Protein AF-A0A1M3KG66-F1 (afdb_monomer_lite)

pLDDT: mean 81.17, std 16.02, range [29.34, 98.69]

Secondary structure (DSSP, 8-state):
-------B-HHHHHHHTT--HHHHHHHHHTTSSGGGB-TTS-B-HHHHHHHHHHTTSS----THHHHHHHHHHHHHHHHHHHHHHHHHHHHEEEHHHHHHHHHHHHHHHHHHHHHHHHHHHHHHTTS-HHHHHHHHHHHHHHHHHHHHHHHHHTTTT-PPP------TTS--HHHHHHHHHHHHHHHHHHHHHHHTTSEEEHHHHHHHHHHHHHHHHHHHHHHHHHHGGGTTTS-HHHHHHHHHHHHHHHHHTSS------STT--STTS--THHHHHHHHHHHHHHHHTSPPP---HHHHHHHH-EE-TTTSS--EE--GGGGGGGHHHHHGGGSTT--EEEEEE-TTSSHHHHHHHHHHHHHHHS--EEEEEESSHHHHHHIIIIIIHHHHHH-HHHHHHH--STT--TT-BTTEEEETTEEEEEEETT-HHHHSS---SEEEEESGGGPPPBTTB-HHHHHHGGGTT-TTT-EEEEEE---BTTT-HHHHHHHHTT-EEEEEE-TTT--EE---HHHHEE--B-TTS-B-GGG-EEE-TTT-PEEPHHHHHHHHHSTT-EEEEE---EEETTEEE-HHHH--EEEETTTTEEEEB-TTT--B-S-SSEEEEEE-GGG-TTS-HHHHHHHHHHHTT-HHHHHHHIIIII-SPBPPSS-----HHHHHTT-BS--TTTS--TT--EEEEEEEEES--TTSS-EEEEEEEEE-GGG-EEEEEEEEEES-TTSHHHHHHHHHHHT--EE-TTS-EE-EEEEEEE-SSTTHHHHHHHHHTTTTTTEEEEEE----SSS-PPPSS--GGG-------TTS---EEE-HHHHHHHHHHHHT--SSSTT-EE-BTT--HHHHHHHT-EEEEEEEETTEEEEEEEEPTT---HHHHHHHHHHHHHHHHHHHH---HHHHHHHHHHHHHHHHHHHH-------------------

Sequence (948 aa):
MGADVTGVSRRAYAKSRGISEAVVRKYLSQGKLSDALLPDGTLDVEKADQLLAASITRDRAQPVELRTAKARHLRAKVRRVGDAVRDLERSLVHADRVGPIASVVGIIVANALRPIAERMAPIIAGMNGKDAHLALRNAVSDALEIISSTIVAGVDGAKGGEERELELDELSEPQLLAVQANLQADKLELERALAKGILCQVADVVEAHEEQMVVSKTLVLAMPGRVAPHAESETAEQLKVRITEEIKDALAAGPPVEVRDENQLAGPFAELAGQEVLRRALIESSRAINRPPPRMSVPDWADAYRSLSTSAGAVGGPWQTHRVEVARGPMMAVTEPDVETITIMCCTQTMKTSVLENTLGYFAHLDPAPMLVLQPKDEMADAFSKERIAPMIASSPALRAIMGDRRTRTGADTLRFKKFPGGFLAMASAGSPSNLAMRAIRIVLLDEIDKYETSKEGDPVALAEERTATFTTNRLSIRACSPTWEETSRIYKSYMEGDQRKPFVNCPHCGHAQVLDFFAHVGWNKNEDGSHRPETGHIHCEACGAEWSEAERLKIVSTKHAIQHRQTKVFHCCGSRQDPLIERRWEWDDEHQVGYAICKECGRRGVPNRHASFWASKLYSPFISVAGLVEKWLSAQGDQDTKQTFYNTQLGVPFKAETHRAIDAHSLAARAEPYDGTKELPEGVVVLTAGVDVQSMGATGQGRLEVEVVGWGLGEESWSIAIAAFEGDPASPQVWSQLDQLLMAPYKHPLGFNLYLAGACIDSGGHNAQDVYRFVRERSGGNIWAIKGTNADRGVNWSPIWPDATQERPKQRYRTGYRPTIVGVNAAKWAVHQQLLVDEPGPGYCHFPTGRPDNWYHQLTSEELLIERKDGVEQRRWKLRKSMLNEALDCRVYAYAALNGLYQVHQLNLEKQAASLFRNAAELARQQYGTAEVRVEPRRRTIRHSLD

Foldseek 3Di:
DDDPQDFAALCVLCVVVVHHSVVSVVCVVVVQQVVQQDPVRGGRNVSSVVSVVVVVPDDPPDPPVVQVVVLVVLLVLLVVLVVLLLVLLQFKDFPVLLQVLQLVLLVLLLVLQLCLLVPLLQVLAQPQLQVSLVSLLVSLLVSLVSSLVVLVVVPVPDDDDDDPDDPSVPDDPVRSVVSSVVSVVSSVVSVVCCVVNRMDTLVVSLVVQLLLLLLLSLLSLQLSLVLSNCRNPDHSVVSSVSSVVSNVVSSVSHRDNDDDDPPDDDDPSRDRSNSVVSSVSSSVSSSVSSNADPPDFLQRCQQVFWWDDVQQDVDTGGDHCLQLVLLQQLRLLLPDPLAAEEFALEFPPRHQLVSLQSSVLCCLQNPPEAEEEEDADPVVLLCCLPRPVLRRLVGGPRSCSFFNDPVPPDVPDDSQWTDGNSYIYGYYYLADLVSLQDAQGQEYRYPALLSHDADPVGRSLVSNVVSPVSSVRRGHYYHYHQAAACVRGPSNVLLLVAQNKAWWAADPPPGDTDGDDCVVFWDFDADPVRHTDLVRIFGADPPPRDTDDQVRLLCQLSDHLRIAIEGQHFFDDPNDTDGCVVVVDFDADPSSRYTFDADPPPRHRGGDHHHHYYYDFQSSRSPATSSRLSVQVVVQPPDQVSVSCSCRNGRSHHDHRPQDPQQDLVLQLVQADADAQQAENDQQFLAKEKEWEWACQDPVRHTKIWMWIWGAGPLRAIEGHDIDIQGHHLVDCPRLVVVVCVQADWTHYPLGHTHGHQAYEHELADPNNLSLQVSVVVVVVRNYFYEYEDPPPDADDFDAQFDAPVPDDDDDDDPSNDDGTYGRLVVLLVLLSVLSPDNDDDNSHYYYHPPDDSLLSCLLSQWGWDFDQDPNGTDTDIDGDPPHHNRSNNGSSRRVSSVVVCCRVVVDDNVVSSVVVVVVSVVVCCVVPPDDDDDDDDDDDDDDDDDD

Structure (mmCIF, N/CA/C/O backbone):
data_AF-A0A1M3KG66-F1
#
_entry.id   AF-A0A1M3KG66-F1
#
loop_
_atom_site.group_PDB
_atom_site.id
_atom_site.type_symbol
_atom_site.label_atom_id
_atom_site.label_alt_id
_atom_site.label_comp_id
_atom_site.label_asym_id
_atom_site.label_entity_id
_atom_site.label_seq_id
_atom_site.pdbx_PDB_ins_code
_atom_site.Cartn_x
_atom_site.Cartn_y
_atom_site.Cartn_z
_atom_site.occupancy
_atom_site.B_iso_or_equiv
_atom_site.auth_seq_id
_atom_site.auth_comp_id
_atom_site.auth_asym_id
_atom_site.auth_atom_id
_atom_site.pdbx_PDB_model_num
ATOM 1 N N . MET A 1 1 ? 105.158 -43.149 -26.531 1.00 34.38 1 MET A N 1
ATOM 2 C CA . MET A 1 1 ? 105.128 -41.673 -26.563 1.00 34.38 1 MET A CA 1
ATOM 3 C C . MET A 1 1 ? 103.667 -41.272 -26.595 1.00 34.38 1 MET A C 1
ATOM 5 O O . MET A 1 1 ? 103.070 -41.258 -27.661 1.00 34.38 1 MET A O 1
ATOM 9 N N . GLY A 1 2 ? 103.071 -41.150 -25.407 1.00 44.44 2 GLY A N 1
ATOM 10 C CA . GLY A 1 2 ? 101.662 -40.810 -25.225 1.00 44.44 2 GLY A CA 1
ATOM 11 C C . GLY A 1 2 ? 101.520 -39.302 -25.088 1.00 44.44 2 GLY A C 1
ATOM 12 O O . GLY A 1 2 ? 102.211 -38.704 -24.268 1.00 44.44 2 GLY A O 1
ATOM 13 N N . ALA A 1 3 ? 100.673 -38.706 -25.921 1.00 47.66 3 ALA A N 1
ATOM 14 C CA . ALA A 1 3 ? 100.160 -37.368 -25.688 1.00 47.66 3 ALA A CA 1
ATOM 15 C C . ALA A 1 3 ? 99.085 -37.473 -24.597 1.00 47.66 3 ALA A C 1
ATOM 17 O O . ALA A 1 3 ? 98.197 -38.318 -24.708 1.00 47.66 3 ALA A O 1
ATOM 18 N N . ASP A 1 4 ? 99.187 -36.659 -23.546 1.00 53.16 4 ASP A N 1
ATOM 19 C CA . ASP A 1 4 ? 98.128 -36.514 -22.545 1.00 53.16 4 ASP A CA 1
ATOM 20 C C . ASP A 1 4 ? 96.855 -36.024 -23.247 1.00 53.16 4 ASP A C 1
ATOM 22 O O . ASP A 1 4 ? 96.752 -34.864 -23.656 1.00 53.16 4 ASP A O 1
ATOM 26 N N . VAL A 1 5 ? 95.888 -36.925 -23.430 1.00 60.53 5 VAL A N 1
ATOM 27 C CA . VAL A 1 5 ? 94.577 -36.580 -23.983 1.00 60.53 5 VAL A CA 1
ATOM 28 C C . VAL A 1 5 ? 93.800 -35.856 -22.890 1.00 60.53 5 VAL A C 1
ATOM 30 O O . VAL A 1 5 ? 93.363 -36.454 -21.908 1.00 60.53 5 VAL A O 1
ATOM 33 N N . THR A 1 6 ? 93.648 -34.545 -23.047 1.00 65.50 6 THR A N 1
ATOM 34 C CA . THR A 1 6 ? 92.873 -33.703 -22.134 1.00 65.50 6 THR A CA 1
ATOM 35 C C . THR A 1 6 ? 91.390 -33.800 -22.484 1.00 65.50 6 THR A C 1
ATOM 37 O O . THR A 1 6 ? 90.922 -33.239 -23.474 1.00 65.50 6 THR A O 1
ATOM 40 N N . GLY A 1 7 ? 90.637 -34.544 -21.675 1.00 77.00 7 GLY A N 1
ATOM 41 C CA . GLY A 1 7 ? 89.191 -34.679 -21.824 1.00 77.00 7 GLY A CA 1
ATOM 42 C C . GLY A 1 7 ? 88.423 -33.443 -21.349 1.00 77.00 7 GLY A C 1
ATOM 43 O O . GLY A 1 7 ? 88.813 -32.767 -20.397 1.00 77.00 7 GLY A O 1
ATOM 44 N N . VAL A 1 8 ? 87.293 -33.140 -21.994 1.00 83.69 8 VAL A N 1
ATOM 45 C CA . VAL A 1 8 ? 86.384 -32.049 -21.582 1.00 83.69 8 VAL A CA 1
ATOM 46 C C . VAL A 1 8 ? 85.038 -32.580 -21.123 1.00 83.69 8 VAL A C 1
ATOM 48 O O . VAL A 1 8 ? 84.517 -33.578 -21.620 1.00 83.69 8 VAL A O 1
ATOM 51 N N . SER A 1 9 ? 84.419 -31.872 -20.176 1.00 84.62 9 SER A N 1
ATOM 52 C CA . SER A 1 9 ? 83.083 -32.234 -19.702 1.00 84.62 9 SER A CA 1
ATOM 53 C C . SER A 1 9 ? 82.048 -32.187 -20.833 1.00 84.62 9 SER A C 1
ATOM 55 O O . SER A 1 9 ? 82.112 -31.352 -21.738 1.00 84.62 9 SER A O 1
ATOM 57 N N . ARG A 1 10 ? 81.021 -33.039 -20.742 1.00 84.94 10 ARG A N 1
ATOM 58 C CA . ARG A 1 10 ? 79.938 -33.141 -21.742 1.00 84.94 10 ARG A CA 1
ATOM 59 C C . ARG A 1 10 ? 79.252 -31.800 -22.008 1.00 84.94 10 ARG A C 1
ATOM 61 O O . ARG A 1 10 ? 78.883 -31.508 -23.141 1.00 84.94 10 ARG A O 1
ATOM 68 N N . ARG A 1 11 ? 79.119 -30.968 -20.971 1.00 80.25 11 ARG A N 1
ATOM 69 C CA . ARG A 1 11 ? 78.551 -29.619 -21.065 1.00 80.25 11 ARG A CA 1
ATOM 70 C C . ARG A 1 11 ? 79.479 -28.647 -21.794 1.00 80.25 11 ARG A C 1
ATOM 72 O O . ARG A 1 11 ? 78.998 -27.834 -22.578 1.00 80.25 11 ARG A O 1
ATOM 79 N N . ALA A 1 12 ? 80.787 -28.734 -21.549 1.00 80.50 12 ALA A N 1
ATOM 80 C CA . ALA A 1 12 ? 81.782 -27.914 -22.237 1.00 80.50 12 ALA A CA 1
ATOM 81 C C . ALA A 1 12 ? 81.880 -28.286 -23.723 1.00 80.50 12 ALA A C 1
ATOM 83 O O . ALA A 1 12 ? 81.853 -27.394 -24.568 1.00 80.50 12 ALA A O 1
ATOM 84 N N . TYR A 1 13 ? 81.881 -29.585 -24.037 1.00 83.56 13 TYR A N 1
ATOM 85 C CA . TYR A 1 13 ? 81.823 -30.085 -25.412 1.00 83.56 13 TYR A CA 1
ATOM 86 C C . TYR A 1 13 ? 80.521 -29.670 -26.125 1.00 83.56 13 TYR A C 1
ATOM 88 O O . TYR A 1 13 ? 80.553 -29.162 -27.242 1.00 83.56 13 TYR A O 1
ATOM 96 N N . ALA A 1 14 ? 79.364 -29.775 -25.457 1.00 79.62 14 ALA A N 1
ATOM 97 C CA . ALA A 1 14 ? 78.091 -29.315 -26.018 1.00 79.62 14 ALA A CA 1
ATOM 98 C C . ALA A 1 14 ? 78.120 -27.812 -26.352 1.00 79.62 14 ALA A C 1
ATOM 100 O O . ALA A 1 14 ? 77.745 -27.397 -27.450 1.00 79.62 14 ALA A O 1
ATOM 101 N N . LYS A 1 15 ? 78.639 -26.996 -25.422 1.00 78.94 15 LYS A N 1
ATOM 102 C CA . LYS A 1 15 ? 78.747 -25.544 -25.590 1.00 78.94 15 LYS A CA 1
ATOM 103 C C . LYS A 1 15 ? 79.696 -25.162 -26.729 1.00 78.94 15 LYS A C 1
ATOM 105 O O . LYS A 1 15 ? 79.360 -24.265 -27.496 1.00 78.94 15 LYS A O 1
ATOM 110 N N . SER A 1 16 ? 80.841 -25.834 -26.870 1.00 75.44 16 SER A N 1
ATOM 111 C CA . SER A 1 16 ? 81.817 -25.536 -27.934 1.00 75.44 16 SER A CA 1
ATOM 112 C C . SER A 1 16 ? 81.326 -25.912 -29.337 1.00 75.44 16 SER A C 1
ATOM 114 O O . SER A 1 16 ? 81.878 -25.435 -30.330 1.00 75.44 16 SER A O 1
ATOM 116 N N . ARG A 1 17 ? 80.277 -26.735 -29.428 1.00 76.50 17 ARG A N 1
ATOM 117 C CA . ARG A 1 17 ? 79.619 -27.133 -30.681 1.00 76.50 17 ARG A CA 1
ATOM 118 C C . ARG A 1 17 ? 78.216 -26.536 -30.842 1.00 76.50 17 ARG A C 1
ATOM 120 O O . ARG A 1 17 ? 77.499 -26.907 -31.764 1.00 76.50 17 ARG A O 1
ATOM 127 N N . GLY A 1 18 ? 77.832 -25.596 -29.973 1.00 62.84 18 GLY A N 1
ATOM 128 C CA . GLY A 1 18 ? 76.565 -24.863 -30.071 1.00 62.84 18 GLY A CA 1
ATOM 129 C C . GLY A 1 18 ? 75.311 -25.722 -29.872 1.00 62.84 18 GLY A C 1
ATOM 130 O O . GLY A 1 18 ? 74.232 -25.333 -30.312 1.00 62.84 18 GLY A O 1
ATOM 131 N N . ILE A 1 19 ? 75.436 -26.882 -29.220 1.00 75.75 19 ILE A N 1
ATOM 132 C CA . ILE A 1 19 ? 74.330 -27.810 -28.950 1.00 75.75 19 ILE A CA 1
ATOM 133 C C . ILE A 1 19 ? 74.049 -27.916 -27.448 1.00 75.75 19 ILE A C 1
ATOM 135 O O . ILE A 1 19 ? 74.864 -27.537 -26.607 1.00 75.75 19 ILE A O 1
ATOM 139 N N . SER A 1 20 ? 72.874 -28.431 -27.080 1.00 72.88 20 SER A N 1
ATOM 140 C CA . SER A 1 20 ? 72.535 -28.634 -25.669 1.00 72.88 20 SER A CA 1
ATOM 141 C C . SER A 1 20 ? 73.158 -29.923 -25.120 1.00 72.88 20 SER A C 1
ATOM 143 O O . SER A 1 20 ? 73.308 -30.920 -25.826 1.00 72.88 20 SER A O 1
ATOM 145 N N . GLU A 1 21 ? 73.485 -29.940 -23.824 1.00 79.69 21 GLU A N 1
ATOM 146 C CA . GLU A 1 21 ? 74.046 -31.129 -23.160 1.00 79.69 21 GLU A CA 1
ATOM 147 C C . GLU A 1 21 ? 73.099 -32.344 -23.244 1.00 79.69 21 GLU A C 1
ATOM 149 O O . GLU A 1 21 ? 73.548 -33.488 -23.308 1.00 79.69 21 GLU A O 1
ATOM 154 N N . ALA A 1 22 ? 71.784 -32.107 -23.325 1.00 71.38 22 ALA A N 1
ATOM 155 C CA . ALA A 1 22 ? 70.781 -33.151 -23.527 1.00 71.38 22 ALA A CA 1
ATOM 156 C C . ALA A 1 22 ? 70.966 -33.898 -24.862 1.00 71.38 22 ALA A C 1
ATOM 158 O O . ALA A 1 22 ? 70.776 -35.113 -24.915 1.00 71.38 22 ALA A O 1
ATOM 159 N N . VAL A 1 23 ? 71.393 -33.200 -25.921 1.00 72.50 23 VAL A N 1
ATOM 160 C CA . VAL A 1 23 ? 71.695 -33.809 -27.227 1.00 72.50 23 VAL A CA 1
ATOM 161 C C . VAL A 1 23 ? 72.933 -34.704 -27.128 1.00 72.50 23 VAL A C 1
ATOM 163 O O . VAL A 1 23 ? 72.908 -35.833 -27.612 1.00 72.50 23 VAL A O 1
ATOM 166 N N . VAL A 1 24 ? 73.975 -34.261 -26.417 1.00 77.81 24 VAL A N 1
ATOM 167 C CA . VAL A 1 24 ? 75.191 -35.066 -26.182 1.00 77.81 24 VAL A CA 1
ATOM 168 C C . VAL A 1 24 ? 74.877 -36.323 -25.362 1.00 77.81 24 VAL A C 1
ATOM 170 O O . VAL A 1 24 ? 75.328 -37.415 -25.706 1.00 77.81 24 VAL A O 1
ATOM 173 N N . ARG A 1 25 ? 74.035 -36.213 -24.324 1.00 80.06 25 ARG A N 1
ATOM 174 C CA . ARG A 1 25 ? 73.572 -37.376 -23.541 1.00 80.06 25 ARG A CA 1
ATOM 175 C C . ARG A 1 25 ? 72.756 -38.358 -24.380 1.00 80.06 25 ARG A C 1
ATOM 177 O O . ARG A 1 25 ? 72.936 -39.561 -24.225 1.00 80.06 25 ARG A O 1
ATOM 184 N N . LYS A 1 26 ? 71.907 -37.858 -25.282 1.00 76.06 26 LYS A N 1
ATOM 185 C CA . LYS A 1 26 ? 71.133 -38.690 -26.213 1.00 76.06 26 LYS A CA 1
ATOM 186 C C . LYS A 1 26 ? 72.039 -39.453 -27.184 1.00 76.06 26 LYS A C 1
ATOM 188 O O . LYS A 1 26 ? 71.778 -40.615 -27.464 1.00 76.06 26 LYS A O 1
ATOM 193 N N . TYR A 1 27 ? 73.114 -38.841 -27.680 1.00 78.81 27 TYR A N 1
ATOM 194 C CA . TYR A 1 27 ? 74.065 -39.542 -28.551 1.00 78.81 27 TYR A CA 1
ATOM 195 C C . TYR A 1 27 ? 74.909 -40.580 -27.810 1.00 78.81 27 TYR A C 1
ATOM 197 O O . TYR A 1 27 ? 75.177 -41.640 -28.371 1.00 78.81 27 TYR A O 1
ATOM 205 N N . LEU A 1 28 ? 75.247 -40.335 -26.543 1.00 79.00 28 LEU A N 1
ATOM 206 C CA . LEU A 1 28 ? 75.867 -41.345 -25.681 1.00 79.00 28 LEU A CA 1
ATOM 207 C C . LEU A 1 28 ? 74.915 -42.516 -25.390 1.00 79.00 28 LEU A C 1
ATOM 209 O O . LEU A 1 28 ? 75.322 -43.667 -25.503 1.00 79.00 28 LEU A O 1
ATOM 213 N N . SER A 1 29 ? 73.638 -42.256 -25.086 1.00 76.50 29 SER A N 1
ATOM 214 C CA . SER A 1 29 ? 72.662 -43.329 -24.829 1.00 76.50 29 SER A CA 1
ATOM 215 C C . SER A 1 29 ? 72.306 -44.140 -26.078 1.00 76.50 29 SER A C 1
ATOM 217 O O . SER A 1 29 ? 71.923 -45.299 -25.969 1.00 76.50 29 SER A O 1
ATOM 219 N N . GLN A 1 30 ? 72.457 -43.550 -27.265 1.00 74.56 30 GLN A N 1
ATOM 220 C CA . GLN A 1 30 ? 72.312 -44.228 -28.555 1.00 74.56 30 GLN A CA 1
ATOM 221 C C . GLN A 1 30 ? 73.587 -44.958 -29.009 1.00 74.56 30 GLN A C 1
ATOM 223 O O . GLN A 1 30 ? 73.618 -45.469 -30.125 1.00 74.56 30 GLN A O 1
ATOM 228 N N . GLY A 1 31 ? 74.645 -44.976 -28.192 1.00 73.75 31 GLY A N 1
ATOM 229 C CA . GLY A 1 31 ? 75.897 -45.662 -28.511 1.00 73.75 31 GLY A CA 1
ATOM 230 C C . GLY A 1 31 ? 76.843 -44.897 -29.444 1.00 73.75 31 GLY A C 1
ATOM 231 O O . GLY A 1 31 ? 77.939 -45.367 -29.718 1.00 73.75 31 GLY A O 1
ATOM 232 N N . LYS A 1 32 ? 76.450 -43.717 -29.943 1.00 76.12 32 LYS A N 1
ATOM 233 C CA . LYS A 1 32 ? 77.144 -43.008 -31.037 1.00 76.12 32 LYS A CA 1
ATOM 234 C C . LYS A 1 32 ? 78.409 -42.264 -30.613 1.00 76.12 32 LYS A C 1
ATOM 236 O O . LYS A 1 32 ? 79.226 -41.925 -31.458 1.00 76.12 32 LYS A O 1
ATOM 241 N N . LEU A 1 33 ? 78.541 -41.969 -29.322 1.00 78.25 33 LEU A N 1
ATOM 242 C CA . LEU A 1 33 ? 79.682 -41.249 -28.742 1.00 78.25 33 LEU A CA 1
ATOM 243 C C . LEU A 1 33 ? 80.398 -42.052 -27.651 1.00 78.25 33 LEU A C 1
ATOM 245 O O . LEU A 1 33 ? 81.299 -41.532 -26.997 1.00 78.25 33 LEU A O 1
ATOM 249 N N . SER A 1 34 ? 79.988 -43.301 -27.429 1.00 80.94 34 SER A N 1
ATOM 250 C CA . SER A 1 34 ? 80.467 -44.125 -26.317 1.00 80.94 34 SER A CA 1
ATOM 251 C C . SER A 1 34 ? 81.975 -44.362 -26.372 1.00 80.94 34 SER A C 1
ATOM 253 O O . SER A 1 34 ? 82.632 -44.307 -25.340 1.00 80.94 34 SER A O 1
ATOM 255 N N . ASP A 1 35 ? 82.533 -44.515 -27.575 1.00 77.81 35 ASP A N 1
ATOM 256 C CA . ASP A 1 35 ? 83.960 -44.795 -27.799 1.00 77.81 35 ASP A CA 1
ATOM 257 C C . ASP A 1 35 ? 84.873 -43.560 -27.674 1.00 77.81 35 ASP A C 1
ATOM 259 O O . ASP A 1 35 ? 86.103 -43.678 -27.731 1.00 77.81 35 ASP A O 1
ATOM 263 N N . ALA A 1 36 ? 84.275 -42.375 -27.518 1.00 80.69 36 ALA A N 1
ATOM 264 C CA . ALA A 1 36 ? 84.961 -41.125 -27.194 1.00 80.69 36 ALA A CA 1
ATOM 265 C C . ALA A 1 36 ? 84.842 -40.759 -25.704 1.00 80.69 36 ALA A C 1
ATOM 267 O O . ALA A 1 36 ? 85.355 -39.721 -25.286 1.00 80.69 36 ALA A O 1
ATOM 268 N N . LEU A 1 37 ? 84.159 -41.584 -24.899 1.00 82.44 37 LEU A N 1
ATOM 269 C CA . LEU A 1 37 ? 84.042 -41.381 -23.460 1.00 82.44 37 LEU A CA 1
ATOM 270 C C . LEU A 1 37 ? 85.283 -41.924 -22.748 1.00 82.44 37 LEU A C 1
ATOM 272 O O . LEU A 1 37 ? 85.595 -43.111 -22.825 1.00 82.44 37 LEU A O 1
ATOM 276 N N . LEU A 1 38 ? 85.976 -41.042 -22.037 1.00 82.75 38 LEU A N 1
ATOM 277 C CA . LEU A 1 38 ? 87.148 -41.384 -21.245 1.00 82.75 38 LEU A CA 1
ATOM 278 C C . LEU A 1 38 ? 86.731 -41.983 -19.886 1.00 82.75 38 LEU A C 1
ATOM 280 O O . LEU A 1 38 ? 85.605 -41.756 -19.429 1.00 82.75 38 LEU A O 1
ATOM 284 N N . PRO A 1 39 ? 87.617 -42.743 -19.211 1.00 78.19 39 PRO A N 1
ATOM 285 C CA . PRO A 1 39 ? 87.292 -43.425 -17.952 1.00 78.19 39 PRO A CA 1
ATOM 286 C C . PRO A 1 39 ? 86.843 -42.495 -16.814 1.00 78.19 39 PRO A C 1
ATOM 288 O O . PRO A 1 39 ? 86.093 -42.915 -15.937 1.00 78.19 39 PRO A O 1
ATOM 291 N N . ASP A 1 40 ? 87.268 -41.230 -16.838 1.00 76.94 40 ASP A N 1
ATOM 292 C CA . ASP A 1 40 ? 86.876 -40.188 -15.880 1.00 76.94 40 ASP A CA 1
ATOM 293 C C . ASP A 1 40 ? 85.500 -39.552 -16.190 1.00 76.94 40 ASP A C 1
ATOM 295 O O . ASP A 1 40 ? 85.028 -38.666 -15.474 1.00 76.94 40 ASP A O 1
ATOM 299 N N . GLY A 1 41 ? 84.829 -40.009 -17.253 1.00 74.81 41 GLY A N 1
ATOM 300 C CA . GLY A 1 41 ? 83.509 -39.553 -17.681 1.00 74.81 41 GLY A CA 1
ATOM 301 C C . GLY A 1 41 ? 83.512 -38.300 -18.563 1.00 74.81 41 GLY A C 1
ATOM 302 O O . GLY A 1 41 ? 82.423 -37.850 -18.964 1.00 74.81 41 GLY A O 1
ATOM 303 N N . THR A 1 42 ? 84.689 -37.752 -18.882 1.00 86.12 42 THR A N 1
ATOM 304 C CA . THR A 1 42 ? 84.870 -36.670 -19.859 1.00 86.12 42 THR A CA 1
ATOM 305 C C . THR A 1 42 ? 84.938 -37.212 -21.292 1.00 86.12 42 THR A C 1
ATOM 307 O O . THR A 1 42 ? 84.988 -38.420 -21.512 1.00 86.12 42 THR A O 1
ATOM 310 N N . LEU A 1 43 ? 84.825 -36.330 -22.286 1.00 82.75 43 LEU A N 1
ATOM 311 C CA . LEU A 1 43 ? 84.851 -36.695 -23.702 1.00 82.75 43 LEU A CA 1
ATOM 312 C C . LEU A 1 43 ? 86.164 -36.256 -24.347 1.00 82.75 43 LEU A C 1
ATOM 314 O O . LEU A 1 43 ? 86.582 -35.105 -24.189 1.00 82.75 43 LEU A O 1
ATOM 318 N N . ASP A 1 44 ? 86.749 -37.162 -25.125 1.00 86.12 44 ASP A N 1
ATOM 319 C CA . ASP A 1 44 ? 87.780 -36.843 -26.107 1.00 86.12 44 ASP A CA 1
ATOM 320 C C . ASP A 1 44 ? 87.125 -36.098 -27.281 1.00 86.12 44 ASP A C 1
ATOM 322 O O . ASP A 1 44 ? 86.260 -36.636 -27.978 1.00 86.12 44 ASP A O 1
ATOM 326 N N . VAL A 1 45 ? 87.504 -34.832 -27.465 1.00 80.31 45 VAL A N 1
ATOM 327 C CA . VAL A 1 45 ? 86.871 -33.916 -28.427 1.00 80.31 45 VAL A CA 1
ATOM 328 C C . VAL A 1 45 ? 87.088 -34.364 -29.860 1.00 80.31 45 VAL A C 1
ATOM 330 O O . VAL A 1 45 ? 86.135 -34.384 -30.639 1.00 80.31 45 VAL A O 1
ATOM 333 N N . GLU A 1 46 ? 88.325 -34.708 -30.215 1.00 79.12 46 GLU A N 1
ATOM 334 C CA . GLU A 1 46 ? 88.665 -35.068 -31.591 1.00 79.12 46 GLU A CA 1
ATOM 335 C C . GLU A 1 46 ? 88.003 -36.386 -31.966 1.00 79.12 46 GLU A C 1
ATOM 337 O O . GLU A 1 46 ? 87.428 -36.513 -33.050 1.00 79.12 46 GLU A O 1
ATOM 342 N N . LYS A 1 47 ? 88.002 -37.345 -31.036 1.00 80.19 47 LYS A N 1
ATOM 343 C CA . LYS A 1 47 ? 87.371 -38.641 -31.266 1.00 80.19 47 LYS A CA 1
ATOM 344 C C . LYS A 1 47 ? 85.846 -38.537 -31.317 1.00 80.19 47 LYS A C 1
ATOM 346 O O . LYS A 1 47 ? 85.224 -39.176 -32.164 1.00 80.19 47 LYS A O 1
ATOM 351 N N . ALA A 1 48 ? 85.235 -37.701 -30.475 1.00 79.75 48 ALA A N 1
ATOM 352 C CA . ALA A 1 48 ? 83.795 -37.443 -30.514 1.00 79.75 48 ALA A CA 1
ATOM 353 C C . ALA A 1 48 ? 83.365 -36.776 -31.833 1.00 79.75 48 ALA A C 1
ATOM 355 O O . ALA A 1 48 ? 82.373 -37.192 -32.439 1.00 79.75 48 ALA A O 1
ATOM 356 N N . ASP A 1 49 ? 84.135 -35.795 -32.313 1.00 79.88 49 ASP A N 1
ATOM 357 C CA . ASP A 1 49 ? 83.873 -35.128 -33.591 1.00 79.88 49 ASP A CA 1
ATOM 358 C C . ASP A 1 49 ? 84.052 -36.094 -34.777 1.00 79.88 49 ASP A C 1
ATOM 360 O O . ASP A 1 49 ? 83.228 -36.090 -35.695 1.00 79.88 49 ASP A O 1
ATOM 364 N N . GLN A 1 50 ? 85.055 -36.979 -34.739 1.00 78.75 50 GLN A N 1
ATOM 365 C CA . GLN A 1 50 ? 85.251 -38.016 -35.761 1.00 78.75 50 GLN A CA 1
ATOM 366 C C . GLN A 1 50 ? 84.112 -39.040 -35.797 1.00 78.75 50 GLN A C 1
ATOM 368 O O . GLN A 1 50 ? 83.632 -39.375 -36.880 1.00 78.75 50 GLN A O 1
ATOM 373 N N . LEU A 1 51 ? 83.646 -39.524 -34.641 1.00 77.00 51 LEU A N 1
ATOM 374 C CA . LEU A 1 51 ? 82.540 -40.487 -34.570 1.00 77.00 51 LEU A CA 1
ATOM 375 C C . LEU A 1 51 ? 81.228 -39.881 -35.075 1.00 77.00 51 LEU A C 1
ATOM 377 O O . LEU A 1 51 ? 80.487 -40.526 -35.822 1.00 77.00 51 LEU A O 1
ATOM 381 N N . LEU A 1 52 ? 80.957 -38.618 -34.733 1.00 69.56 52 LEU A N 1
ATOM 382 C CA . LEU A 1 52 ? 79.796 -37.909 -35.264 1.00 69.56 52 LEU A CA 1
ATOM 383 C C . LEU A 1 52 ? 79.928 -37.679 -36.770 1.00 69.56 52 LEU A C 1
ATOM 385 O O . LEU A 1 52 ? 78.964 -37.945 -37.487 1.00 69.56 52 LEU A O 1
ATOM 389 N N . ALA A 1 53 ? 81.105 -37.285 -37.261 1.00 64.75 53 ALA A N 1
ATOM 390 C CA . ALA A 1 53 ? 81.371 -37.129 -38.690 1.00 64.75 53 ALA A CA 1
ATOM 391 C C . ALA A 1 53 ? 81.211 -38.448 -39.470 1.00 64.75 53 ALA A C 1
ATOM 393 O O . ALA A 1 53 ? 80.622 -38.450 -40.550 1.00 64.75 53 ALA A O 1
ATOM 394 N N . ALA A 1 54 ? 81.653 -39.576 -38.907 1.00 58.81 54 ALA A N 1
ATOM 395 C CA . ALA A 1 54 ? 81.507 -40.901 -39.511 1.00 58.81 54 ALA A CA 1
ATOM 396 C C . ALA A 1 54 ? 80.048 -41.397 -39.503 1.00 58.81 54 ALA A C 1
ATOM 398 O O . ALA A 1 54 ? 79.601 -42.032 -40.458 1.00 58.81 54 ALA A O 1
ATOM 399 N N . SER A 1 55 ? 79.268 -41.046 -38.473 1.00 55.47 55 SER A N 1
ATOM 400 C CA . SER A 1 55 ? 77.837 -41.384 -38.384 1.00 55.47 55 SER A CA 1
ATOM 401 C C . SER A 1 55 ? 76.940 -40.609 -39.365 1.00 55.47 55 SER A C 1
ATOM 403 O O . SER A 1 55 ? 75.752 -40.910 -39.483 1.00 55.47 55 SER A O 1
ATOM 405 N N . ILE A 1 56 ? 77.495 -39.611 -40.067 1.00 53.69 56 ILE A N 1
ATOM 406 C CA . ILE A 1 56 ? 76.785 -38.765 -41.039 1.00 53.69 56 ILE A CA 1
ATOM 407 C C . ILE A 1 56 ? 76.800 -39.376 -42.458 1.00 53.69 56 ILE A C 1
ATOM 409 O O . ILE A 1 56 ? 76.005 -38.973 -43.312 1.00 53.69 56 ILE A O 1
ATOM 413 N N . THR A 1 57 ? 77.630 -40.386 -42.743 1.00 48.06 57 THR A N 1
ATOM 414 C CA . THR A 1 57 ? 77.737 -40.968 -44.095 1.00 48.06 57 THR A CA 1
ATOM 415 C C . THR A 1 57 ? 76.976 -42.295 -44.265 1.00 48.06 57 THR A C 1
ATOM 417 O O . THR A 1 57 ? 77.530 -43.357 -44.009 1.00 48.06 57 THR A O 1
ATOM 420 N N . ARG A 1 58 ? 75.754 -42.174 -44.834 1.00 38.69 58 ARG A N 1
ATOM 421 C CA . ARG A 1 58 ? 74.721 -43.176 -45.246 1.00 38.69 58 ARG A CA 1
ATOM 422 C C . ARG A 1 58 ? 73.821 -43.655 -44.090 1.00 38.69 58 ARG A C 1
ATOM 424 O O . ARG A 1 58 ? 74.314 -44.271 -43.164 1.00 38.69 58 ARG A O 1
ATOM 431 N N . ASP A 1 59 ? 72.511 -43.388 -44.038 1.00 35.34 59 ASP A N 1
ATOM 432 C CA . ASP A 1 59 ? 71.496 -43.266 -45.097 1.00 35.34 59 ASP A CA 1
ATOM 433 C C . ASP A 1 59 ? 71.033 -41.837 -45.433 1.00 35.34 59 ASP A C 1
ATOM 435 O O . ASP A 1 59 ? 70.408 -41.138 -44.635 1.00 35.34 59 ASP A O 1
ATOM 439 N N . ARG A 1 60 ? 71.239 -41.434 -46.694 1.00 44.78 60 ARG A N 1
ATOM 440 C CA . ARG A 1 60 ? 70.451 -40.377 -47.343 1.00 44.78 60 ARG A CA 1
ATOM 441 C C . ARG A 1 60 ? 69.162 -41.007 -47.874 1.00 44.78 60 ARG A C 1
ATOM 443 O O . ARG A 1 60 ? 69.059 -41.296 -49.065 1.00 44.78 60 ARG A O 1
ATOM 450 N N . ALA A 1 61 ? 68.177 -41.182 -46.997 1.00 37.34 61 ALA A N 1
ATOM 451 C CA . ALA A 1 61 ? 66.790 -41.096 -47.436 1.00 37.34 61 ALA A CA 1
ATOM 452 C C . ALA A 1 61 ? 66.536 -39.654 -47.922 1.00 37.34 61 ALA A C 1
ATOM 454 O O . ALA A 1 61 ? 67.080 -38.685 -47.392 1.00 37.34 61 ALA A O 1
ATOM 455 N N . GLN A 1 62 ? 65.820 -39.537 -49.030 1.00 37.84 62 GLN A N 1
ATOM 456 C CA . GLN A 1 62 ? 65.847 -38.407 -49.954 1.00 37.84 62 GLN A CA 1
ATOM 457 C C . GLN A 1 62 ? 65.365 -37.041 -49.395 1.00 37.84 62 GLN A C 1
ATOM 459 O O . GLN A 1 62 ? 64.508 -36.977 -48.518 1.00 37.84 62 GLN A O 1
ATOM 464 N N . PRO A 1 63 ? 65.839 -35.920 -49.984 1.00 41.75 63 PRO A N 1
ATOM 465 C CA . PRO A 1 63 ? 65.583 -34.523 -49.588 1.00 41.75 63 PRO A CA 1
ATOM 466 C C . PRO A 1 63 ? 64.168 -33.978 -49.893 1.00 41.75 63 PRO A C 1
ATOM 468 O O . PRO A 1 63 ? 63.990 -32.761 -50.002 1.00 41.75 63 PRO A O 1
ATOM 471 N N . VAL A 1 64 ? 63.160 -34.843 -50.026 1.00 44.59 64 VAL A N 1
ATOM 472 C CA . VAL A 1 64 ? 61.777 -34.426 -50.311 1.00 44.59 64 VAL A CA 1
ATOM 473 C C . VAL A 1 64 ? 61.069 -33.996 -49.021 1.00 44.59 64 VAL A C 1
ATOM 475 O O . VAL A 1 64 ? 60.584 -32.870 -48.979 1.00 44.59 64 VAL A O 1
ATOM 478 N N . GLU A 1 65 ? 61.136 -34.779 -47.932 1.00 44.34 65 GLU A N 1
ATOM 479 C CA . GLU A 1 65 ? 60.382 -34.521 -46.684 1.00 44.34 65 GLU A CA 1
ATOM 480 C C . GLU A 1 65 ? 60.702 -33.178 -45.994 1.00 44.34 65 GLU A C 1
ATOM 482 O O . GLU A 1 65 ? 59.793 -32.493 -45.524 1.00 44.34 65 GLU A O 1
ATOM 487 N N . LEU A 1 66 ? 61.972 -32.749 -45.956 1.00 44.16 66 LEU A N 1
ATOM 488 C CA . LEU A 1 66 ? 62.392 -31.486 -45.316 1.00 44.16 66 LEU A CA 1
ATOM 489 C C . LEU A 1 66 ? 62.057 -30.240 -46.154 1.00 44.16 66 LEU A C 1
ATOM 491 O O . LEU A 1 66 ? 61.717 -29.200 -45.584 1.00 44.16 66 LEU A O 1
ATOM 495 N N . ARG A 1 67 ? 62.127 -30.328 -47.492 1.00 48.88 67 ARG A N 1
ATOM 496 C CA . ARG A 1 67 ? 61.676 -29.249 -48.393 1.00 48.88 67 ARG A CA 1
ATOM 497 C C . ARG A 1 67 ? 60.153 -29.134 -48.375 1.00 48.88 67 ARG A C 1
ATOM 499 O O . ARG A 1 67 ? 59.646 -28.023 -48.247 1.00 48.88 67 ARG A O 1
ATOM 506 N N . THR A 1 68 ? 59.428 -30.256 -48.376 1.00 54.97 68 THR A N 1
ATOM 507 C CA . THR A 1 68 ? 57.967 -30.259 -48.207 1.00 54.97 68 THR A CA 1
ATOM 508 C C . THR A 1 68 ? 57.542 -29.778 -46.820 1.00 54.97 68 THR A C 1
ATOM 510 O O . THR A 1 68 ? 56.553 -29.062 -46.718 1.00 54.97 68 THR A O 1
ATOM 513 N N . ALA A 1 69 ? 58.292 -30.078 -45.751 1.00 58.09 69 ALA A N 1
ATOM 514 C CA . ALA A 1 69 ? 57.991 -29.589 -44.401 1.00 58.09 69 ALA A CA 1
ATOM 515 C C . ALA A 1 69 ? 58.220 -28.074 -44.250 1.00 58.09 69 ALA A C 1
ATOM 517 O O . ALA A 1 69 ? 57.384 -27.390 -43.659 1.00 58.09 69 ALA A O 1
ATOM 518 N N . LYS A 1 70 ? 59.311 -27.530 -44.814 1.00 64.00 70 LYS A N 1
ATOM 519 C CA . LYS A 1 70 ? 59.561 -26.076 -44.846 1.00 64.00 70 LYS A CA 1
ATOM 520 C C . LYS A 1 70 ? 58.522 -25.336 -45.684 1.00 64.00 70 LYS A C 1
ATOM 522 O O . LYS A 1 70 ? 57.965 -24.354 -45.200 1.00 64.00 70 LYS A O 1
ATOM 527 N N . ALA A 1 71 ? 58.203 -25.841 -46.878 1.00 64.62 71 ALA A N 1
ATOM 528 C CA . ALA A 1 71 ? 57.152 -25.281 -47.725 1.00 64.62 71 ALA A CA 1
ATOM 529 C C . ALA A 1 71 ? 55.780 -25.334 -47.029 1.00 64.62 71 ALA A C 1
ATOM 531 O O . ALA A 1 71 ? 55.078 -24.329 -46.988 1.00 64.62 71 ALA A O 1
ATOM 532 N N . ARG A 1 72 ? 55.431 -26.452 -46.375 1.00 70.50 72 ARG A N 1
ATOM 533 C CA . ARG A 1 72 ? 54.195 -26.593 -45.585 1.00 70.50 72 ARG A CA 1
ATOM 534 C C . ARG A 1 72 ? 54.140 -25.622 -44.402 1.00 70.50 72 ARG A C 1
ATOM 536 O O . ARG A 1 72 ? 53.093 -25.034 -44.144 1.00 70.50 72 ARG A O 1
ATOM 543 N N . HIS A 1 73 ? 55.252 -25.426 -43.693 1.00 77.75 73 HIS A N 1
ATOM 544 C CA . HIS A 1 73 ? 55.331 -24.464 -42.593 1.00 77.75 73 HIS A CA 1
ATOM 545 C C . HIS A 1 73 ? 55.193 -23.016 -43.084 1.00 77.75 73 HIS A C 1
ATOM 547 O O . HIS A 1 73 ? 54.467 -22.227 -42.480 1.00 77.75 73 HIS A O 1
ATOM 553 N N . LEU A 1 74 ? 55.841 -22.678 -44.202 1.00 79.81 74 LEU A N 1
ATOM 554 C CA . LEU A 1 74 ? 55.737 -21.360 -44.821 1.00 79.81 74 LEU A CA 1
ATOM 555 C C . LEU A 1 74 ? 54.315 -21.090 -45.332 1.00 79.81 74 LEU A C 1
ATOM 557 O O . LEU A 1 74 ? 53.773 -20.030 -45.039 1.00 79.81 74 LEU A O 1
ATOM 561 N N . ARG A 1 75 ? 53.661 -22.066 -45.980 1.00 81.25 75 ARG A N 1
ATOM 562 C CA . ARG A 1 75 ? 52.240 -21.990 -46.374 1.00 81.25 75 ARG A CA 1
ATOM 563 C C . ARG A 1 75 ? 51.324 -21.757 -45.177 1.00 81.25 75 ARG A C 1
ATOM 565 O O . ARG A 1 75 ? 50.468 -20.883 -45.233 1.00 81.25 75 ARG A O 1
ATOM 572 N N . ALA A 1 76 ? 51.532 -22.473 -44.070 1.00 79.94 76 ALA A N 1
ATOM 573 C CA . ALA A 1 76 ? 50.760 -22.265 -42.844 1.00 79.94 76 ALA A CA 1
ATOM 574 C C . ALA A 1 76 ? 50.975 -20.861 -42.247 1.00 79.94 76 ALA A C 1
ATOM 576 O O . ALA A 1 76 ? 50.043 -20.267 -41.706 1.00 79.94 76 ALA A O 1
ATOM 577 N N . LYS A 1 77 ? 52.191 -20.313 -42.358 1.00 82.44 77 LYS A N 1
ATOM 578 C CA . LYS A 1 77 ? 52.510 -18.953 -41.910 1.00 82.44 77 LYS A CA 1
ATOM 579 C C . LYS A 1 77 ? 51.871 -17.893 -42.809 1.00 82.44 77 LYS A C 1
ATOM 581 O O . LYS A 1 77 ? 51.281 -16.959 -42.281 1.00 82.44 77 LYS A O 1
ATOM 586 N N . VAL A 1 78 ? 51.942 -18.068 -44.130 1.00 84.62 78 VAL A N 1
ATOM 587 C CA . VAL A 1 78 ? 51.248 -17.228 -45.119 1.00 84.62 78 VAL A CA 1
ATOM 588 C C . VAL A 1 78 ? 49.744 -17.250 -44.865 1.00 84.62 78 VAL A C 1
ATOM 590 O O . VAL A 1 78 ? 49.149 -16.186 -44.750 1.00 84.62 78 VAL A O 1
ATOM 593 N N . ARG A 1 79 ? 49.150 -18.437 -44.669 1.00 82.06 79 ARG A N 1
ATOM 594 C CA . ARG A 1 79 ? 47.725 -18.588 -44.345 1.00 82.06 79 ARG A CA 1
ATOM 595 C C . ARG A 1 79 ? 47.362 -17.839 -43.064 1.00 82.06 79 ARG A C 1
ATOM 597 O O . ARG A 1 79 ? 46.463 -17.021 -43.104 1.00 82.06 79 ARG A O 1
ATOM 604 N N . ARG A 1 80 ? 48.132 -18.001 -41.980 1.00 82.31 80 ARG A N 1
ATOM 605 C CA . ARG A 1 80 ? 47.891 -17.288 -40.712 1.00 82.31 80 ARG A CA 1
ATOM 606 C C . ARG A 1 80 ? 47.971 -15.764 -40.845 1.00 82.31 80 ARG A C 1
ATOM 608 O O . ARG A 1 80 ? 47.195 -15.062 -40.209 1.00 82.31 80 ARG A O 1
ATOM 615 N N . VAL A 1 81 ? 48.940 -15.243 -41.602 1.00 81.62 81 VAL A N 1
ATOM 616 C CA . VAL A 1 81 ? 49.041 -13.791 -41.831 1.00 81.62 81 VAL A CA 1
ATOM 617 C C . VAL A 1 81 ? 47.886 -13.320 -42.715 1.00 81.62 81 VAL A C 1
ATOM 619 O O . VAL A 1 81 ? 47.295 -12.296 -42.404 1.00 81.62 81 VAL A O 1
ATOM 622 N N . GLY A 1 82 ? 47.525 -14.082 -43.750 1.00 81.19 82 GLY A N 1
ATOM 623 C CA . GLY A 1 82 ? 46.369 -13.794 -44.599 1.00 81.19 82 GLY A CA 1
ATOM 624 C C . GLY A 1 82 ? 45.044 -13.822 -43.836 1.00 81.19 82 GLY A C 1
ATOM 625 O O . GLY A 1 82 ? 44.229 -12.932 -44.025 1.00 81.19 82 GLY A O 1
ATOM 626 N N . ASP A 1 83 ? 44.856 -14.777 -42.922 1.00 79.88 83 ASP A N 1
ATOM 627 C CA . ASP A 1 83 ? 43.709 -14.823 -42.008 1.00 79.88 83 ASP A CA 1
ATOM 628 C C . ASP A 1 83 ? 43.674 -13.568 -41.129 1.00 79.88 83 ASP A C 1
ATOM 630 O O . ASP A 1 83 ? 42.649 -12.907 -41.052 1.00 79.88 83 ASP A O 1
ATOM 634 N N . ALA A 1 84 ? 44.814 -13.167 -40.555 1.00 78.88 84 ALA A N 1
ATOM 635 C CA . ALA A 1 84 ? 44.890 -11.961 -39.731 1.00 78.88 84 ALA A CA 1
ATOM 636 C C . ALA A 1 84 ? 44.616 -10.660 -40.512 1.00 78.88 84 ALA A C 1
ATOM 638 O O . ALA A 1 84 ? 44.058 -9.726 -39.943 1.00 78.88 84 ALA A O 1
ATOM 639 N N . VAL A 1 85 ? 45.021 -10.577 -41.786 1.00 82.06 85 VAL A N 1
ATOM 640 C CA . VAL A 1 85 ? 44.679 -9.442 -42.663 1.00 82.06 85 VAL A CA 1
ATOM 641 C C . VAL A 1 85 ? 43.184 -9.445 -42.961 1.00 82.06 85 VAL A C 1
ATOM 643 O O . VAL A 1 85 ? 42.542 -8.426 -42.749 1.00 82.06 85 VAL A O 1
ATOM 646 N N . ARG A 1 86 ? 42.609 -10.592 -43.343 1.00 80.12 86 ARG A N 1
ATOM 647 C CA . ARG A 1 86 ? 41.164 -10.727 -43.590 1.00 80.12 86 ARG A CA 1
ATOM 648 C C . ARG A 1 86 ? 40.320 -10.389 -42.364 1.00 80.12 86 ARG A C 1
ATOM 650 O O . ARG A 1 86 ? 39.286 -9.741 -42.497 1.00 80.12 86 ARG A O 1
ATOM 657 N N . ASP A 1 87 ? 40.753 -10.808 -41.179 1.00 80.50 87 ASP A N 1
ATOM 658 C CA . ASP A 1 87 ? 40.080 -10.474 -39.923 1.00 80.50 87 ASP A CA 1
ATOM 659 C C . ASP A 1 87 ? 40.079 -8.957 -39.691 1.00 80.50 87 ASP A C 1
ATOM 661 O O . ASP A 1 87 ? 39.036 -8.396 -39.359 1.00 80.50 87 ASP A O 1
ATOM 665 N N . LEU A 1 88 ? 41.207 -8.277 -39.941 1.00 82.00 88 LEU A N 1
ATOM 666 C CA . LEU A 1 88 ? 41.289 -6.813 -39.881 1.00 82.00 88 LEU A CA 1
ATOM 667 C C . LEU A 1 88 ? 40.427 -6.145 -40.961 1.00 82.00 88 LEU A C 1
ATOM 669 O O . LEU A 1 88 ? 39.714 -5.195 -40.664 1.00 82.00 88 LEU A O 1
ATOM 673 N N . GLU A 1 89 ? 40.434 -6.640 -42.197 1.00 80.44 89 GLU A N 1
ATOM 674 C CA . GLU A 1 89 ? 39.598 -6.104 -43.280 1.00 80.44 89 GLU A CA 1
ATOM 675 C C . GLU A 1 89 ? 38.098 -6.247 -42.993 1.00 80.44 89 GLU A C 1
ATOM 677 O O . GLU A 1 89 ? 37.311 -5.411 -43.435 1.00 80.44 89 GLU A O 1
ATOM 682 N N . ARG A 1 90 ? 37.695 -7.286 -42.248 1.00 81.88 90 ARG A N 1
ATOM 683 C CA . ARG A 1 90 ? 36.313 -7.499 -41.784 1.00 81.88 90 ARG A CA 1
ATOM 684 C C . ARG A 1 90 ? 35.972 -6.689 -40.533 1.00 81.88 90 ARG A C 1
ATOM 686 O O . ARG A 1 90 ? 34.809 -6.333 -40.360 1.00 81.88 90 ARG A O 1
ATOM 693 N N . SER A 1 91 ? 36.945 -6.410 -39.664 1.00 83.12 91 SER A N 1
ATOM 694 C CA . SER A 1 91 ? 36.729 -5.668 -38.414 1.00 83.12 91 SER A CA 1
ATOM 695 C C . SER A 1 91 ? 36.900 -4.155 -38.557 1.00 83.12 91 SER A C 1
ATOM 697 O O . SER A 1 91 ? 36.563 -3.425 -37.626 1.00 83.12 91 SER A O 1
ATOM 699 N N . LEU A 1 92 ? 37.417 -3.675 -39.692 1.00 84.31 92 LEU A N 1
ATOM 700 C CA . LEU A 1 92 ? 37.706 -2.265 -39.948 1.00 84.31 92 LEU A CA 1
ATOM 701 C C . LEU A 1 92 ? 36.831 -1.677 -41.053 1.00 84.31 92 LEU A C 1
ATOM 703 O O . LEU A 1 92 ? 36.500 -2.326 -42.043 1.00 84.31 92 LEU A O 1
ATOM 707 N N . VAL A 1 93 ? 36.513 -0.397 -40.908 1.00 83.81 93 VAL A N 1
ATOM 708 C CA . VAL A 1 93 ? 35.768 0.393 -41.892 1.00 83.81 93 VAL A CA 1
ATOM 709 C C . VAL A 1 93 ? 36.402 1.775 -42.020 1.00 83.81 93 VAL A C 1
ATOM 711 O O . VAL A 1 93 ? 36.986 2.283 -41.064 1.00 83.81 93 VAL A O 1
ATOM 714 N N . HIS A 1 94 ? 36.314 2.393 -43.199 1.00 80.88 94 HIS A N 1
ATOM 715 C CA . HIS A 1 94 ? 36.749 3.782 -43.364 1.00 80.88 94 HIS A CA 1
ATOM 716 C C . HIS A 1 94 ? 35.810 4.725 -42.620 1.00 80.88 94 HIS A C 1
ATOM 718 O O . HIS A 1 94 ? 34.586 4.612 -42.733 1.00 80.88 94 HIS A O 1
ATOM 724 N N . ALA A 1 95 ? 36.386 5.671 -41.881 1.00 77.94 95 ALA A N 1
ATOM 725 C CA . ALA A 1 95 ? 35.628 6.599 -41.047 1.00 77.94 95 ALA A CA 1
ATOM 726 C C . ALA A 1 95 ? 34.638 7.461 -41.859 1.00 77.94 95 ALA A C 1
ATOM 728 O O . ALA A 1 95 ? 33.562 7.796 -41.368 1.00 77.94 95 ALA A O 1
ATOM 729 N N . ASP A 1 96 ? 34.958 7.775 -43.117 1.00 75.62 96 ASP A N 1
ATOM 730 C CA . ASP A 1 96 ? 34.100 8.540 -44.033 1.00 75.62 96 ASP A CA 1
ATOM 731 C C . ASP A 1 96 ? 32.896 7.748 -44.580 1.00 75.62 96 ASP A C 1
ATOM 733 O O . ASP A 1 96 ? 31.887 8.344 -44.960 1.00 75.62 96 ASP A O 1
ATOM 737 N N . ARG A 1 97 ? 32.959 6.410 -44.578 1.00 73.88 97 ARG A N 1
ATOM 738 C CA . ARG A 1 97 ? 31.864 5.520 -44.997 1.00 73.88 97 ARG A CA 1
ATOM 739 C C . ARG A 1 97 ? 30.849 5.266 -43.889 1.00 73.88 97 ARG A C 1
ATOM 741 O O . ARG A 1 97 ? 29.717 4.895 -44.193 1.00 73.88 97 ARG A O 1
ATOM 748 N N . VAL A 1 98 ? 31.216 5.495 -42.627 1.00 75.81 98 VAL A N 1
ATOM 749 C CA . VAL A 1 98 ? 30.332 5.265 -41.472 1.00 75.81 98 VAL A CA 1
ATOM 750 C C . VAL A 1 98 ? 29.045 6.083 -41.577 1.00 75.81 98 VAL A C 1
ATOM 752 O O . VAL A 1 98 ? 27.961 5.521 -41.449 1.00 75.81 98 VAL A O 1
ATOM 755 N N . GLY A 1 99 ? 29.149 7.386 -41.860 1.00 72.00 99 GLY A N 1
ATOM 756 C CA . GLY A 1 99 ? 27.990 8.282 -41.966 1.00 72.00 99 GLY A CA 1
ATOM 757 C C . GLY A 1 99 ? 26.971 7.828 -43.021 1.00 72.00 99 GLY A C 1
ATOM 758 O O . GLY A 1 99 ? 25.815 7.583 -42.672 1.00 72.00 99 GLY A O 1
ATOM 759 N N . PRO A 1 100 ? 27.384 7.636 -44.290 1.00 69.75 100 PRO A N 1
ATOM 760 C CA . PRO A 1 100 ? 26.509 7.113 -45.337 1.00 69.75 100 PRO A CA 1
ATOM 761 C C . PRO A 1 100 ? 25.870 5.760 -44.992 1.00 69.75 100 PRO A C 1
ATOM 763 O O . PRO A 1 100 ? 24.667 5.592 -45.190 1.00 69.75 100 PRO A O 1
ATOM 766 N N . ILE A 1 101 ? 26.627 4.811 -44.427 1.00 71.25 101 ILE A N 1
ATOM 767 C CA . ILE A 1 101 ? 26.101 3.482 -44.066 1.00 71.25 101 ILE A CA 1
ATOM 768 C C . ILE A 1 101 ? 25.070 3.587 -42.927 1.00 71.25 101 ILE A C 1
ATOM 770 O O . ILE A 1 101 ? 24.006 2.970 -43.004 1.00 71.25 101 ILE A O 1
ATOM 774 N N . ALA A 1 102 ? 25.336 4.404 -41.905 1.00 71.94 102 ALA A N 1
ATOM 775 C CA . ALA A 1 102 ? 24.417 4.630 -40.788 1.00 71.94 102 ALA A CA 1
ATOM 776 C C . ALA A 1 102 ? 23.135 5.379 -41.210 1.00 71.94 102 ALA A C 1
ATOM 778 O O . ALA A 1 102 ? 22.052 5.105 -40.680 1.00 71.94 102 ALA A O 1
ATOM 779 N N . SER A 1 103 ? 23.225 6.264 -42.213 1.00 72.50 103 SER A N 1
ATOM 780 C CA . SER A 1 103 ? 22.092 7.058 -42.712 1.00 72.50 103 SER A CA 1
ATOM 781 C C . SER A 1 103 ? 20.930 6.204 -43.238 1.00 72.50 103 SER A C 1
ATOM 783 O O . SER A 1 103 ? 19.769 6.594 -43.108 1.00 72.50 103 SER A O 1
ATOM 785 N N . VAL A 1 104 ? 21.218 5.004 -43.759 1.00 70.31 104 VAL A N 1
ATOM 786 C CA . VAL A 1 104 ? 20.209 4.059 -44.270 1.00 70.31 104 VAL A CA 1
ATOM 787 C C . VAL A 1 104 ? 19.202 3.687 -43.180 1.00 70.31 104 VAL A C 1
ATOM 789 O O . VAL A 1 104 ? 17.995 3.680 -43.424 1.00 70.31 104 VAL A O 1
ATOM 792 N N . VAL A 1 105 ? 19.680 3.434 -41.958 1.00 70.56 105 VAL A N 1
ATOM 793 C CA . VAL A 1 105 ? 18.818 3.143 -40.803 1.00 70.56 105 VAL A CA 1
ATOM 794 C C . VAL A 1 105 ? 17.998 4.378 -40.428 1.00 70.56 105 VAL A C 1
ATOM 796 O O . VAL A 1 105 ? 16.788 4.271 -40.223 1.00 70.56 105 VAL A O 1
ATOM 799 N N . GLY A 1 106 ? 18.631 5.554 -40.389 1.00 73.19 106 GLY A N 1
ATOM 800 C CA . GLY A 1 106 ? 17.953 6.815 -40.077 1.00 73.19 106 GLY A CA 1
ATOM 801 C C . GLY A 1 106 ? 16.808 7.135 -41.048 1.00 73.19 106 GLY A C 1
ATOM 802 O O . GLY A 1 106 ? 15.737 7.569 -40.621 1.00 73.19 106 GLY A O 1
ATOM 803 N N . ILE A 1 107 ? 16.976 6.834 -42.341 1.00 75.75 107 ILE A N 1
ATOM 804 C CA . ILE A 1 107 ? 15.929 6.986 -43.367 1.00 75.75 107 ILE A CA 1
ATOM 805 C C . ILE A 1 107 ? 14.744 6.046 -43.101 1.00 75.75 107 ILE A C 1
ATOM 807 O O . ILE A 1 107 ? 13.593 6.477 -43.193 1.00 75.75 107 ILE A O 1
ATOM 811 N N . ILE A 1 108 ? 15.001 4.781 -42.747 1.00 74.19 108 ILE A N 1
ATOM 812 C CA . ILE A 1 108 ? 13.942 3.805 -42.433 1.00 74.19 108 ILE A CA 1
ATOM 813 C C . ILE A 1 108 ? 13.110 4.285 -41.236 1.00 74.19 108 ILE A C 1
ATOM 815 O O . ILE A 1 108 ? 11.879 4.306 -41.309 1.00 74.19 108 ILE A O 1
ATOM 819 N N . VAL A 1 109 ? 13.773 4.731 -40.164 1.00 77.19 109 VAL A N 1
ATOM 820 C CA . VAL A 1 109 ? 13.111 5.277 -38.968 1.00 77.19 109 VAL A CA 1
ATOM 821 C C . VAL A 1 109 ? 12.287 6.518 -39.324 1.00 77.19 109 VAL A C 1
ATOM 823 O O . VAL A 1 109 ? 11.109 6.606 -38.970 1.00 77.19 109 VAL A O 1
ATOM 826 N N . ALA A 1 110 ? 12.859 7.452 -40.089 1.00 81.19 110 ALA A N 1
ATOM 827 C CA . ALA A 1 110 ? 12.169 8.668 -40.511 1.00 81.19 110 ALA A CA 1
ATOM 828 C C . ALA A 1 110 ? 10.909 8.379 -41.340 1.00 81.19 110 ALA A C 1
ATOM 830 O O . ALA A 1 110 ? 9.874 9.011 -41.116 1.00 81.19 110 ALA A O 1
ATOM 831 N N . ASN A 1 111 ? 10.974 7.420 -42.265 1.00 82.12 111 ASN A N 1
ATOM 832 C CA . ASN A 1 111 ? 9.847 7.053 -43.123 1.00 82.12 111 ASN A CA 1
ATOM 833 C C . ASN A 1 111 ? 8.705 6.378 -42.351 1.00 82.12 111 ASN A C 1
ATOM 835 O O . ASN A 1 111 ? 7.544 6.573 -42.705 1.00 82.12 111 ASN A O 1
ATOM 839 N N . ALA A 1 112 ? 9.009 5.626 -41.292 1.00 83.62 112 ALA A N 1
ATOM 840 C CA . ALA A 1 112 ? 7.988 4.992 -40.461 1.00 83.62 112 ALA A CA 1
ATOM 841 C C . ALA A 1 112 ? 7.302 5.975 -39.496 1.00 83.62 112 ALA A C 1
ATOM 843 O O . ALA A 1 112 ? 6.093 5.878 -39.277 1.00 83.62 112 ALA A O 1
ATOM 844 N N . LEU A 1 113 ? 8.049 6.936 -38.938 1.00 85.88 113 LEU A N 1
ATOM 845 C CA . LEU A 1 113 ? 7.518 7.891 -37.958 1.00 85.88 113 LEU A CA 1
ATOM 846 C C . LEU A 1 113 ? 6.737 9.043 -38.599 1.00 85.88 113 LEU A C 1
ATOM 848 O O . LEU A 1 113 ? 5.685 9.429 -38.093 1.00 85.88 113 LEU A O 1
ATOM 852 N N . ARG A 1 114 ? 7.213 9.591 -39.724 1.00 85.69 114 ARG A N 1
ATOM 853 C CA . ARG A 1 114 ? 6.640 10.798 -40.354 1.00 85.69 114 ARG A CA 1
ATOM 854 C C . ARG A 1 114 ? 5.125 10.710 -40.642 1.00 85.69 114 ARG A C 1
ATOM 856 O O . ARG A 1 114 ? 4.437 11.696 -40.376 1.00 85.69 114 ARG A O 1
ATOM 863 N N . PRO A 1 115 ? 4.560 9.567 -41.088 1.00 89.19 115 PRO A N 1
ATOM 864 C CA . PRO A 1 115 ? 3.118 9.432 -41.313 1.00 89.19 115 PRO A CA 1
ATOM 865 C C . PRO A 1 115 ? 2.256 9.459 -40.040 1.00 89.19 115 PRO A C 1
ATOM 867 O O . PRO A 1 115 ? 1.036 9.598 -40.142 1.00 89.19 115 PRO A O 1
ATOM 870 N N . ILE A 1 116 ? 2.834 9.294 -38.840 1.00 88.81 116 ILE A N 1
ATOM 871 C CA . ILE A 1 116 ? 2.074 9.333 -37.577 1.00 88.81 116 ILE A CA 1
ATOM 872 C C . ILE A 1 116 ? 1.409 10.702 -37.405 1.00 88.81 116 ILE A C 1
ATOM 874 O O . ILE A 1 116 ? 0.227 10.756 -37.073 1.00 88.81 116 ILE A O 1
ATOM 878 N N . ALA A 1 117 ? 2.132 11.791 -37.688 1.00 88.38 117 ALA A N 1
ATOM 879 C CA . ALA A 1 117 ? 1.621 13.152 -37.526 1.00 88.38 117 ALA A CA 1
ATOM 880 C C . ALA A 1 117 ? 0.366 13.410 -38.372 1.00 88.38 117 ALA A C 1
ATOM 882 O O . ALA A 1 117 ? -0.593 14.000 -37.889 1.00 88.38 117 ALA A O 1
ATOM 883 N N . GLU A 1 118 ? 0.346 12.941 -39.622 1.00 88.06 118 GLU A N 1
ATOM 884 C CA . GLU A 1 118 ? -0.781 13.174 -40.534 1.00 88.06 118 GLU A CA 1
ATOM 885 C C . GLU A 1 118 ? -1.984 12.282 -40.227 1.00 88.06 118 GLU A C 1
ATOM 887 O O . GLU A 1 118 ? -3.122 12.726 -40.352 1.00 88.06 118 GLU A O 1
ATOM 892 N N . ARG A 1 119 ? -1.737 11.035 -39.808 1.00 91.88 119 ARG A N 1
ATOM 893 C CA . ARG A 1 119 ? -2.802 10.062 -39.529 1.00 91.88 119 ARG A CA 1
ATOM 894 C C . ARG A 1 119 ? -3.450 10.269 -38.168 1.00 91.88 119 ARG A C 1
ATOM 896 O O . ARG A 1 119 ? -4.667 10.186 -38.062 1.00 91.88 119 ARG A O 1
ATOM 903 N N . MET A 1 120 ? -2.648 10.506 -37.131 1.00 94.31 120 MET A N 1
ATOM 904 C CA . MET A 1 120 ? -3.142 10.493 -35.753 1.00 94.31 120 MET A CA 1
ATOM 905 C C . MET A 1 120 ? -3.734 11.825 -35.321 1.00 94.31 120 MET A C 1
ATOM 907 O O . MET A 1 120 ? -4.698 11.817 -34.565 1.00 94.31 120 MET A O 1
ATOM 911 N N . ALA A 1 121 ? -3.212 12.951 -35.810 1.00 91.88 121 ALA A N 1
ATOM 912 C CA . ALA A 1 121 ? -3.692 14.273 -35.420 1.00 91.88 121 ALA A CA 1
ATOM 913 C C . ALA A 1 121 ? -5.219 14.478 -35.577 1.00 91.88 121 ALA A C 1
ATOM 915 O O . ALA A 1 121 ? -5.828 14.943 -34.616 1.00 91.88 121 ALA A O 1
ATOM 916 N N . PRO A 1 122 ? -5.878 14.097 -36.696 1.00 92.44 122 PRO A N 1
ATOM 917 C CA . PRO A 1 122 ? -7.336 14.215 -36.806 1.00 92.44 122 PRO A CA 1
ATOM 918 C C . PRO A 1 122 ? -8.104 13.194 -35.956 1.00 92.44 122 PRO A C 1
ATOM 920 O O . PRO A 1 122 ? -9.251 13.447 -35.609 1.00 92.44 122 PRO A O 1
ATOM 923 N N . ILE A 1 123 ? -7.498 12.047 -35.627 1.00 91.31 123 ILE A N 1
ATOM 924 C CA . ILE A 1 123 ? -8.136 10.992 -34.824 1.00 91.31 123 ILE A CA 1
ATOM 925 C C . ILE A 1 123 ? -8.196 11.409 -33.358 1.00 91.31 123 ILE A C 1
ATOM 927 O O . ILE A 1 123 ? -9.227 11.249 -32.717 1.00 91.31 123 ILE A O 1
ATOM 931 N N . ILE A 1 124 ? -7.086 11.920 -32.826 1.00 92.56 124 ILE A N 1
ATOM 932 C CA . ILE A 1 124 ? -6.977 12.227 -31.399 1.00 92.56 124 ILE A CA 1
ATOM 933 C C . ILE A 1 124 ? -7.562 13.594 -31.035 1.00 92.56 124 ILE A C 1
ATOM 935 O O . ILE A 1 124 ? -7.787 13.850 -29.857 1.00 92.56 124 ILE A O 1
ATOM 939 N N . ALA A 1 125 ? -7.802 14.475 -32.010 1.00 92.19 125 ALA A N 1
ATOM 940 C CA . ALA A 1 125 ? -8.388 15.786 -31.757 1.00 92.19 125 ALA A CA 1
ATOM 941 C C . ALA A 1 125 ? -9.774 15.647 -31.097 1.00 92.19 125 ALA A C 1
ATOM 943 O O . ALA A 1 125 ? -10.675 15.005 -31.636 1.00 92.19 125 ALA A O 1
ATOM 944 N N . GLY A 1 126 ? -9.939 16.246 -29.918 1.00 84.62 126 GLY A N 1
ATOM 945 C CA . GLY A 1 126 ? -11.159 16.162 -29.113 1.00 84.62 126 GLY A CA 1
ATOM 946 C C . GLY A 1 126 ? -11.321 14.867 -28.305 1.00 84.62 126 GLY A C 1
ATOM 947 O O . GLY A 1 126 ? -12.317 14.734 -27.593 1.00 84.62 126 GLY A O 1
ATOM 948 N N . MET A 1 127 ? -10.378 13.919 -28.376 1.00 88.00 127 MET A N 1
ATOM 949 C CA . MET A 1 127 ? -10.355 12.762 -27.473 1.00 88.00 127 MET A CA 1
ATOM 950 C C . MET A 1 127 ? -9.903 13.182 -26.083 1.00 88.00 127 MET A C 1
ATOM 952 O O . MET A 1 127 ? -9.049 14.060 -25.951 1.00 88.00 127 MET A O 1
ATOM 956 N N . ASN A 1 128 ? -10.392 12.482 -25.054 1.00 82.38 128 ASN A N 1
ATOM 957 C CA . ASN A 1 128 ? -9.798 12.652 -23.739 1.00 82.38 128 ASN A CA 1
ATOM 958 C C . ASN A 1 128 ? -8.336 12.198 -23.755 1.00 82.38 128 ASN A C 1
ATOM 960 O O . ASN A 1 128 ? -7.956 11.286 -24.497 1.00 82.38 128 ASN A O 1
ATOM 964 N N . GLY A 1 129 ? -7.488 12.828 -22.948 1.00 73.62 129 GLY A N 1
ATOM 965 C CA . GLY A 1 129 ? -6.055 12.571 -23.077 1.00 73.62 129 GLY A CA 1
ATOM 966 C C . GLY A 1 129 ? -5.612 11.160 -22.654 1.00 73.62 129 GLY A C 1
ATOM 967 O O . GLY A 1 129 ? -4.492 10.787 -22.992 1.00 73.62 129 GLY A O 1
ATOM 968 N N . LYS A 1 130 ? -6.439 10.354 -21.959 1.00 67.00 130 LYS A N 1
ATOM 969 C CA . LYS A 1 130 ? -6.137 8.925 -21.705 1.00 67.00 130 LYS A CA 1
ATOM 970 C C . LYS A 1 130 ? -6.279 8.124 -22.995 1.00 67.00 130 LYS A C 1
ATOM 972 O O . LYS A 1 130 ? -5.347 7.420 -23.389 1.00 67.00 130 LYS A O 1
ATOM 977 N N . ASP A 1 131 ? -7.396 8.309 -23.687 1.00 72.19 131 ASP A N 1
ATOM 978 C CA . ASP A 1 131 ? -7.683 7.649 -24.960 1.00 72.19 131 ASP A CA 1
ATOM 979 C C . ASP A 1 131 ? -6.714 8.111 -26.053 1.00 72.19 131 ASP A C 1
ATOM 981 O O . ASP A 1 131 ? -6.168 7.284 -26.787 1.00 72.19 131 ASP A O 1
ATOM 985 N N . ALA A 1 132 ? -6.403 9.411 -26.100 1.00 83.38 132 ALA A N 1
ATOM 986 C CA . ALA A 1 132 ? -5.401 9.954 -27.014 1.00 83.38 132 ALA A CA 1
ATOM 987 C C . ALA A 1 132 ? -4.003 9.372 -26.748 1.00 83.38 132 ALA A C 1
ATOM 989 O O . ALA A 1 132 ? -3.288 9.029 -27.693 1.00 83.38 132 ALA A O 1
ATOM 990 N N . HIS A 1 133 ? -3.612 9.222 -25.474 1.00 81.25 133 HIS A N 1
ATOM 991 C CA . HIS A 1 133 ? -2.334 8.614 -25.098 1.00 81.25 133 HIS A CA 1
ATOM 992 C C . HIS A 1 133 ? -2.265 7.156 -25.551 1.00 81.25 133 HIS A C 1
ATOM 994 O O . HIS A 1 133 ? -1.277 6.751 -26.165 1.00 81.25 133 HIS A O 1
ATOM 1000 N N . LEU A 1 134 ? -3.322 6.376 -25.307 1.00 75.38 134 LEU A N 1
ATOM 1001 C CA . LEU A 1 134 ? -3.403 4.982 -25.737 1.00 75.38 134 LEU A CA 1
ATOM 1002 C C . LEU A 1 134 ? -3.359 4.853 -27.269 1.00 75.38 134 LEU A C 1
ATOM 1004 O O . LEU A 1 134 ? -2.606 4.026 -27.789 1.00 75.38 134 LEU A O 1
ATOM 1008 N N . ALA A 1 135 ? -4.109 5.689 -27.992 1.00 81.69 135 ALA A N 1
ATOM 1009 C CA . ALA A 1 135 ? -4.136 5.705 -29.453 1.00 81.69 135 ALA A CA 1
ATOM 1010 C C . ALA A 1 135 ? -2.758 6.038 -30.050 1.00 81.69 135 ALA A C 1
ATOM 1012 O O . ALA A 1 135 ? -2.274 5.323 -30.930 1.00 81.69 135 ALA A O 1
ATOM 1013 N N . LEU A 1 136 ? -2.088 7.075 -29.533 1.00 85.81 136 LEU A N 1
ATOM 1014 C CA . LEU A 1 136 ? -0.731 7.441 -29.948 1.00 85.81 136 LEU A CA 1
ATOM 1015 C C . LEU A 1 136 ? 0.292 6.360 -29.597 1.00 85.81 136 LEU A C 1
ATOM 1017 O O . LEU A 1 136 ? 1.139 6.041 -30.429 1.00 85.81 136 LEU A O 1
ATOM 1021 N N . ARG A 1 137 ? 0.211 5.768 -28.399 1.00 82.88 137 ARG A N 1
ATOM 1022 C CA . ARG A 1 137 ? 1.091 4.666 -27.979 1.00 82.88 137 ARG A CA 1
ATOM 1023 C C . ARG A 1 137 ? 0.980 3.481 -28.934 1.00 82.88 137 ARG A C 1
ATOM 1025 O O . ARG A 1 137 ? 1.999 2.913 -29.319 1.00 82.88 137 ARG A O 1
ATOM 1032 N N . ASN A 1 138 ? -0.240 3.130 -29.337 1.00 81.12 138 ASN A N 1
ATOM 1033 C CA . ASN A 1 138 ? -0.473 2.058 -30.299 1.00 81.12 138 ASN A CA 1
ATOM 1034 C C . ASN A 1 138 ? 0.119 2.407 -31.672 1.00 81.12 138 ASN A C 1
ATOM 1036 O O . ASN A 1 138 ? 0.892 1.619 -32.201 1.00 81.12 138 ASN A O 1
ATOM 1040 N N . ALA A 1 139 ? -0.122 3.616 -32.187 1.00 86.06 139 ALA A N 1
ATOM 1041 C CA . ALA A 1 139 ? 0.444 4.055 -33.465 1.00 86.06 139 ALA A CA 1
ATOM 1042 C C . ALA A 1 139 ? 1.986 4.085 -33.473 1.00 86.06 139 ALA A C 1
ATOM 1044 O O . ALA A 1 139 ? 2.617 3.752 -34.476 1.00 86.06 139 ALA A O 1
ATOM 1045 N N . VAL A 1 140 ? 2.602 4.469 -32.351 1.00 86.38 140 VAL A N 1
ATOM 1046 C CA . VAL A 1 140 ? 4.057 4.407 -32.156 1.00 86.38 140 VAL A CA 1
ATOM 1047 C C . VAL A 1 140 ? 4.550 2.962 -32.162 1.00 86.38 140 VAL A C 1
ATOM 1049 O O . VAL A 1 140 ? 5.554 2.661 -32.805 1.00 86.38 140 VAL A O 1
ATOM 1052 N N . SER A 1 141 ? 3.845 2.064 -31.473 1.00 82.25 141 SER A N 1
ATOM 1053 C CA . SER A 1 141 ? 4.160 0.634 -31.467 1.00 82.25 141 SER A CA 1
ATOM 1054 C C . SER A 1 141 ? 4.102 0.045 -32.880 1.00 82.25 141 SER A C 1
ATOM 1056 O O . SER A 1 141 ? 5.034 -0.648 -33.282 1.00 82.25 141 SER A O 1
ATOM 1058 N N . ASP A 1 142 ? 3.070 0.382 -33.655 1.00 82.06 142 ASP A N 1
ATOM 1059 C CA . ASP A 1 142 ? 2.918 -0.067 -35.042 1.00 82.06 142 ASP A CA 1
ATOM 1060 C C . ASP A 1 142 ? 4.059 0.467 -35.926 1.00 82.06 142 ASP A C 1
ATOM 1062 O O . ASP A 1 142 ? 4.617 -0.257 -36.749 1.00 82.06 142 ASP A O 1
ATOM 1066 N N . ALA A 1 143 ? 4.469 1.727 -35.737 1.00 84.88 143 ALA A N 1
ATOM 1067 C CA . ALA A 1 143 ? 5.602 2.299 -36.465 1.00 84.88 143 ALA A CA 1
ATOM 1068 C C . ALA A 1 143 ? 6.931 1.609 -36.118 1.00 84.88 143 ALA A C 1
ATOM 1070 O O . ALA A 1 143 ? 7.732 1.337 -37.011 1.00 84.88 143 ALA A O 1
ATOM 1071 N N . LEU A 1 144 ? 7.156 1.278 -34.845 1.00 83.38 144 LEU A N 1
ATOM 1072 C CA . LEU A 1 144 ? 8.312 0.493 -34.403 1.00 83.38 144 LEU A CA 1
ATOM 1073 C C . LEU A 1 144 ? 8.296 -0.928 -34.993 1.00 83.38 144 LEU A C 1
ATOM 1075 O O . LEU A 1 144 ? 9.342 -1.447 -35.390 1.00 83.38 144 LEU A O 1
ATOM 1079 N N . GLU A 1 145 ? 7.120 -1.540 -35.135 1.00 80.69 145 GLU A N 1
ATOM 1080 C CA . GLU A 1 145 ? 6.960 -2.827 -35.819 1.00 80.69 145 GLU A CA 1
ATOM 1081 C C . GLU A 1 145 ? 7.287 -2.731 -37.317 1.00 80.69 145 GLU A C 1
ATOM 1083 O O . GLU A 1 145 ? 8.004 -3.582 -37.853 1.00 80.69 145 GLU A O 1
ATOM 1088 N N . ILE A 1 146 ? 6.852 -1.657 -37.985 1.00 77.88 146 ILE A N 1
ATOM 1089 C CA . ILE A 1 146 ? 7.217 -1.357 -39.378 1.00 77.88 146 ILE A CA 1
ATOM 1090 C C . ILE A 1 146 ? 8.732 -1.177 -39.512 1.00 77.88 146 ILE A C 1
ATOM 1092 O O . ILE A 1 146 ? 9.324 -1.738 -40.433 1.00 77.88 146 ILE A O 1
ATOM 1096 N N . ILE A 1 147 ? 9.386 -0.454 -38.597 1.00 75.12 147 ILE A N 1
ATOM 1097 C CA . ILE A 1 147 ? 10.851 -0.296 -38.601 1.00 75.12 147 ILE A CA 1
ATOM 1098 C C . ILE A 1 147 ? 11.519 -1.666 -38.456 1.00 75.12 147 ILE A C 1
ATOM 1100 O O . ILE A 1 147 ? 12.365 -2.030 -39.270 1.00 75.12 147 ILE A O 1
ATOM 1104 N N . SER A 1 148 ? 11.105 -2.458 -37.465 1.00 71.25 148 SER A N 1
ATOM 1105 C CA . SER A 1 148 ? 11.683 -3.779 -37.198 1.00 71.25 148 SER A CA 1
ATOM 1106 C C . SER A 1 148 ? 11.490 -4.764 -38.366 1.00 71.25 148 SER A C 1
ATOM 1108 O O . SER A 1 148 ? 12.382 -5.565 -38.647 1.00 71.25 148 SER A O 1
ATOM 1110 N N . SER A 1 149 ? 10.358 -4.693 -39.076 1.00 69.94 149 SER A N 1
ATOM 1111 C CA . SER A 1 149 ? 10.027 -5.576 -40.208 1.00 69.94 149 SER A CA 1
ATOM 1112 C C . SER A 1 149 ? 10.608 -5.116 -41.550 1.00 69.94 149 SER A C 1
ATOM 1114 O O . SER A 1 149 ? 11.100 -5.948 -42.307 1.00 69.94 149 SER A O 1
ATOM 1116 N N . THR A 1 150 ? 10.638 -3.813 -41.842 1.00 65.75 150 THR A N 1
ATOM 1117 C CA . THR A 1 150 ? 11.202 -3.259 -43.095 1.00 65.75 150 THR A CA 1
ATOM 1118 C C . THR A 1 150 ? 12.703 -3.530 -43.204 1.00 65.75 150 THR A C 1
ATOM 1120 O O . THR A 1 150 ? 13.221 -3.779 -44.290 1.00 65.75 150 THR A O 1
ATOM 1123 N N . ILE A 1 151 ? 13.394 -3.571 -42.062 1.00 59.41 151 ILE A N 1
ATOM 1124 C CA . ILE A 1 151 ? 14.813 -3.927 -41.970 1.00 59.41 151 ILE A CA 1
ATOM 1125 C C . ILE A 1 151 ? 15.080 -5.381 -42.435 1.00 59.41 151 ILE A C 1
ATOM 1127 O O . ILE A 1 151 ? 16.188 -5.679 -42.867 1.00 59.41 151 ILE A O 1
ATOM 1131 N N . VAL A 1 152 ? 14.077 -6.274 -42.447 1.00 50.09 152 VAL A N 1
ATOM 1132 C CA . VAL A 1 152 ? 14.210 -7.669 -42.923 1.00 50.09 152 VAL A CA 1
ATOM 1133 C C . VAL A 1 152 ? 14.340 -7.755 -44.450 1.00 50.09 152 VAL A C 1
ATOM 1135 O O . VAL A 1 152 ? 15.163 -8.516 -44.948 1.00 50.09 152 VAL A O 1
ATOM 1138 N N . ALA A 1 153 ? 13.592 -6.945 -45.207 1.00 47.88 153 ALA A N 1
ATOM 1139 C CA . ALA A 1 153 ? 13.550 -7.036 -46.673 1.00 47.88 153 ALA A CA 1
ATOM 1140 C C . ALA A 1 153 ? 14.843 -6.561 -47.373 1.00 47.88 153 ALA A C 1
ATOM 1142 O O . ALA A 1 153 ? 15.063 -6.872 -48.542 1.00 47.88 153 ALA A O 1
ATOM 1143 N N . GLY A 1 154 ? 15.708 -5.817 -46.672 1.00 45.72 154 GLY A N 1
ATOM 1144 C CA . GLY A 1 154 ? 16.984 -5.319 -47.203 1.00 45.72 154 GLY A CA 1
ATOM 1145 C C . GLY A 1 154 ? 18.161 -6.300 -47.106 1.00 45.72 154 GLY A C 1
ATOM 1146 O O . GLY A 1 154 ? 19.201 -6.036 -47.706 1.00 45.72 154 GLY A O 1
ATOM 1147 N N . VAL A 1 155 ? 18.017 -7.409 -46.367 1.00 45.00 155 VAL A N 1
ATOM 1148 C CA . VAL A 1 155 ? 19.112 -8.359 -46.070 1.00 45.00 155 VAL A CA 1
ATOM 1149 C C . VAL A 1 155 ? 19.197 -9.499 -47.098 1.00 45.00 155 VAL A C 1
ATOM 1151 O O . VAL A 1 155 ? 20.289 -9.987 -47.383 1.00 45.00 155 VAL A O 1
ATOM 1154 N N . ASP A 1 156 ? 18.088 -9.859 -47.751 1.00 39.66 156 ASP A N 1
ATOM 1155 C CA . ASP A 1 156 ? 18.019 -11.006 -48.678 1.00 39.66 156 ASP A CA 1
ATOM 1156 C C . ASP A 1 156 ? 18.595 -10.736 -50.091 1.00 39.66 156 ASP A C 1
ATOM 1158 O O . ASP A 1 156 ? 18.623 -11.626 -50.942 1.00 39.66 156 ASP A O 1
ATOM 1162 N N . GLY A 1 157 ? 19.082 -9.518 -50.367 1.00 38.91 157 GLY A N 1
ATOM 1163 C CA . GLY A 1 157 ? 19.590 -9.113 -51.688 1.00 38.91 157 GLY A CA 1
ATOM 1164 C C . GLY A 1 157 ? 21.093 -9.313 -51.931 1.00 38.91 157 GLY A C 1
ATOM 1165 O O . GLY A 1 157 ? 21.535 -9.253 -53.078 1.00 38.91 157 GLY A O 1
ATOM 1166 N N . ALA A 1 158 ? 21.898 -9.556 -50.893 1.00 38.31 158 ALA A N 1
ATOM 1167 C CA . ALA A 1 158 ? 23.357 -9.614 -51.011 1.00 38.31 158 ALA A CA 1
ATOM 1168 C C . ALA A 1 158 ? 23.855 -11.066 -51.092 1.00 38.31 158 ALA A C 1
ATOM 1170 O O . ALA A 1 158 ? 24.294 -11.655 -50.100 1.00 38.31 158 ALA A O 1
ATOM 1171 N N . LYS A 1 159 ? 23.796 -11.655 -52.295 1.00 34.16 159 LYS A N 1
ATOM 1172 C CA . LYS A 1 159 ? 24.523 -12.898 -52.598 1.00 34.16 159 LYS A CA 1
ATOM 1173 C C . LYS A 1 159 ? 26.017 -12.653 -52.379 1.00 34.16 159 LYS A C 1
ATOM 1175 O O . LYS A 1 159 ? 26.603 -11.811 -53.053 1.00 34.16 159 LYS A O 1
ATOM 1180 N N . GLY A 1 160 ? 26.608 -13.381 -51.431 1.00 34.34 160 GLY A N 1
ATOM 1181 C CA . GLY A 1 160 ? 28.048 -13.369 -51.194 1.00 34.34 160 GLY A CA 1
ATOM 1182 C C . GLY A 1 160 ? 28.793 -13.733 -52.475 1.00 34.34 160 GLY A C 1
ATOM 1183 O O . GLY A 1 160 ? 28.507 -14.765 -53.081 1.00 34.34 160 GLY A O 1
ATOM 1184 N N . GLY A 1 161 ? 29.706 -12.862 -52.904 1.00 34.66 161 GLY A N 1
ATOM 1185 C CA . GLY A 1 161 ? 30.650 -13.187 -53.965 1.00 34.66 161 GLY A CA 1
ATOM 1186 C C . GLY A 1 161 ? 31.503 -14.377 -53.534 1.00 34.66 161 GLY A C 1
ATOM 1187 O O . GLY A 1 161 ? 31.956 -14.431 -52.392 1.00 34.66 161 GLY A O 1
ATOM 1188 N N . GLU A 1 162 ? 31.685 -15.345 -54.430 1.00 36.59 162 GLU A N 1
ATOM 1189 C CA . GLU A 1 162 ? 32.604 -16.464 -54.226 1.00 36.59 162 GLU A CA 1
ATOM 1190 C C . GLU A 1 162 ? 34.021 -15.922 -53.970 1.00 36.59 162 GLU A C 1
ATOM 1192 O O . GLU A 1 162 ? 34.650 -15.341 -54.857 1.00 36.59 162 GLU A O 1
ATOM 1197 N N . GLU A 1 163 ? 34.528 -16.096 -52.746 1.00 44.59 163 GLU A N 1
ATOM 1198 C CA . GLU A 1 163 ? 35.928 -15.831 -52.410 1.00 44.59 163 GLU A CA 1
ATOM 1199 C C . GLU A 1 163 ? 36.808 -16.824 -53.192 1.00 44.59 163 GLU A C 1
ATOM 1201 O O . GLU A 1 163 ? 36.772 -18.031 -52.954 1.00 44.59 163 GLU A O 1
ATOM 1206 N N . ARG A 1 164 ? 37.621 -16.328 -54.136 1.00 42.53 164 ARG A N 1
ATOM 1207 C CA . ARG A 1 164 ? 38.692 -17.129 -54.749 1.00 42.53 164 ARG A CA 1
ATOM 1208 C C . ARG A 1 164 ? 39.754 -17.418 -53.692 1.00 42.53 164 ARG A C 1
ATOM 1210 O O . ARG A 1 164 ? 40.543 -16.541 -53.342 1.00 42.53 164 ARG A O 1
ATOM 1217 N N . GLU A 1 165 ? 39.793 -18.652 -53.204 1.00 50.34 165 GLU A N 1
ATOM 1218 C CA . GLU A 1 165 ? 40.907 -19.146 -52.401 1.00 50.34 165 GLU A CA 1
ATOM 1219 C C . GLU A 1 165 ? 42.195 -19.071 -53.241 1.00 50.34 165 GLU A C 1
ATOM 1221 O O . GLU A 1 165 ? 42.274 -19.617 -54.340 1.00 50.34 165 GLU A O 1
ATOM 1226 N N . LEU A 1 166 ? 43.215 -18.361 -52.750 1.00 58.41 166 LEU A N 1
ATOM 1227 C CA . LEU A 1 166 ? 44.552 -18.417 -53.340 1.00 58.41 166 LEU A CA 1
ATOM 1228 C C . LEU A 1 166 ? 45.060 -19.858 -53.210 1.00 58.41 166 LEU A C 1
ATOM 1230 O O . LEU A 1 166 ? 45.298 -20.324 -52.094 1.00 58.41 166 LEU A O 1
ATOM 1234 N N . GLU A 1 167 ? 45.245 -20.556 -54.332 1.00 64.81 167 GLU A N 1
ATOM 1235 C CA . GLU A 1 167 ? 45.816 -21.907 -54.369 1.00 64.81 167 GLU A CA 1
ATOM 1236 C C . GLU A 1 167 ? 47.308 -21.865 -53.983 1.00 64.81 167 GLU A C 1
ATOM 1238 O O . GLU A 1 167 ? 48.223 -21.864 -54.804 1.00 64.81 167 GLU A O 1
ATOM 1243 N N . LEU A 1 168 ? 47.573 -21.803 -52.672 1.00 70.88 168 LEU A N 1
ATOM 1244 C CA . LEU A 1 168 ? 48.921 -21.739 -52.087 1.00 70.88 168 LEU A CA 1
ATOM 1245 C C . LEU A 1 168 ? 49.762 -22.994 -52.377 1.00 70.88 168 LEU A C 1
ATOM 1247 O O . LEU A 1 168 ? 50.979 -22.991 -52.151 1.00 70.88 168 LEU A O 1
ATOM 1251 N N . ASP A 1 169 ? 49.122 -24.072 -52.833 1.00 69.88 169 ASP A N 1
ATOM 1252 C CA . ASP A 1 169 ? 49.762 -25.357 -53.090 1.00 69.88 169 ASP A CA 1
ATOM 1253 C C . ASP A 1 169 ? 50.591 -25.386 -54.379 1.00 69.88 169 ASP A C 1
ATOM 1255 O O . ASP A 1 169 ? 51.551 -26.163 -54.448 1.00 69.88 169 ASP A O 1
ATOM 1259 N N . GLU A 1 170 ? 50.329 -24.466 -55.312 1.00 71.81 170 GLU A N 1
ATOM 1260 C CA . GLU A 1 170 ? 51.047 -24.332 -56.587 1.00 71.81 170 GLU A CA 1
ATOM 1261 C C . GLU A 1 170 ? 52.238 -23.354 -56.530 1.00 71.81 170 GLU A C 1
ATOM 1263 O O . GLU A 1 170 ? 53.056 -23.292 -57.449 1.00 71.81 170 GLU A O 1
ATOM 1268 N N . LEU A 1 171 ? 52.385 -22.601 -55.432 1.00 76.88 171 LEU A N 1
ATOM 1269 C CA . LEU A 1 171 ? 53.407 -21.559 -55.298 1.00 76.88 171 LEU A CA 1
ATOM 1270 C C . LEU A 1 171 ? 54.770 -22.105 -54.838 1.00 76.88 171 LEU A C 1
ATOM 1272 O O . LEU A 1 171 ? 54.871 -22.916 -53.907 1.00 76.88 171 LEU A O 1
ATOM 1276 N N . SER A 1 172 ? 55.841 -21.590 -55.452 1.00 77.75 172 SER A N 1
ATOM 1277 C CA . SER A 1 172 ? 57.229 -21.844 -55.042 1.00 77.75 172 SER A CA 1
ATOM 1278 C C . SER A 1 172 ? 57.606 -21.102 -53.749 1.00 77.75 172 SER A C 1
ATOM 1280 O O . SER A 1 172 ? 56.982 -20.114 -53.368 1.00 77.75 172 SER A O 1
ATOM 1282 N N . GLU A 1 173 ? 58.661 -21.549 -53.057 1.00 75.12 173 GLU A N 1
ATOM 1283 C CA . GLU A 1 173 ? 59.123 -20.951 -51.788 1.00 75.12 173 GLU A CA 1
ATOM 1284 C C . GLU A 1 173 ? 59.432 -19.433 -51.881 1.00 75.12 173 GLU A C 1
ATOM 1286 O O . GLU A 1 173 ? 58.979 -18.696 -51.001 1.00 75.12 173 GLU A O 1
ATOM 1291 N N . PRO A 1 174 ? 60.092 -18.910 -52.940 1.00 78.38 174 PRO A N 1
ATOM 1292 C CA . PRO A 1 174 ? 60.271 -17.464 -53.119 1.00 78.38 174 PRO A CA 1
ATOM 1293 C C . PRO A 1 174 ? 58.954 -16.703 -53.322 1.00 78.38 174 PRO A C 1
ATOM 1295 O O . PRO A 1 174 ? 58.800 -15.598 -52.804 1.00 78.38 174 PRO A O 1
ATOM 1298 N N . GLN A 1 175 ? 57.989 -17.297 -54.035 1.00 77.94 175 GLN A N 1
ATOM 1299 C CA . GLN A 1 175 ? 56.664 -16.701 -54.239 1.00 77.94 175 GLN A CA 1
ATOM 1300 C C . GLN A 1 175 ? 55.874 -16.654 -52.925 1.00 77.94 175 GLN A C 1
ATOM 1302 O O . GLN A 1 175 ? 55.266 -15.634 -52.621 1.00 77.94 175 GLN A O 1
ATOM 1307 N N . LEU A 1 176 ? 55.942 -17.703 -52.100 1.00 80.12 176 LEU A N 1
ATOM 1308 C CA . LEU A 1 176 ? 55.316 -17.723 -50.774 1.00 80.12 176 LEU A CA 1
ATOM 1309 C C . LEU A 1 176 ? 55.924 -16.680 -49.823 1.00 80.12 176 LEU A C 1
ATOM 1311 O O . LEU A 1 176 ? 55.183 -16.048 -49.075 1.00 80.12 176 LEU A O 1
ATOM 1315 N N . LEU A 1 177 ? 57.245 -16.464 -49.857 1.00 80.25 177 LEU A N 1
ATOM 1316 C CA . LEU A 1 177 ? 57.899 -15.402 -49.079 1.00 80.25 177 LEU A CA 1
ATOM 1317 C C . LEU A 1 177 ? 57.480 -14.002 -49.548 1.00 80.25 177 LEU A C 1
ATOM 1319 O O . LEU A 1 177 ? 57.255 -13.133 -48.708 1.00 80.25 177 LEU A O 1
ATOM 1323 N N . ALA A 1 178 ? 57.334 -13.796 -50.860 1.00 80.50 178 ALA A N 1
ATOM 1324 C CA . ALA A 1 178 ? 56.837 -12.538 -51.418 1.00 80.50 178 ALA A CA 1
ATOM 1325 C C . ALA A 1 178 ? 55.380 -12.271 -51.006 1.00 80.50 178 ALA A C 1
ATOM 1327 O O . ALA A 1 178 ? 55.068 -11.185 -50.525 1.00 80.50 178 ALA A O 1
ATOM 1328 N N . VAL A 1 179 ? 54.509 -13.284 -51.095 1.00 81.38 179 VAL A N 1
ATOM 1329 C CA . VAL A 1 179 ? 53.116 -13.196 -50.623 1.00 81.38 179 VAL A CA 1
ATOM 1330 C C . VAL A 1 179 ? 53.069 -12.922 -49.117 1.00 81.38 179 VAL A C 1
ATOM 1332 O O . VAL A 1 179 ? 52.311 -12.063 -48.678 1.00 81.38 179 VAL A O 1
ATOM 1335 N N . GLN A 1 180 ? 53.910 -13.586 -48.315 1.00 83.50 180 GLN A N 1
ATOM 1336 C CA . GLN A 1 180 ? 53.995 -13.321 -46.878 1.00 83.50 180 GLN A CA 1
ATOM 1337 C C . GLN A 1 180 ? 54.401 -11.869 -46.586 1.00 83.50 180 GLN A C 1
ATOM 1339 O O . GLN A 1 180 ? 53.826 -11.254 -45.693 1.00 83.50 180 GLN A O 1
ATOM 1344 N N . ALA A 1 181 ? 55.400 -11.341 -47.298 1.00 80.56 181 ALA A N 1
ATOM 1345 C CA . ALA A 1 181 ? 55.897 -9.981 -47.103 1.00 80.56 181 ALA A CA 1
ATOM 1346 C C . ALA A 1 181 ? 54.843 -8.931 -47.480 1.00 80.56 181 ALA A C 1
ATOM 1348 O O . ALA A 1 181 ? 54.659 -7.978 -46.726 1.00 80.56 181 ALA A O 1
ATOM 1349 N N . ASN A 1 182 ? 54.114 -9.148 -48.579 1.00 81.00 182 ASN A N 1
ATOM 1350 C CA . ASN A 1 182 ? 53.011 -8.280 -48.990 1.00 81.00 182 ASN A CA 1
ATOM 1351 C C . ASN A 1 182 ? 51.892 -8.282 -47.941 1.00 81.00 182 ASN A C 1
ATOM 1353 O O . ASN A 1 182 ? 51.574 -7.228 -47.410 1.00 81.00 182 ASN A O 1
ATOM 1357 N N . LEU A 1 183 ? 51.416 -9.457 -47.508 1.00 82.50 183 LEU A N 1
ATOM 1358 C CA . LEU A 1 183 ? 50.382 -9.545 -46.466 1.00 82.50 183 LEU A CA 1
ATOM 1359 C C . LEU A 1 183 ? 50.834 -8.925 -45.130 1.00 82.50 183 LEU A C 1
ATOM 1361 O O . LEU A 1 183 ? 50.029 -8.381 -44.380 1.00 82.50 183 LEU A O 1
ATOM 1365 N N . GLN A 1 184 ? 52.127 -8.999 -44.798 1.00 84.88 184 GLN A N 1
ATOM 1366 C CA . GLN A 1 184 ? 52.673 -8.319 -43.619 1.00 84.88 184 GLN A CA 1
ATOM 1367 C C . GLN A 1 184 ? 52.716 -6.794 -43.781 1.00 84.88 184 GLN A C 1
ATOM 1369 O O . GLN A 1 184 ? 52.517 -6.087 -42.791 1.00 84.88 184 GLN A O 1
ATOM 1374 N N . ALA A 1 185 ? 52.980 -6.295 -44.990 1.00 80.31 185 ALA A N 1
ATOM 1375 C CA . ALA A 1 185 ? 52.919 -4.873 -45.302 1.00 80.31 185 ALA A CA 1
ATOM 1376 C C . ALA A 1 185 ? 51.473 -4.361 -45.236 1.00 80.31 185 ALA A C 1
ATOM 1378 O O . ALA A 1 185 ? 51.230 -3.387 -44.526 1.00 80.31 185 ALA A O 1
ATOM 1379 N N . ASP A 1 186 ? 50.530 -5.082 -45.850 1.00 80.50 186 ASP A N 1
ATOM 1380 C CA . ASP A 1 186 ? 49.096 -4.767 -45.836 1.00 80.50 186 ASP A CA 1
ATOM 1381 C C . ASP A 1 186 ? 48.567 -4.721 -44.397 1.00 80.50 186 ASP A C 1
ATOM 1383 O O . ASP A 1 186 ? 47.944 -3.746 -43.977 1.00 80.50 186 ASP A O 1
ATOM 1387 N N . LYS A 1 187 ? 48.917 -5.728 -43.581 1.00 83.19 187 LYS A N 1
ATOM 1388 C CA . LYS A 1 187 ? 48.582 -5.756 -42.152 1.00 83.19 187 LYS A CA 1
ATOM 1389 C C . LYS A 1 187 ? 49.064 -4.498 -41.422 1.00 83.19 187 LYS A C 1
ATOM 1391 O O . LYS A 1 187 ? 48.307 -3.883 -40.674 1.00 83.19 187 LYS A O 1
ATOM 1396 N N . LEU A 1 188 ? 50.333 -4.133 -41.611 1.00 84.31 188 LEU A N 1
ATOM 1397 C CA . LEU A 1 188 ? 50.933 -2.978 -40.944 1.00 84.31 188 LEU A CA 1
ATOM 1398 C C . LEU A 1 188 ? 50.319 -1.659 -41.432 1.00 84.31 188 LEU A C 1
ATOM 1400 O O . LEU A 1 188 ? 50.220 -0.702 -40.664 1.00 84.31 188 LEU A O 1
ATOM 1404 N N . GLU A 1 189 ? 49.931 -1.588 -42.702 1.00 83.12 189 GLU A N 1
ATOM 1405 C CA . GLU A 1 189 ? 49.261 -0.427 -43.278 1.00 83.12 189 GLU A CA 1
ATOM 1406 C C . GLU A 1 189 ? 47.857 -0.238 -42.693 1.00 83.12 189 GLU A C 1
ATOM 1408 O O . GLU A 1 189 ? 47.547 0.869 -42.249 1.00 83.12 189 GLU A O 1
ATOM 1413 N N . LEU A 1 190 ? 47.073 -1.314 -42.565 1.00 80.94 190 LEU A N 1
ATOM 1414 C CA . LEU A 1 190 ? 45.771 -1.304 -41.885 1.00 80.94 190 LEU A CA 1
ATOM 1415 C C . LEU A 1 190 ? 45.899 -0.879 -40.413 1.00 80.94 190 LEU A C 1
ATOM 1417 O O . LEU A 1 190 ? 45.179 0.013 -39.961 1.00 80.94 190 LEU A O 1
ATOM 1421 N N . GLU A 1 191 ? 46.862 -1.440 -39.674 1.00 84.25 191 GLU A N 1
ATOM 1422 C CA . GLU A 1 191 ? 47.126 -1.068 -38.274 1.00 84.25 191 GLU A CA 1
ATOM 1423 C C . GLU A 1 191 ? 47.532 0.412 -38.138 1.00 84.25 191 GLU A C 1
ATOM 1425 O O . GLU A 1 191 ? 47.097 1.108 -37.217 1.00 84.25 191 GLU A O 1
ATOM 1430 N N . ARG A 1 192 ? 48.332 0.933 -39.077 1.00 81.12 192 ARG A N 1
ATOM 1431 C CA . ARG A 1 192 ? 48.706 2.357 -39.118 1.00 81.12 192 ARG A CA 1
ATOM 1432 C C . ARG A 1 192 ? 47.530 3.256 -39.484 1.00 81.12 192 ARG A C 1
ATOM 1434 O O . ARG A 1 192 ? 47.432 4.348 -38.929 1.00 81.12 192 ARG A O 1
ATOM 1441 N N . ALA A 1 193 ? 46.679 2.843 -40.419 1.00 77.56 193 ALA A N 1
ATOM 1442 C CA . ALA A 1 193 ? 45.498 3.598 -40.823 1.00 77.56 193 ALA A CA 1
ATOM 1443 C C . ALA A 1 193 ? 44.474 3.684 -39.679 1.00 77.56 193 ALA A C 1
ATOM 1445 O O . ALA A 1 193 ? 43.932 4.765 -39.438 1.00 77.56 193 ALA A O 1
ATOM 1446 N N . LEU A 1 194 ? 44.305 2.601 -38.911 1.00 80.38 194 LEU A N 1
ATOM 1447 C CA . LEU A 1 194 ? 43.545 2.592 -37.658 1.00 80.38 194 LEU A CA 1
ATOM 1448 C C . LEU A 1 194 ? 44.156 3.547 -36.619 1.00 80.38 194 LEU A C 1
ATOM 1450 O O . LEU A 1 194 ? 43.458 4.395 -36.073 1.00 80.38 194 LEU A O 1
ATOM 1454 N N . ALA A 1 195 ? 45.473 3.480 -36.385 1.00 78.50 195 ALA A N 1
ATOM 1455 C CA . ALA A 1 195 ? 46.149 4.361 -35.424 1.00 78.50 195 ALA A CA 1
ATOM 1456 C C . ALA A 1 195 ? 46.085 5.855 -35.804 1.00 78.50 195 ALA A C 1
ATOM 1458 O O . ALA A 1 195 ? 46.158 6.721 -34.934 1.00 78.50 195 ALA A O 1
ATOM 1459 N N . LYS A 1 196 ? 45.954 6.164 -37.101 1.00 78.25 196 LYS A N 1
ATOM 1460 C CA . LYS A 1 196 ? 45.771 7.525 -37.631 1.00 78.25 196 LYS A CA 1
ATOM 1461 C C . LYS A 1 196 ? 44.305 7.977 -37.674 1.00 78.25 196 LYS A C 1
ATOM 1463 O O . LYS A 1 196 ? 44.061 9.116 -38.060 1.00 78.25 196 LYS A O 1
ATOM 1468 N N . GLY A 1 197 ? 43.351 7.113 -37.314 1.00 75.06 197 GLY A N 1
ATOM 1469 C CA . GLY A 1 197 ? 41.915 7.413 -37.338 1.00 75.06 197 GLY A CA 1
ATOM 1470 C C . GLY A 1 197 ? 41.293 7.481 -38.737 1.00 75.06 197 GLY A C 1
ATOM 1471 O O . GLY A 1 197 ? 40.200 8.015 -38.884 1.00 75.06 197 GLY A O 1
ATOM 1472 N N . ILE A 1 198 ? 41.981 6.970 -39.765 1.00 79.00 198 ILE A N 1
ATOM 1473 C CA . ILE A 1 198 ? 41.433 6.843 -41.128 1.00 79.00 198 ILE A CA 1
ATOM 1474 C C . ILE A 1 198 ? 40.454 5.660 -41.175 1.00 79.00 198 ILE A C 1
ATOM 1476 O O . ILE A 1 198 ? 39.382 5.750 -41.772 1.00 79.00 198 ILE A O 1
ATOM 1480 N N . LEU A 1 199 ? 40.8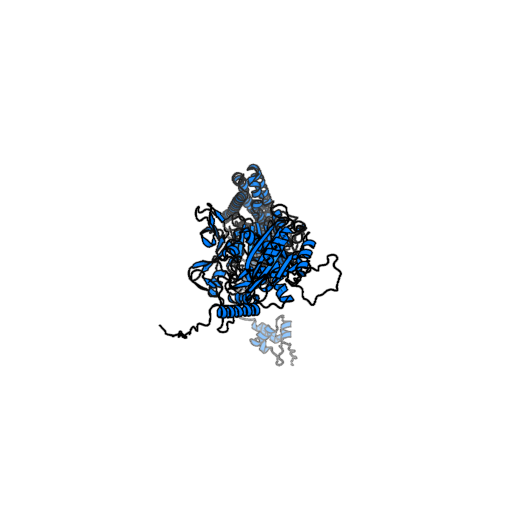20 4.568 -40.497 1.00 80.06 199 LEU A N 1
ATOM 1481 C CA . LEU A 1 199 ? 39.955 3.420 -40.243 1.00 80.06 199 LEU A CA 1
ATOM 1482 C C . LEU A 1 199 ? 39.457 3.450 -38.797 1.00 80.06 199 LEU A C 1
ATOM 1484 O O . LEU A 1 199 ? 40.162 3.919 -37.902 1.00 80.06 199 LEU A O 1
ATOM 1488 N N . CYS A 1 200 ? 38.281 2.886 -38.563 1.00 84.69 200 CYS A N 1
ATOM 1489 C CA . CYS A 1 200 ? 37.730 2.635 -37.237 1.00 84.69 200 CYS A CA 1
ATOM 1490 C C . CYS A 1 200 ? 37.280 1.177 -37.099 1.00 84.69 200 CYS A C 1
ATOM 1492 O O . CYS A 1 200 ? 37.082 0.473 -38.092 1.00 84.69 200 CYS A O 1
ATOM 1494 N N . GLN A 1 201 ? 37.154 0.717 -35.852 1.00 85.88 201 GLN A N 1
ATOM 1495 C CA . GLN A 1 201 ? 36.634 -0.615 -35.561 1.00 85.88 201 GLN A CA 1
ATOM 1496 C C . GLN A 1 201 ? 35.124 -0.638 -35.778 1.00 85.88 201 GLN A C 1
ATOM 1498 O O . GLN A 1 201 ? 34.399 0.204 -35.248 1.00 85.88 201 GLN A O 1
ATOM 1503 N N . VAL A 1 202 ? 34.646 -1.644 -36.506 1.00 83.56 202 VAL A N 1
ATOM 1504 C CA . VAL A 1 202 ? 33.213 -1.875 -36.724 1.00 83.56 202 VAL A CA 1
ATOM 1505 C C . VAL A 1 202 ? 32.479 -2.023 -35.389 1.00 83.56 202 VAL A C 1
ATOM 1507 O O . VAL A 1 202 ? 31.404 -1.457 -35.233 1.00 83.56 202 VAL A O 1
ATOM 1510 N N . ALA A 1 203 ? 33.071 -2.717 -34.411 1.00 76.06 203 ALA A N 1
ATOM 1511 C CA . ALA A 1 203 ? 32.474 -2.908 -33.087 1.00 76.06 203 ALA A CA 1
ATOM 1512 C C . ALA A 1 203 ? 32.198 -1.579 -32.359 1.00 76.06 203 ALA A C 1
ATOM 1514 O O . ALA A 1 203 ? 31.086 -1.376 -31.882 1.00 76.06 203 ALA A O 1
ATOM 1515 N N . ASP A 1 204 ? 33.166 -0.656 -32.353 1.00 79.75 204 ASP A N 1
ATOM 1516 C CA . ASP A 1 204 ? 33.030 0.653 -31.698 1.00 79.75 204 ASP A CA 1
ATOM 1517 C C . ASP A 1 204 ? 31.944 1.511 -32.375 1.00 79.75 204 ASP A C 1
ATOM 1519 O O . ASP A 1 204 ? 31.201 2.241 -31.720 1.00 79.75 204 ASP A O 1
ATOM 1523 N N . VAL A 1 205 ? 31.831 1.414 -33.706 1.00 81.31 205 VAL A N 1
ATOM 1524 C CA . VAL A 1 205 ? 30.790 2.112 -34.477 1.00 81.31 205 VAL A CA 1
ATOM 1525 C C . VAL A 1 205 ? 29.406 1.539 -34.172 1.00 81.31 205 VAL A C 1
ATOM 1527 O O . VAL A 1 205 ? 28.455 2.304 -34.015 1.00 81.31 205 VAL A O 1
ATOM 1530 N N . VAL A 1 206 ? 29.284 0.212 -34.083 1.00 78.62 206 VAL A N 1
ATOM 1531 C CA . VAL A 1 206 ? 28.027 -0.456 -33.721 1.00 78.62 206 VAL A CA 1
ATOM 1532 C C . VAL A 1 206 ? 27.605 -0.058 -32.307 1.00 78.62 206 VAL A C 1
ATOM 1534 O O . VAL A 1 206 ? 26.461 0.344 -32.135 1.00 78.62 206 VAL A O 1
ATOM 1537 N N . GLU A 1 207 ? 28.513 -0.071 -31.328 1.00 73.75 207 GLU A N 1
ATOM 1538 C CA . GLU A 1 207 ? 28.228 0.353 -29.946 1.00 73.75 207 GLU A CA 1
ATOM 1539 C C . GLU A 1 207 ? 27.725 1.809 -29.889 1.00 73.75 207 GLU A C 1
ATOM 1541 O O . GLU A 1 207 ? 26.676 2.089 -29.309 1.00 73.75 207 GLU A O 1
ATOM 1546 N N . ALA A 1 208 ? 28.398 2.738 -30.576 1.00 75.12 208 ALA A N 1
ATOM 1547 C CA . ALA A 1 208 ? 27.963 4.136 -30.635 1.00 75.12 208 ALA A CA 1
ATOM 1548 C C . ALA A 1 208 ? 26.595 4.312 -31.328 1.00 75.12 208 ALA A C 1
ATOM 1550 O O . ALA A 1 208 ? 25.779 5.143 -30.919 1.00 75.12 208 ALA A O 1
ATOM 1551 N N . HIS A 1 209 ? 26.324 3.530 -32.377 1.00 79.75 209 HIS A N 1
ATOM 1552 C CA . HIS A 1 209 ? 25.029 3.526 -33.060 1.00 79.75 209 HIS A CA 1
ATOM 1553 C C . HIS A 1 209 ? 23.920 2.966 -32.165 1.00 79.75 209 HIS A C 1
ATOM 1555 O O . HIS A 1 209 ? 22.817 3.512 -32.143 1.00 79.75 209 HIS A O 1
ATOM 1561 N N . GLU A 1 210 ? 24.204 1.912 -31.398 1.00 75.88 210 GLU A N 1
ATOM 1562 C CA . GLU A 1 210 ? 23.283 1.342 -30.412 1.00 75.88 210 GLU A CA 1
ATOM 1563 C C . GLU A 1 210 ? 22.851 2.379 -29.379 1.00 75.88 210 GLU A C 1
ATOM 1565 O O . GLU A 1 210 ? 21.652 2.548 -29.144 1.00 75.88 210 GLU A O 1
ATOM 1570 N N . GLU A 1 211 ? 23.801 3.134 -28.825 1.00 73.88 211 GLU A N 1
ATOM 1571 C CA . GLU A 1 211 ? 23.520 4.215 -27.878 1.00 73.88 211 GLU A CA 1
ATOM 1572 C C . GLU A 1 211 ? 22.588 5.282 -28.480 1.00 73.88 211 GLU A C 1
ATOM 1574 O O . GLU A 1 211 ? 21.567 5.628 -27.876 1.00 73.88 211 GLU A O 1
ATOM 1579 N N . GLN A 1 212 ? 22.883 5.767 -29.692 1.00 76.62 212 GLN A N 1
ATOM 1580 C CA . GLN A 1 212 ? 22.058 6.770 -30.385 1.00 76.62 212 GLN A CA 1
ATOM 1581 C C . GLN A 1 212 ? 20.645 6.249 -30.681 1.00 76.62 212 GLN A C 1
ATOM 1583 O O . GLN A 1 212 ? 19.644 6.935 -30.452 1.00 76.62 212 GLN A O 1
ATOM 1588 N N . MET A 1 213 ? 20.542 5.003 -31.141 1.00 77.69 213 MET A N 1
ATOM 1589 C CA . MET A 1 213 ? 19.265 4.361 -31.446 1.00 77.69 213 MET A CA 1
ATOM 1590 C C . MET A 1 213 ? 18.411 4.133 -30.195 1.00 77.69 213 MET A C 1
ATOM 1592 O O . MET A 1 213 ? 17.195 4.333 -30.246 1.00 77.69 213 MET A O 1
ATOM 1596 N N . VAL A 1 214 ? 19.019 3.764 -29.063 1.00 73.75 214 VAL A N 1
ATOM 1597 C CA . VAL A 1 214 ? 18.319 3.633 -27.774 1.00 73.75 214 VAL A CA 1
ATOM 1598 C C . VAL A 1 214 ? 17.736 4.977 -27.337 1.00 73.75 214 VAL A C 1
ATOM 1600 O O . VAL A 1 214 ? 16.571 5.037 -26.927 1.00 73.75 214 VAL A O 1
ATOM 1603 N N . VAL A 1 215 ? 18.496 6.069 -27.466 1.00 74.69 215 VAL A N 1
ATOM 1604 C CA . VAL A 1 215 ? 18.007 7.419 -27.142 1.00 74.69 215 VAL A CA 1
ATOM 1605 C C . VAL A 1 215 ? 16.863 7.823 -28.075 1.00 74.69 215 VAL A C 1
ATOM 1607 O O . VAL A 1 215 ? 15.810 8.245 -27.589 1.00 74.69 215 VAL A O 1
ATOM 1610 N N . SER A 1 216 ? 17.025 7.632 -29.388 1.00 82.06 216 SER A N 1
ATOM 1611 C CA . SER A 1 216 ? 15.995 7.923 -30.394 1.00 82.06 216 SER A CA 1
ATOM 1612 C C . SER A 1 216 ? 14.691 7.168 -30.111 1.00 82.06 216 SER A C 1
ATOM 1614 O O . SER A 1 216 ? 13.636 7.789 -29.955 1.00 82.06 216 SER A O 1
ATOM 1616 N N . LYS A 1 217 ? 14.758 5.842 -29.918 1.00 81.31 217 LYS A N 1
ATOM 1617 C CA . LYS A 1 217 ? 13.597 5.014 -29.553 1.00 81.31 217 LYS A CA 1
ATOM 1618 C C . LYS A 1 217 ? 12.931 5.506 -28.273 1.00 81.31 217 LYS A C 1
ATOM 1620 O O . LYS A 1 217 ? 11.705 5.550 -28.191 1.00 81.31 217 LYS A O 1
ATOM 1625 N N . THR A 1 218 ? 13.718 5.882 -27.271 1.00 73.12 218 THR A N 1
ATOM 1626 C CA . THR A 1 218 ? 13.165 6.355 -26.001 1.00 73.12 218 THR A CA 1
ATOM 1627 C C . THR A 1 218 ? 12.383 7.660 -26.169 1.00 73.12 218 THR A C 1
ATOM 1629 O O . THR A 1 218 ? 11.309 7.819 -25.587 1.00 73.12 218 THR A O 1
ATOM 1632 N N . LEU A 1 219 ? 12.873 8.586 -26.999 1.00 80.12 219 LEU A N 1
ATOM 1633 C CA . LEU A 1 219 ? 12.150 9.820 -27.312 1.00 80.12 219 LEU A CA 1
ATOM 1634 C C . LEU A 1 219 ? 10.829 9.543 -28.034 1.00 80.12 219 LEU A C 1
ATOM 1636 O O . LEU A 1 219 ? 9.821 10.154 -27.673 1.00 80.12 219 LEU A O 1
ATOM 1640 N N . VAL A 1 220 ? 10.825 8.589 -28.972 1.00 84.50 220 VAL A N 1
ATOM 1641 C CA . VAL A 1 220 ? 9.620 8.112 -29.669 1.00 84.50 220 VAL A CA 1
ATOM 1642 C C . VAL A 1 220 ? 8.602 7.523 -28.687 1.00 84.50 220 VAL A C 1
ATOM 1644 O O . VAL A 1 220 ? 7.423 7.865 -28.751 1.00 84.50 220 VAL A O 1
ATOM 1647 N N . LEU A 1 221 ? 9.041 6.680 -27.746 1.00 79.62 221 LEU A N 1
ATOM 1648 C CA . LEU A 1 221 ? 8.162 6.067 -26.742 1.00 79.62 221 LEU A CA 1
ATOM 1649 C C . LEU A 1 221 ? 7.570 7.079 -25.756 1.00 79.62 221 LEU A C 1
ATOM 1651 O O . LEU A 1 221 ? 6.457 6.877 -25.280 1.00 79.62 221 LEU A O 1
ATOM 1655 N N . ALA A 1 222 ? 8.276 8.176 -25.481 1.00 77.19 222 ALA A N 1
ATOM 1656 C CA . ALA A 1 222 ? 7.799 9.241 -24.601 1.00 77.19 222 ALA A CA 1
ATOM 1657 C C . ALA A 1 222 ? 6.847 10.240 -25.297 1.00 77.19 222 ALA A C 1
ATOM 1659 O O . ALA A 1 222 ? 6.134 10.984 -24.617 1.00 77.19 222 ALA A O 1
ATOM 1660 N N . MET A 1 223 ? 6.802 10.262 -26.636 1.00 87.19 223 MET A N 1
ATOM 1661 C CA . MET A 1 223 ? 5.976 11.192 -27.420 1.00 87.19 223 MET A CA 1
ATOM 1662 C C . MET A 1 223 ? 4.479 11.165 -27.044 1.00 87.19 223 MET A C 1
ATOM 1664 O O . MET A 1 223 ? 3.915 12.245 -26.855 1.00 87.19 223 MET A O 1
ATOM 1668 N N . PRO A 1 224 ? 3.809 10.004 -26.856 1.00 85.06 224 PRO A N 1
ATOM 1669 C CA . PRO A 1 224 ? 2.408 9.975 -26.427 1.00 85.06 224 PRO A CA 1
ATOM 1670 C C . PRO A 1 224 ? 2.162 10.737 -25.120 1.00 85.06 224 PRO A C 1
ATOM 1672 O O . PRO A 1 224 ? 1.130 11.385 -24.968 1.00 85.06 224 PRO A O 1
ATOM 1675 N N . GLY A 1 225 ? 3.111 10.701 -24.177 1.00 75.44 225 GLY A N 1
ATOM 1676 C CA . GLY A 1 225 ? 3.017 11.429 -22.908 1.00 75.44 225 GLY A CA 1
ATOM 1677 C C . GLY A 1 225 ? 3.122 12.947 -23.060 1.00 75.44 225 GLY A C 1
ATOM 1678 O O . GLY A 1 225 ? 2.544 13.670 -22.254 1.00 75.44 225 GLY A O 1
ATOM 1679 N N . ARG A 1 226 ? 3.821 13.429 -24.095 1.00 82.81 226 ARG A N 1
ATOM 1680 C CA . ARG A 1 226 ? 4.001 14.864 -24.381 1.00 82.81 226 ARG A CA 1
ATOM 1681 C C . ARG A 1 226 ? 2.901 15.445 -25.270 1.00 82.81 226 ARG A C 1
ATOM 1683 O O . ARG A 1 226 ? 2.591 16.624 -25.155 1.00 82.81 226 ARG A O 1
ATOM 1690 N N . VAL A 1 227 ? 2.291 14.628 -26.130 1.00 87.25 227 VAL A N 1
ATOM 1691 C CA . VAL A 1 227 ? 1.254 15.076 -27.077 1.00 87.25 227 VAL A CA 1
ATOM 1692 C C . VAL A 1 227 ? -0.157 14.932 -26.503 1.00 87.25 227 VAL A C 1
ATOM 1694 O O . VAL A 1 227 ? -0.959 15.854 -26.622 1.00 87.25 227 VAL A O 1
ATOM 1697 N N . ALA A 1 228 ? -0.477 13.802 -25.866 1.00 86.44 228 ALA A N 1
ATOM 1698 C CA . ALA A 1 228 ? -1.847 13.482 -25.458 1.00 86.44 228 ALA A CA 1
ATOM 1699 C C . ALA A 1 228 ? -2.533 14.494 -24.516 1.00 86.44 228 ALA A C 1
ATOM 1701 O O . ALA A 1 228 ? -3.739 14.683 -24.673 1.00 86.44 228 ALA A O 1
ATOM 1702 N N . PRO A 1 229 ? -1.836 15.187 -23.588 1.00 85.19 229 PRO A N 1
ATOM 1703 C CA . PRO A 1 229 ? -2.462 16.218 -22.751 1.00 85.19 229 PRO A CA 1
ATOM 1704 C C . PRO A 1 229 ? -3.091 17.376 -23.540 1.00 85.19 229 PRO A C 1
ATOM 1706 O O . PRO A 1 229 ? -3.956 18.071 -23.018 1.00 85.19 229 PRO A O 1
ATOM 1709 N N . HIS A 1 230 ? -2.673 17.579 -24.791 1.00 88.06 230 HIS A N 1
ATOM 1710 C CA . HIS A 1 230 ? -3.158 18.654 -25.652 1.00 88.06 230 HIS A CA 1
ATOM 1711 C C . HIS A 1 230 ? -4.334 18.241 -26.548 1.00 88.06 230 HIS A C 1
ATOM 1713 O O . HIS A 1 230 ? -4.936 19.099 -27.192 1.00 88.06 230 HIS A O 1
ATOM 1719 N N . ALA A 1 231 ? -4.672 16.948 -26.588 1.00 89.38 231 ALA A N 1
ATOM 1720 C CA . ALA A 1 231 ? -5.631 16.374 -27.530 1.00 89.38 231 ALA A CA 1
ATOM 1721 C C . ALA A 1 231 ? -7.052 16.953 -27.396 1.00 89.38 231 ALA A C 1
ATOM 1723 O O . ALA A 1 231 ? -7.721 17.166 -28.403 1.00 89.38 231 ALA A O 1
ATOM 1724 N N . GLU A 1 232 ? -7.491 17.261 -26.171 1.00 87.94 232 GLU A N 1
ATOM 1725 C CA . GLU A 1 232 ? -8.809 17.863 -25.911 1.00 87.94 232 GLU A CA 1
ATOM 1726 C C . GLU A 1 232 ? -8.883 19.341 -26.328 1.00 87.94 232 GLU A C 1
ATOM 1728 O O . GLU A 1 232 ? -9.948 19.823 -26.709 1.00 87.94 232 GLU A O 1
ATOM 1733 N N . SER A 1 233 ? -7.768 20.073 -26.226 1.00 87.94 233 SER A N 1
ATOM 1734 C CA . SER A 1 233 ? -7.737 21.538 -26.343 1.00 87.94 233 SER A CA 1
ATOM 1735 C C . SER A 1 233 ? -7.227 22.063 -27.686 1.00 87.94 233 SER A C 1
ATOM 1737 O O . SER A 1 233 ? -7.514 23.206 -28.039 1.00 87.94 233 SER A O 1
ATOM 1739 N N . GLU A 1 234 ? -6.427 21.277 -28.408 1.00 91.62 234 GLU A N 1
ATOM 1740 C CA . GLU A 1 234 ? -5.784 21.684 -29.660 1.00 91.62 234 GLU A CA 1
ATOM 1741 C C . GLU A 1 234 ? -6.520 21.132 -30.890 1.00 91.62 234 GLU A C 1
ATOM 1743 O O . GLU A 1 234 ? -7.100 20.047 -30.879 1.00 91.62 234 GLU A O 1
ATOM 1748 N N . THR A 1 235 ? -6.474 21.892 -31.983 1.00 93.81 235 THR A N 1
ATOM 1749 C CA . THR A 1 235 ? -6.977 21.457 -33.296 1.00 93.81 235 THR A CA 1
ATOM 1750 C C . THR A 1 235 ? -6.062 20.401 -33.923 1.00 93.81 235 THR A C 1
ATOM 1752 O O . THR A 1 235 ? -4.887 20.287 -33.567 1.00 93.81 235 THR A O 1
ATOM 1755 N N . ALA A 1 236 ? -6.569 19.653 -34.910 1.00 92.69 236 ALA A N 1
ATOM 1756 C CA . ALA A 1 236 ? -5.779 18.654 -35.632 1.00 92.69 236 ALA A CA 1
ATOM 1757 C C . ALA A 1 236 ? -4.491 19.252 -36.244 1.00 92.69 236 ALA A C 1
ATOM 1759 O O . ALA A 1 236 ? -3.422 18.655 -36.149 1.00 92.69 236 ALA A O 1
ATOM 1760 N N . GLU A 1 237 ? -4.544 20.460 -36.803 1.00 93.00 237 GLU A N 1
ATOM 1761 C CA . GLU A 1 237 ? -3.387 21.159 -37.373 1.00 93.00 237 GLU A CA 1
ATOM 1762 C C . GLU A 1 237 ? -2.319 21.485 -36.320 1.00 93.00 237 GLU A C 1
ATOM 1764 O O . GLU A 1 237 ? -1.127 21.309 -36.577 1.00 93.00 237 GLU A O 1
ATOM 1769 N N . GLN A 1 238 ? -2.728 21.913 -35.124 1.00 91.25 238 GLN A N 1
ATOM 1770 C CA . GLN A 1 238 ? -1.811 22.195 -34.014 1.00 91.25 238 GLN A CA 1
ATOM 1771 C C . GLN A 1 238 ? -1.160 20.908 -33.488 1.00 91.25 238 GLN A C 1
ATOM 1773 O O . GLN A 1 238 ? 0.063 20.848 -33.338 1.00 91.25 238 GLN A O 1
ATOM 1778 N N . LEU A 1 239 ? -1.952 19.846 -33.317 1.00 91.56 239 LEU A N 1
ATOM 1779 C CA . LEU A 1 239 ? -1.453 18.531 -32.909 1.00 91.56 239 LEU A CA 1
ATOM 1780 C C . LEU A 1 239 ? -0.497 17.939 -33.954 1.00 91.56 239 LEU A C 1
ATOM 1782 O O . LEU A 1 239 ? 0.524 17.355 -33.591 1.00 91.56 239 LEU A O 1
ATOM 1786 N N . LYS A 1 240 ? -0.764 18.142 -35.250 1.00 94.38 240 LYS A N 1
ATOM 1787 C CA . LYS A 1 240 ? 0.134 17.732 -36.341 1.00 94.38 240 LYS A CA 1
ATOM 1788 C C . LYS A 1 240 ? 1.504 18.405 -36.227 1.00 94.38 240 LYS A C 1
ATOM 1790 O O . LYS A 1 240 ? 2.519 17.722 -36.386 1.00 94.38 240 LYS A O 1
ATOM 1795 N N . VAL A 1 241 ? 1.555 19.710 -35.940 1.00 93.06 241 VAL A N 1
ATOM 1796 C CA . VAL A 1 241 ? 2.823 20.439 -35.729 1.00 93.06 241 VAL A CA 1
ATOM 1797 C C . VAL A 1 241 ? 3.580 19.858 -34.537 1.00 93.06 241 VAL A C 1
ATOM 1799 O O . VAL A 1 241 ? 4.744 19.490 -34.688 1.00 93.06 241 VAL A O 1
ATOM 1802 N N . ARG A 1 242 ? 2.899 19.669 -33.403 1.00 91.88 242 ARG A N 1
ATOM 1803 C CA . ARG A 1 242 ? 3.494 19.124 -32.176 1.00 91.88 242 ARG A CA 1
ATOM 1804 C C . ARG A 1 242 ? 4.078 17.725 -32.378 1.00 91.88 242 ARG A C 1
ATOM 1806 O O . ARG A 1 242 ? 5.237 17.490 -32.054 1.00 91.88 242 ARG A O 1
ATOM 1813 N N . ILE A 1 243 ? 3.312 16.806 -32.972 1.00 91.19 243 ILE A N 1
ATOM 1814 C CA . ILE A 1 243 ? 3.796 15.448 -33.281 1.00 91.19 243 ILE A CA 1
ATOM 1815 C C . ILE A 1 243 ? 5.008 15.515 -34.226 1.00 91.19 243 ILE A C 1
ATOM 1817 O O . ILE A 1 243 ? 5.952 14.743 -34.089 1.00 91.19 243 ILE A O 1
ATOM 1821 N N . THR A 1 244 ? 5.013 16.453 -35.177 1.00 91.56 244 THR A N 1
ATOM 1822 C CA . THR A 1 244 ? 6.133 16.621 -36.115 1.00 91.56 244 THR A CA 1
ATOM 1823 C C . THR A 1 244 ? 7.410 17.104 -35.422 1.00 91.56 244 THR A C 1
ATOM 1825 O O . THR A 1 244 ? 8.492 16.638 -35.776 1.00 91.56 244 THR A O 1
ATOM 1828 N N . GLU A 1 245 ? 7.317 18.025 -34.460 1.00 90.00 245 GLU A N 1
ATOM 1829 C CA . GLU A 1 245 ? 8.464 18.486 -33.661 1.00 90.00 245 GLU A CA 1
ATOM 1830 C C . GLU A 1 245 ? 9.050 17.349 -32.820 1.00 90.00 245 GLU A C 1
ATOM 1832 O O . GLU A 1 245 ? 10.250 17.096 -32.880 1.00 90.00 245 GLU A O 1
ATOM 1837 N N . GLU A 1 246 ? 8.192 16.573 -32.161 1.00 88.75 246 GLU A N 1
ATOM 1838 C CA . GLU A 1 246 ? 8.596 15.398 -31.383 1.00 88.75 246 GLU A CA 1
ATOM 1839 C C . GLU A 1 246 ? 9.322 14.341 -32.232 1.00 88.75 246 GLU A C 1
ATOM 1841 O O . GLU A 1 246 ? 10.341 13.779 -31.823 1.00 88.75 246 GLU A O 1
ATOM 1846 N N . ILE A 1 247 ? 8.839 14.099 -33.456 1.00 88.81 247 ILE A N 1
ATOM 1847 C CA . ILE A 1 247 ? 9.508 13.205 -34.411 1.00 88.81 247 ILE A CA 1
ATOM 1848 C C . ILE A 1 247 ? 10.864 13.779 -34.840 1.00 88.81 247 ILE A C 1
ATOM 1850 O O . ILE A 1 247 ? 11.825 13.022 -34.970 1.00 88.81 247 ILE A O 1
ATOM 1854 N N . LYS A 1 248 ? 10.975 15.095 -35.066 1.00 87.12 248 LYS A N 1
ATOM 1855 C CA . LYS A 1 248 ? 12.254 15.728 -35.434 1.00 87.12 248 LYS A CA 1
ATOM 1856 C C . LYS A 1 248 ? 13.295 15.569 -34.330 1.00 87.12 248 LYS A C 1
ATOM 1858 O O . LYS A 1 248 ? 14.424 15.202 -34.646 1.00 87.12 248 LYS A O 1
ATOM 1863 N N . ASP A 1 249 ? 12.913 15.777 -33.075 1.00 83.25 249 ASP A N 1
ATOM 1864 C CA . ASP A 1 249 ? 13.811 15.609 -31.928 1.00 83.25 249 ASP A CA 1
ATOM 1865 C C . ASP A 1 249 ? 14.278 14.155 -31.790 1.00 83.25 249 ASP A C 1
ATOM 1867 O O . ASP A 1 249 ? 15.467 13.891 -31.596 1.00 83.25 249 ASP A O 1
ATOM 1871 N N . ALA A 1 250 ? 13.364 13.197 -31.971 1.00 82.69 250 ALA A N 1
ATOM 1872 C CA . ALA A 1 250 ? 13.704 11.779 -31.970 1.00 82.69 250 ALA A CA 1
ATOM 1873 C C . ALA A 1 250 ? 14.678 11.397 -33.098 1.00 82.69 250 ALA A C 1
ATOM 1875 O O . ALA A 1 250 ? 15.595 10.605 -32.872 1.00 82.69 250 ALA A O 1
ATOM 1876 N N . LEU A 1 251 ? 14.507 11.959 -34.299 1.00 83.31 251 LEU A N 1
ATOM 1877 C CA . LEU A 1 251 ? 15.405 11.722 -35.432 1.00 83.31 251 LEU A CA 1
ATOM 1878 C C . LEU A 1 251 ? 16.767 12.401 -35.249 1.00 83.31 251 LEU A C 1
ATOM 1880 O O . LEU A 1 251 ? 17.779 11.813 -35.613 1.00 83.31 251 LEU A O 1
ATOM 1884 N N . ALA A 1 252 ? 16.808 13.597 -34.657 1.00 81.81 252 ALA A N 1
ATOM 1885 C CA . ALA A 1 252 ? 18.049 14.321 -34.381 1.00 81.81 252 ALA A CA 1
ATOM 1886 C C . ALA A 1 252 ? 18.924 13.626 -33.325 1.00 81.81 252 ALA A C 1
ATOM 1888 O O . ALA A 1 252 ? 20.145 13.760 -33.357 1.00 81.81 252 ALA A O 1
ATOM 1889 N N . ALA A 1 253 ? 18.308 12.888 -32.397 1.00 76.56 253 ALA A N 1
ATOM 1890 C CA . ALA A 1 253 ? 19.017 12.061 -31.423 1.00 76.56 253 ALA A CA 1
ATOM 1891 C C . ALA A 1 253 ? 19.484 10.704 -31.984 1.00 76.56 253 ALA A C 1
ATOM 1893 O O . ALA A 1 253 ? 20.267 10.016 -31.331 1.00 76.56 253 ALA A O 1
ATOM 1894 N N . GLY A 1 254 ? 18.970 10.304 -33.152 1.00 69.69 254 GLY A N 1
ATOM 1895 C CA . GLY A 1 254 ? 19.347 9.076 -33.842 1.00 69.69 254 GLY A CA 1
ATOM 1896 C C . GLY A 1 254 ? 20.575 9.242 -34.748 1.00 69.69 254 GLY A C 1
ATOM 1897 O O . GLY A 1 254 ? 21.216 10.294 -34.754 1.00 69.69 254 GLY A O 1
ATOM 1898 N N . PRO A 1 255 ? 20.905 8.204 -35.534 1.00 68.19 255 PRO A N 1
ATOM 1899 C CA . PRO A 1 255 ? 22.036 8.225 -36.451 1.00 68.19 255 PRO A CA 1
ATOM 1900 C C . PRO A 1 255 ? 21.902 9.364 -37.472 1.00 68.19 255 PRO A C 1
ATOM 1902 O O . PRO A 1 255 ? 20.801 9.598 -37.984 1.00 68.19 255 PRO A O 1
ATOM 1905 N N . PRO A 1 256 ? 23.003 10.057 -37.812 1.00 63.84 256 PRO A N 1
ATOM 1906 C CA . PRO A 1 256 ? 22.964 11.189 -38.725 1.00 63.84 256 PRO A CA 1
ATOM 1907 C C . PRO A 1 256 ? 22.441 10.777 -40.105 1.00 63.84 256 PRO A C 1
ATOM 1909 O O . PRO A 1 256 ? 22.905 9.814 -40.717 1.00 63.84 256 PRO A O 1
ATOM 1912 N N . VAL A 1 257 ? 21.488 11.552 -40.620 1.00 54.94 257 VAL A N 1
ATOM 1913 C CA . VAL A 1 257 ? 20.958 11.409 -41.979 1.00 54.94 257 VAL A CA 1
ATOM 1914 C C . VAL A 1 257 ? 21.661 12.432 -42.873 1.00 54.94 257 VAL A C 1
ATOM 1916 O O . VAL A 1 257 ? 21.121 13.501 -43.146 1.00 54.94 257 VAL A O 1
ATOM 1919 N N . GLU A 1 258 ? 22.889 12.140 -43.304 1.00 55.22 258 GLU A N 1
ATOM 1920 C CA . GLU A 1 258 ? 23.548 12.903 -44.373 1.00 55.22 258 GLU A CA 1
ATOM 1921 C C . GLU A 1 258 ? 23.519 12.112 -45.682 1.00 55.22 258 GLU A C 1
ATOM 1923 O O . GLU A 1 258 ? 24.005 10.986 -45.752 1.00 55.22 258 GLU A O 1
ATOM 1928 N N . VAL A 1 259 ? 22.989 12.729 -46.740 1.00 46.38 259 VAL A N 1
ATOM 1929 C CA . VAL A 1 259 ? 23.137 12.245 -48.117 1.00 46.38 259 VAL A CA 1
ATOM 1930 C C . VAL A 1 259 ? 24.241 13.075 -48.761 1.00 46.38 259 VAL A C 1
ATOM 1932 O O . VAL A 1 259 ? 24.075 14.281 -48.949 1.00 46.38 259 VAL A O 1
ATOM 1935 N N . ARG A 1 260 ? 25.373 12.449 -49.086 1.00 42.56 260 ARG A N 1
ATOM 1936 C CA . ARG A 1 260 ? 26.427 13.070 -49.897 1.00 42.56 260 ARG A CA 1
ATOM 1937 C C . ARG A 1 260 ? 26.804 12.186 -51.077 1.00 42.56 260 ARG A C 1
ATOM 1939 O O . ARG A 1 260 ? 26.730 10.966 -51.006 1.00 42.56 260 ARG A O 1
ATOM 1946 N N . ASP A 1 261 ? 27.175 12.882 -52.144 1.00 39.59 261 ASP A N 1
ATOM 1947 C CA . ASP A 1 261 ? 27.480 12.398 -53.488 1.00 39.59 261 ASP A CA 1
ATOM 1948 C C . ASP A 1 261 ? 28.609 11.345 -53.478 1.00 39.59 261 ASP A C 1
ATOM 1950 O O . ASP A 1 261 ? 29.687 11.582 -52.928 1.00 39.59 261 ASP A O 1
ATOM 1954 N N . GLU A 1 262 ? 28.370 10.181 -54.086 1.00 42.03 262 GLU A N 1
ATOM 1955 C CA . GLU A 1 262 ? 29.208 8.966 -54.004 1.00 42.03 262 GLU A CA 1
ATOM 1956 C C . GLU A 1 262 ? 30.584 9.082 -54.706 1.00 42.03 262 GLU A C 1
ATOM 1958 O O . GLU A 1 262 ? 31.394 8.156 -54.663 1.00 42.03 262 GLU A O 1
ATOM 1963 N N . ASN A 1 263 ? 30.898 10.227 -55.318 1.00 40.62 263 ASN A N 1
ATOM 1964 C CA . ASN A 1 263 ? 31.945 10.365 -56.337 1.00 40.62 263 ASN A CA 1
ATOM 1965 C C . ASN A 1 263 ? 33.349 10.817 -55.863 1.00 40.62 263 ASN A C 1
ATOM 1967 O O . ASN A 1 263 ? 34.137 11.276 -56.688 1.00 40.62 263 ASN A O 1
ATOM 1971 N N . GLN A 1 264 ? 33.722 10.698 -54.581 1.00 41.72 264 GLN A N 1
ATOM 1972 C CA . GLN A 1 264 ? 35.031 11.201 -54.092 1.00 41.72 264 GLN A CA 1
ATOM 1973 C C . GLN A 1 264 ? 36.027 10.167 -53.541 1.00 41.72 264 GLN A C 1
ATOM 1975 O O . GLN A 1 264 ? 37.025 10.555 -52.938 1.00 41.72 264 GLN A O 1
ATOM 1980 N N . LEU A 1 265 ? 35.831 8.863 -53.748 1.00 46.75 265 LEU A N 1
ATOM 1981 C CA . LEU A 1 265 ? 36.618 7.852 -53.026 1.00 46.75 265 LEU A CA 1
ATOM 1982 C C . LEU A 1 265 ? 37.364 6.895 -53.960 1.00 46.75 265 LEU A C 1
ATOM 1984 O O . LEU A 1 265 ? 36.893 5.803 -54.259 1.00 46.75 265 LEU A O 1
ATOM 1988 N N . ALA A 1 266 ? 38.557 7.314 -54.396 1.00 40.56 266 ALA A N 1
ATOM 1989 C CA . ALA A 1 266 ? 39.511 6.476 -55.122 1.00 40.56 266 ALA A CA 1
ATOM 1990 C C . ALA A 1 266 ? 40.838 6.371 -54.346 1.00 40.56 266 ALA A C 1
ATOM 1992 O O . ALA A 1 266 ? 41.589 7.338 -54.228 1.00 40.56 266 ALA A O 1
ATOM 1993 N N . GLY A 1 267 ? 41.121 5.173 -53.832 1.00 48.72 267 GLY A N 1
ATOM 1994 C CA . GLY A 1 267 ? 42.371 4.779 -53.180 1.00 48.72 267 GLY A CA 1
ATOM 1995 C C . GLY A 1 267 ? 42.477 3.245 -53.115 1.00 48.72 267 GLY A C 1
ATOM 1996 O O . GLY A 1 267 ? 41.468 2.571 -53.324 1.00 48.72 267 GLY A O 1
ATOM 1997 N N . PRO A 1 268 ? 43.662 2.669 -52.832 1.00 42.28 268 PRO A N 1
ATOM 1998 C CA . PRO A 1 268 ? 43.936 1.224 -52.938 1.00 42.28 268 PRO A CA 1
ATOM 1999 C C . PRO A 1 268 ? 43.129 0.309 -51.990 1.00 42.28 268 PRO A C 1
ATOM 2001 O O . PRO A 1 268 ? 43.253 -0.905 -52.082 1.00 42.28 268 PRO A O 1
ATOM 2004 N N . PHE A 1 269 ? 42.265 0.871 -51.135 1.00 51.47 269 PHE A N 1
ATOM 2005 C CA . PHE A 1 269 ? 41.430 0.167 -50.148 1.00 51.47 269 PHE A CA 1
ATOM 2006 C C . PHE A 1 269 ? 39.933 0.513 -50.279 1.00 51.47 269 PHE A C 1
ATOM 2008 O O . PHE A 1 269 ? 39.235 0.641 -49.272 1.00 51.47 269 PHE A O 1
ATOM 2015 N N . ALA A 1 270 ? 39.449 0.762 -51.500 1.00 51.75 270 ALA A N 1
ATOM 2016 C CA . ALA A 1 270 ? 38.115 1.324 -51.755 1.00 51.75 270 ALA A CA 1
ATOM 2017 C C . ALA A 1 270 ? 36.935 0.460 -51.245 1.00 51.75 270 ALA A C 1
ATOM 2019 O O . ALA A 1 270 ? 35.899 1.016 -50.875 1.00 51.75 270 ALA A O 1
ATOM 2020 N N . GLU A 1 271 ? 37.102 -0.863 -51.151 1.00 59.31 271 GLU A N 1
ATOM 2021 C CA . GLU A 1 271 ? 36.067 -1.815 -50.721 1.00 59.31 271 GLU A CA 1
ATOM 2022 C C . GLU A 1 271 ? 36.621 -2.768 -49.648 1.00 59.31 271 GLU A C 1
ATOM 2024 O O . GLU A 1 271 ? 37.085 -3.866 -49.940 1.00 59.31 271 GLU A O 1
ATOM 2029 N N . LEU A 1 272 ? 36.601 -2.341 -48.382 1.00 67.81 272 LEU A N 1
ATOM 2030 C CA . LEU A 1 272 ? 36.865 -3.240 -47.252 1.00 67.81 272 LEU A CA 1
ATOM 2031 C C . LEU A 1 272 ? 35.626 -4.099 -46.970 1.00 67.81 272 LEU A C 1
ATOM 2033 O O . LEU A 1 272 ? 34.513 -3.570 -46.897 1.00 67.81 272 LEU A O 1
ATOM 2037 N N . ALA A 1 273 ? 35.822 -5.397 -46.712 1.00 73.00 273 ALA A N 1
ATOM 2038 C CA . ALA A 1 273 ? 34.746 -6.318 -46.326 1.00 73.00 273 ALA A CA 1
ATOM 2039 C C . ALA A 1 273 ? 33.968 -5.838 -45.082 1.00 73.00 273 ALA A C 1
ATOM 2041 O O . ALA A 1 273 ? 32.768 -6.093 -44.956 1.00 73.00 273 ALA A O 1
ATOM 2042 N N . GLY A 1 274 ? 34.625 -5.091 -44.189 1.00 74.00 274 GLY A N 1
ATOM 2043 C CA . GLY A 1 274 ? 34.027 -4.502 -42.995 1.00 74.00 274 GLY A CA 1
ATOM 2044 C C . GLY A 1 274 ? 32.906 -3.494 -43.264 1.00 74.00 274 GLY A C 1
ATOM 2045 O O . GLY A 1 274 ? 32.080 -3.283 -42.381 1.00 74.00 274 GLY A O 1
ATOM 2046 N N . GLN A 1 275 ? 32.788 -2.929 -44.475 1.00 77.69 275 GLN A N 1
ATOM 2047 C CA . GLN A 1 275 ? 31.643 -2.079 -44.844 1.00 77.69 275 GLN A CA 1
ATOM 2048 C C . GLN A 1 275 ? 30.324 -2.870 -44.856 1.00 77.69 275 GLN A C 1
ATOM 2050 O O . GLN A 1 275 ? 29.323 -2.420 -44.299 1.00 77.69 275 GLN A O 1
ATOM 2055 N N . GLU A 1 276 ? 30.326 -4.070 -45.443 1.00 72.88 276 GLU A N 1
ATOM 2056 C CA . GLU A 1 276 ? 29.147 -4.946 -45.482 1.00 72.88 276 GLU A CA 1
ATOM 2057 C C . GLU A 1 276 ? 28.869 -5.565 -44.104 1.00 72.88 276 GLU A C 1
ATOM 2059 O O . GLU A 1 276 ? 27.711 -5.668 -43.695 1.00 72.88 276 GLU A O 1
ATOM 2064 N N . VAL A 1 277 ? 29.920 -5.908 -43.345 1.00 76.50 277 VAL A N 1
ATOM 2065 C CA . VAL A 1 277 ? 29.787 -6.368 -41.950 1.00 76.50 277 VAL A CA 1
ATOM 2066 C C . VAL A 1 277 ? 29.146 -5.282 -41.082 1.00 76.50 277 VAL A C 1
ATOM 2068 O O . VAL A 1 277 ? 28.183 -5.571 -40.373 1.00 76.50 277 VAL A O 1
ATOM 2071 N N . LEU A 1 278 ? 29.618 -4.033 -41.177 1.00 79.25 278 LEU A N 1
ATOM 2072 C CA . LEU A 1 278 ? 29.028 -2.893 -40.476 1.00 79.25 278 LEU A CA 1
ATOM 2073 C C . LEU A 1 278 ? 27.564 -2.716 -40.870 1.00 79.25 278 LEU A C 1
ATOM 2075 O O . LEU A 1 278 ? 26.705 -2.644 -39.998 1.00 79.25 278 LEU A O 1
ATOM 2079 N N . ARG A 1 279 ? 27.259 -2.683 -42.172 1.00 75.31 279 ARG A N 1
ATOM 2080 C CA . ARG A 1 279 ? 25.887 -2.508 -42.665 1.00 75.31 279 ARG A CA 1
ATOM 2081 C C . ARG A 1 279 ? 24.934 -3.546 -42.068 1.00 75.31 279 ARG A C 1
ATOM 2083 O O . ARG A 1 279 ? 23.872 -3.170 -41.571 1.00 75.31 279 ARG A O 1
ATOM 2090 N N . ARG A 1 280 ? 25.316 -4.828 -42.081 1.00 73.69 280 ARG A N 1
ATOM 2091 C CA . ARG A 1 280 ? 24.523 -5.915 -41.480 1.00 73.69 280 ARG A CA 1
ATOM 2092 C C . ARG A 1 280 ? 24.386 -5.756 -39.971 1.00 73.69 280 ARG A C 1
ATOM 2094 O O . ARG A 1 280 ? 23.270 -5.836 -39.470 1.00 73.69 280 ARG A O 1
ATOM 2101 N N . ALA A 1 281 ? 25.480 -5.465 -39.270 1.00 75.38 281 ALA A N 1
ATOM 2102 C CA . ALA A 1 281 ? 25.469 -5.283 -37.821 1.00 75.38 281 ALA A CA 1
ATOM 2103 C C . ALA A 1 281 ? 24.570 -4.111 -37.390 1.00 75.38 281 ALA A C 1
ATOM 2105 O O . ALA A 1 281 ? 23.763 -4.264 -36.475 1.00 75.38 281 ALA A O 1
ATOM 2106 N N . LEU A 1 282 ? 24.628 -2.969 -38.088 1.00 78.00 282 LEU A N 1
ATOM 2107 C CA . LEU A 1 282 ? 23.755 -1.822 -37.819 1.00 78.00 282 LEU A CA 1
ATOM 2108 C C . LEU A 1 282 ? 22.281 -2.158 -38.068 1.00 78.00 282 LEU A C 1
ATOM 2110 O O . LEU A 1 282 ? 21.427 -1.774 -37.273 1.00 78.00 282 LEU A O 1
ATOM 2114 N N . ILE A 1 283 ? 21.971 -2.887 -39.143 1.00 71.56 283 ILE A N 1
ATOM 2115 C CA . ILE A 1 283 ? 20.619 -3.368 -39.472 1.00 71.56 283 ILE A CA 1
ATOM 2116 C C . ILE A 1 283 ? 20.098 -4.308 -38.376 1.00 71.56 283 ILE A C 1
ATOM 2118 O O . ILE A 1 283 ? 19.022 -4.072 -37.824 1.00 71.56 283 ILE A O 1
ATOM 2122 N N . GLU A 1 284 ? 20.850 -5.352 -38.029 1.00 70.56 284 GLU A N 1
ATOM 2123 C CA . GLU A 1 284 ? 20.456 -6.348 -37.023 1.00 70.56 284 GLU A CA 1
ATOM 2124 C C . GLU A 1 284 ? 20.277 -5.721 -35.640 1.00 70.56 284 GLU A C 1
ATOM 2126 O O . GLU A 1 284 ? 19.259 -5.948 -34.977 1.00 70.56 284 GLU A O 1
ATOM 2131 N N . SER A 1 285 ? 21.217 -4.868 -35.245 1.00 73.06 285 SER A N 1
ATOM 2132 C CA . SER A 1 285 ? 21.151 -4.135 -33.989 1.00 73.06 285 SER A CA 1
ATOM 2133 C C . SER A 1 285 ? 19.965 -3.160 -33.957 1.00 73.06 285 SER A C 1
ATOM 2135 O O . SER A 1 285 ? 19.161 -3.170 -33.022 1.00 73.06 285 SER A O 1
ATOM 2137 N N . SER A 1 286 ? 19.732 -2.409 -35.039 1.00 74.44 286 SER A N 1
ATOM 2138 C CA . SER A 1 286 ? 18.582 -1.497 -35.145 1.00 74.44 286 SER A CA 1
ATOM 2139 C C . SER A 1 286 ? 17.246 -2.234 -35.136 1.00 74.44 286 SER A C 1
ATOM 2141 O O . SER A 1 286 ? 16.268 -1.724 -34.588 1.00 74.44 286 SER A O 1
ATOM 2143 N N . ARG A 1 287 ? 17.179 -3.439 -35.713 1.00 72.00 287 ARG A N 1
ATOM 2144 C CA . ARG A 1 287 ? 15.997 -4.307 -35.634 1.00 72.00 287 ARG A CA 1
ATOM 2145 C C . ARG A 1 287 ? 15.733 -4.754 -34.201 1.00 72.00 287 ARG A C 1
ATOM 2147 O O . ARG A 1 287 ? 14.575 -4.735 -33.774 1.00 72.00 287 ARG A O 1
ATOM 2154 N N . ALA A 1 288 ? 16.778 -5.172 -33.486 1.00 68.81 288 ALA A N 1
ATOM 2155 C CA . ALA A 1 288 ? 16.683 -5.598 -32.095 1.00 68.81 288 ALA A CA 1
ATOM 2156 C C . ALA A 1 288 ? 16.244 -4.437 -31.191 1.00 68.81 288 ALA A C 1
ATOM 2158 O O . ALA A 1 288 ? 15.311 -4.595 -30.401 1.00 68.81 288 ALA A O 1
ATOM 2159 N N . ILE A 1 289 ? 16.844 -3.256 -31.373 1.00 73.12 289 ILE A N 1
ATOM 2160 C CA . ILE A 1 289 ? 16.523 -2.049 -30.611 1.00 73.12 289 ILE A CA 1
ATOM 2161 C C . ILE A 1 289 ? 15.109 -1.574 -30.917 1.00 73.12 289 ILE A C 1
ATOM 2163 O O . ILE A 1 289 ? 14.329 -1.431 -29.985 1.00 73.12 289 ILE A O 1
ATOM 2167 N N . ASN A 1 290 ? 14.724 -1.372 -32.181 1.00 71.75 290 ASN A N 1
ATOM 2168 C CA . ASN A 1 290 ? 13.414 -0.806 -32.539 1.00 71.75 290 ASN A CA 1
ATOM 2169 C C . ASN A 1 290 ? 12.247 -1.779 -32.428 1.00 71.75 290 ASN A C 1
ATOM 2171 O O . ASN A 1 290 ? 11.128 -1.412 -32.772 1.00 71.75 290 ASN A O 1
ATOM 2175 N N . ARG A 1 291 ? 12.457 -3.003 -31.942 1.00 68.56 291 ARG A N 1
ATOM 2176 C CA . ARG A 1 291 ? 11.336 -3.890 -31.648 1.00 68.56 291 ARG A CA 1
ATOM 2177 C C . ARG A 1 291 ? 10.371 -3.161 -30.699 1.00 68.56 291 ARG A C 1
ATOM 2179 O O . ARG A 1 291 ? 10.839 -2.653 -29.667 1.00 68.56 291 ARG A O 1
ATOM 2186 N N . PRO A 1 292 ? 9.072 -3.048 -31.034 1.00 63.03 292 PRO A N 1
ATOM 2187 C CA . PRO A 1 292 ? 8.122 -2.363 -30.170 1.00 63.03 292 PRO A CA 1
ATOM 2188 C C . PRO A 1 292 ? 8.191 -2.963 -28.763 1.00 63.03 292 PRO A C 1
ATOM 2190 O O . PRO A 1 292 ? 8.371 -4.182 -28.632 1.00 63.03 292 PRO A O 1
ATOM 2193 N N . PRO A 1 293 ? 8.123 -2.134 -27.705 1.00 61.66 293 PRO A N 1
ATOM 2194 C CA . PRO A 1 293 ? 8.069 -2.663 -26.356 1.00 61.66 293 PRO A CA 1
ATOM 2195 C C . PRO A 1 293 ? 6.863 -3.605 -26.253 1.00 61.66 293 PRO A C 1
ATOM 2197 O O . PRO A 1 293 ? 5.787 -3.281 -26.764 1.00 61.66 293 PRO A O 1
ATOM 2200 N N . PRO A 1 294 ? 7.027 -4.785 -25.638 1.00 64.75 294 PRO A N 1
ATOM 2201 C CA . PRO A 1 294 ? 5.916 -5.707 -25.486 1.00 64.75 294 PRO A CA 1
ATOM 2202 C C . PRO A 1 294 ? 4.807 -5.021 -24.683 1.00 64.75 294 PRO A C 1
ATOM 2204 O O . PRO A 1 294 ? 5.087 -4.368 -23.676 1.00 64.75 294 PRO A O 1
ATOM 2207 N N . ARG A 1 295 ? 3.547 -5.183 -25.109 1.00 68.88 295 ARG A N 1
ATOM 2208 C CA . ARG A 1 295 ? 2.395 -4.845 -24.263 1.00 68.88 295 ARG A CA 1
ATOM 2209 C C . ARG A 1 295 ? 2.442 -5.777 -23.063 1.00 68.88 295 ARG A C 1
ATOM 2211 O O . ARG A 1 295 ? 2.176 -6.968 -23.189 1.00 68.88 295 ARG A O 1
ATOM 2218 N N . MET A 1 296 ? 2.901 -5.243 -21.944 1.00 83.06 296 MET A N 1
ATOM 2219 C CA . MET A 1 296 ? 3.325 -6.036 -20.807 1.00 83.06 296 MET A CA 1
ATOM 2220 C C . MET A 1 296 ? 2.868 -5.350 -19.533 1.00 83.06 296 MET A C 1
ATOM 2222 O O . MET A 1 296 ? 3.008 -4.138 -19.386 1.00 83.06 296 MET A O 1
ATOM 2226 N N . SER A 1 297 ? 2.325 -6.138 -18.618 1.00 90.69 297 SER A N 1
ATOM 2227 C CA . SER A 1 297 ? 1.984 -5.672 -17.284 1.00 90.69 297 SER A CA 1
ATOM 2228 C C . SER A 1 297 ? 3.260 -5.470 -16.449 1.00 90.69 297 SER A C 1
ATOM 2230 O O . SER A 1 297 ? 4.303 -6.068 -16.725 1.00 90.69 297 SER A O 1
ATOM 2232 N N . VAL A 1 298 ? 3.204 -4.663 -15.387 1.00 95.00 298 VAL A N 1
ATOM 2233 C CA . VAL A 1 298 ? 4.340 -4.514 -14.455 1.00 95.00 298 VAL A CA 1
ATOM 2234 C C . VAL A 1 298 ? 4.866 -5.850 -13.898 1.00 95.00 298 VAL A C 1
ATOM 2236 O O . VAL A 1 298 ? 6.090 -6.003 -13.849 1.00 95.00 298 VAL A O 1
ATOM 2239 N N . PRO A 1 299 ? 4.036 -6.833 -13.482 1.00 95.56 299 PRO A N 1
ATOM 2240 C CA . PRO A 1 299 ? 4.573 -8.098 -12.989 1.00 95.56 299 PRO A CA 1
ATOM 2241 C C . PRO A 1 299 ? 5.236 -8.928 -14.095 1.00 95.56 299 PRO A C 1
ATOM 2243 O O . PRO A 1 299 ? 6.265 -9.548 -13.834 1.00 95.56 299 PRO A O 1
ATOM 2246 N N . ASP A 1 300 ? 4.719 -8.909 -15.328 1.00 93.56 300 ASP A N 1
ATOM 2247 C CA . ASP A 1 300 ? 5.370 -9.597 -16.451 1.00 93.56 300 ASP A CA 1
ATOM 2248 C C . ASP A 1 300 ? 6.703 -8.927 -16.822 1.00 93.56 300 ASP A C 1
ATOM 2250 O O . ASP A 1 300 ? 7.683 -9.611 -17.122 1.00 93.56 300 ASP A O 1
ATOM 2254 N N . TRP A 1 301 ? 6.779 -7.595 -16.723 1.00 94.81 301 TRP A N 1
ATOM 2255 C CA . TRP A 1 301 ? 8.030 -6.851 -16.888 1.00 94.81 301 TRP A CA 1
ATOM 2256 C C . TRP A 1 301 ? 9.044 -7.210 -15.812 1.00 94.81 301 TRP A C 1
ATOM 2258 O O . TRP A 1 301 ? 10.213 -7.446 -16.119 1.00 94.81 301 TRP A O 1
ATOM 2268 N N . ALA A 1 302 ? 8.606 -7.282 -14.557 1.00 95.19 302 ALA A N 1
ATOM 2269 C CA . ALA A 1 302 ? 9.484 -7.640 -13.457 1.00 95.19 302 ALA A CA 1
ATOM 2270 C C . ALA A 1 302 ? 10.020 -9.068 -13.640 1.00 95.19 302 ALA A C 1
ATOM 2272 O O . ALA A 1 302 ? 11.224 -9.280 -13.517 1.00 95.19 302 ALA A O 1
ATOM 2273 N N . ASP A 1 303 ? 9.158 -10.020 -14.007 1.00 94.50 303 ASP A N 1
ATOM 2274 C CA . ASP A 1 303 ? 9.538 -11.417 -14.253 1.00 94.50 303 ASP A CA 1
ATOM 2275 C C . ASP A 1 303 ? 10.518 -11.563 -15.437 1.00 94.50 303 ASP A C 1
ATOM 2277 O O . ASP A 1 303 ? 11.372 -12.451 -15.425 1.00 94.50 303 ASP A O 1
ATOM 2281 N N . ALA A 1 304 ? 10.426 -10.689 -16.446 1.00 91.94 304 ALA A N 1
ATOM 2282 C CA . ALA A 1 304 ? 11.279 -10.728 -17.635 1.00 91.94 304 ALA A CA 1
ATOM 2283 C C . ALA A 1 304 ? 12.615 -9.977 -17.478 1.00 91.94 304 ALA A C 1
ATOM 2285 O O . ALA A 1 304 ? 13.638 -10.431 -17.995 1.00 91.94 304 ALA A O 1
ATOM 2286 N N . TYR A 1 305 ? 12.621 -8.823 -16.802 1.00 91.94 305 TYR A N 1
ATOM 2287 C CA . TYR A 1 305 ? 13.744 -7.874 -16.860 1.00 91.94 305 TYR A CA 1
ATOM 2288 C C . TYR A 1 305 ? 14.390 -7.561 -15.513 1.00 91.94 305 TYR A C 1
ATOM 2290 O O . TYR A 1 305 ? 15.545 -7.117 -15.488 1.00 91.94 305 TYR A O 1
ATOM 2298 N N . ARG A 1 306 ? 13.684 -7.761 -14.393 1.00 93.06 306 ARG A N 1
ATOM 2299 C CA . ARG A 1 306 ? 14.231 -7.444 -13.073 1.00 93.06 306 ARG A CA 1
ATOM 2300 C C . ARG A 1 306 ? 15.073 -8.602 -12.553 1.00 93.06 306 ARG A C 1
ATOM 2302 O O . ARG A 1 306 ? 14.641 -9.750 -12.496 1.00 93.06 306 ARG A O 1
ATOM 2309 N N . SER A 1 307 ? 16.266 -8.265 -12.078 1.00 90.62 307 SER A N 1
ATOM 2310 C CA . SER A 1 307 ? 17.138 -9.181 -11.349 1.00 90.62 307 SER A CA 1
ATOM 2311 C C . SER A 1 307 ? 17.336 -8.690 -9.917 1.00 90.62 307 SER A C 1
ATOM 2313 O O . SER A 1 307 ? 17.386 -7.488 -9.655 1.00 90.62 307 SER A O 1
ATOM 2315 N N . LEU A 1 308 ? 17.420 -9.624 -8.976 1.00 86.88 308 LEU A N 1
ATOM 2316 C CA . LEU A 1 308 ? 17.719 -9.374 -7.575 1.00 86.88 308 LEU A CA 1
ATOM 2317 C C . LEU A 1 308 ? 19.223 -9.503 -7.344 1.00 86.88 308 LEU A C 1
ATOM 2319 O O . LEU A 1 308 ? 19.837 -10.522 -7.679 1.00 86.88 308 LEU A O 1
ATOM 2323 N N . SER A 1 309 ? 19.816 -8.479 -6.730 1.00 77.00 309 SER A N 1
ATOM 2324 C CA . SER A 1 309 ? 21.198 -8.555 -6.271 1.00 77.00 309 SER A CA 1
ATOM 2325 C C . SER A 1 309 ? 21.293 -9.384 -4.988 1.00 77.00 309 SER A C 1
ATOM 2327 O O . SER A 1 309 ? 20.439 -9.309 -4.105 1.00 77.00 309 SER A O 1
ATOM 2329 N N . THR A 1 310 ? 22.391 -10.122 -4.837 1.00 68.31 310 THR A N 1
ATOM 2330 C CA . THR A 1 310 ? 22.731 -10.808 -3.579 1.00 68.31 310 THR A CA 1
ATOM 2331 C C . THR A 1 310 ? 23.075 -9.836 -2.447 1.00 68.31 310 THR A C 1
ATOM 2333 O O . THR A 1 310 ? 23.077 -10.222 -1.285 1.00 68.31 310 THR A O 1
ATOM 2336 N N . SER A 1 311 ? 23.355 -8.567 -2.766 1.00 61.00 311 SER A N 1
ATOM 2337 C CA . SER A 1 311 ? 23.666 -7.520 -1.788 1.00 61.00 311 SER A CA 1
ATOM 2338 C C . SER A 1 311 ? 22.437 -6.908 -1.105 1.00 61.00 311 SER A C 1
ATOM 2340 O O . SER A 1 311 ? 22.587 -6.336 -0.030 1.00 61.00 311 SER A O 1
ATOM 2342 N N . ALA A 1 312 ? 21.241 -7.009 -1.701 1.00 52.94 312 ALA A N 1
ATOM 2343 C CA . ALA A 1 312 ? 20.017 -6.368 -1.201 1.00 52.94 312 ALA A CA 1
ATOM 2344 C C . ALA A 1 312 ? 18.978 -7.355 -0.618 1.00 52.94 312 ALA A C 1
ATOM 2346 O O . ALA A 1 312 ? 17.941 -6.921 -0.100 1.00 52.94 312 ALA A O 1
ATOM 2347 N N . GLY A 1 313 ? 19.228 -8.672 -0.689 1.00 58.25 313 GLY A N 1
ATOM 2348 C CA . GLY A 1 313 ? 18.308 -9.710 -0.211 1.00 58.25 313 GLY A CA 1
ATOM 2349 C C . GLY A 1 313 ? 18.919 -11.116 -0.124 1.00 58.25 313 GLY A C 1
ATOM 2350 O O . GLY A 1 313 ? 20.038 -11.352 -0.564 1.00 58.25 313 GLY A O 1
ATOM 2351 N N . ALA A 1 314 ? 18.160 -12.060 0.447 1.00 54.81 314 ALA A N 1
ATOM 2352 C CA . ALA A 1 314 ? 18.609 -13.433 0.726 1.00 54.81 314 ALA A CA 1
ATOM 2353 C C . ALA A 1 314 ? 18.726 -14.339 -0.517 1.00 54.81 314 ALA A C 1
ATOM 2355 O O . ALA A 1 314 ? 19.350 -15.395 -0.451 1.00 54.81 314 ALA A O 1
ATOM 2356 N N . VAL A 1 315 ? 18.118 -13.950 -1.644 1.00 63.25 315 VAL A N 1
ATOM 2357 C CA . VAL A 1 315 ? 18.086 -14.732 -2.888 1.00 63.25 315 VAL A CA 1
ATOM 2358 C C . VAL A 1 315 ? 18.480 -13.830 -4.055 1.00 63.25 315 VAL A C 1
ATOM 2360 O O . VAL A 1 315 ? 17.825 -12.819 -4.296 1.00 63.25 315 VAL A O 1
ATOM 2363 N N . GLY A 1 316 ? 19.543 -14.196 -4.773 1.00 75.44 316 GLY A N 1
ATOM 2364 C CA . GLY A 1 316 ? 19.941 -13.549 -6.026 1.00 75.44 316 GLY A CA 1
ATOM 2365 C C . GLY A 1 316 ? 19.312 -14.218 -7.250 1.00 75.44 316 GLY A C 1
ATOM 2366 O O . GLY A 1 316 ? 18.910 -15.381 -7.190 1.00 75.44 316 GLY A O 1
ATOM 2367 N N . GLY A 1 317 ? 19.255 -13.495 -8.369 1.00 85.75 317 GLY A N 1
ATOM 2368 C CA . GLY A 1 317 ? 18.764 -14.007 -9.654 1.00 85.75 317 GLY A CA 1
ATOM 2369 C C . GLY A 1 317 ? 17.468 -13.342 -10.129 1.00 85.75 317 GLY A C 1
ATOM 2370 O O . GLY A 1 317 ? 17.074 -12.316 -9.576 1.00 85.75 317 GLY A O 1
ATOM 2371 N N . PRO A 1 318 ? 16.805 -13.894 -11.160 1.00 89.50 318 PRO A N 1
ATOM 2372 C CA . PRO A 1 318 ? 15.614 -13.287 -11.749 1.00 89.50 318 PRO A CA 1
ATOM 2373 C C . PRO A 1 318 ? 14.491 -13.100 -10.726 1.00 89.50 318 PRO A C 1
ATOM 2375 O O . PRO A 1 318 ? 14.212 -13.999 -9.922 1.00 89.50 318 PRO A O 1
ATOM 2378 N N . TRP A 1 319 ? 13.838 -11.937 -10.764 1.00 92.94 319 TRP A N 1
ATOM 2379 C CA . TRP A 1 319 ? 12.611 -11.709 -10.011 1.00 92.94 319 TRP A CA 1
ATOM 2380 C C . TRP A 1 319 ? 11.523 -12.677 -10.484 1.00 92.94 319 TRP A C 1
ATOM 2382 O O . TRP A 1 319 ? 11.431 -13.015 -11.660 1.00 92.94 319 TRP A O 1
ATOM 2392 N N . GLN A 1 320 ? 10.706 -13.142 -9.544 1.00 93.19 320 GLN A N 1
ATOM 2393 C CA . GLN A 1 320 ? 9.571 -14.009 -9.829 1.00 93.19 320 GLN A CA 1
ATOM 2394 C C . GLN A 1 320 ? 8.394 -13.556 -8.975 1.00 93.19 320 GLN A C 1
ATOM 2396 O O . GLN A 1 320 ? 8.361 -13.804 -7.768 1.00 93.19 320 GLN A O 1
ATOM 2401 N N . THR A 1 321 ? 7.417 -12.913 -9.605 1.00 94.75 321 THR A N 1
ATOM 2402 C CA . THR A 1 321 ? 6.257 -12.309 -8.945 1.00 94.75 321 THR A CA 1
ATOM 2403 C C . THR A 1 321 ? 5.455 -13.342 -8.170 1.00 94.75 321 THR A C 1
ATOM 2405 O O . THR A 1 321 ? 5.018 -13.054 -7.061 1.00 94.75 321 THR A O 1
ATOM 2408 N N . HIS A 1 322 ? 5.340 -14.568 -8.693 1.00 93.94 322 HIS A N 1
ATOM 2409 C CA . HIS A 1 322 ? 4.617 -15.642 -8.013 1.00 93.94 322 HIS A CA 1
ATOM 2410 C C . HIS A 1 322 ? 5.194 -15.985 -6.640 1.00 93.94 322 HIS A C 1
ATOM 2412 O O . HIS A 1 322 ? 4.457 -16.463 -5.793 1.00 93.94 322 HIS A O 1
ATOM 2418 N N . ARG A 1 323 ? 6.472 -15.690 -6.357 1.00 91.06 323 ARG A N 1
ATOM 2419 C CA . ARG A 1 323 ? 7.023 -15.896 -5.010 1.00 91.06 323 ARG A CA 1
ATOM 2420 C C . ARG A 1 323 ? 6.320 -15.036 -3.968 1.00 91.06 323 ARG A C 1
ATOM 2422 O O . ARG A 1 323 ? 6.274 -15.439 -2.821 1.00 91.06 323 ARG A O 1
ATOM 2429 N N . VAL A 1 324 ? 5.775 -13.882 -4.346 1.00 91.75 324 VAL A N 1
ATOM 2430 C CA . VAL A 1 324 ? 4.958 -13.022 -3.480 1.00 91.75 324 VAL A CA 1
ATOM 2431 C C . VAL A 1 324 ? 3.691 -12.660 -4.249 1.00 91.75 324 VAL A C 1
ATOM 2433 O O . VAL A 1 324 ? 3.455 -11.500 -4.584 1.00 91.75 324 VAL A O 1
ATOM 2436 N N . GLU A 1 325 ? 2.884 -13.672 -4.572 1.00 96.00 325 GLU A N 1
ATOM 2437 C CA . GLU A 1 325 ? 1.791 -13.543 -5.544 1.00 96.00 325 GLU A CA 1
ATOM 2438 C C . GLU A 1 325 ? 0.766 -12.460 -5.170 1.00 96.00 325 GLU A C 1
ATOM 2440 O O . GLU A 1 325 ? 0.194 -11.813 -6.046 1.00 96.00 325 GLU A O 1
ATOM 2445 N N . VAL A 1 326 ? 0.590 -12.168 -3.876 1.00 96.81 326 VAL A N 1
ATOM 2446 C CA . VAL A 1 326 ? -0.312 -11.103 -3.407 1.00 96.81 326 VAL A CA 1
ATOM 2447 C C . VAL A 1 326 ? 0.046 -9.725 -3.980 1.00 96.81 326 VAL A C 1
ATOM 2449 O O . VAL A 1 326 ? -0.838 -8.888 -4.161 1.00 96.81 326 VAL A O 1
ATOM 2452 N N . ALA A 1 327 ? 1.314 -9.518 -4.347 1.00 96.94 327 ALA A N 1
ATOM 2453 C CA . ALA A 1 327 ? 1.816 -8.301 -4.972 1.00 96.94 327 ALA A CA 1
ATOM 2454 C C . ALA A 1 327 ? 1.363 -8.124 -6.432 1.00 96.94 327 ALA A C 1
ATOM 2456 O O . ALA A 1 327 ? 1.442 -7.009 -6.948 1.00 96.94 327 ALA A O 1
ATOM 2457 N N . ARG A 1 328 ? 0.885 -9.188 -7.101 1.00 97.00 328 ARG A N 1
ATOM 2458 C CA . ARG A 1 328 ? 0.462 -9.134 -8.509 1.00 97.00 328 ARG A CA 1
ATOM 2459 C C . ARG A 1 328 ? -0.657 -8.121 -8.721 1.00 97.00 328 ARG A C 1
ATOM 2461 O O . ARG A 1 328 ? -0.513 -7.283 -9.595 1.00 97.00 328 ARG A O 1
ATOM 2468 N N . GLY A 1 329 ? -1.712 -8.144 -7.904 1.00 96.94 329 GLY A N 1
ATOM 2469 C CA . GLY A 1 329 ? -2.852 -7.223 -8.041 1.00 96.94 329 GLY A CA 1
ATOM 2470 C C . GLY A 1 329 ? -2.453 -5.744 -8.062 1.00 96.94 329 GLY A C 1
ATOM 2471 O O . GLY A 1 329 ? -2.732 -5.071 -9.051 1.00 96.94 329 GLY A O 1
ATOM 2472 N N . PRO A 1 330 ? -1.740 -5.238 -7.035 1.00 97.88 330 PRO A N 1
ATOM 2473 C CA . PRO A 1 330 ? -1.227 -3.870 -7.043 1.00 97.88 330 PRO A CA 1
ATOM 2474 C C . PRO A 1 330 ? -0.334 -3.537 -8.244 1.00 97.88 330 PRO A C 1
ATOM 2476 O O . PRO A 1 330 ? -0.359 -2.407 -8.717 1.00 97.88 330 PRO A O 1
ATOM 2479 N N . MET A 1 331 ? 0.454 -4.497 -8.746 1.00 97.75 331 MET A N 1
ATOM 2480 C CA . MET A 1 331 ? 1.283 -4.284 -9.938 1.00 97.75 331 MET A CA 1
ATOM 2481 C C . MET A 1 331 ? 0.458 -4.258 -11.234 1.00 97.75 331 MET A C 1
ATOM 2483 O O . MET A 1 331 ? 0.763 -3.465 -12.117 1.00 97.75 331 MET A O 1
ATOM 2487 N N . MET A 1 332 ? -0.595 -5.072 -11.350 1.00 96.44 332 MET A N 1
ATOM 2488 C CA . MET A 1 332 ? -1.518 -5.025 -12.493 1.00 96.44 332 MET A CA 1
ATOM 2489 C C . MET A 1 332 ? -2.265 -3.688 -12.558 1.00 96.44 332 MET A C 1
ATOM 2491 O O . MET A 1 332 ? -2.418 -3.128 -13.641 1.00 96.44 332 MET A O 1
ATOM 2495 N N . ALA A 1 333 ? -2.642 -3.134 -11.400 1.00 96.56 333 ALA A N 1
ATOM 2496 C CA . ALA A 1 333 ? -3.343 -1.853 -11.311 1.00 96.56 333 ALA A CA 1
ATOM 2497 C C . ALA A 1 333 ? -2.542 -0.659 -11.862 1.00 96.56 333 ALA A C 1
ATOM 2499 O O . ALA A 1 333 ? -3.126 0.366 -12.194 1.00 96.56 333 ALA A O 1
ATOM 2500 N N . VAL A 1 334 ? -1.213 -0.771 -11.990 1.00 94.81 334 VAL A N 1
ATOM 2501 C CA . VAL A 1 334 ? -0.356 0.294 -12.551 1.00 94.81 334 VAL A CA 1
ATOM 2502 C C . VAL A 1 334 ? -0.686 0.589 -14.012 1.00 94.81 334 VAL A C 1
ATOM 2504 O O . VAL A 1 334 ? -0.557 1.728 -14.453 1.00 94.81 334 VAL A O 1
ATOM 2507 N N . THR A 1 335 ? -1.077 -0.437 -14.766 1.00 88.38 335 THR A N 1
ATOM 2508 C CA . THR A 1 335 ? -1.433 -0.326 -16.187 1.00 88.38 335 THR A CA 1
ATOM 2509 C C . THR A 1 335 ? -2.938 -0.422 -16.418 1.00 88.38 335 THR A C 1
ATOM 2511 O O . THR A 1 335 ? -3.369 -0.448 -17.566 1.00 88.38 335 THR A O 1
ATOM 2514 N N . GLU A 1 336 ? -3.725 -0.487 -15.345 1.00 88.94 336 GLU A N 1
ATOM 2515 C CA . GLU A 1 336 ? -5.170 -0.647 -15.413 1.00 88.94 336 GLU A CA 1
ATOM 2516 C C . GLU A 1 336 ? -5.866 0.655 -15.839 1.00 88.94 336 GLU A C 1
ATOM 2518 O O . GLU A 1 336 ? -5.536 1.731 -15.328 1.00 88.94 336 GLU A O 1
ATOM 2523 N N . PRO A 1 337 ? -6.845 0.586 -16.760 1.00 79.62 337 PRO A N 1
ATOM 2524 C CA . PRO A 1 337 ? -7.596 1.746 -17.207 1.00 79.62 337 PRO A CA 1
ATOM 2525 C C . PRO A 1 337 ? -8.250 2.504 -16.052 1.00 79.62 337 PRO A C 1
ATOM 2527 O O . PRO A 1 337 ? -8.752 1.927 -15.087 1.00 79.62 337 PRO A O 1
ATOM 2530 N N . ASP A 1 338 ? -8.280 3.825 -16.192 1.00 82.62 338 ASP A N 1
ATOM 2531 C CA . ASP A 1 338 ? -8.856 4.783 -15.246 1.00 82.62 338 ASP A CA 1
ATOM 2532 C C . ASP A 1 338 ? -8.198 4.906 -13.869 1.00 82.62 338 ASP A C 1
ATOM 2534 O O . ASP A 1 338 ? -8.432 5.927 -13.216 1.00 82.62 338 ASP A O 1
ATOM 2538 N N . VAL A 1 339 ? -7.337 3.973 -13.458 1.00 92.50 339 VAL A N 1
ATOM 2539 C CA . VAL A 1 339 ? -6.619 4.043 -12.180 1.00 92.50 339 VAL A CA 1
ATOM 2540 C C . VAL A 1 339 ? -5.644 5.223 -12.186 1.00 92.50 339 VAL A C 1
ATOM 2542 O O . VAL A 1 339 ? -4.773 5.341 -13.042 1.00 92.50 339 VAL A O 1
ATOM 2545 N N . GLU A 1 340 ? -5.795 6.115 -11.208 1.00 92.88 340 GLU A N 1
ATOM 2546 C CA . GLU A 1 340 ? -4.899 7.258 -10.969 1.00 92.88 340 GLU A CA 1
ATOM 2547 C C . GLU A 1 340 ? -4.218 7.169 -9.605 1.00 92.88 340 GLU A C 1
ATOM 2549 O O . GLU A 1 340 ? -3.124 7.701 -9.421 1.00 92.88 340 GLU A O 1
ATOM 2554 N N . THR A 1 341 ? -4.847 6.472 -8.657 1.00 97.62 341 THR A N 1
ATOM 2555 C CA . THR A 1 341 ? -4.320 6.272 -7.309 1.00 97.62 341 THR A CA 1
ATOM 2556 C C . THR A 1 341 ? -4.323 4.791 -6.968 1.00 97.62 341 THR A C 1
ATOM 2558 O O . THR A 1 341 ? -5.350 4.124 -7.083 1.00 97.62 341 THR A O 1
ATOM 2561 N N . ILE A 1 342 ? -3.190 4.286 -6.488 1.00 98.62 342 ILE A N 1
ATOM 2562 C CA . ILE A 1 342 ? -3.046 2.937 -5.946 1.00 98.62 342 ILE A CA 1
ATOM 2563 C C . ILE A 1 342 ? -2.694 3.050 -4.468 1.00 98.62 342 ILE A C 1
ATOM 2565 O O . ILE A 1 342 ? -1.692 3.662 -4.109 1.00 98.62 342 ILE A O 1
ATOM 2569 N N . THR A 1 343 ? -3.479 2.423 -3.600 1.00 98.69 343 THR A N 1
ATOM 2570 C CA . THR A 1 343 ? -3.185 2.353 -2.163 1.00 98.69 343 THR A CA 1
ATOM 2571 C C . THR A 1 343 ? -2.835 0.935 -1.769 1.00 98.69 343 THR A C 1
ATOM 2573 O O . THR A 1 343 ? -3.561 0.006 -2.086 1.00 98.69 343 THR A O 1
ATOM 2576 N N . ILE A 1 344 ? -1.747 0.762 -1.031 1.00 98.44 344 ILE A N 1
ATOM 2577 C CA . ILE A 1 344 ? -1.261 -0.527 -0.551 1.00 98.44 344 ILE A CA 1
ATOM 2578 C C . ILE A 1 344 ? -1.191 -0.460 0.975 1.00 98.44 344 ILE A C 1
ATOM 2580 O O . ILE A 1 344 ? -0.166 -0.083 1.552 1.00 98.44 344 ILE A O 1
ATOM 2584 N N . MET A 1 345 ? -2.298 -0.820 1.625 1.00 97.75 345 MET A N 1
ATOM 2585 C CA . MET A 1 345 ? -2.372 -0.982 3.074 1.00 97.75 345 MET A CA 1
ATOM 2586 C C . MET A 1 345 ? -2.045 -2.431 3.424 1.00 97.75 345 MET A C 1
ATOM 2588 O O . MET A 1 345 ? -2.906 -3.305 3.378 1.00 97.75 345 MET A O 1
ATOM 2592 N N . CYS A 1 346 ? -0.792 -2.726 3.754 1.00 95.06 346 CYS A N 1
ATOM 2593 C CA . CYS A 1 346 ? -0.424 -4.105 4.060 1.00 95.06 346 CYS A CA 1
ATOM 2594 C C . CYS A 1 346 ? 0.608 -4.225 5.175 1.00 95.06 346 CYS A C 1
ATOM 2596 O O . CYS A 1 346 ? 1.342 -3.290 5.504 1.00 95.06 346 CYS A O 1
ATOM 2598 N N . CYS A 1 347 ? 0.683 -5.437 5.716 1.00 91.88 347 CYS A N 1
ATOM 2599 C CA . CYS A 1 347 ? 1.677 -5.846 6.699 1.00 91.88 347 CYS A CA 1
ATOM 2600 C C . CYS A 1 347 ? 3.130 -5.562 6.251 1.00 91.88 347 CYS A C 1
ATOM 2602 O O . CYS A 1 347 ? 3.436 -5.339 5.070 1.00 91.88 347 CYS A O 1
ATOM 2604 N N . THR A 1 348 ? 4.056 -5.552 7.211 1.00 86.94 348 THR A N 1
ATOM 2605 C CA . THR A 1 348 ? 5.471 -5.256 6.948 1.00 86.94 348 THR A CA 1
ATOM 2606 C C . THR A 1 348 ? 6.153 -6.401 6.195 1.00 86.94 348 THR A C 1
ATOM 2608 O O . THR A 1 348 ? 5.769 -7.559 6.318 1.00 86.94 348 THR A O 1
ATOM 2611 N N . GLN A 1 349 ? 7.189 -6.093 5.403 1.00 81.75 349 GLN A N 1
ATOM 2612 C CA . GLN A 1 349 ? 8.014 -7.093 4.698 1.00 81.75 349 GLN A CA 1
ATOM 2613 C C . GLN A 1 349 ? 7.220 -8.078 3.814 1.00 81.75 349 GLN A C 1
ATOM 2615 O O . GLN A 1 349 ? 7.509 -9.274 3.806 1.00 81.75 349 GLN A O 1
ATOM 2620 N N . THR A 1 350 ? 6.183 -7.606 3.122 1.00 84.88 350 THR A N 1
ATOM 2621 C CA . THR A 1 350 ? 5.401 -8.439 2.193 1.00 84.88 350 THR A CA 1
ATOM 2622 C C . THR A 1 350 ? 5.596 -7.958 0.763 1.00 84.88 350 THR A C 1
ATOM 2624 O O . THR A 1 350 ? 6.375 -8.567 0.044 1.00 84.88 350 THR A O 1
ATOM 2627 N N . MET A 1 351 ? 4.968 -6.845 0.361 1.00 91.00 351 MET A N 1
ATOM 2628 C CA . MET A 1 351 ? 5.003 -6.402 -1.044 1.00 91.00 351 MET A CA 1
ATOM 2629 C C . MET A 1 351 ? 5.348 -4.928 -1.283 1.00 91.00 351 MET A C 1
ATOM 2631 O O . MET A 1 351 ? 5.901 -4.629 -2.335 1.00 91.00 351 MET A O 1
ATOM 2635 N N . LYS A 1 352 ? 5.073 -4.025 -0.325 1.00 93.19 352 LYS A N 1
ATOM 2636 C CA . LYS A 1 352 ? 5.132 -2.551 -0.485 1.00 93.19 352 LYS A CA 1
ATOM 2637 C C . LYS A 1 352 ? 6.312 -2.070 -1.332 1.00 93.19 352 LYS A C 1
ATOM 2639 O O . LYS A 1 352 ? 6.125 -1.621 -2.456 1.00 93.19 352 LYS A O 1
ATOM 2644 N N . THR A 1 353 ? 7.525 -2.238 -0.812 1.00 91.06 353 THR A N 1
ATOM 2645 C CA . THR A 1 353 ? 8.756 -1.755 -1.445 1.00 91.06 353 THR A CA 1
ATOM 2646 C C . THR A 1 353 ? 8.981 -2.370 -2.824 1.00 91.06 353 THR A C 1
ATOM 2648 O O . THR A 1 353 ? 9.325 -1.657 -3.759 1.00 91.06 353 THR A O 1
ATOM 2651 N N . SER A 1 354 ? 8.733 -3.672 -2.983 1.00 92.44 354 SER A N 1
ATOM 2652 C CA . SER A 1 354 ? 8.942 -4.354 -4.262 1.00 92.44 354 SER A CA 1
ATOM 2653 C C . SER A 1 354 ? 7.964 -3.915 -5.345 1.00 92.44 354 SER A C 1
ATOM 2655 O O . SER A 1 354 ? 8.357 -3.863 -6.507 1.00 92.44 354 SER A O 1
ATOM 2657 N N . VAL A 1 355 ? 6.726 -3.562 -4.983 1.00 96.75 355 VAL A N 1
ATOM 2658 C CA . VAL A 1 355 ? 5.774 -2.960 -5.928 1.00 96.75 355 VAL A CA 1
ATOM 2659 C C . VAL A 1 355 ? 6.293 -1.599 -6.396 1.00 96.75 355 VAL A C 1
ATOM 2661 O O . VAL A 1 355 ? 6.346 -1.369 -7.598 1.00 96.75 355 VAL A O 1
ATOM 2664 N N . LEU A 1 356 ? 6.766 -0.736 -5.485 1.00 96.94 356 LEU A N 1
ATOM 2665 C CA . LEU A 1 356 ? 7.331 0.574 -5.851 1.00 96.94 356 LEU A CA 1
ATOM 2666 C C . LEU A 1 356 ? 8.568 0.444 -6.761 1.00 96.94 356 LEU A C 1
ATOM 2668 O O . LEU A 1 356 ? 8.676 1.150 -7.761 1.00 96.94 356 LEU A O 1
ATOM 2672 N N . GLU A 1 357 ? 9.481 -0.477 -6.442 1.00 95.69 357 GLU A N 1
ATOM 2673 C CA . GLU A 1 357 ? 10.673 -0.780 -7.249 1.00 95.69 357 GLU A CA 1
ATOM 2674 C C . GLU A 1 357 ? 10.311 -1.278 -8.656 1.00 95.69 357 GLU A C 1
ATOM 2676 O O . GLU A 1 357 ? 10.879 -0.807 -9.643 1.00 95.69 357 GLU A O 1
ATOM 2681 N N . ASN A 1 358 ? 9.353 -2.208 -8.754 1.00 96.88 358 ASN A N 1
ATOM 2682 C CA . ASN A 1 358 ? 8.896 -2.758 -10.030 1.00 96.88 358 ASN A CA 1
ATOM 2683 C C . ASN A 1 358 ? 8.211 -1.695 -10.889 1.00 96.88 358 ASN A C 1
ATOM 2685 O O . ASN A 1 358 ? 8.513 -1.595 -12.075 1.00 96.88 358 ASN A O 1
ATOM 2689 N N . THR A 1 359 ? 7.348 -0.867 -10.296 1.00 97.06 359 THR A N 1
ATOM 2690 C CA . THR A 1 359 ? 6.703 0.254 -10.991 1.00 97.06 359 THR A CA 1
ATOM 2691 C C . THR A 1 359 ? 7.734 1.237 -11.537 1.00 97.06 359 THR A C 1
ATOM 2693 O O . THR A 1 359 ? 7.665 1.631 -12.700 1.00 97.06 359 THR A O 1
ATOM 2696 N N . LEU A 1 360 ? 8.721 1.609 -10.718 1.00 95.75 360 LEU A N 1
ATOM 2697 C CA . LEU A 1 360 ? 9.802 2.503 -11.125 1.00 95.75 360 LEU A CA 1
ATOM 2698 C C . LEU A 1 360 ? 10.589 1.920 -12.297 1.00 95.75 360 LEU A C 1
ATOM 2700 O O . LEU A 1 360 ? 10.827 2.615 -13.281 1.00 95.75 360 LEU A O 1
ATOM 2704 N N . GLY A 1 361 ? 10.993 0.653 -12.200 1.00 94.38 361 GLY A N 1
ATOM 2705 C CA . GLY A 1 361 ? 11.740 -0.011 -13.260 1.00 94.38 361 GLY A CA 1
ATOM 2706 C C . GLY A 1 361 ? 10.936 -0.144 -14.556 1.00 94.38 361 GLY A C 1
ATOM 2707 O O . GLY A 1 361 ? 11.472 0.123 -15.631 1.00 94.38 361 GLY A O 1
ATOM 2708 N N . TYR A 1 362 ? 9.646 -0.476 -14.453 1.00 94.62 362 TYR A N 1
ATOM 2709 C CA . TYR A 1 362 ? 8.727 -0.537 -15.587 1.00 94.62 362 TYR A CA 1
ATOM 2710 C C . TYR A 1 362 ? 8.653 0.804 -16.318 1.00 94.62 362 TYR A C 1
ATOM 2712 O O . TYR A 1 362 ? 8.913 0.850 -17.519 1.00 94.62 362 TYR A O 1
ATOM 2720 N N . PHE A 1 363 ? 8.376 1.901 -15.606 1.00 91.44 363 PHE A N 1
ATOM 2721 C CA . PHE A 1 363 ? 8.304 3.220 -16.233 1.00 91.44 363 PHE A CA 1
ATOM 2722 C C . PHE A 1 363 ? 9.671 3.676 -16.745 1.00 91.44 363 PHE A C 1
ATOM 2724 O O . PHE A 1 363 ? 9.751 4.183 -17.851 1.00 91.44 363 PHE A O 1
ATOM 2731 N N . ALA A 1 364 ? 10.771 3.427 -16.033 1.00 89.25 364 ALA A N 1
ATOM 2732 C CA . ALA A 1 364 ? 12.106 3.749 -16.543 1.00 89.25 364 ALA A CA 1
ATOM 2733 C C . ALA A 1 364 ? 12.454 3.016 -17.856 1.00 89.25 364 ALA A C 1
ATOM 2735 O O . ALA A 1 364 ? 13.207 3.559 -18.661 1.00 89.25 364 ALA A O 1
ATOM 2736 N N . HIS A 1 365 ? 11.933 1.801 -18.067 1.00 86.25 365 HIS A N 1
ATOM 2737 C CA . HIS A 1 365 ? 12.251 0.968 -19.229 1.00 86.25 365 HIS A CA 1
ATOM 2738 C C . HIS A 1 365 ? 11.245 1.116 -20.385 1.00 86.25 365 HIS A C 1
ATOM 2740 O O . HIS A 1 365 ? 11.665 1.301 -21.525 1.00 86.25 365 HIS A O 1
ATOM 2746 N N . LEU A 1 366 ? 9.938 0.995 -20.127 1.00 82.44 366 LEU A N 1
ATOM 2747 C CA . LEU A 1 366 ? 8.916 0.853 -21.177 1.00 82.44 366 LEU A CA 1
ATOM 2748 C C . LEU A 1 366 ? 8.076 2.113 -21.427 1.00 82.44 366 LEU A C 1
ATOM 2750 O O . LEU A 1 366 ? 7.595 2.289 -22.543 1.00 82.44 366 LEU A O 1
ATOM 2754 N N . ASP A 1 367 ? 7.907 2.984 -20.429 1.00 78.75 367 ASP A N 1
ATOM 2755 C CA . ASP A 1 367 ? 7.172 4.256 -20.564 1.00 78.75 367 ASP A CA 1
ATOM 2756 C C . ASP A 1 367 ? 7.847 5.377 -19.738 1.00 78.75 367 ASP A C 1
ATOM 2758 O O . ASP A 1 367 ? 7.359 5.746 -18.661 1.00 78.75 367 ASP A O 1
ATOM 2762 N N . PRO A 1 368 ? 9.017 5.879 -20.194 1.00 82.56 368 PRO A N 1
ATOM 2763 C CA . PRO A 1 368 ? 9.844 6.820 -19.437 1.00 82.56 368 PRO A CA 1
ATOM 2764 C C . PRO A 1 368 ? 9.133 8.123 -19.101 1.00 82.56 368 PRO A C 1
ATOM 2766 O O . PRO A 1 368 ? 8.524 8.763 -19.956 1.00 82.56 368 PRO A O 1
ATOM 2769 N N . ALA A 1 369 ? 9.240 8.536 -17.835 1.00 84.81 369 ALA A N 1
ATOM 2770 C CA . ALA A 1 369 ? 8.588 9.739 -17.337 1.00 84.81 369 ALA A CA 1
ATOM 2771 C C . ALA A 1 369 ? 9.293 10.360 -16.121 1.00 84.81 369 ALA A C 1
ATOM 2773 O O . ALA A 1 369 ? 10.121 9.709 -15.477 1.00 84.81 369 ALA A O 1
ATOM 2774 N N . PRO A 1 370 ? 8.955 11.614 -15.767 1.00 89.94 370 PRO A N 1
ATOM 2775 C CA . PRO A 1 370 ? 9.311 12.212 -14.484 1.00 89.94 370 PRO A CA 1
ATOM 2776 C C . PRO A 1 370 ? 8.671 11.454 -13.312 1.00 89.94 370 PRO A C 1
ATOM 2778 O O . PRO A 1 370 ? 7.442 11.390 -13.204 1.00 89.94 370 PRO A O 1
ATOM 2781 N N . MET A 1 371 ? 9.500 10.912 -12.421 1.00 94.75 371 MET A N 1
ATOM 2782 C CA . MET A 1 371 ? 9.076 10.153 -11.244 1.00 94.75 371 MET A CA 1
ATOM 2783 C C . MET A 1 371 ? 9.608 10.772 -9.948 1.00 94.75 371 MET A C 1
ATOM 2785 O O . MET A 1 371 ? 10.755 11.228 -9.893 1.00 94.75 371 MET A O 1
ATOM 2789 N N . LEU A 1 372 ? 8.796 10.735 -8.891 1.00 94.75 372 LEU A N 1
ATOM 2790 C CA . LEU A 1 372 ? 9.175 11.132 -7.535 1.00 94.75 372 LEU A CA 1
ATOM 2791 C C . LEU A 1 372 ? 8.936 9.977 -6.568 1.00 94.75 372 LEU A C 1
ATOM 2793 O O . LEU A 1 372 ? 7.814 9.500 -6.450 1.00 94.75 372 LEU A O 1
ATOM 2797 N N . VAL A 1 373 ? 9.970 9.580 -5.833 1.00 95.50 373 VAL A N 1
ATOM 2798 C CA . VAL A 1 373 ? 9.839 8.714 -4.659 1.00 95.50 373 VAL A CA 1
ATOM 2799 C C . VAL A 1 373 ? 9.930 9.572 -3.404 1.00 95.50 373 VAL A C 1
ATOM 2801 O O . VAL A 1 373 ? 10.911 10.296 -3.215 1.00 95.50 373 VAL A O 1
ATOM 2804 N N . LEU A 1 374 ? 8.935 9.465 -2.532 1.00 94.00 374 LEU A N 1
ATOM 2805 C CA . LEU A 1 374 ? 8.916 10.139 -1.244 1.00 94.00 374 LEU A CA 1
ATOM 2806 C C . LEU A 1 374 ? 9.133 9.134 -0.115 1.00 94.00 374 LEU A C 1
ATOM 2808 O O . LEU A 1 374 ? 8.500 8.079 -0.065 1.00 94.00 374 LEU A O 1
ATOM 2812 N N . GLN A 1 375 ? 10.048 9.477 0.783 1.00 94.88 375 GLN A N 1
ATOM 2813 C CA . GLN A 1 375 ? 10.361 8.724 1.993 1.00 94.88 375 GLN A CA 1
ATOM 2814 C C . GLN A 1 375 ? 10.077 9.594 3.229 1.00 94.88 375 GLN A C 1
ATOM 2816 O O . GLN A 1 375 ? 10.077 10.822 3.118 1.00 94.88 375 GLN A O 1
ATOM 2821 N N . PRO A 1 376 ? 9.865 9.017 4.427 1.00 92.19 376 PRO A N 1
ATOM 2822 C CA . PRO A 1 376 ? 9.534 9.808 5.615 1.00 92.19 376 PRO A CA 1
ATOM 2823 C C . PRO A 1 376 ? 10.611 10.835 5.988 1.00 92.19 376 PRO A C 1
ATOM 2825 O O . PRO A 1 376 ? 10.302 11.970 6.344 1.00 92.19 376 PRO A O 1
ATOM 2828 N N . LYS A 1 377 ? 11.886 10.439 5.882 1.00 91.44 377 LYS A N 1
ATOM 2829 C CA . LYS A 1 377 ? 13.053 11.234 6.289 1.00 91.44 377 LYS A CA 1
ATOM 2830 C C . LYS A 1 377 ? 14.139 11.226 5.220 1.00 91.44 377 LYS A C 1
ATOM 2832 O O . LYS A 1 377 ? 14.186 10.332 4.373 1.00 91.44 377 LYS A O 1
ATOM 2837 N N . ASP A 1 378 ? 15.026 12.211 5.285 1.00 90.12 378 ASP A N 1
ATOM 2838 C CA . ASP A 1 378 ? 16.136 12.390 4.347 1.00 90.12 378 ASP A CA 1
ATOM 2839 C C . ASP A 1 378 ? 17.089 11.188 4.338 1.00 90.12 378 ASP A C 1
ATOM 2841 O O . ASP A 1 378 ? 17.452 10.684 3.273 1.00 90.12 378 ASP A O 1
ATOM 2845 N N . GLU A 1 379 ? 17.415 10.654 5.513 1.00 91.94 379 GLU A N 1
ATOM 2846 C CA . GLU A 1 379 ? 18.286 9.485 5.649 1.00 91.94 379 GLU A CA 1
ATOM 2847 C C . GLU A 1 379 ? 17.657 8.239 5.015 1.00 91.94 379 GLU A C 1
ATOM 2849 O O . GLU A 1 379 ? 18.362 7.417 4.430 1.00 91.94 379 GLU A O 1
ATOM 2854 N N . MET A 1 380 ? 16.324 8.115 5.072 1.00 92.12 380 MET A N 1
ATOM 2855 C CA . MET A 1 380 ? 15.600 7.016 4.428 1.00 92.12 380 MET A CA 1
ATOM 2856 C C . MET A 1 380 ? 15.588 7.150 2.904 1.00 92.12 380 MET A C 1
ATOM 2858 O O . MET A 1 380 ? 15.715 6.141 2.215 1.00 92.12 380 MET A O 1
ATOM 2862 N N . ALA A 1 381 ? 15.503 8.371 2.365 1.00 92.06 381 ALA A N 1
ATOM 2863 C CA . ALA A 1 381 ? 15.653 8.610 0.928 1.00 92.06 381 ALA A CA 1
ATOM 2864 C C . ALA A 1 381 ? 17.060 8.227 0.433 1.00 92.06 381 ALA A C 1
ATOM 2866 O O . ALA A 1 381 ? 17.207 7.593 -0.617 1.00 92.06 381 ALA A O 1
ATOM 2867 N N . ASP A 1 382 ? 18.096 8.555 1.209 1.00 92.62 382 ASP A N 1
ATOM 2868 C CA . ASP A 1 382 ? 19.475 8.172 0.894 1.00 92.62 382 ASP A CA 1
ATOM 2869 C C . ASP A 1 382 ? 19.696 6.662 0.979 1.00 92.62 382 ASP A C 1
ATOM 2871 O O . ASP A 1 382 ? 20.304 6.085 0.071 1.00 92.62 382 ASP A O 1
ATOM 2875 N N . ALA A 1 383 ? 19.190 6.020 2.035 1.00 92.25 383 ALA A N 1
ATOM 2876 C CA . ALA A 1 383 ? 19.254 4.572 2.203 1.00 92.25 383 ALA A CA 1
ATOM 2877 C C . ALA A 1 383 ? 18.521 3.857 1.062 1.00 92.25 383 ALA A C 1
ATOM 2879 O O . ALA A 1 383 ? 19.093 2.981 0.418 1.00 92.25 383 ALA A O 1
ATOM 2880 N N . PHE A 1 384 ? 17.308 4.296 0.714 1.00 93.12 384 PHE A N 1
ATOM 2881 C CA . PHE A 1 384 ? 16.549 3.740 -0.405 1.00 93.12 384 PHE A CA 1
ATOM 2882 C C . PHE A 1 384 ? 17.325 3.835 -1.730 1.00 93.12 384 PHE A C 1
ATOM 2884 O O . PHE A 1 384 ? 17.435 2.860 -2.475 1.00 93.12 384 PHE A O 1
ATOM 2891 N N . SER A 1 385 ? 17.963 4.976 -2.002 1.00 92.50 385 SER A N 1
ATOM 2892 C CA . SER A 1 385 ? 18.796 5.136 -3.197 1.00 92.50 385 SER A CA 1
ATOM 2893 C C . SER A 1 385 ? 19.998 4.179 -3.229 1.00 92.50 385 SER A C 1
ATOM 2895 O O . SER A 1 385 ? 20.258 3.552 -4.262 1.00 92.50 385 SER A O 1
ATOM 2897 N N . LYS A 1 386 ? 20.731 4.056 -2.111 1.00 90.56 386 LYS A N 1
ATOM 2898 C CA . LYS A 1 386 ? 21.975 3.265 -2.017 1.00 90.56 386 LYS A CA 1
ATOM 2899 C C . LYS A 1 386 ? 21.729 1.764 -1.940 1.00 90.56 386 LYS A C 1
ATOM 2901 O O . LYS A 1 386 ? 22.472 1.001 -2.548 1.00 90.56 386 LYS A O 1
ATOM 2906 N N . GLU A 1 387 ? 20.726 1.354 -1.176 1.00 89.38 387 GLU A N 1
ATOM 2907 C CA . GLU A 1 387 ? 20.519 -0.040 -0.771 1.00 89.38 387 GLU A CA 1
ATOM 2908 C C . GLU A 1 387 ? 19.470 -0.754 -1.628 1.00 89.38 387 GLU A C 1
ATOM 2910 O O . GLU A 1 387 ? 19.469 -1.982 -1.691 1.00 89.38 387 GLU A O 1
ATOM 2915 N N . ARG A 1 388 ? 18.588 -0.008 -2.310 1.00 90.69 388 ARG A N 1
ATOM 2916 C CA . ARG A 1 388 ? 17.516 -0.572 -3.147 1.00 90.69 388 ARG A CA 1
ATOM 2917 C C . ARG A 1 388 ? 17.702 -0.245 -4.623 1.00 90.69 388 ARG A C 1
ATOM 2919 O O . ARG A 1 388 ? 17.928 -1.141 -5.436 1.00 90.69 388 ARG A O 1
ATOM 2926 N N . ILE A 1 389 ? 17.699 1.042 -4.970 1.00 91.88 389 ILE A N 1
ATOM 2927 C CA . ILE A 1 389 ? 17.686 1.480 -6.374 1.00 91.88 389 ILE A CA 1
ATOM 2928 C C . ILE A 1 389 ? 19.015 1.213 -7.084 1.00 91.88 389 ILE A C 1
ATOM 2930 O O . ILE A 1 389 ? 19.018 0.642 -8.174 1.00 91.88 389 ILE A O 1
ATOM 2934 N N . ALA A 1 390 ? 20.152 1.589 -6.491 1.00 90.44 390 ALA A N 1
ATOM 2935 C CA . ALA A 1 390 ? 21.451 1.366 -7.128 1.00 90.44 390 ALA A CA 1
ATOM 2936 C C . ALA A 1 390 ? 21.748 -0.133 -7.382 1.00 90.44 390 ALA A C 1
ATOM 2938 O O . ALA A 1 390 ? 22.136 -0.463 -8.507 1.00 90.44 390 ALA A O 1
ATOM 2939 N N . PRO A 1 391 ? 21.506 -1.062 -6.432 1.00 89.56 391 PRO A N 1
ATOM 2940 C CA . PRO A 1 391 ? 21.643 -2.494 -6.691 1.00 89.56 391 PRO A CA 1
ATOM 2941 C C . PRO A 1 391 ? 20.661 -3.027 -7.740 1.00 89.56 391 PRO A C 1
ATOM 2943 O O . PRO A 1 391 ? 21.054 -3.862 -8.557 1.00 89.56 391 PRO A O 1
ATOM 2946 N N . MET A 1 392 ? 19.414 -2.538 -7.765 1.00 91.56 392 MET A N 1
ATOM 2947 C CA . MET A 1 392 ? 18.426 -2.925 -8.780 1.00 91.56 392 MET A CA 1
ATOM 2948 C C . MET A 1 392 ? 18.887 -2.545 -10.193 1.00 91.56 392 MET A C 1
ATOM 2950 O O . MET A 1 392 ? 18.847 -3.386 -11.091 1.00 91.56 392 MET A O 1
ATOM 2954 N N . ILE A 1 393 ? 19.382 -1.315 -10.374 1.00 90.56 393 ILE A N 1
ATOM 2955 C CA . ILE A 1 393 ? 19.938 -0.846 -11.652 1.00 90.56 393 ILE A CA 1
ATOM 2956 C C . ILE A 1 393 ? 21.151 -1.691 -12.041 1.00 90.56 393 ILE A C 1
ATOM 2958 O O . ILE A 1 393 ? 21.229 -2.172 -13.164 1.00 90.56 393 ILE A O 1
ATOM 2962 N N . ALA A 1 394 ? 22.086 -1.916 -11.113 1.00 88.19 394 ALA A N 1
ATOM 2963 C CA . ALA A 1 394 ? 23.316 -2.648 -11.406 1.00 88.19 394 ALA A CA 1
ATOM 2964 C C . ALA A 1 394 ? 23.063 -4.110 -11.813 1.00 88.19 394 ALA A C 1
ATOM 2966 O O . ALA A 1 394 ? 23.741 -4.630 -12.703 1.00 88.19 394 ALA A O 1
ATOM 2967 N N . SER A 1 395 ? 22.097 -4.773 -11.171 1.00 89.25 395 SER A N 1
ATOM 2968 C CA . SER A 1 395 ? 21.789 -6.191 -11.394 1.00 89.25 395 SER A CA 1
ATOM 2969 C C . SER A 1 395 ? 20.859 -6.447 -12.580 1.00 89.25 395 SER A C 1
ATOM 2971 O O . SER A 1 395 ? 20.944 -7.523 -13.170 1.00 89.25 395 SER A O 1
ATOM 2973 N N . SER A 1 396 ? 20.021 -5.481 -12.967 1.00 90.25 396 SER A N 1
ATOM 2974 C CA . SER A 1 396 ? 19.047 -5.627 -14.058 1.00 90.25 396 SER A CA 1
ATOM 2975 C C . SER A 1 396 ? 19.613 -5.060 -15.370 1.00 90.25 396 SER A C 1
ATOM 2977 O O . SER A 1 396 ? 19.712 -3.839 -15.492 1.00 90.25 396 SER A O 1
ATOM 2979 N N . PRO A 1 397 ? 19.974 -5.890 -16.374 1.00 87.00 397 PRO A N 1
ATOM 2980 C CA . PRO A 1 397 ? 20.637 -5.419 -17.596 1.00 87.00 397 PRO A CA 1
ATOM 2981 C C . PRO A 1 397 ? 19.874 -4.317 -18.340 1.00 87.00 397 PRO A C 1
ATOM 2983 O O . PRO A 1 397 ? 20.492 -3.347 -18.769 1.00 87.00 397 PRO A O 1
ATOM 2986 N N . ALA A 1 398 ? 18.542 -4.427 -18.418 1.00 85.56 398 ALA A N 1
ATOM 2987 C CA . ALA A 1 398 ? 17.688 -3.429 -19.064 1.00 85.56 398 ALA A CA 1
ATOM 2988 C C . ALA A 1 398 ? 17.781 -2.049 -18.390 1.00 85.56 398 ALA A C 1
ATOM 2990 O O . ALA A 1 398 ? 17.896 -1.032 -19.063 1.00 85.56 398 ALA A O 1
ATOM 2991 N N . LEU A 1 399 ? 17.800 -2.006 -17.053 1.00 88.06 399 LEU A N 1
ATOM 2992 C CA . LEU A 1 399 ? 17.942 -0.751 -16.312 1.00 88.06 399 LEU A CA 1
ATOM 2993 C C . LEU A 1 399 ? 19.377 -0.229 -16.348 1.00 88.06 399 LEU A C 1
ATOM 2995 O O . LEU A 1 399 ? 19.585 0.977 -16.440 1.00 88.06 399 LEU A O 1
ATOM 2999 N N . ARG A 1 400 ? 20.375 -1.119 -16.302 1.00 85.69 400 ARG A N 1
ATOM 3000 C CA . ARG A 1 400 ? 21.789 -0.743 -16.400 1.00 85.69 400 ARG A CA 1
ATOM 3001 C C . ARG A 1 400 ? 22.106 -0.061 -17.730 1.00 85.69 400 ARG A C 1
ATOM 3003 O O . ARG A 1 400 ? 22.852 0.908 -17.724 1.00 85.69 400 ARG A O 1
ATOM 3010 N N . ALA A 1 401 ? 21.526 -0.528 -18.834 1.00 80.69 401 ALA A N 1
ATOM 3011 C CA . ALA A 1 401 ? 21.701 0.096 -20.146 1.00 80.69 401 ALA A CA 1
ATOM 3012 C C . ALA A 1 401 ? 21.156 1.538 -20.197 1.00 80.69 401 ALA A C 1
ATOM 3014 O O . ALA A 1 401 ? 21.693 2.374 -20.910 1.00 80.69 401 ALA A O 1
ATOM 3015 N N . ILE A 1 402 ? 20.114 1.841 -19.414 1.00 78.94 402 ILE A N 1
ATOM 3016 C CA . ILE A 1 402 ? 19.418 3.137 -19.442 1.00 78.94 402 ILE A CA 1
ATOM 3017 C C . ILE A 1 402 ? 19.948 4.106 -18.369 1.00 78.94 402 ILE A C 1
ATOM 3019 O O . ILE A 1 402 ? 19.996 5.315 -18.586 1.00 78.94 402 ILE A O 1
ATOM 3023 N N . MET A 1 403 ? 20.326 3.588 -17.196 1.00 82.25 403 MET A N 1
ATOM 3024 C CA . MET A 1 403 ? 20.662 4.371 -15.994 1.00 82.25 403 MET A CA 1
ATOM 3025 C C . MET A 1 403 ? 22.077 4.113 -15.446 1.00 82.25 403 MET A C 1
ATOM 3027 O O . MET A 1 403 ? 22.457 4.708 -14.437 1.00 82.25 403 MET A O 1
ATOM 3031 N N . GLY A 1 404 ? 22.821 3.152 -15.999 1.00 64.62 404 GLY A N 1
ATOM 3032 C CA . GLY A 1 404 ? 23.969 2.539 -15.326 1.00 64.62 404 GLY A CA 1
ATOM 3033 C C . GLY A 1 404 ? 25.349 3.077 -15.692 1.00 64.62 404 GLY A C 1
ATOM 3034 O O . GLY A 1 404 ? 26.287 2.798 -14.941 1.00 64.62 404 GLY A O 1
ATOM 3035 N N . ASP A 1 405 ? 25.515 3.816 -16.793 1.00 57.34 405 ASP A N 1
ATOM 3036 C CA . ASP A 1 405 ? 26.862 4.174 -17.236 1.00 57.34 405 ASP A CA 1
ATOM 3037 C C . ASP A 1 405 ? 27.452 5.389 -16.493 1.00 57.34 405 ASP A C 1
ATOM 3039 O O . ASP A 1 405 ? 26.829 6.434 -16.301 1.00 57.34 405 ASP A O 1
ATOM 3043 N N . ARG A 1 406 ? 28.699 5.237 -16.037 1.00 47.00 406 ARG A N 1
ATOM 3044 C CA . ARG A 1 406 ? 29.453 6.247 -15.275 1.00 47.00 406 ARG A CA 1
ATOM 3045 C C . ARG A 1 406 ? 30.088 7.307 -16.182 1.00 47.00 406 ARG A C 1
ATOM 3047 O O . ARG A 1 406 ? 30.432 8.373 -15.666 1.00 47.00 406 ARG A O 1
ATOM 3054 N N . ARG A 1 407 ? 30.261 7.036 -17.486 1.00 44.09 407 ARG A N 1
ATOM 3055 C CA . ARG A 1 407 ? 30.888 7.962 -18.459 1.00 44.09 407 ARG A CA 1
ATOM 3056 C C . ARG A 1 407 ? 29.966 9.096 -18.912 1.00 44.09 407 ARG A C 1
ATOM 3058 O O . ARG A 1 407 ? 30.470 10.160 -19.254 1.00 44.09 407 ARG A O 1
ATOM 3065 N N . THR A 1 408 ? 28.650 8.926 -18.812 1.00 43.41 408 THR A N 1
ATOM 3066 C CA . THR A 1 408 ? 27.622 9.936 -19.130 1.00 43.41 408 THR A CA 1
ATOM 3067 C C . THR A 1 408 ? 27.168 10.746 -17.912 1.00 43.41 408 THR A C 1
ATOM 3069 O O . THR A 1 408 ? 26.120 11.395 -17.952 1.00 43.41 408 THR A O 1
ATOM 3072 N N . ARG A 1 409 ? 27.966 10.781 -16.829 1.00 48.88 409 ARG A N 1
ATOM 3073 C CA . ARG A 1 409 ? 27.770 11.722 -15.713 1.00 48.88 409 ARG A CA 1
ATOM 3074 C C . ARG A 1 409 ? 27.954 13.159 -16.206 1.00 48.88 409 ARG A C 1
ATOM 3076 O O . ARG A 1 409 ? 28.991 13.784 -15.998 1.00 48.88 409 ARG A O 1
ATOM 3083 N N . THR A 1 410 ? 26.914 13.718 -16.811 1.00 45.38 410 THR A N 1
ATOM 3084 C CA . THR A 1 410 ? 26.691 15.161 -16.754 1.00 45.38 410 THR A CA 1
ATOM 3085 C C . THR A 1 410 ? 26.621 15.544 -15.272 1.00 45.38 410 THR A C 1
ATOM 3087 O O . THR A 1 410 ? 26.134 14.765 -14.451 1.00 45.38 410 THR A O 1
ATOM 3090 N N . GLY A 1 411 ? 27.128 16.715 -14.881 1.00 50.81 411 GLY A N 1
ATOM 3091 C CA . GLY A 1 411 ? 27.194 17.151 -13.473 1.00 50.81 411 GLY A CA 1
ATOM 3092 C C . GLY A 1 411 ? 25.844 17.278 -12.736 1.00 50.81 411 GLY A C 1
ATOM 3093 O O . GLY A 1 411 ? 25.809 17.834 -11.645 1.00 50.81 411 GLY A O 1
ATOM 3094 N N . ALA A 1 412 ? 24.744 16.792 -13.320 1.00 57.16 412 ALA A N 1
ATOM 3095 C CA . ALA A 1 412 ? 23.374 16.871 -12.829 1.00 57.16 412 ALA A CA 1
ATOM 3096 C C . ALA A 1 412 ? 22.900 15.632 -12.035 1.00 57.16 412 ALA A C 1
ATOM 3098 O O . ALA A 1 412 ? 21.919 15.745 -11.298 1.00 57.16 412 ALA A O 1
ATOM 3099 N N . ASP A 1 413 ? 23.560 14.472 -12.148 1.00 68.69 413 ASP A N 1
ATOM 3100 C CA . ASP A 1 413 ? 23.172 13.270 -11.393 1.00 68.69 413 ASP A CA 1
ATOM 3101 C C . ASP A 1 413 ? 23.709 13.298 -9.956 1.00 68.69 413 ASP A C 1
ATOM 3103 O O . ASP A 1 413 ? 24.912 13.431 -9.703 1.00 68.69 413 ASP A O 1
ATOM 3107 N N . THR A 1 414 ? 22.806 13.112 -8.994 1.00 82.31 414 THR A N 1
ATOM 3108 C CA . THR A 1 414 ? 23.119 13.102 -7.559 1.00 82.31 414 THR A CA 1
ATOM 3109 C C . THR A 1 414 ? 22.656 11.803 -6.911 1.00 82.31 414 THR A C 1
ATOM 3111 O O . THR A 1 414 ? 22.046 10.935 -7.535 1.00 82.31 414 THR A O 1
ATOM 3114 N N . LEU A 1 415 ? 22.919 11.646 -5.612 1.00 84.19 415 LEU A N 1
ATOM 3115 C CA . LEU A 1 415 ? 22.429 10.488 -4.873 1.00 84.19 415 LEU A CA 1
ATOM 3116 C C . LEU A 1 415 ? 20.902 10.339 -4.990 1.00 84.19 415 LEU A C 1
ATOM 3118 O O . LEU A 1 415 ? 20.407 9.231 -5.198 1.00 84.19 415 LEU A O 1
ATOM 3122 N N . ARG A 1 416 ? 20.168 11.451 -4.923 1.00 88.19 416 ARG A N 1
ATOM 3123 C CA . ARG A 1 416 ? 18.701 11.491 -4.939 1.00 88.19 416 ARG A CA 1
ATOM 3124 C C . ARG A 1 416 ? 18.103 11.867 -6.294 1.00 88.19 416 ARG A C 1
ATOM 3126 O O . ARG A 1 416 ? 16.892 12.019 -6.400 1.00 88.19 416 ARG A O 1
ATOM 3133 N N . PHE A 1 417 ? 18.927 12.009 -7.327 1.00 89.69 417 PHE A N 1
ATOM 3134 C CA . PHE A 1 417 ? 18.469 12.388 -8.656 1.00 89.69 417 PHE A CA 1
ATOM 3135 C C . PHE A 1 417 ? 19.188 11.571 -9.724 1.00 89.69 417 PHE A C 1
ATOM 3137 O O . PHE A 1 417 ? 20.413 11.629 -9.805 1.00 89.69 417 PHE A O 1
ATOM 3144 N N . LYS A 1 418 ? 18.428 10.813 -10.515 1.00 87.94 418 LYS A N 1
ATOM 3145 C CA . LYS A 1 418 ? 18.943 9.982 -11.610 1.00 87.94 418 LYS A CA 1
ATOM 3146 C C . LYS A 1 418 ? 18.195 10.329 -12.888 1.00 87.94 418 LYS A C 1
ATOM 3148 O O . LYS A 1 418 ? 16.986 10.103 -12.963 1.00 87.94 418 LYS A O 1
ATOM 3153 N N . LYS A 1 419 ? 18.885 10.896 -13.870 1.00 84.75 419 LYS A N 1
ATOM 3154 C CA . LYS A 1 419 ? 18.311 11.198 -15.184 1.00 84.75 419 LYS A CA 1
ATOM 3155 C C . LYS A 1 419 ? 18.411 9.977 -16.101 1.00 84.75 419 LYS A C 1
ATOM 3157 O O . LYS A 1 419 ? 19.345 9.191 -15.998 1.00 84.75 419 LYS A O 1
ATOM 3162 N N . PHE A 1 420 ? 17.447 9.827 -17.000 1.00 81.38 420 PHE A N 1
ATOM 3163 C CA . PHE A 1 420 ? 17.478 8.836 -18.073 1.00 81.38 420 PHE A CA 1
ATOM 3164 C C . PHE A 1 420 ? 16.760 9.398 -19.309 1.00 81.38 420 PHE A C 1
ATOM 3166 O O . PHE A 1 420 ? 16.018 10.377 -19.193 1.00 81.38 420 PHE A O 1
ATOM 3173 N N . PRO A 1 421 ? 16.982 8.851 -20.513 1.00 71.31 421 PRO A N 1
ATOM 3174 C CA . PRO A 1 421 ? 16.249 9.284 -21.697 1.00 71.31 421 PRO A CA 1
ATOM 3175 C C . PRO A 1 421 ? 14.728 9.266 -21.452 1.00 71.31 421 PRO A C 1
ATOM 3177 O O . PRO A 1 421 ? 14.188 8.315 -20.900 1.00 71.31 421 PRO A O 1
ATOM 3180 N N . GLY A 1 422 ? 14.036 10.353 -21.804 1.00 70.50 422 GLY A N 1
ATOM 3181 C CA . GLY A 1 422 ? 12.582 10.487 -21.625 1.00 70.50 422 GLY A CA 1
ATOM 3182 C C . GLY A 1 422 ? 12.089 10.798 -20.202 1.00 70.50 422 GLY A C 1
ATOM 3183 O O . GLY A 1 422 ? 10.910 11.105 -20.041 1.00 70.50 422 GLY A O 1
ATOM 3184 N N . GLY A 1 423 ? 12.945 10.804 -19.171 1.00 84.12 423 GLY A N 1
ATOM 3185 C CA . GLY A 1 423 ? 12.490 11.046 -17.799 1.00 84.12 423 GLY A CA 1
ATOM 3186 C C . GLY A 1 423 ? 13.587 11.269 -16.759 1.00 84.12 423 GLY A C 1
ATOM 3187 O O . GLY A 1 423 ? 14.755 11.524 -17.050 1.00 84.12 423 GLY A O 1
ATOM 3188 N N . PHE A 1 424 ? 13.188 11.229 -15.494 1.00 88.12 424 PHE A N 1
ATOM 3189 C CA . PHE A 1 424 ? 14.116 11.240 -14.369 1.00 88.12 424 PHE A CA 1
ATOM 3190 C C . PHE A 1 424 ? 13.463 10.615 -13.142 1.00 88.12 424 PHE A C 1
ATOM 3192 O O . PHE A 1 424 ? 12.242 10.592 -13.015 1.00 88.12 424 PHE A O 1
ATOM 3199 N N . LEU A 1 425 ? 14.292 10.172 -12.205 1.00 92.38 425 LEU A N 1
ATOM 3200 C CA . LEU A 1 425 ? 13.895 9.729 -10.880 1.00 92.38 425 LEU A CA 1
ATOM 3201 C C . LEU A 1 425 ? 14.437 10.717 -9.849 1.00 92.38 425 LEU A C 1
ATOM 3203 O O . LEU A 1 425 ? 15.652 10.817 -9.656 1.00 92.38 425 LEU A O 1
ATOM 3207 N N . ALA A 1 426 ? 13.533 11.412 -9.168 1.00 92.44 426 ALA A N 1
ATOM 3208 C CA . ALA A 1 426 ? 13.833 12.197 -7.981 1.00 92.44 426 ALA A CA 1
ATOM 3209 C C . ALA A 1 426 ? 13.437 11.415 -6.720 1.00 92.44 426 ALA A C 1
ATOM 3211 O O . ALA A 1 426 ? 12.420 10.728 -6.697 1.00 92.44 426 ALA A O 1
ATOM 3212 N N . MET A 1 427 ? 14.233 11.531 -5.663 1.00 92.69 427 MET A N 1
ATOM 3213 C CA . MET A 1 427 ? 13.942 10.998 -4.332 1.00 92.69 427 MET A CA 1
ATOM 3214 C C . MET A 1 427 ? 13.971 12.145 -3.322 1.00 92.69 427 MET A C 1
ATOM 3216 O O . MET A 1 427 ? 14.903 12.949 -3.322 1.00 92.69 427 MET A O 1
ATOM 3220 N N . ALA A 1 428 ? 12.971 12.229 -2.455 1.00 91.56 428 ALA A N 1
ATOM 3221 C CA . ALA A 1 428 ? 12.856 13.306 -1.477 1.00 91.56 428 ALA A CA 1
ATOM 3222 C C . ALA A 1 428 ? 12.347 12.796 -0.124 1.00 91.56 428 ALA A C 1
ATOM 3224 O O . ALA A 1 428 ? 11.876 11.662 -0.005 1.00 91.56 428 ALA A O 1
ATOM 3225 N N . SER A 1 429 ? 12.438 13.655 0.891 1.00 90.25 429 SER A N 1
ATOM 3226 C CA . SER A 1 429 ? 11.813 13.453 2.194 1.00 90.25 429 SER A CA 1
ATOM 3227 C C . SER A 1 429 ? 10.492 14.211 2.303 1.00 90.25 429 SER A C 1
ATOM 3229 O O . SER A 1 429 ? 10.368 15.335 1.814 1.00 90.25 429 SER A O 1
ATOM 3231 N N . ALA A 1 430 ? 9.511 13.616 2.982 1.00 86.75 430 ALA A N 1
ATOM 3232 C CA . ALA A 1 430 ? 8.224 14.250 3.263 1.00 86.75 430 ALA A CA 1
ATOM 3233 C C . ALA A 1 430 ? 8.355 15.466 4.203 1.00 86.75 430 ALA A C 1
ATOM 3235 O O . ALA A 1 430 ? 7.533 16.376 4.148 1.00 86.75 430 ALA A O 1
ATOM 3236 N N . GLY A 1 431 ? 9.402 15.499 5.038 1.00 79.25 431 GLY A N 1
ATOM 3237 C CA . GLY A 1 431 ? 9.660 16.573 6.004 1.00 79.25 431 GLY A CA 1
ATOM 3238 C C . GLY A 1 431 ? 10.223 17.874 5.419 1.00 79.25 431 GLY A C 1
ATOM 3239 O O . GLY A 1 431 ? 10.323 18.860 6.145 1.00 79.25 431 GLY A O 1
ATOM 3240 N N . SER A 1 432 ? 10.579 17.907 4.129 1.00 74.81 432 SER A N 1
ATOM 3241 C CA . SER A 1 432 ? 11.146 19.090 3.466 1.00 74.81 432 SER A CA 1
ATOM 3242 C C . SER A 1 432 ? 10.241 19.583 2.326 1.00 74.81 432 SER A C 1
ATOM 3244 O O . SER A 1 432 ? 10.445 19.185 1.175 1.00 74.81 432 SER A O 1
ATOM 3246 N N . PRO A 1 433 ? 9.272 20.483 2.595 1.00 65.69 433 PRO A N 1
ATOM 3247 C CA . PRO A 1 433 ? 8.344 21.001 1.581 1.00 65.69 433 PRO A CA 1
ATOM 3248 C C . PRO A 1 433 ? 9.035 21.660 0.378 1.00 65.69 433 PRO A C 1
ATOM 3250 O O . PRO A 1 433 ? 8.600 21.507 -0.762 1.00 65.69 433 PRO A O 1
ATOM 3253 N N . SER A 1 434 ? 10.192 22.291 0.598 1.00 65.19 434 SER A N 1
ATOM 3254 C CA . SER A 1 434 ? 11.021 22.860 -0.471 1.00 65.19 434 SER A CA 1
ATOM 3255 C C . SER A 1 434 ? 11.464 21.822 -1.509 1.00 65.19 434 SER A C 1
ATOM 3257 O O . SER A 1 434 ? 11.515 22.141 -2.695 1.00 65.19 434 SER A O 1
ATOM 3259 N N . ASN A 1 435 ? 11.718 20.572 -1.102 1.00 64.75 435 ASN A N 1
ATOM 3260 C CA . ASN A 1 435 ? 12.078 19.476 -2.010 1.00 64.75 435 ASN A CA 1
ATOM 3261 C C . ASN A 1 435 ? 10.867 18.953 -2.800 1.00 64.75 435 ASN A C 1
ATOM 3263 O O . ASN A 1 435 ? 11.030 18.455 -3.914 1.00 64.75 435 ASN A O 1
ATOM 3267 N N . LEU A 1 436 ? 9.657 19.099 -2.250 1.00 63.47 436 LEU A N 1
ATOM 3268 C CA . LEU A 1 436 ? 8.395 18.762 -2.915 1.00 63.47 436 LEU A CA 1
ATOM 3269 C C . LEU A 1 436 ? 8.002 19.818 -3.959 1.00 63.47 436 LEU A C 1
ATOM 3271 O O . LEU A 1 436 ? 7.314 19.506 -4.928 1.00 63.47 436 LEU A O 1
ATOM 3275 N N . ALA A 1 437 ? 8.459 21.064 -3.792 1.00 56.62 437 ALA A N 1
ATOM 3276 C CA . ALA A 1 437 ? 7.949 22.219 -4.522 1.00 56.62 437 ALA A CA 1
ATOM 3277 C C . ALA A 1 437 ? 8.532 22.470 -5.929 1.00 56.62 437 ALA A C 1
ATOM 3279 O O . ALA A 1 437 ? 8.128 23.424 -6.596 1.00 56.62 437 ALA A O 1
ATOM 3280 N N . MET A 1 438 ? 9.473 21.653 -6.409 1.00 61.62 438 MET A N 1
ATOM 3281 C CA . MET A 1 438 ? 10.362 22.087 -7.497 1.00 61.62 438 MET A CA 1
ATOM 3282 C C . MET A 1 438 ? 9.980 21.656 -8.923 1.00 61.62 438 MET A C 1
ATOM 3284 O O . MET A 1 438 ? 10.496 22.258 -9.863 1.00 61.62 438 MET A O 1
ATOM 3288 N N . ARG A 1 439 ? 9.183 20.594 -9.141 1.00 72.81 439 ARG A N 1
ATOM 3289 C CA . ARG A 1 439 ? 9.098 19.945 -10.475 1.00 72.81 439 ARG A CA 1
ATOM 3290 C C . ARG A 1 439 ? 7.715 19.385 -10.801 1.00 72.81 439 ARG A C 1
ATOM 3292 O O . ARG A 1 439 ? 6.992 18.981 -9.897 1.00 72.81 439 ARG A O 1
ATOM 3299 N N . ALA A 1 440 ? 7.391 19.326 -12.093 1.00 82.31 440 ALA A N 1
ATOM 3300 C CA . ALA A 1 440 ? 6.272 18.546 -12.617 1.00 82.31 440 ALA A CA 1
ATOM 3301 C C . ALA A 1 440 ? 6.625 17.049 -12.579 1.00 82.31 440 ALA A C 1
ATOM 3303 O O . ALA A 1 440 ? 7.703 16.660 -13.037 1.00 82.31 440 ALA A O 1
ATOM 3304 N N . ILE A 1 441 ? 5.738 16.222 -12.024 1.00 90.94 441 ILE A N 1
ATOM 3305 C CA . ILE A 1 441 ? 5.952 14.782 -11.816 1.00 90.94 441 ILE A CA 1
ATOM 3306 C C . ILE A 1 441 ? 4.751 14.014 -12.362 1.00 90.94 441 ILE A C 1
ATOM 3308 O O . ILE A 1 441 ? 3.627 14.362 -12.030 1.00 90.94 441 ILE A O 1
ATOM 3312 N N . ARG A 1 442 ? 4.966 12.957 -13.154 1.00 89.62 442 ARG A N 1
ATOM 3313 C CA . ARG A 1 442 ? 3.872 12.103 -13.652 1.00 89.62 442 ARG A CA 1
ATOM 3314 C C . ARG A 1 442 ? 3.559 10.967 -12.682 1.00 89.62 442 ARG A C 1
ATOM 3316 O O . ARG A 1 442 ? 2.393 10.707 -12.402 1.00 89.62 442 ARG A O 1
ATOM 3323 N N . ILE A 1 443 ? 4.600 10.294 -12.183 1.00 95.56 443 ILE A N 1
ATOM 3324 C CA . ILE A 1 443 ? 4.472 9.122 -11.306 1.00 95.56 443 ILE A CA 1
ATOM 3325 C C . ILE A 1 443 ? 5.012 9.461 -9.916 1.00 95.56 443 ILE A C 1
ATOM 3327 O O . ILE A 1 443 ? 6.206 9.725 -9.756 1.00 95.56 443 ILE A O 1
ATOM 3331 N N . VAL A 1 444 ? 4.146 9.444 -8.908 1.00 95.81 444 VAL A N 1
ATOM 3332 C CA . VAL A 1 444 ? 4.510 9.691 -7.508 1.00 95.81 444 VAL A CA 1
ATOM 3333 C C . VAL A 1 444 ? 4.417 8.379 -6.736 1.00 95.81 444 VAL A C 1
ATOM 3335 O O . VAL A 1 444 ? 3.403 7.689 -6.773 1.00 95.81 444 VAL A O 1
ATOM 3338 N N . LEU A 1 445 ? 5.490 8.024 -6.037 1.00 97.69 445 LEU A N 1
ATOM 3339 C CA . LEU A 1 445 ? 5.635 6.802 -5.255 1.00 97.69 445 LEU A CA 1
ATOM 3340 C C . LEU A 1 445 ? 5.882 7.196 -3.793 1.00 97.69 445 LEU A C 1
ATOM 3342 O O . LEU A 1 445 ? 6.956 7.678 -3.444 1.00 97.69 445 LEU A O 1
ATOM 3346 N N . LEU A 1 446 ? 4.878 7.026 -2.943 1.00 96.62 446 LEU A N 1
ATOM 3347 C CA . LEU A 1 446 ? 4.849 7.475 -1.554 1.00 96.62 446 LEU A CA 1
ATOM 3348 C C . LEU A 1 446 ? 4.997 6.260 -0.634 1.00 96.62 446 LEU A C 1
ATOM 3350 O O . LEU A 1 446 ? 4.070 5.454 -0.500 1.00 96.62 446 LEU A O 1
ATOM 3354 N N . ASP A 1 447 ? 6.165 6.120 -0.010 1.00 95.81 447 ASP A N 1
ATOM 3355 C CA . ASP A 1 447 ? 6.469 5.004 0.887 1.00 95.81 447 ASP A CA 1
ATOM 3356 C C . ASP A 1 447 ? 6.306 5.406 2.357 1.00 95.81 447 ASP A C 1
ATOM 3358 O O . ASP A 1 447 ? 6.694 6.502 2.765 1.00 95.81 447 ASP A O 1
ATOM 3362 N N . GLU A 1 448 ? 5.751 4.499 3.156 1.00 94.19 448 GLU A N 1
ATOM 3363 C CA . GLU A 1 448 ? 5.524 4.633 4.597 1.00 94.19 448 GLU A CA 1
ATOM 3364 C C . GLU A 1 448 ? 4.743 5.902 5.008 1.00 94.19 448 GLU A C 1
ATOM 3366 O O . GLU A 1 448 ? 5.107 6.593 5.962 1.00 94.19 448 GLU A O 1
ATOM 3371 N N . ILE A 1 449 ? 3.644 6.200 4.301 1.00 94.69 449 ILE A N 1
ATOM 3372 C CA . ILE A 1 449 ? 2.919 7.481 4.422 1.00 94.69 449 ILE A CA 1
ATOM 3373 C C . ILE A 1 449 ? 2.389 7.806 5.828 1.00 94.69 449 ILE A C 1
ATOM 3375 O O . ILE A 1 449 ? 2.275 8.980 6.168 1.00 94.69 449 ILE A O 1
ATOM 3379 N N . ASP A 1 450 ? 2.090 6.811 6.672 1.00 91.50 450 ASP A N 1
ATOM 3380 C CA . ASP A 1 450 ? 1.647 7.064 8.057 1.00 91.50 450 ASP A CA 1
ATOM 3381 C C . ASP A 1 450 ? 2.753 7.690 8.915 1.00 91.50 450 ASP A C 1
ATOM 3383 O O . ASP A 1 450 ? 2.470 8.297 9.943 1.00 91.50 450 ASP A O 1
ATOM 3387 N N . LYS A 1 451 ? 4.018 7.574 8.492 1.00 90.88 451 LYS A N 1
ATOM 3388 C CA . LYS A 1 451 ? 5.165 8.190 9.168 1.00 90.88 451 LYS A CA 1
ATOM 3389 C C . LYS A 1 451 ? 5.403 9.638 8.732 1.00 90.88 451 LYS A C 1
ATOM 3391 O O . LYS A 1 451 ? 6.386 10.234 9.165 1.00 90.88 451 LYS A O 1
ATOM 3396 N N . TYR A 1 452 ? 4.566 10.195 7.854 1.00 90.44 452 TYR A N 1
ATOM 3397 C CA . TYR A 1 452 ? 4.730 11.564 7.370 1.00 90.44 452 TYR A CA 1
ATOM 3398 C C . TYR A 1 452 ? 4.164 12.567 8.370 1.00 90.44 452 TYR A C 1
ATOM 3400 O O . TYR A 1 452 ? 2.970 12.566 8.696 1.00 90.44 452 TYR A O 1
ATOM 3408 N N . GLU A 1 453 ? 5.025 13.478 8.802 1.00 85.19 453 GLU A N 1
ATOM 3409 C CA . GLU A 1 453 ? 4.651 14.610 9.639 1.00 85.19 453 GLU A CA 1
ATOM 3410 C C . GLU A 1 453 ? 3.983 15.694 8.785 1.00 85.19 453 GLU A C 1
ATOM 3412 O O . GLU A 1 453 ? 4.452 16.030 7.697 1.00 85.19 453 GLU A O 1
ATOM 3417 N N . THR A 1 454 ? 2.864 16.247 9.260 1.00 81.75 454 THR A N 1
ATOM 3418 C CA . THR A 1 454 ? 2.210 17.367 8.571 1.00 81.75 454 THR A CA 1
ATOM 3419 C C . THR A 1 454 ? 3.074 18.616 8.708 1.00 81.75 454 THR A C 1
ATOM 3421 O O . THR A 1 454 ? 3.405 19.034 9.817 1.00 81.75 454 THR A O 1
ATOM 3424 N N . SER A 1 455 ? 3.423 19.224 7.577 1.00 76.94 455 SER A N 1
ATOM 3425 C CA . SER A 1 455 ? 4.237 20.437 7.544 1.00 76.94 455 SER A CA 1
ATOM 3426 C C . SER A 1 455 ? 3.381 21.699 7.722 1.00 76.94 455 SER A C 1
ATOM 3428 O O . SER A 1 455 ? 2.153 21.652 7.650 1.00 76.94 455 SER A O 1
ATOM 3430 N N . LYS A 1 456 ? 4.025 22.865 7.878 1.00 77.38 456 LYS A N 1
ATOM 3431 C CA . LYS A 1 456 ? 3.329 24.168 7.850 1.00 77.38 456 LYS A CA 1
ATOM 3432 C C . LYS A 1 456 ? 2.649 24.458 6.506 1.00 77.38 456 LYS A C 1
ATOM 3434 O O . LYS A 1 456 ? 1.676 25.201 6.483 1.00 77.38 456 LYS A O 1
ATOM 3439 N N . GLU A 1 457 ? 3.164 23.896 5.413 1.00 76.50 457 GLU A N 1
ATOM 3440 C CA . GLU A 1 457 ? 2.610 24.053 4.060 1.00 76.50 457 GLU A CA 1
ATOM 3441 C C . GLU A 1 457 ? 1.437 23.096 3.790 1.00 76.50 457 GLU A C 1
ATOM 3443 O O . GLU A 1 457 ? 0.770 23.212 2.767 1.00 76.50 457 GLU A O 1
ATOM 3448 N N . GLY A 1 458 ? 1.154 22.176 4.719 1.00 82.12 458 GLY A N 1
ATOM 3449 C CA . GLY A 1 458 ? 0.061 21.217 4.628 1.00 82.12 458 GLY A CA 1
ATOM 3450 C C . GLY A 1 458 ? 0.533 19.767 4.601 1.00 82.12 458 GLY A C 1
ATOM 3451 O O . GLY A 1 458 ? 1.644 19.432 5.030 1.00 82.12 458 GLY A O 1
ATOM 3452 N N . ASP A 1 459 ? -0.362 18.900 4.128 1.00 87.38 459 ASP A N 1
ATOM 3453 C CA . ASP A 1 459 ? -0.151 17.457 4.037 1.00 87.38 459 ASP A CA 1
ATOM 3454 C C . ASP A 1 459 ? 0.879 17.106 2.943 1.00 87.38 459 ASP A C 1
ATOM 3456 O O . ASP A 1 459 ? 0.617 17.381 1.769 1.00 87.38 459 ASP A O 1
ATOM 3460 N N . PRO A 1 460 ? 2.018 16.461 3.276 1.00 89.75 460 PRO A N 1
ATOM 3461 C CA . PRO A 1 460 ? 3.029 16.078 2.289 1.00 89.75 460 PRO A CA 1
ATOM 3462 C C . PRO A 1 460 ? 2.506 15.195 1.150 1.00 89.75 460 PRO A C 1
ATOM 3464 O O . PRO A 1 460 ? 3.010 15.303 0.034 1.00 89.75 460 PRO A O 1
ATOM 3467 N N . VAL A 1 461 ? 1.500 14.344 1.406 1.00 91.19 461 VAL A N 1
ATOM 3468 C CA . VAL A 1 461 ? 0.884 13.508 0.357 1.00 91.19 461 VAL A CA 1
ATOM 3469 C C . VAL A 1 461 ? 0.207 14.393 -0.686 1.00 91.19 461 VAL A C 1
ATOM 3471 O O . VAL A 1 461 ? 0.517 14.285 -1.870 1.00 91.19 461 VAL A O 1
ATOM 3474 N N . ALA A 1 462 ? -0.644 15.320 -0.241 1.00 89.62 462 ALA A N 1
ATOM 3475 C CA . ALA A 1 462 ? -1.321 16.259 -1.128 1.00 89.62 462 ALA A CA 1
ATOM 3476 C C . ALA A 1 462 ? -0.317 17.152 -1.875 1.00 89.62 462 ALA A C 1
ATOM 3478 O O . ALA A 1 462 ? -0.405 17.300 -3.089 1.00 89.62 462 ALA A O 1
ATOM 3479 N N . LEU A 1 463 ? 0.699 17.681 -1.182 1.00 88.94 463 LEU A N 1
ATOM 3480 C CA . LEU A 1 463 ? 1.735 18.525 -1.796 1.00 88.94 463 LEU A CA 1
ATOM 3481 C C . LEU A 1 463 ? 2.520 17.808 -2.906 1.00 88.94 463 LEU A C 1
ATOM 3483 O O . LEU A 1 463 ? 2.891 18.437 -3.902 1.00 88.94 463 LEU A O 1
ATOM 3487 N N . ALA A 1 464 ? 2.789 16.510 -2.733 1.00 89.56 464 ALA A N 1
ATOM 3488 C CA . ALA A 1 464 ? 3.433 15.688 -3.750 1.00 89.56 464 ALA A CA 1
ATOM 3489 C C . ALA A 1 464 ? 2.490 15.396 -4.929 1.00 89.56 464 ALA A C 1
ATOM 3491 O O . ALA A 1 464 ? 2.919 15.454 -6.080 1.00 89.56 464 ALA A O 1
ATOM 3492 N N . GLU A 1 465 ? 1.209 15.135 -4.666 1.00 89.62 465 GLU A N 1
ATOM 3493 C CA . GLU A 1 465 ? 0.207 14.866 -5.705 1.00 89.62 465 GLU A CA 1
ATOM 3494 C C . GLU A 1 465 ? -0.133 16.101 -6.545 1.00 89.62 465 GLU A C 1
ATOM 3496 O O . GLU A 1 465 ? -0.308 15.970 -7.756 1.00 89.62 465 GLU A O 1
ATOM 3501 N N . GLU A 1 466 ? -0.096 17.308 -5.977 1.00 88.31 466 GLU A N 1
ATOM 3502 C CA . GLU A 1 466 ? -0.243 18.562 -6.735 1.00 88.31 466 GLU A CA 1
ATOM 3503 C C . GLU A 1 466 ? 0.816 18.711 -7.846 1.00 88.31 466 GLU A C 1
ATOM 3505 O O . GLU A 1 466 ? 0.585 19.357 -8.869 1.00 88.31 466 GLU A O 1
ATOM 3510 N N . ARG A 1 467 ? 1.975 18.046 -7.726 1.00 84.25 467 ARG A N 1
ATOM 3511 C CA . ARG A 1 467 ? 3.007 18.034 -8.783 1.00 84.25 467 ARG A CA 1
ATOM 3512 C C . ARG A 1 467 ? 2.574 17.292 -10.041 1.00 84.25 467 ARG A C 1
ATOM 3514 O O . ARG A 1 467 ? 3.158 17.509 -11.106 1.00 84.25 467 ARG A O 1
ATOM 3521 N N . THR A 1 468 ? 1.550 16.456 -9.918 1.00 88.50 468 THR A N 1
ATOM 3522 C CA . THR A 1 468 ? 0.947 15.709 -11.020 1.00 88.50 468 THR A CA 1
ATOM 3523 C C . THR A 1 468 ? -0.114 16.496 -11.774 1.00 88.50 468 THR A C 1
ATOM 3525 O O . THR A 1 468 ? -0.583 16.025 -12.805 1.00 88.50 468 THR A O 1
ATOM 3528 N N . ALA A 1 469 ? -0.464 17.710 -11.329 1.00 81.62 469 ALA A N 1
ATOM 3529 C CA . ALA A 1 469 ? -1.526 18.515 -11.934 1.00 81.62 469 ALA A CA 1
ATOM 3530 C C . ALA A 1 469 ? -1.302 18.808 -13.429 1.00 81.62 469 ALA A C 1
ATOM 3532 O O . ALA A 1 469 ? -2.260 18.926 -14.184 1.00 81.62 469 ALA A O 1
ATOM 3533 N N . THR A 1 470 ? -0.041 18.875 -13.870 1.00 74.81 470 THR A N 1
ATOM 3534 C CA . THR A 1 470 ? 0.323 19.055 -15.289 1.00 74.81 470 THR A CA 1
ATOM 3535 C C . THR A 1 470 ? 0.105 17.799 -16.143 1.00 74.81 470 THR A C 1
ATOM 3537 O O . THR A 1 470 ? -0.033 17.908 -17.356 1.00 74.81 470 THR A O 1
ATOM 3540 N N . PHE A 1 471 ? 0.023 16.619 -15.523 1.00 75.31 471 PHE A N 1
ATOM 3541 C CA . PHE A 1 471 ? -0.232 15.326 -16.161 1.00 75.31 471 PHE A CA 1
ATOM 3542 C C . PHE A 1 471 ? -1.679 14.893 -15.899 1.00 75.31 471 PHE A C 1
ATOM 3544 O O . PHE A 1 471 ? -1.950 13.924 -15.191 1.00 75.31 471 PHE A O 1
ATOM 3551 N N . THR A 1 472 ? -2.633 15.640 -16.451 1.00 66.31 472 THR A N 1
ATOM 3552 C CA . THR A 1 472 ? -4.071 15.465 -16.180 1.00 66.31 472 THR A CA 1
ATOM 3553 C C . THR A 1 472 ? -4.618 14.099 -16.589 1.00 66.31 472 THR A C 1
ATOM 3555 O O . THR A 1 472 ? -5.626 13.661 -16.039 1.00 66.31 472 THR A O 1
ATOM 3558 N N . THR A 1 473 ? -3.968 13.419 -17.534 1.00 62.00 473 THR A N 1
ATOM 3559 C CA . THR A 1 473 ? -4.529 12.231 -18.184 1.00 62.00 473 THR A CA 1
ATOM 3560 C C . THR A 1 473 ? -3.812 10.942 -17.814 1.00 62.00 473 THR A C 1
ATOM 3562 O O . THR A 1 473 ? -4.461 9.917 -17.681 1.00 62.00 473 THR A O 1
ATOM 3565 N N . ASN A 1 474 ? -2.504 10.954 -17.575 1.00 72.75 474 ASN A N 1
ATOM 3566 C CA . ASN A 1 474 ? -1.717 9.734 -17.356 1.00 72.75 474 ASN A CA 1
ATOM 3567 C C . ASN A 1 474 ? -0.847 9.777 -16.089 1.00 72.75 474 ASN A C 1
ATOM 3569 O O . ASN A 1 474 ? 0.183 9.102 -16.015 1.00 72.75 474 ASN A O 1
ATOM 3573 N N . ARG A 1 475 ? -1.237 10.584 -15.095 1.00 87.00 475 ARG A N 1
ATOM 3574 C CA . ARG A 1 475 ? -0.612 10.559 -13.767 1.00 87.00 475 ARG A CA 1
ATOM 3575 C C . ARG A 1 475 ? -0.908 9.261 -13.020 1.00 87.00 475 ARG A C 1
ATOM 3577 O O . ARG A 1 475 ? -1.965 8.659 -13.197 1.00 87.00 475 ARG A O 1
ATOM 3584 N N . LEU A 1 476 ? -0.005 8.906 -12.112 1.00 94.81 476 LEU A N 1
ATOM 3585 C CA . LEU A 1 476 ? -0.205 7.815 -11.165 1.00 94.81 476 LEU A CA 1
ATOM 3586 C C . LEU A 1 476 ? 0.385 8.179 -9.800 1.00 94.81 476 LEU A C 1
ATOM 3588 O O . LEU A 1 476 ? 1.550 8.568 -9.711 1.00 94.81 476 LEU A O 1
ATOM 3592 N N . SER A 1 477 ? -0.398 8.005 -8.741 1.00 97.06 477 SER A N 1
ATOM 3593 C CA . SER A 1 477 ? 0.045 8.100 -7.350 1.00 97.06 477 SER A CA 1
ATOM 3594 C C . SER A 1 477 ? -0.036 6.727 -6.691 1.00 97.06 477 SER A C 1
ATOM 3596 O O . SER A 1 477 ? -1.108 6.130 -6.634 1.00 97.06 477 SER A O 1
ATOM 3598 N N . ILE A 1 478 ? 1.080 6.200 -6.186 1.00 98.44 478 ILE A N 1
ATOM 3599 C CA . ILE A 1 478 ? 1.106 4.952 -5.415 1.00 98.44 478 ILE A CA 1
ATOM 3600 C C . ILE A 1 478 ? 1.455 5.268 -3.968 1.00 98.44 478 ILE A C 1
ATOM 3602 O O . ILE A 1 478 ? 2.517 5.810 -3.681 1.00 98.44 478 ILE A O 1
ATOM 3606 N N . ARG A 1 479 ? 0.573 4.883 -3.053 1.00 98.00 479 ARG A N 1
ATOM 3607 C CA . ARG A 1 479 ? 0.658 5.104 -1.611 1.00 98.00 479 ARG A CA 1
ATOM 3608 C C . ARG A 1 479 ? 0.840 3.760 -0.918 1.00 98.00 479 ARG A C 1
ATOM 3610 O O . ARG A 1 479 ? -0.036 2.909 -1.033 1.00 98.00 479 ARG A O 1
ATOM 3617 N N . ALA A 1 480 ? 1.922 3.547 -0.177 1.00 97.38 480 ALA A N 1
ATOM 3618 C CA . ALA A 1 480 ? 2.164 2.278 0.509 1.00 97.38 480 ALA A CA 1
ATOM 3619 C C . ALA A 1 480 ? 2.520 2.490 1.981 1.00 97.38 480 ALA A C 1
ATOM 3621 O O . ALA A 1 480 ? 3.373 3.308 2.305 1.00 97.38 480 ALA A O 1
ATOM 3622 N N . CYS A 1 481 ? 1.881 1.753 2.893 1.00 95.75 481 CYS A N 1
ATOM 3623 C CA . CYS A 1 481 ? 2.251 1.755 4.309 1.00 95.75 481 CYS A CA 1
ATOM 3624 C C . CYS A 1 481 ? 1.621 0.566 5.047 1.00 95.75 481 CYS A C 1
ATOM 3626 O O . CYS A 1 481 ? 0.638 -0.021 4.599 1.00 95.75 481 CYS A O 1
ATOM 3628 N N . SER A 1 482 ? 2.191 0.207 6.196 1.00 93.88 482 SER A N 1
ATOM 3629 C CA . SER A 1 482 ? 1.443 -0.549 7.208 1.00 93.88 482 SER A CA 1
ATOM 3630 C C . SER A 1 482 ? 0.619 0.448 8.018 1.00 93.88 482 SER A C 1
ATOM 3632 O O . SER A 1 482 ? 1.176 1.487 8.382 1.00 93.88 482 SER A O 1
ATOM 3634 N N . PRO A 1 483 ? -0.664 0.176 8.286 1.00 92.50 483 PRO A N 1
ATOM 3635 C CA . PRO A 1 483 ? -1.494 1.105 9.036 1.00 92.50 483 PRO A CA 1
ATOM 3636 C C . PRO A 1 483 ? -1.010 1.235 10.481 1.00 92.50 483 PRO A C 1
ATOM 3638 O O . PRO A 1 483 ? -0.279 0.381 10.988 1.00 92.50 483 PRO A O 1
ATOM 3641 N N . THR A 1 484 ? -1.406 2.330 11.121 1.00 89.19 484 THR A N 1
ATOM 3642 C CA . THR A 1 484 ? -1.067 2.649 12.510 1.00 89.19 484 THR A CA 1
ATOM 3643 C C . THR A 1 484 ? -2.313 2.602 13.393 1.00 89.19 484 THR A C 1
ATOM 3645 O O . THR A 1 484 ? -2.787 1.515 13.708 1.00 89.19 484 THR A O 1
ATOM 3648 N N . TRP A 1 485 ? -2.848 3.748 13.801 1.00 82.81 485 TRP A N 1
ATOM 3649 C CA . TRP A 1 485 ? -4.092 3.839 14.566 1.00 82.81 485 TRP A CA 1
ATOM 3650 C C . TRP A 1 485 ? -5.253 4.153 13.637 1.00 82.81 485 TRP A C 1
ATOM 3652 O O . TRP A 1 485 ? -5.078 4.935 12.703 1.00 82.81 485 TRP A O 1
ATOM 3662 N N . GLU A 1 486 ? -6.434 3.596 13.889 1.00 79.88 486 GLU A N 1
ATOM 3663 C CA . GLU A 1 486 ? -7.594 3.831 13.020 1.00 79.88 486 GLU A CA 1
ATOM 3664 C C . GLU A 1 486 ? -7.905 5.323 12.824 1.00 79.88 486 GLU A C 1
ATOM 3666 O O . GLU A 1 486 ? -8.160 5.741 11.694 1.00 79.88 486 GLU A O 1
ATOM 3671 N N . GLU A 1 487 ? -7.820 6.142 13.878 1.00 74.00 487 GLU A N 1
ATOM 3672 C CA . GLU A 1 487 ? -8.207 7.556 13.793 1.00 74.00 487 GLU A CA 1
ATOM 3673 C C . GLU A 1 487 ? -7.187 8.425 13.045 1.00 74.00 487 GLU A C 1
ATOM 3675 O O . GLU A 1 487 ? -7.537 9.491 12.538 1.00 74.00 487 GLU A O 1
ATOM 3680 N N . THR A 1 488 ? -5.919 8.001 12.986 1.00 79.62 488 THR A N 1
ATOM 3681 C CA . THR A 1 488 ? -4.813 8.829 12.462 1.00 79.62 488 THR A CA 1
ATOM 3682 C C . THR A 1 488 ? -4.114 8.236 11.241 1.00 79.62 488 THR A C 1
ATOM 3684 O O . THR A 1 488 ? -3.362 8.940 10.564 1.00 79.62 488 THR A O 1
ATOM 3687 N N . SER A 1 489 ? -4.374 6.969 10.914 1.00 86.56 489 SER A N 1
ATOM 3688 C CA . SER A 1 489 ? -3.719 6.264 9.815 1.00 86.56 489 SER A CA 1
ATOM 3689 C C . SER A 1 489 ? -4.150 6.822 8.456 1.00 86.56 489 SER A C 1
ATOM 3691 O O . SER A 1 489 ? -5.278 6.634 7.988 1.00 86.56 489 SER A O 1
ATOM 3693 N N . ARG A 1 490 ? -3.209 7.486 7.778 1.00 93.06 490 ARG A N 1
ATOM 3694 C CA . ARG A 1 490 ? -3.397 8.049 6.434 1.00 93.06 490 ARG A CA 1
ATOM 3695 C C . ARG A 1 490 ? -3.617 6.948 5.405 1.00 93.06 490 ARG A C 1
ATOM 3697 O O . ARG A 1 490 ? -4.453 7.103 4.516 1.00 93.06 490 ARG A O 1
ATOM 3704 N N . ILE A 1 491 ? -2.891 5.836 5.522 1.00 95.81 491 ILE A N 1
ATOM 3705 C CA . ILE A 1 491 ? -3.026 4.698 4.612 1.00 95.81 491 ILE A CA 1
ATOM 3706 C C . ILE A 1 491 ? -4.376 4.014 4.779 1.00 95.81 491 ILE A C 1
ATOM 3708 O O . ILE A 1 491 ? -4.976 3.649 3.772 1.00 95.81 491 ILE A O 1
ATOM 3712 N N . TYR A 1 492 ? -4.892 3.911 6.008 1.00 95.31 492 TYR A N 1
ATOM 3713 C CA . TYR A 1 492 ? -6.225 3.368 6.244 1.00 95.31 492 TYR A CA 1
ATOM 3714 C C . TYR A 1 492 ? -7.308 4.274 5.663 1.00 95.31 492 TYR A C 1
ATOM 3716 O O . TYR A 1 492 ? -8.150 3.805 4.896 1.00 95.31 492 TYR A O 1
ATOM 3724 N N . LYS A 1 493 ? -7.236 5.586 5.921 1.00 93.56 493 LYS A N 1
ATOM 3725 C CA . LYS A 1 493 ? -8.139 6.562 5.298 1.00 93.56 493 LYS A CA 1
ATOM 3726 C C . LYS A 1 493 ? -8.113 6.447 3.770 1.00 93.56 493 LYS A C 1
ATOM 3728 O O . LYS A 1 493 ? -9.157 6.299 3.140 1.00 93.56 493 LYS A O 1
ATOM 3733 N N . SER A 1 494 ? -6.916 6.419 3.187 1.00 96.19 494 SER A N 1
ATOM 3734 C CA . SER A 1 494 ? -6.736 6.257 1.746 1.00 96.19 494 SER A CA 1
ATOM 3735 C C . SER A 1 494 ? -7.248 4.906 1.232 1.00 96.19 494 SER A C 1
ATOM 3737 O O . SER A 1 494 ? -7.685 4.830 0.088 1.00 96.19 494 SER A O 1
ATOM 3739 N N . TYR A 1 495 ? -7.187 3.837 2.028 1.00 97.62 495 TYR A N 1
ATOM 3740 C CA . TYR A 1 495 ? -7.740 2.539 1.654 1.00 97.62 495 TYR A CA 1
ATOM 3741 C C . TYR A 1 495 ? -9.270 2.598 1.588 1.00 97.62 495 TYR A C 1
ATOM 3743 O O . TYR A 1 495 ? -9.856 2.113 0.619 1.00 97.62 495 TYR A O 1
ATOM 3751 N N . MET A 1 496 ? -9.906 3.254 2.563 1.00 94.81 496 MET A N 1
ATOM 3752 C CA . MET A 1 496 ? -11.362 3.420 2.629 1.00 94.81 496 MET A CA 1
ATOM 3753 C C . MET A 1 496 ? -11.920 4.297 1.493 1.00 94.81 496 MET A C 1
ATOM 3755 O O . MET A 1 496 ? -13.023 4.039 0.990 1.00 94.81 496 MET A O 1
ATOM 3759 N N . GLU A 1 497 ? -11.154 5.303 1.061 1.00 95.31 497 GLU A N 1
ATOM 3760 C CA . GLU A 1 497 ? -11.467 6.168 -0.088 1.00 95.31 497 GLU A CA 1
ATOM 3761 C C . GLU A 1 497 ? -11.496 5.399 -1.421 1.00 95.31 497 GLU A C 1
ATOM 3763 O O . GLU A 1 497 ? -12.396 5.641 -2.231 1.00 95.31 497 GLU A O 1
ATOM 3768 N N . GLY A 1 498 ? -10.596 4.426 -1.605 1.00 96.88 498 GLY A N 1
ATOM 3769 C CA . GLY A 1 498 ? -10.523 3.583 -2.804 1.00 96.88 498 GLY A CA 1
ATOM 3770 C C . GLY A 1 498 ? -11.602 2.500 -2.890 1.00 96.88 498 GLY A C 1
ATOM 3771 O O . GLY A 1 498 ? -12.610 2.557 -2.187 1.00 96.88 498 GLY A O 1
ATOM 3772 N N . ASP A 1 499 ? -11.411 1.516 -3.766 1.00 97.75 499 ASP A N 1
ATOM 3773 C CA . ASP A 1 499 ? -12.352 0.420 -4.067 1.00 97.75 499 ASP A CA 1
ATOM 3774 C C . ASP A 1 499 ? -12.220 -0.838 -3.175 1.00 97.75 499 ASP A C 1
ATOM 3776 O O . ASP A 1 499 ? -13.004 -1.789 -3.302 1.00 97.75 499 ASP A O 1
ATOM 3780 N N . GLN A 1 500 ? -11.287 -0.812 -2.221 1.00 97.69 500 GLN A N 1
ATOM 3781 C CA . GLN A 1 500 ? -11.109 -1.789 -1.143 1.00 97.69 500 GLN A CA 1
ATOM 3782 C C . GLN A 1 500 ? -10.942 -3.222 -1.662 1.00 97.69 500 GLN A C 1
ATOM 3784 O O . GLN A 1 500 ? -11.650 -4.144 -1.256 1.00 97.69 500 GLN A O 1
ATOM 3789 N N . ARG A 1 501 ? -10.032 -3.433 -2.607 1.00 98.19 501 ARG A N 1
ATOM 3790 C CA . ARG A 1 501 ? -9.693 -4.751 -3.142 1.00 98.19 501 ARG A CA 1
ATOM 3791 C C . ARG A 1 501 ? -9.114 -5.666 -2.068 1.00 98.19 501 ARG A C 1
ATOM 3793 O O . ARG A 1 501 ? -8.135 -5.331 -1.393 1.00 98.19 501 ARG A O 1
ATOM 3800 N N . LYS A 1 502 ? -9.696 -6.863 -1.964 1.00 98.12 502 LYS A N 1
ATOM 3801 C CA . LYS A 1 502 ? -9.202 -7.944 -1.104 1.00 98.12 502 LYS A CA 1
ATOM 3802 C C . LYS A 1 502 ? -8.670 -9.121 -1.939 1.00 98.12 502 LYS A C 1
ATOM 3804 O O . LYS A 1 502 ? -9.244 -9.414 -2.991 1.00 98.12 502 LYS A O 1
ATOM 3809 N N . PRO A 1 503 ? -7.605 -9.800 -1.475 1.00 97.81 503 PRO A N 1
ATOM 3810 C CA . PRO A 1 503 ? -7.021 -10.970 -2.126 1.00 97.81 503 PRO A CA 1
ATOM 3811 C C . PRO A 1 503 ? -7.829 -12.235 -1.810 1.00 97.81 503 PRO A C 1
ATOM 3813 O O . PRO A 1 503 ? -7.731 -12.783 -0.717 1.00 97.81 503 PRO A O 1
ATOM 3816 N N . PHE A 1 504 ? -8.622 -12.719 -2.762 1.00 98.25 504 PHE A N 1
ATOM 3817 C CA . PHE A 1 504 ? -9.333 -13.991 -2.632 1.00 98.25 504 PHE A CA 1
ATOM 3818 C C . PHE A 1 504 ? -8.431 -15.159 -3.021 1.00 98.25 504 PHE A C 1
ATOM 3820 O O . PHE A 1 504 ? -7.699 -15.088 -4.009 1.00 98.25 504 PHE A O 1
ATOM 3827 N N . VAL A 1 505 ? -8.537 -16.252 -2.272 1.00 97.81 505 VAL A N 1
ATOM 3828 C CA . VAL A 1 505 ? -7.895 -17.538 -2.564 1.00 97.81 505 VAL A CA 1
ATOM 3829 C C . VAL A 1 505 ? -8.932 -18.650 -2.575 1.00 97.81 505 VAL A C 1
ATOM 3831 O O . VAL A 1 505 ? -9.875 -18.633 -1.784 1.00 97.81 505 VAL A O 1
ATOM 3834 N N . ASN A 1 506 ? -8.750 -19.630 -3.457 1.00 97.06 506 ASN A N 1
ATOM 3835 C CA . ASN A 1 506 ? -9.632 -20.790 -3.524 1.00 97.06 506 ASN A CA 1
ATOM 3836 C C . ASN A 1 506 ? -9.167 -21.870 -2.548 1.00 97.06 506 ASN A C 1
ATOM 3838 O O . ASN A 1 506 ? -7.988 -22.223 -2.515 1.00 97.06 506 ASN A O 1
ATOM 3842 N N . CYS A 1 507 ? -10.109 -22.429 -1.793 1.00 96.75 507 CYS A N 1
ATOM 3843 C CA . CYS A 1 507 ? -9.860 -23.593 -0.958 1.00 96.75 507 CYS A CA 1
ATOM 3844 C C . CYS A 1 507 ? -9.369 -24.776 -1.810 1.00 96.75 507 CYS A C 1
ATOM 3846 O O . CYS A 1 507 ? -10.029 -25.111 -2.796 1.00 96.75 507 CYS A O 1
ATOM 3848 N N . PRO A 1 508 ? -8.262 -25.449 -1.437 1.00 96.25 508 PRO A N 1
ATOM 3849 C CA . PRO A 1 508 ? -7.731 -26.577 -2.200 1.00 96.25 508 PRO A CA 1
ATOM 3850 C C . PRO A 1 508 ? -8.641 -27.814 -2.135 1.00 96.25 508 PRO A C 1
ATOM 3852 O O . PRO A 1 508 ? -8.529 -28.689 -2.988 1.00 96.25 508 PRO A O 1
ATOM 3855 N N . HIS A 1 509 ? -9.556 -27.865 -1.159 1.00 97.06 509 HIS A N 1
ATOM 3856 C CA . HIS A 1 509 ? -10.456 -28.998 -0.926 1.00 97.06 509 HIS A CA 1
ATOM 3857 C C . HIS A 1 509 ? -11.816 -28.841 -1.615 1.00 97.06 509 HIS A C 1
ATOM 3859 O O . HIS A 1 509 ? -12.311 -29.790 -2.213 1.00 97.06 509 HIS A O 1
ATOM 3865 N N . CYS A 1 510 ? -12.430 -27.651 -1.554 1.00 96.81 510 CYS A N 1
ATOM 3866 C CA . CYS A 1 510 ? -13.779 -27.414 -2.097 1.00 96.81 510 CYS A CA 1
ATOM 3867 C C . CYS A 1 510 ? -13.865 -26.325 -3.179 1.00 96.81 510 CYS A C 1
ATOM 3869 O O . CYS A 1 510 ? -14.939 -26.102 -3.732 1.00 96.81 510 CYS A O 1
ATOM 3871 N N . GLY A 1 511 ? -12.774 -25.610 -3.470 1.00 96.38 511 GLY A N 1
ATOM 3872 C CA . GLY A 1 511 ? -12.746 -24.528 -4.460 1.00 96.38 511 GLY A CA 1
ATOM 3873 C C . GLY A 1 511 ? -13.406 -23.214 -4.023 1.00 96.38 511 GLY A C 1
ATOM 3874 O O . GLY A 1 511 ? -13.378 -22.251 -4.785 1.00 96.38 511 GLY A O 1
ATOM 3875 N N . HIS A 1 512 ? -13.974 -23.134 -2.813 1.00 95.44 512 HIS A N 1
ATOM 3876 C CA . HIS A 1 512 ? -14.591 -21.903 -2.305 1.00 95.44 512 HIS A CA 1
ATOM 3877 C C . HIS A 1 512 ? -13.578 -20.758 -2.220 1.00 95.44 512 HIS A C 1
ATOM 3879 O O . HIS A 1 512 ? -12.514 -20.913 -1.621 1.00 95.44 512 HIS A O 1
ATOM 3885 N N . ALA A 1 513 ? -13.921 -19.609 -2.803 1.00 96.00 513 ALA A N 1
ATOM 3886 C CA . ALA A 1 513 ? -13.093 -18.409 -2.769 1.00 96.00 513 ALA A CA 1
ATOM 3887 C C . ALA A 1 513 ? -13.311 -17.638 -1.457 1.00 96.00 513 ALA A C 1
ATOM 3889 O O . ALA A 1 513 ? -14.412 -17.132 -1.224 1.00 96.00 513 ALA A O 1
ATOM 3890 N N . GLN A 1 514 ? -12.270 -17.479 -0.646 1.00 93.69 514 GLN A N 1
ATOM 3891 C CA . GLN A 1 514 ? -12.330 -16.787 0.646 1.00 93.69 514 GLN A CA 1
ATOM 3892 C C . GLN A 1 514 ? -11.184 -15.789 0.810 1.00 93.69 514 GLN A C 1
ATOM 3894 O O . GLN A 1 514 ? -10.154 -15.879 0.136 1.00 93.69 514 GLN A O 1
ATOM 3899 N N . VAL A 1 515 ? -11.366 -14.841 1.726 1.00 96.12 515 VAL A N 1
ATOM 3900 C CA . VAL A 1 515 ? -10.304 -13.938 2.174 1.00 96.12 515 VAL A CA 1
ATOM 3901 C C . VAL A 1 515 ? -9.772 -14.477 3.497 1.00 96.12 515 VAL A C 1
ATOM 3903 O O . VAL A 1 515 ? -10.515 -14.596 4.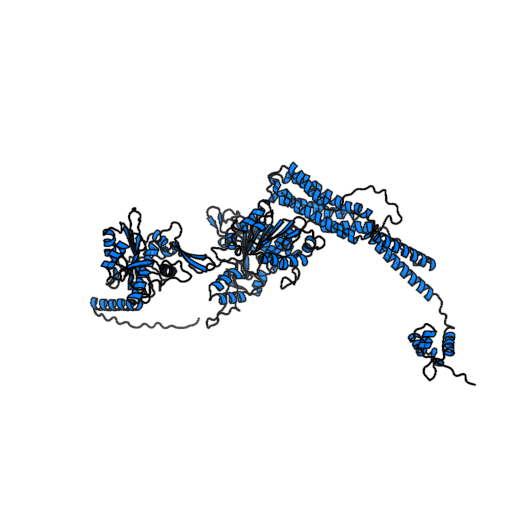462 1.00 96.12 515 VAL A O 1
ATOM 3906 N N . LEU A 1 516 ? -8.478 -14.777 3.552 1.00 94.44 516 LEU A N 1
ATOM 3907 C CA . LEU A 1 516 ? -7.801 -15.221 4.765 1.00 94.44 516 LEU A CA 1
ATOM 3908 C C . LEU A 1 516 ? -7.802 -14.116 5.827 1.00 94.44 516 LEU A C 1
ATOM 3910 O O . LEU A 1 516 ? -7.172 -13.067 5.660 1.00 94.44 516 LEU A O 1
ATOM 3914 N N . ASP A 1 517 ? -8.477 -14.404 6.931 1.00 92.75 517 ASP A N 1
ATOM 3915 C CA . ASP A 1 517 ? -8.567 -13.578 8.134 1.00 92.75 517 ASP A CA 1
ATOM 3916 C C . ASP A 1 517 ? -8.045 -14.376 9.330 1.00 92.75 517 ASP A C 1
ATOM 3918 O O . ASP A 1 517 ? -8.357 -15.558 9.470 1.00 92.75 517 ASP A O 1
ATOM 3922 N N . PHE A 1 518 ? -7.225 -13.747 10.171 1.00 92.12 518 PHE A N 1
ATOM 3923 C CA . PHE A 1 518 ? -6.560 -14.447 11.266 1.00 92.12 518 PHE A CA 1
ATOM 3924 C C . PHE A 1 518 ? -7.548 -14.935 12.328 1.00 92.12 518 PHE A C 1
ATOM 3926 O O . PHE A 1 518 ? -7.479 -16.089 12.729 1.00 92.12 518 PHE A O 1
ATOM 3933 N N . PHE A 1 519 ? -8.485 -14.095 12.762 1.00 88.50 519 PHE A N 1
ATOM 3934 C CA . PHE A 1 519 ? -9.403 -14.450 13.846 1.00 88.50 519 PHE A CA 1
ATOM 3935 C C . PHE A 1 519 ? -10.566 -15.307 13.364 1.00 88.50 519 PHE A C 1
ATOM 3937 O O . PHE A 1 519 ? -11.077 -16.118 14.132 1.00 88.50 519 PHE A O 1
ATOM 3944 N N . ALA A 1 520 ? -10.965 -15.147 12.102 1.00 84.38 520 ALA A N 1
ATOM 3945 C CA . ALA A 1 520 ? -12.030 -15.948 11.529 1.00 84.38 520 ALA A CA 1
ATOM 3946 C C . ALA A 1 520 ? -11.548 -17.312 11.039 1.00 84.38 520 ALA A C 1
ATOM 3948 O O . ALA A 1 520 ? -12.345 -18.226 11.105 1.00 84.38 520 ALA A O 1
ATOM 3949 N N . HIS A 1 521 ? -10.299 -17.465 10.567 1.00 91.62 521 HIS A N 1
ATOM 3950 C CA . HIS A 1 521 ? -9.859 -18.685 9.871 1.00 91.62 521 HIS A CA 1
ATOM 3951 C C . HIS A 1 521 ? -8.682 -19.432 10.508 1.00 91.62 521 HIS A C 1
ATOM 3953 O O . HIS A 1 521 ? -8.437 -20.577 10.132 1.00 91.62 521 HIS A O 1
ATOM 3959 N N . VAL A 1 522 ? -7.907 -18.833 11.418 1.00 93.75 522 VAL A N 1
ATOM 3960 C CA . VAL A 1 522 ? -6.738 -19.520 11.997 1.00 93.75 522 VAL A CA 1
ATOM 3961 C C . VAL A 1 522 ? -7.141 -20.288 13.250 1.00 93.75 522 VAL A C 1
ATOM 3963 O O . VAL A 1 522 ? -7.646 -19.709 14.209 1.00 93.75 522 VAL A O 1
ATOM 3966 N N . GLY A 1 523 ? -6.883 -21.596 13.243 1.00 91.31 523 GLY A N 1
ATOM 3967 C CA . GLY A 1 523 ? -7.088 -22.497 14.376 1.00 91.31 523 GLY A CA 1
ATOM 3968 C C . GLY A 1 523 ? -5.769 -23.085 14.877 1.00 91.31 523 GLY A C 1
ATOM 3969 O O . GLY A 1 523 ? -4.804 -23.199 14.123 1.00 91.31 523 GLY A O 1
ATOM 3970 N N . TRP A 1 524 ? -5.713 -23.436 16.163 1.00 94.88 524 TRP A N 1
ATOM 3971 C CA . TRP A 1 524 ? -4.623 -24.210 16.764 1.00 94.88 524 TRP A CA 1
ATOM 3972 C C . TRP A 1 524 ? -5.117 -24.964 17.999 1.00 94.88 524 TRP A C 1
ATOM 3974 O O . TRP A 1 524 ? -6.049 -24.538 18.686 1.00 94.88 524 TRP A O 1
ATOM 3984 N N . ASN A 1 525 ? -4.467 -26.083 18.297 1.00 93.38 525 ASN A N 1
ATOM 3985 C CA . ASN A 1 525 ? -4.822 -26.951 19.408 1.00 93.38 525 ASN A CA 1
ATOM 3986 C C . ASN A 1 525 ? -4.250 -26.441 20.739 1.00 93.38 525 ASN A C 1
ATOM 3988 O O . ASN A 1 525 ? -3.302 -25.648 20.799 1.00 93.38 525 ASN A O 1
ATOM 3992 N N . LYS A 1 526 ? -4.825 -26.944 21.831 1.00 93.88 526 LYS A N 1
ATOM 3993 C CA . LYS A 1 526 ? -4.305 -26.792 23.192 1.00 93.88 526 LYS A CA 1
ATOM 3994 C C . LYS A 1 526 ? -4.026 -28.172 23.784 1.00 93.88 526 LYS A C 1
ATOM 3996 O O . LYS A 1 526 ? -4.650 -29.153 23.382 1.00 93.88 526 LYS A O 1
ATOM 4001 N N . ASN A 1 527 ? -3.075 -28.246 24.703 1.00 90.50 527 ASN A N 1
ATOM 4002 C CA . ASN A 1 527 ? -2.851 -29.426 25.532 1.00 90.50 527 ASN A CA 1
ATOM 4003 C C . ASN A 1 527 ? -4.002 -29.606 26.538 1.00 90.50 527 ASN A C 1
ATOM 4005 O O . ASN A 1 527 ? -4.800 -28.691 26.754 1.00 90.50 527 ASN A O 1
ATOM 4009 N N . GLU A 1 528 ? -4.062 -30.772 27.187 1.00 91.00 528 GLU A N 1
ATOM 4010 C CA . GLU A 1 528 ? -5.059 -31.070 28.231 1.00 91.00 528 GLU A CA 1
ATOM 4011 C C . GLU A 1 528 ? -4.993 -30.093 29.419 1.00 91.00 528 GLU A C 1
ATOM 4013 O O . GLU A 1 528 ? -6.010 -29.813 30.046 1.00 91.00 528 GLU A O 1
ATOM 4018 N N . ASP A 1 529 ? -3.817 -29.522 29.694 1.00 87.88 529 ASP A N 1
ATOM 4019 C CA . ASP A 1 529 ? -3.596 -28.507 30.734 1.00 87.88 529 ASP A CA 1
ATOM 4020 C C . ASP A 1 529 ? -4.009 -27.080 30.309 1.00 87.88 529 ASP A C 1
ATOM 4022 O O . ASP A 1 529 ? -3.847 -26.126 31.071 1.00 87.88 529 ASP A O 1
ATOM 4026 N N . GLY A 1 530 ? -4.533 -26.916 29.090 1.00 87.00 530 GLY A N 1
ATOM 4027 C CA . GLY A 1 530 ? -4.938 -25.632 28.522 1.00 87.00 530 GLY A CA 1
ATOM 4028 C C . GLY A 1 530 ? -3.800 -24.816 27.900 1.00 87.00 530 GLY A C 1
ATOM 4029 O O . GLY A 1 530 ? -4.074 -23.749 27.340 1.00 87.00 530 GLY A O 1
ATOM 4030 N N . SER A 1 531 ? -2.551 -25.294 27.937 1.00 88.06 531 SER A N 1
ATOM 4031 C CA . SER A 1 531 ? -1.429 -24.621 27.276 1.00 88.06 531 SER A CA 1
ATOM 4032 C C . SER A 1 531 ? -1.565 -24.674 25.750 1.00 88.06 531 SER A C 1
ATOM 4034 O O . SER A 1 531 ? -2.011 -25.663 25.165 1.00 88.06 531 SER A O 1
ATOM 4036 N N . HIS A 1 532 ? -1.227 -23.572 25.082 1.00 92.62 532 HIS A N 1
ATOM 4037 C CA . HIS A 1 532 ? -1.362 -23.456 23.631 1.00 92.62 532 HIS A CA 1
ATOM 4038 C C . HIS A 1 532 ? -0.278 -24.255 22.896 1.00 92.62 532 HIS A C 1
ATOM 4040 O O . HIS A 1 532 ? 0.868 -24.281 23.339 1.00 92.62 532 HIS A O 1
ATOM 4046 N N . ARG A 1 533 ? -0.633 -24.838 21.741 1.00 94.44 533 ARG A N 1
ATOM 4047 C CA . ARG A 1 533 ? 0.280 -25.545 20.827 1.00 94.44 533 ARG A CA 1
ATOM 4048 C C . ARG A 1 533 ? 0.407 -24.824 19.479 1.00 94.44 533 ARG A C 1
ATOM 4050 O O . ARG A 1 533 ? -0.296 -25.182 18.525 1.00 94.44 533 ARG A O 1
ATOM 4057 N N . PRO A 1 534 ? 1.248 -23.783 19.374 1.00 93.56 534 PRO A N 1
ATOM 4058 C CA . PRO A 1 534 ? 1.337 -22.954 18.174 1.00 93.56 534 PRO A CA 1
ATOM 4059 C C . PRO A 1 534 ? 1.742 -23.735 16.920 1.00 93.56 534 PRO A C 1
ATOM 4061 O O . PRO A 1 534 ? 1.304 -23.404 15.821 1.00 93.56 534 PRO A O 1
ATOM 4064 N N . GLU A 1 535 ? 2.514 -24.813 17.077 1.00 94.75 535 GLU A N 1
ATOM 4065 C CA . GLU A 1 535 ? 2.985 -25.673 15.990 1.00 94.75 535 GLU A CA 1
ATOM 4066 C C . GLU A 1 535 ? 1.852 -26.380 15.228 1.00 94.75 535 GLU A C 1
ATOM 4068 O O . GLU A 1 535 ? 2.060 -26.863 14.118 1.00 94.75 535 GLU A O 1
ATOM 4073 N N . THR A 1 536 ? 0.647 -26.413 15.805 1.00 94.19 536 THR A N 1
ATOM 4074 C CA . THR A 1 536 ? -0.566 -26.980 15.192 1.00 94.19 536 THR A CA 1
ATOM 4075 C C . THR A 1 536 ? -1.401 -25.950 14.421 1.00 94.19 536 THR A C 1
ATOM 4077 O O . THR A 1 536 ? -2.516 -26.257 13.995 1.00 94.19 536 THR A O 1
ATOM 4080 N N . GLY A 1 537 ? -0.882 -24.728 14.256 1.00 94.44 537 GLY A N 1
ATOM 4081 C CA . GLY A 1 537 ? -1.549 -23.640 13.548 1.00 94.44 537 GLY A CA 1
ATOM 4082 C C . GLY A 1 537 ? -1.910 -24.000 12.105 1.00 94.44 537 GLY A C 1
ATOM 4083 O O . GLY A 1 537 ? -1.032 -24.340 11.311 1.00 94.44 537 GLY A O 1
ATOM 4084 N N . HIS A 1 538 ? -3.187 -23.867 11.756 1.00 94.81 538 HIS A N 1
ATOM 4085 C CA . HIS A 1 538 ? -3.738 -24.158 10.430 1.00 94.81 538 HIS A CA 1
ATOM 4086 C C . HIS A 1 538 ? -4.784 -23.109 10.021 1.00 94.81 538 HIS A C 1
ATOM 4088 O O . HIS A 1 538 ? -5.237 -22.308 10.839 1.00 94.81 538 HIS A O 1
ATOM 4094 N N . ILE A 1 539 ? -5.159 -23.103 8.740 1.00 95.06 539 ILE A N 1
ATOM 4095 C CA . ILE A 1 539 ? -6.253 -22.276 8.206 1.00 95.06 539 ILE A CA 1
ATOM 4096 C C . ILE A 1 539 ? -7.450 -23.186 7.956 1.00 95.06 539 ILE A C 1
ATOM 4098 O O . ILE A 1 539 ? -7.295 -24.187 7.266 1.00 95.06 539 ILE A O 1
ATOM 4102 N N . HIS A 1 540 ? -8.635 -22.840 8.448 1.00 94.12 540 HIS A N 1
ATOM 4103 C CA . HIS A 1 540 ? -9.861 -23.544 8.085 1.00 94.12 540 HIS A CA 1
ATOM 4104 C C . HIS A 1 540 ? -10.605 -22.839 6.944 1.00 94.12 540 HIS A C 1
ATOM 4106 O O . HIS A 1 540 ? -10.557 -21.616 6.775 1.00 94.12 540 HIS A O 1
ATOM 4112 N N . CYS A 1 541 ? -11.298 -23.625 6.125 1.00 93.62 541 CYS A N 1
ATOM 4113 C CA . CYS A 1 541 ? -12.181 -23.098 5.092 1.00 93.62 541 CYS A CA 1
ATOM 4114 C C . CYS A 1 541 ? -13.538 -22.683 5.678 1.00 93.62 541 CYS A C 1
ATOM 4116 O O . CYS A 1 541 ? -14.204 -23.512 6.293 1.00 93.62 541 CYS A O 1
ATOM 4118 N N . GLU A 1 542 ? -13.999 -21.459 5.400 1.00 90.00 542 GLU A N 1
ATOM 4119 C CA . GLU A 1 542 ? -15.303 -20.958 5.881 1.00 90.00 542 GLU A CA 1
ATOM 4120 C C . GLU A 1 542 ? -16.514 -21.708 5.286 1.00 90.00 542 GLU A C 1
ATOM 4122 O O . GLU A 1 542 ? -17.610 -21.637 5.831 1.00 90.00 542 GLU A O 1
ATOM 4127 N N . ALA A 1 543 ? -16.331 -22.444 4.180 1.00 90.56 543 ALA A N 1
ATOM 4128 C CA . ALA A 1 543 ? -17.406 -23.183 3.512 1.00 90.56 543 ALA A CA 1
ATOM 4129 C C . ALA A 1 543 ? -17.450 -24.678 3.863 1.00 90.56 543 ALA A C 1
ATOM 4131 O O . ALA A 1 543 ? -18.520 -25.213 4.133 1.00 90.56 543 ALA A O 1
ATOM 4132 N N . CYS A 1 544 ? -16.308 -25.376 3.819 1.00 94.50 544 CYS A N 1
ATOM 4133 C CA . CYS A 1 544 ? -16.259 -26.831 4.045 1.00 94.50 544 CYS A CA 1
ATOM 4134 C C . CYS A 1 544 ? -15.642 -27.240 5.388 1.00 94.50 544 CYS A C 1
ATOM 4136 O O . CYS A 1 544 ? -15.621 -28.428 5.695 1.00 94.50 544 CYS A O 1
ATOM 4138 N N . GLY A 1 545 ? -15.097 -26.296 6.162 1.00 93.56 545 GLY A N 1
ATOM 4139 C CA . GLY A 1 545 ? -14.435 -26.568 7.441 1.00 93.56 545 GLY A CA 1
ATOM 4140 C C . GLY A 1 545 ? -13.084 -27.282 7.339 1.00 93.56 545 GLY A C 1
ATOM 4141 O O . GLY A 1 545 ? -12.428 -27.455 8.357 1.00 93.56 545 GLY A O 1
ATOM 4142 N N . ALA A 1 546 ? -12.641 -27.683 6.140 1.00 95.25 546 ALA A N 1
ATOM 4143 C CA . ALA A 1 546 ? -11.376 -28.391 5.964 1.00 95.25 546 ALA A CA 1
ATOM 4144 C C . ALA A 1 546 ? -10.180 -27.545 6.426 1.00 95.25 546 ALA A C 1
ATOM 4146 O O . ALA A 1 546 ? -10.081 -26.360 6.090 1.00 95.25 546 ALA A O 1
ATOM 4147 N N . GLU A 1 547 ? -9.262 -28.185 7.148 1.00 96.12 547 GLU A N 1
ATOM 4148 C CA . GLU A 1 547 ? -8.008 -27.600 7.617 1.00 96.12 547 GLU A CA 1
ATOM 4149 C C . GLU A 1 547 ? -6.947 -27.662 6.512 1.00 96.12 547 GLU A C 1
ATOM 4151 O O . GLU A 1 547 ? -6.735 -28.697 5.878 1.00 96.12 547 GLU A O 1
ATOM 4156 N N . TRP A 1 548 ? -6.278 -26.542 6.258 1.00 95.62 548 TRP A N 1
ATOM 4157 C CA . TRP A 1 548 ? -5.193 -26.456 5.291 1.00 95.62 548 TRP A CA 1
ATOM 4158 C C . TRP A 1 548 ? -3.873 -26.711 5.998 1.00 95.62 548 TRP A C 1
ATOM 4160 O O . TRP A 1 548 ? -3.525 -26.038 6.973 1.00 95.62 548 TRP A O 1
ATOM 4170 N N . SER A 1 549 ? -3.095 -27.623 5.436 1.00 93.31 549 SER A N 1
ATOM 4171 C CA . SER A 1 549 ? -1.689 -27.761 5.778 1.00 93.31 549 SER A CA 1
ATOM 4172 C C . SER A 1 549 ? -0.895 -26.524 5.342 1.00 93.31 549 SER A C 1
ATOM 4174 O O . SER A 1 549 ? -1.231 -25.826 4.379 1.00 93.31 549 SER A O 1
ATOM 4176 N N . GLU A 1 550 ? 0.233 -26.279 6.008 1.00 94.38 550 GLU A N 1
ATOM 4177 C CA . GLU A 1 550 ? 1.154 -25.205 5.620 1.00 94.38 550 GLU A CA 1
ATOM 4178 C C . GLU A 1 550 ? 1.668 -25.381 4.179 1.00 94.38 550 GLU A C 1
ATOM 4180 O O . GLU A 1 550 ? 1.841 -24.399 3.462 1.00 94.38 550 GLU A O 1
ATOM 4185 N N . ALA A 1 551 ? 1.846 -26.624 3.715 1.00 94.69 551 ALA A N 1
ATOM 4186 C CA . ALA A 1 551 ? 2.246 -26.916 2.339 1.00 94.69 551 ALA A CA 1
ATOM 4187 C C . ALA A 1 551 ? 1.177 -26.493 1.315 1.00 94.69 551 ALA A C 1
ATOM 4189 O O . ALA A 1 551 ? 1.511 -25.920 0.275 1.00 94.69 551 ALA A O 1
ATOM 4190 N N . GLU A 1 552 ? -0.105 -26.729 1.609 1.00 96.06 552 GLU A N 1
ATOM 4191 C CA . GLU A 1 552 ? -1.218 -26.281 0.764 1.00 96.06 552 GLU A CA 1
ATOM 4192 C C . GLU A 1 552 ? -1.318 -24.756 0.735 1.00 96.06 552 GLU A C 1
ATOM 4194 O O . GLU A 1 552 ? -1.415 -24.172 -0.348 1.00 96.06 552 GLU A O 1
ATOM 4199 N N . ARG A 1 553 ? -1.208 -24.099 1.898 1.00 95.75 553 ARG A N 1
ATOM 4200 C CA . ARG A 1 553 ? -1.171 -22.633 1.974 1.00 95.75 553 ARG A CA 1
ATOM 4201 C C . ARG A 1 553 ? -0.011 -22.069 1.156 1.00 95.75 553 ARG A C 1
ATOM 4203 O O . ARG A 1 553 ? -0.235 -21.183 0.334 1.00 95.75 553 ARG A O 1
ATOM 4210 N N . LEU A 1 554 ? 1.207 -22.583 1.353 1.00 95.38 554 LEU A N 1
ATOM 4211 C CA . LEU A 1 554 ? 2.400 -22.143 0.627 1.00 95.38 554 LEU A CA 1
ATOM 4212 C C . LEU A 1 554 ? 2.238 -22.326 -0.877 1.00 95.38 554 LEU A C 1
ATOM 4214 O O . LEU A 1 554 ? 2.556 -21.407 -1.630 1.00 95.38 554 LEU A O 1
ATOM 4218 N N . LYS A 1 555 ? 1.691 -23.464 -1.320 1.00 95.56 555 LYS A N 1
ATOM 4219 C CA . LYS A 1 555 ? 1.377 -23.694 -2.732 1.00 95.56 555 LYS A CA 1
ATOM 4220 C C . LYS A 1 555 ? 0.441 -22.612 -3.263 1.00 95.56 555 LYS A C 1
ATOM 4222 O O . LYS A 1 555 ? 0.742 -22.032 -4.298 1.00 95.56 555 LYS A O 1
ATOM 4227 N N . ILE A 1 556 ? -0.640 -22.286 -2.556 1.00 95.50 556 ILE A N 1
ATOM 4228 C CA . ILE A 1 556 ? -1.595 -21.253 -2.982 1.00 95.50 556 ILE A CA 1
ATOM 4229 C C . ILE A 1 556 ? -0.928 -19.874 -3.058 1.00 95.50 556 ILE A C 1
ATOM 4231 O O . ILE A 1 556 ? -0.965 -19.241 -4.109 1.00 95.50 556 ILE A O 1
ATOM 4235 N N . VAL A 1 557 ? -0.265 -19.415 -1.992 1.00 95.25 557 VAL A N 1
ATOM 4236 C CA . VAL A 1 557 ? 0.306 -18.051 -1.943 1.00 95.25 557 VAL A CA 1
ATOM 4237 C C . VAL A 1 557 ? 1.546 -17.868 -2.824 1.00 95.25 557 VAL A C 1
ATOM 4239 O O . VAL A 1 557 ? 2.003 -16.738 -2.995 1.00 95.25 557 VAL A O 1
ATOM 4242 N N . SER A 1 558 ? 2.084 -18.963 -3.375 1.00 94.62 558 SER A N 1
ATOM 4243 C CA . SER A 1 558 ? 3.207 -18.953 -4.316 1.00 94.62 558 SER A CA 1
ATOM 4244 C C . SER A 1 558 ? 2.854 -19.399 -5.742 1.00 94.62 558 SER A C 1
ATOM 4246 O O . SER A 1 558 ? 3.728 -19.470 -6.604 1.00 94.62 558 SER A O 1
ATOM 4248 N N . THR A 1 559 ? 1.585 -19.703 -6.030 1.00 95.62 559 THR A N 1
ATOM 4249 C CA . THR A 1 559 ? 1.157 -20.107 -7.377 1.00 95.62 559 THR A CA 1
ATOM 4250 C C . THR A 1 559 ? 0.721 -18.891 -8.184 1.00 95.62 559 THR A C 1
ATOM 4252 O O . THR A 1 559 ? -0.114 -18.105 -7.746 1.00 95.62 559 THR A O 1
ATOM 4255 N N . LYS A 1 560 ? 1.250 -18.762 -9.406 1.00 95.25 560 LYS A N 1
ATOM 4256 C CA . LYS A 1 560 ? 0.868 -17.706 -10.353 1.00 95.25 560 LYS A CA 1
ATOM 4257 C C . LYS A 1 560 ? -0.657 -17.716 -10.583 1.00 95.25 560 LYS A C 1
ATOM 4259 O O . LYS A 1 560 ? -1.217 -18.765 -10.886 1.00 95.25 560 LYS A O 1
ATOM 4264 N N . HIS A 1 561 ? -1.304 -16.558 -10.460 1.00 93.44 561 HIS A N 1
ATOM 4265 C CA . HIS A 1 561 ? -2.751 -16.311 -10.571 1.00 93.44 561 HIS A CA 1
ATOM 4266 C C . HIS A 1 561 ? -3.644 -16.941 -9.489 1.00 93.44 561 HIS A C 1
ATOM 4268 O O . HIS A 1 561 ? -4.867 -16.841 -9.578 1.00 93.44 561 HIS A O 1
ATOM 4274 N N . ALA A 1 562 ? -3.083 -17.564 -8.448 1.00 95.81 562 ALA A N 1
ATOM 4275 C CA . ALA A 1 562 ? -3.894 -18.192 -7.401 1.00 95.81 562 ALA A CA 1
ATOM 4276 C C . ALA A 1 562 ? -4.546 -17.186 -6.434 1.00 95.81 562 ALA A C 1
ATOM 4278 O O . ALA A 1 562 ? -5.521 -17.531 -5.766 1.00 95.81 562 ALA A O 1
ATOM 4279 N N . ILE A 1 563 ? -4.026 -15.955 -6.361 1.00 97.69 563 ILE A N 1
ATOM 4280 C CA . ILE A 1 563 ? -4.617 -14.861 -5.584 1.00 97.69 563 ILE A CA 1
ATOM 4281 C C . ILE A 1 563 ? -5.356 -13.921 -6.536 1.00 97.69 563 ILE A C 1
ATOM 4283 O O . ILE A 1 563 ? -4.743 -13.262 -7.375 1.00 97.69 563 ILE A O 1
ATOM 4287 N N . GLN A 1 564 ? -6.673 -13.828 -6.369 1.00 97.44 564 GLN A N 1
ATOM 4288 C CA . GLN A 1 564 ? -7.551 -13.005 -7.197 1.00 97.44 564 GLN A CA 1
ATOM 4289 C C . GLN A 1 564 ? -8.012 -11.774 -6.420 1.00 97.44 564 GLN A C 1
ATOM 4291 O O . GLN A 1 564 ? -8.770 -11.882 -5.456 1.00 97.44 564 GLN A O 1
ATOM 4296 N N . HIS A 1 565 ? -7.579 -10.588 -6.840 1.00 98.06 565 HIS A N 1
ATOM 4297 C CA . HIS A 1 565 ? -8.008 -9.341 -6.209 1.00 98.06 565 HIS A CA 1
ATOM 4298 C C . HIS A 1 565 ? -9.383 -8.920 -6.730 1.00 98.06 565 HIS A C 1
ATOM 4300 O O . HIS A 1 565 ? -9.617 -8.871 -7.937 1.00 98.06 565 HIS A O 1
ATOM 4306 N N . ARG A 1 566 ? -10.311 -8.621 -5.819 1.00 98.25 566 ARG A N 1
ATOM 4307 C CA . ARG A 1 566 ? -11.686 -8.224 -6.166 1.00 98.25 566 ARG A CA 1
ATOM 4308 C C . ARG A 1 566 ? -12.112 -7.020 -5.346 1.00 98.25 566 ARG A C 1
ATOM 4310 O O . ARG A 1 566 ? -11.788 -6.967 -4.162 1.00 98.25 566 ARG A O 1
ATOM 4317 N N . GLN A 1 567 ? -12.846 -6.089 -5.952 1.00 98.25 567 GLN A N 1
ATOM 4318 C CA . GLN A 1 567 ? -13.383 -4.903 -5.275 1.00 98.25 567 GLN A CA 1
ATOM 4319 C C . GLN A 1 567 ? -14.356 -5.309 -4.165 1.00 98.25 567 GLN A C 1
ATOM 4321 O O . GLN A 1 567 ? -15.278 -6.086 -4.414 1.00 98.25 567 GLN A O 1
ATOM 4326 N N . THR A 1 568 ? -14.180 -4.784 -2.950 1.00 97.31 568 THR A N 1
ATOM 4327 C CA . THR A 1 568 ? -15.065 -5.121 -1.814 1.00 97.31 568 THR A CA 1
ATOM 4328 C C . THR A 1 568 ? -15.754 -3.925 -1.175 1.00 97.31 568 THR A C 1
ATOM 4330 O O . THR A 1 568 ? -16.484 -4.082 -0.199 1.00 97.31 568 THR A O 1
ATOM 4333 N N . LYS A 1 569 ? -15.596 -2.728 -1.750 1.00 96.38 569 LYS A N 1
ATOM 4334 C CA . LYS A 1 569 ? -16.300 -1.538 -1.279 1.00 96.38 569 LYS A CA 1
ATOM 4335 C C . LYS A 1 569 ? -17.811 -1.692 -1.424 1.00 96.38 569 LYS A C 1
ATOM 4337 O O . LYS A 1 569 ? -18.328 -1.939 -2.511 1.00 96.38 569 LYS A O 1
ATOM 4342 N N . VAL A 1 570 ? -18.511 -1.470 -0.317 1.00 93.56 570 VAL A N 1
ATOM 4343 C CA . VAL A 1 570 ? -19.968 -1.322 -0.292 1.00 93.56 570 VAL A CA 1
ATOM 4344 C C . VAL A 1 570 ? -20.371 -0.137 -1.167 1.00 93.56 570 VAL A C 1
ATOM 4346 O O . VAL A 1 570 ? -19.790 0.946 -1.066 1.00 93.56 570 VAL A O 1
ATOM 4349 N N . PHE A 1 571 ? -21.399 -0.323 -1.989 1.00 93.56 571 PHE A N 1
ATOM 4350 C CA . PHE A 1 571 ? -21.914 0.715 -2.879 1.00 93.56 571 PHE A CA 1
ATOM 4351 C C . PHE A 1 571 ? -23.442 0.779 -2.842 1.00 93.56 571 PHE A C 1
ATOM 4353 O O . PHE A 1 571 ? -24.114 -0.131 -2.357 1.00 93.56 571 PHE A O 1
ATOM 4360 N N . HIS A 1 572 ? -23.994 1.882 -3.344 1.00 92.31 572 HIS A N 1
ATOM 4361 C CA . HIS A 1 572 ? -25.433 2.052 -3.522 1.00 92.31 572 HIS A CA 1
ATOM 4362 C C . HIS A 1 572 ? -25.749 2.076 -5.013 1.00 92.31 572 HIS A C 1
ATOM 4364 O O . HIS A 1 572 ? -25.182 2.871 -5.761 1.00 92.31 572 HIS A O 1
ATOM 4370 N N . CYS A 1 573 ? -26.655 1.208 -5.451 1.00 92.31 573 CYS A N 1
ATOM 4371 C CA . CYS A 1 573 ? -27.134 1.168 -6.828 1.00 92.31 573 CYS A CA 1
ATOM 4372 C C . CYS A 1 573 ? -28.583 0.683 -6.838 1.00 92.31 573 CYS A C 1
ATOM 4374 O O . CYS A 1 573 ? -28.966 -0.121 -5.993 1.00 92.31 573 CYS A O 1
ATOM 4376 N N . CYS A 1 574 ? -29.393 1.188 -7.771 1.00 93.62 574 CYS A N 1
ATOM 4377 C CA . CYS A 1 574 ? -30.809 0.819 -7.901 1.00 93.62 574 CYS A CA 1
ATOM 4378 C C . CYS A 1 574 ? -31.640 1.004 -6.610 1.00 93.62 574 CYS A C 1
ATOM 4380 O O . CYS A 1 574 ? -32.638 0.332 -6.399 1.00 93.62 574 CYS A O 1
ATOM 4382 N N . GLY A 1 575 ? -31.245 1.943 -5.743 1.00 90.75 575 GLY A N 1
ATOM 4383 C CA . GLY A 1 575 ? -31.951 2.226 -4.488 1.00 90.75 575 GLY A CA 1
ATOM 4384 C C . GLY A 1 575 ? -31.614 1.279 -3.332 1.00 90.75 575 GLY A C 1
ATOM 4385 O O . GLY A 1 575 ? -32.155 1.457 -2.245 1.00 90.75 575 GLY A O 1
ATOM 4386 N N . SER A 1 576 ? -30.700 0.320 -3.520 1.00 89.50 576 SER A N 1
ATOM 4387 C CA . SER A 1 576 ? -30.266 -0.615 -2.479 1.00 89.50 576 SER A CA 1
ATOM 4388 C C . SER A 1 576 ? -28.780 -0.450 -2.133 1.00 89.50 576 SER A C 1
ATOM 4390 O O . SER A 1 576 ? -27.935 -0.193 -2.996 1.00 89.50 576 SER A O 1
ATOM 4392 N N . ARG A 1 577 ? -28.454 -0.587 -0.840 1.00 94.00 577 ARG A N 1
ATOM 4393 C CA . ARG A 1 577 ? -27.076 -0.752 -0.352 1.00 94.00 577 ARG A CA 1
ATOM 4394 C C . ARG A 1 577 ? -26.639 -2.189 -0.629 1.00 94.00 577 ARG A C 1
ATOM 4396 O O . ARG A 1 577 ? -27.320 -3.116 -0.196 1.00 94.00 577 ARG A O 1
ATOM 4403 N N . GLN A 1 578 ? -25.516 -2.376 -1.311 1.00 91.31 578 GLN A N 1
ATOM 4404 C CA . GLN A 1 578 ? -25.007 -3.688 -1.715 1.00 91.31 578 GLN A CA 1
ATOM 4405 C C . GLN A 1 578 ? -23.589 -3.894 -1.190 1.00 91.31 578 GLN A C 1
ATOM 4407 O O . GLN A 1 578 ? -22.739 -3.007 -1.297 1.00 91.31 578 GLN A O 1
ATOM 4412 N N . ASP A 1 579 ? -23.348 -5.071 -0.618 1.00 92.94 579 ASP A N 1
ATOM 4413 C CA . ASP A 1 579 ? -22.050 -5.472 -0.083 1.00 92.94 579 ASP A CA 1
ATOM 4414 C C . ASP A 1 579 ? -21.456 -6.586 -0.958 1.00 92.94 579 ASP A C 1
ATOM 4416 O O . ASP A 1 579 ? -21.999 -7.696 -0.969 1.00 92.94 579 ASP A O 1
ATOM 4420 N N . PRO A 1 580 ? -20.358 -6.331 -1.696 1.00 93.75 580 PRO A N 1
ATOM 4421 C CA . PRO A 1 580 ? -19.746 -7.344 -2.550 1.00 93.75 580 PRO A CA 1
ATOM 4422 C C . PRO A 1 580 ? -19.331 -8.620 -1.804 1.00 93.75 580 PRO A C 1
ATOM 4424 O O . PRO A 1 580 ? -19.339 -9.690 -2.408 1.00 93.75 580 PRO A O 1
ATOM 4427 N N . LEU A 1 581 ? -18.998 -8.548 -0.509 1.00 88.75 581 LEU A N 1
ATOM 4428 C CA . LEU A 1 581 ? -18.636 -9.732 0.281 1.00 88.75 581 LEU A CA 1
ATOM 4429 C C . LEU A 1 581 ? -19.841 -10.635 0.569 1.00 88.75 581 LEU A C 1
ATOM 4431 O O . LEU A 1 581 ? -19.664 -11.848 0.681 1.00 88.75 581 LEU A O 1
ATOM 4435 N N . ILE A 1 582 ? -21.046 -10.060 0.635 1.00 87.62 582 ILE A N 1
ATOM 4436 C CA . ILE A 1 582 ? -22.305 -10.789 0.842 1.00 87.62 582 ILE A CA 1
ATOM 4437 C C . ILE A 1 582 ? -22.863 -11.273 -0.497 1.00 87.62 582 ILE A C 1
ATOM 4439 O O . ILE A 1 582 ? -23.123 -12.460 -0.672 1.00 87.62 582 ILE A O 1
ATOM 4443 N N . GLU A 1 583 ? -23.025 -10.360 -1.458 1.00 91.31 583 GLU A N 1
ATOM 4444 C CA . GLU A 1 583 ? -23.689 -10.661 -2.734 1.00 91.31 583 GLU A CA 1
ATOM 4445 C C . GLU A 1 583 ? -22.815 -11.514 -3.655 1.00 91.31 583 GLU A C 1
ATOM 4447 O O . GLU A 1 583 ? -23.312 -12.248 -4.508 1.00 91.31 583 GLU A O 1
ATOM 4452 N N . ARG A 1 584 ? -21.495 -11.409 -3.485 1.00 93.31 584 ARG A N 1
ATOM 4453 C CA . ARG A 1 584 ? -20.482 -12.185 -4.196 1.00 93.31 584 ARG A CA 1
ATOM 4454 C C . ARG A 1 584 ? -20.587 -12.120 -5.726 1.00 93.31 584 ARG A C 1
ATOM 4456 O O . ARG A 1 584 ? -20.362 -13.119 -6.412 1.00 93.31 584 ARG A O 1
ATOM 4463 N N . ARG A 1 585 ? -20.902 -10.939 -6.276 1.00 95.62 585 ARG A N 1
ATOM 4464 C CA . ARG A 1 585 ? -21.034 -10.704 -7.726 1.00 95.62 585 ARG A CA 1
ATOM 4465 C C . ARG A 1 585 ? -19.939 -9.784 -8.252 1.00 95.62 585 ARG A C 1
ATOM 4467 O O . ARG A 1 585 ? -19.885 -8.608 -7.895 1.00 95.62 585 ARG A O 1
ATOM 4474 N N . TRP A 1 586 ? -19.125 -10.319 -9.159 1.00 97.25 586 TRP A N 1
ATOM 4475 C CA . TRP A 1 586 ? -18.088 -9.570 -9.860 1.00 97.25 586 TRP A CA 1
ATOM 4476 C C . TRP A 1 586 ? -18.077 -9.886 -11.351 1.00 97.25 586 TRP A C 1
ATOM 4478 O O . TRP A 1 586 ? -18.325 -11.022 -11.752 1.00 97.25 586 TRP A O 1
ATOM 4488 N N . GLU A 1 587 ? -17.748 -8.879 -12.148 1.00 96.44 587 GLU A N 1
ATOM 4489 C CA . GLU A 1 587 ? -17.294 -9.032 -13.528 1.00 96.44 587 GLU A CA 1
ATOM 4490 C C . GLU A 1 587 ? -15.768 -9.157 -13.509 1.00 96.44 587 GLU A C 1
ATOM 4492 O O . GLU A 1 587 ? -15.088 -8.307 -12.933 1.00 96.44 587 GLU A O 1
ATOM 4497 N N . TRP A 1 588 ? -15.232 -10.233 -14.080 1.00 96.56 588 TRP A N 1
ATOM 4498 C CA . TRP A 1 588 ? -13.792 -10.479 -14.111 1.00 96.56 588 TRP A CA 1
ATOM 4499 C C . TRP A 1 588 ? -13.165 -9.888 -15.374 1.00 96.56 588 TRP A C 1
ATOM 4501 O O . TRP A 1 588 ? -13.659 -10.121 -16.475 1.00 96.56 588 TRP A O 1
ATOM 4511 N N . ASP A 1 589 ? -12.077 -9.143 -15.202 1.00 94.00 589 ASP A N 1
ATOM 4512 C CA . ASP A 1 589 ? -11.232 -8.636 -16.280 1.00 94.00 589 ASP A CA 1
ATOM 4513 C C . ASP A 1 589 ? -9.953 -9.471 -16.362 1.00 94.00 589 ASP A C 1
ATOM 4515 O O . ASP A 1 589 ? -9.117 -9.447 -15.455 1.00 94.00 589 ASP A O 1
ATOM 4519 N N . ASP A 1 590 ? -9.816 -10.220 -17.455 1.00 91.00 590 ASP A N 1
ATOM 4520 C CA . ASP A 1 590 ? -8.669 -11.089 -17.706 1.00 91.00 590 ASP A CA 1
ATOM 4521 C C . ASP A 1 590 ? -7.385 -10.317 -18.031 1.00 91.00 590 ASP A C 1
ATOM 4523 O O . ASP A 1 590 ? -6.295 -10.818 -17.748 1.00 91.00 590 ASP A O 1
ATOM 4527 N N . GLU A 1 591 ? -7.469 -9.108 -18.589 1.00 86.44 591 GLU A N 1
ATOM 4528 C CA . GLU A 1 591 ? -6.278 -8.328 -18.941 1.00 86.44 591 GLU A CA 1
ATOM 4529 C C . GLU A 1 591 ? -5.605 -7.779 -17.679 1.00 86.44 591 GLU A C 1
ATOM 4531 O O . GLU A 1 591 ? -4.394 -7.925 -17.508 1.00 86.44 591 GLU A O 1
ATOM 4536 N N . HIS A 1 592 ? -6.396 -7.226 -16.755 1.00 90.44 592 HIS A N 1
ATOM 4537 C CA . HIS A 1 592 ? -5.894 -6.612 -15.517 1.00 90.44 592 HIS A CA 1
ATOM 4538 C C . HIS A 1 592 ? -6.016 -7.511 -14.282 1.00 90.44 592 HIS A C 1
ATOM 4540 O O . HIS A 1 592 ? -5.531 -7.155 -13.208 1.00 90.44 592 HIS A O 1
ATOM 4546 N N . GLN A 1 593 ? -6.599 -8.705 -14.435 1.00 94.19 593 GLN A N 1
ATOM 4547 C CA . GLN A 1 593 ? -6.727 -9.725 -13.389 1.00 94.19 593 GLN A CA 1
ATOM 4548 C C . GLN A 1 593 ? -7.454 -9.195 -12.138 1.00 94.19 593 GLN A C 1
ATOM 4550 O O . GLN A 1 593 ? -6.997 -9.376 -11.003 1.00 94.19 593 GLN A O 1
ATOM 4555 N N . VAL A 1 594 ? -8.587 -8.520 -12.352 1.00 96.19 594 VAL A N 1
ATOM 4556 C CA . VAL A 1 594 ? -9.385 -7.873 -11.300 1.00 96.19 594 VAL A CA 1
ATOM 4557 C C . VAL A 1 594 ? -10.864 -8.244 -11.407 1.00 96.19 594 VAL A C 1
ATOM 4559 O O . VAL A 1 594 ? -11.434 -8.315 -12.491 1.00 96.19 594 VAL A O 1
ATOM 4562 N N . GLY A 1 595 ? -11.508 -8.458 -10.256 1.00 97.62 595 GLY A N 1
ATOM 4563 C CA . GLY A 1 595 ? -12.965 -8.561 -10.162 1.00 97.62 595 GLY A CA 1
ATOM 4564 C C . GLY A 1 595 ? -13.617 -7.212 -9.848 1.00 97.62 595 GLY A C 1
ATOM 4565 O O . GLY A 1 595 ? -13.492 -6.726 -8.718 1.00 97.62 595 GLY A O 1
ATOM 4566 N N . TYR A 1 596 ? -14.358 -6.644 -10.799 1.00 97.75 596 TYR A N 1
ATOM 4567 C CA . TYR A 1 596 ? -15.161 -5.429 -10.621 1.00 97.75 596 TYR A CA 1
ATOM 4568 C C . TYR A 1 596 ? -16.502 -5.745 -9.969 1.00 97.75 596 TYR A C 1
ATOM 4570 O O . TYR A 1 596 ? -17.230 -6.614 -10.442 1.00 97.75 596 TYR A O 1
ATOM 4578 N N . ALA A 1 597 ? -16.854 -5.046 -8.890 1.00 97.56 597 ALA A N 1
ATOM 4579 C CA . ALA A 1 597 ? -18.118 -5.285 -8.197 1.00 97.56 597 ALA A CA 1
ATOM 4580 C C . ALA A 1 597 ? -19.297 -4.802 -9.057 1.00 97.56 597 ALA A C 1
ATOM 4582 O O . ALA A 1 597 ? -19.325 -3.642 -9.481 1.00 97.56 597 ALA A O 1
ATOM 4583 N N . ILE A 1 598 ? -20.281 -5.673 -9.295 1.00 97.62 598 ILE A N 1
ATOM 4584 C CA . ILE A 1 598 ? -21.447 -5.369 -10.137 1.00 97.62 598 ILE A CA 1
ATOM 4585 C C . ILE A 1 598 ? -22.750 -5.388 -9.339 1.00 97.62 598 ILE A C 1
ATOM 4587 O O . ILE A 1 598 ? -22.943 -6.195 -8.431 1.00 97.62 598 ILE A O 1
ATOM 4591 N N . CYS A 1 599 ? -23.665 -4.492 -9.703 1.00 96.38 599 CYS A N 1
ATOM 4592 C CA . CYS A 1 599 ? -24.991 -4.400 -9.111 1.00 96.38 599 CYS A CA 1
ATOM 4593 C C . CYS A 1 599 ? -25.798 -5.678 -9.375 1.00 96.38 599 CYS A C 1
ATOM 4595 O O . CYS A 1 599 ? -25.940 -6.103 -10.524 1.00 96.38 599 CYS A O 1
ATOM 4597 N N . LYS A 1 600 ? -26.396 -6.249 -8.324 1.00 94.31 600 LYS A N 1
ATOM 4598 C CA . LYS A 1 600 ? -27.220 -7.464 -8.426 1.00 94.31 600 LYS A CA 1
ATOM 4599 C C . LYS A 1 600 ? -28.489 -7.290 -9.264 1.00 94.31 600 LYS A C 1
ATOM 4601 O O . LYS A 1 600 ? -29.022 -8.288 -9.739 1.00 94.31 600 LYS A O 1
ATOM 4606 N N . GLU A 1 601 ? -28.951 -6.051 -9.436 1.00 94.50 601 GLU A N 1
ATOM 4607 C CA . GLU A 1 601 ? -30.189 -5.712 -10.145 1.00 94.50 601 GLU A CA 1
ATOM 4608 C C . GLU A 1 601 ? -29.930 -5.310 -11.603 1.00 94.50 601 GLU A C 1
ATOM 4610 O O . GLU A 1 601 ? -30.487 -5.913 -12.515 1.00 94.50 601 GLU A O 1
ATOM 4615 N N . CYS A 1 602 ? -29.069 -4.314 -11.848 1.00 95.12 602 CYS A N 1
ATOM 4616 C CA . CYS A 1 602 ? -28.841 -3.780 -13.198 1.00 95.12 602 CYS A CA 1
ATOM 4617 C C . CYS A 1 602 ? -27.563 -4.283 -13.887 1.00 95.12 602 CYS A C 1
ATOM 4619 O O . CYS A 1 602 ? -27.320 -3.917 -15.035 1.00 95.12 602 CYS A O 1
ATOM 4621 N N . GLY A 1 603 ? -26.718 -5.058 -13.197 1.00 94.06 603 GLY A N 1
ATOM 4622 C CA . GLY A 1 603 ? -25.475 -5.614 -13.744 1.00 94.06 603 GLY A CA 1
ATOM 4623 C C . GLY A 1 603 ? -24.349 -4.605 -14.001 1.00 94.06 603 GLY A C 1
ATOM 4624 O O . GLY A 1 603 ? -23.272 -5.005 -14.425 1.00 94.06 603 GLY A O 1
ATOM 4625 N N . ARG A 1 604 ? -24.552 -3.306 -13.745 1.00 93.81 604 ARG A N 1
ATOM 4626 C CA . ARG A 1 604 ? -23.514 -2.277 -13.938 1.00 93.81 604 ARG A CA 1
ATOM 4627 C C . ARG A 1 604 ? -22.470 -2.319 -12.825 1.00 93.81 604 ARG A C 1
ATOM 4629 O O . ARG A 1 604 ? -22.801 -2.651 -11.685 1.00 93.81 604 ARG A O 1
ATOM 4636 N N . ARG A 1 605 ? -21.239 -1.895 -13.133 1.00 94.81 605 ARG A N 1
ATOM 4637 C CA . ARG A 1 605 ? -20.177 -1.689 -12.135 1.00 94.81 605 ARG A CA 1
ATOM 4638 C C . ARG A 1 605 ? -20.641 -0.688 -11.073 1.00 94.81 605 ARG A C 1
ATOM 4640 O O . ARG A 1 605 ? -21.060 0.422 -11.399 1.00 94.81 605 ARG A O 1
ATOM 4647 N N . GLY A 1 606 ? -20.607 -1.116 -9.815 1.00 91.31 606 GLY A N 1
ATOM 4648 C CA . GLY A 1 606 ? -21.116 -0.359 -8.672 1.00 91.31 606 GLY A CA 1
ATOM 4649 C C . GLY A 1 606 ? -20.078 0.536 -7.999 1.00 91.31 606 GLY A C 1
ATOM 4650 O O . GLY A 1 606 ? -20.443 1.495 -7.321 1.00 91.31 606 GLY A O 1
ATOM 4651 N N . VAL A 1 607 ? -18.791 0.238 -8.194 1.00 93.94 607 VAL A N 1
ATOM 4652 C CA . VAL A 1 607 ? -17.672 0.924 -7.539 1.00 93.94 607 VAL A CA 1
ATOM 4653 C C . VAL A 1 607 ? -16.807 1.634 -8.592 1.00 93.94 607 VAL A C 1
ATOM 4655 O O . VAL A 1 607 ? -16.424 1.007 -9.582 1.00 93.94 607 VAL A O 1
ATOM 4658 N N . PRO A 1 608 ? -16.486 2.930 -8.416 1.00 90.94 608 PRO A N 1
ATOM 4659 C CA . PRO A 1 608 ? -15.576 3.650 -9.307 1.00 90.94 608 PRO A CA 1
ATOM 4660 C C . PRO A 1 608 ? -14.159 3.063 -9.301 1.00 90.94 608 PRO A C 1
ATOM 4662 O O . PRO A 1 608 ? -13.649 2.706 -8.243 1.00 90.94 608 PRO A O 1
ATOM 4665 N N . ASN A 1 609 ? -13.494 3.053 -10.460 1.00 91.00 609 ASN A N 1
ATOM 4666 C CA . ASN A 1 609 ? -12.168 2.442 -10.609 1.00 91.00 609 ASN A CA 1
ATOM 4667 C C . ASN A 1 609 ? -10.971 3.400 -10.492 1.00 91.00 609 ASN A C 1
ATOM 4669 O O . ASN A 1 609 ? -9.827 2.993 -10.635 1.00 91.00 609 ASN A O 1
ATOM 4673 N N . ARG A 1 610 ? -11.197 4.695 -10.241 1.00 92.44 610 ARG A N 1
ATOM 4674 C CA . ARG A 1 610 ? -10.101 5.685 -10.248 1.00 92.44 610 ARG A CA 1
ATOM 4675 C C . ARG A 1 610 ? -9.068 5.483 -9.136 1.00 92.44 610 ARG A C 1
ATOM 4677 O O . ARG A 1 610 ? -7.935 5.943 -9.262 1.00 92.44 610 ARG A O 1
ATOM 4684 N N . HIS A 1 611 ? -9.456 4.819 -8.048 1.00 97.56 611 HIS A N 1
ATOM 4685 C CA . HIS A 1 611 ? -8.623 4.616 -6.868 1.00 97.56 611 HIS A CA 1
ATOM 4686 C C . HIS A 1 611 ? -8.644 3.145 -6.449 1.00 97.56 611 HIS A C 1
ATOM 4688 O O . HIS A 1 611 ? -9.523 2.712 -5.703 1.00 97.56 611 HIS A O 1
ATOM 4694 N N . ALA A 1 612 ? -7.652 2.394 -6.921 1.00 98.44 612 ALA A N 1
ATOM 4695 C CA . ALA A 1 612 ? -7.466 0.988 -6.591 1.00 98.44 612 ALA A CA 1
ATOM 4696 C C . ALA A 1 612 ? -6.790 0.859 -5.215 1.00 98.44 612 ALA A C 1
ATOM 4698 O O . ALA A 1 612 ? -5.607 1.169 -5.064 1.00 98.44 612 ALA A O 1
ATOM 4699 N N . SER A 1 613 ? -7.511 0.424 -4.184 1.00 98.50 613 SER A N 1
ATOM 4700 C CA . SER A 1 613 ? -6.944 0.263 -2.839 1.00 98.50 613 SER A CA 1
ATOM 4701 C C . SER A 1 613 ? -6.882 -1.198 -2.426 1.00 98.50 613 SER A C 1
ATOM 4703 O O . SER A 1 613 ? -7.851 -1.924 -2.544 1.00 98.50 613 SER A O 1
ATOM 4705 N N . PHE A 1 614 ? -5.736 -1.645 -1.928 1.00 98.56 614 PHE A N 1
ATOM 4706 C CA . PHE A 1 614 ? -5.430 -3.044 -1.660 1.00 98.56 614 PHE A CA 1
ATOM 4707 C C . PHE A 1 614 ? -5.116 -3.264 -0.186 1.00 98.56 614 PHE A C 1
ATOM 4709 O O . PHE A 1 614 ? -4.401 -2.466 0.431 1.00 98.56 614 PHE A O 1
ATOM 4716 N N . TRP A 1 615 ? -5.586 -4.394 0.340 1.00 97.81 615 TRP A N 1
ATOM 4717 C CA . TRP A 1 615 ? -5.233 -4.887 1.667 1.00 97.81 615 TRP A CA 1
ATOM 4718 C C . TRP A 1 615 ? -4.589 -6.275 1.613 1.00 97.81 615 TRP A C 1
ATOM 4720 O O . TRP A 1 615 ? -5.010 -7.122 0.830 1.00 97.81 615 TRP A O 1
ATOM 4730 N N . ALA A 1 616 ? -3.583 -6.530 2.458 1.00 96.62 616 ALA A N 1
ATOM 4731 C CA . ALA A 1 616 ? -3.028 -7.874 2.639 1.00 96.62 616 ALA A CA 1
ATOM 4732 C C . ALA A 1 616 ? -2.353 -8.081 4.008 1.00 96.62 616 ALA A C 1
ATOM 4734 O O . ALA A 1 616 ? -1.499 -7.293 4.436 1.00 96.62 616 ALA A O 1
ATOM 4735 N N . SER A 1 617 ? -2.666 -9.212 4.644 1.00 96.38 617 SER A N 1
ATOM 4736 C CA . SER A 1 617 ? -2.037 -9.689 5.882 1.00 96.38 617 SER A CA 1
ATOM 4737 C C . SER A 1 617 ? -0.859 -10.637 5.622 1.00 96.38 617 SER A C 1
ATOM 4739 O O . SER A 1 617 ? -0.591 -11.056 4.490 1.00 96.38 617 SER A O 1
ATOM 4741 N N . LYS A 1 618 ? -0.157 -11.030 6.690 1.00 96.12 618 LYS A N 1
ATOM 4742 C CA . LYS A 1 618 ? 0.920 -12.022 6.631 1.00 96.12 618 LYS A CA 1
ATOM 4743 C C . LYS A 1 618 ? 0.463 -13.436 6.284 1.00 96.12 618 LYS A C 1
ATOM 4745 O O . LYS A 1 618 ? 1.313 -14.239 5.910 1.00 96.12 618 LYS A O 1
ATOM 4750 N N . LEU A 1 619 ? -0.838 -13.730 6.301 1.00 95.94 619 LEU A N 1
ATOM 4751 C CA . LEU A 1 619 ? -1.357 -15.019 5.826 1.00 95.94 619 LEU A CA 1
ATOM 4752 C C . LEU A 1 619 ? -1.068 -15.249 4.333 1.00 95.94 619 LEU A C 1
ATOM 4754 O O . LEU A 1 619 ? -0.925 -16.395 3.910 1.00 95.94 619 LEU A O 1
ATOM 4758 N N . TYR A 1 620 ? -0.885 -14.171 3.561 1.00 96.38 620 TYR A N 1
ATOM 4759 C CA . TYR A 1 620 ? -0.507 -14.208 2.143 1.00 96.38 620 TYR A CA 1
ATOM 4760 C C . TYR A 1 620 ? 1.009 -14.166 1.901 1.00 96.38 620 TYR A C 1
ATOM 4762 O O . TYR A 1 620 ? 1.455 -14.120 0.757 1.00 96.38 620 TYR A O 1
ATOM 4770 N N . SER A 1 621 ? 1.822 -14.138 2.961 1.00 93.56 621 SER A N 1
ATOM 4771 C CA . SER A 1 621 ? 3.281 -14.102 2.854 1.00 93.56 621 SER A CA 1
ATOM 4772 C C . SER A 1 621 ? 3.846 -15.528 2.848 1.00 93.56 621 SER A C 1
ATOM 4774 O O . SER A 1 621 ? 3.504 -16.312 3.737 1.00 93.56 621 SER A O 1
ATOM 4776 N N . PRO A 1 622 ? 4.772 -15.866 1.933 1.00 91.50 622 PRO A N 1
ATOM 4777 C CA . PRO A 1 622 ? 5.490 -17.146 1.965 1.00 91.50 622 PRO A CA 1
ATOM 4778 C C . PRO A 1 622 ? 6.569 -17.188 3.066 1.00 91.50 622 PRO A C 1
ATOM 4780 O O . PRO A 1 622 ? 7.089 -18.247 3.388 1.00 91.50 622 PRO A O 1
ATOM 4783 N N . PHE A 1 623 ? 6.947 -16.031 3.625 1.00 90.81 623 PHE A N 1
ATOM 4784 C CA . PHE A 1 623 ? 8.100 -15.883 4.528 1.00 90.81 623 PHE A CA 1
ATOM 4785 C C . PHE A 1 623 ? 7.786 -16.127 6.011 1.00 90.81 623 PHE A C 1
ATOM 4787 O O . PHE A 1 623 ? 8.637 -15.898 6.866 1.00 90.81 623 PHE A O 1
ATOM 4794 N N . ILE A 1 624 ? 6.553 -16.510 6.336 1.00 92.50 624 ILE A N 1
ATOM 4795 C CA . ILE A 1 624 ? 6.127 -16.844 7.696 1.00 92.50 624 ILE A CA 1
ATOM 4796 C C . ILE A 1 624 ? 5.089 -17.957 7.622 1.00 92.50 624 ILE A C 1
ATOM 4798 O O . ILE A 1 624 ? 4.247 -17.936 6.723 1.00 92.50 624 ILE A O 1
ATOM 4802 N N . SER A 1 625 ? 5.164 -18.914 8.545 1.00 95.44 625 SER A N 1
ATOM 4803 C CA . SER A 1 625 ? 4.180 -19.987 8.672 1.00 95.44 625 SER A CA 1
ATOM 4804 C C . SER A 1 625 ? 2.972 -19.550 9.494 1.00 95.44 625 SER A C 1
ATOM 4806 O O . SER A 1 625 ? 3.052 -18.599 10.279 1.00 95.44 625 SER A O 1
ATOM 4808 N N . VAL A 1 626 ? 1.853 -20.268 9.356 1.00 96.06 626 VAL A N 1
ATOM 4809 C CA . VAL A 1 626 ? 0.676 -20.048 10.218 1.00 96.06 626 VAL A CA 1
ATOM 4810 C C . VAL A 1 626 ? 1.042 -20.254 11.690 1.00 96.06 626 VAL A C 1
ATOM 4812 O O . VAL A 1 626 ? 0.723 -19.403 12.515 1.00 96.06 626 VAL A O 1
ATOM 4815 N N . ALA A 1 627 ? 1.803 -21.305 12.004 1.00 96.00 627 ALA A N 1
ATOM 4816 C CA . ALA A 1 627 ? 2.320 -21.551 13.350 1.00 96.00 627 ALA A CA 1
ATOM 4817 C C . ALA A 1 627 ? 3.125 -20.362 13.906 1.00 96.00 627 ALA A C 1
ATOM 4819 O O . ALA A 1 627 ? 2.853 -19.887 15.006 1.00 96.00 627 ALA A O 1
ATOM 4820 N N . GLY A 1 628 ? 4.047 -19.799 13.115 1.00 95.81 628 GLY A N 1
ATOM 4821 C CA . GLY A 1 628 ? 4.825 -18.627 13.527 1.00 95.81 628 GLY A CA 1
ATOM 4822 C C . GLY A 1 628 ? 3.970 -17.369 13.732 1.00 95.81 628 GLY A C 1
ATOM 4823 O O . GLY A 1 628 ? 4.303 -16.520 14.558 1.00 95.81 628 GLY A O 1
ATOM 4824 N N . LEU A 1 629 ? 2.847 -17.229 13.016 1.00 94.94 629 LEU A N 1
ATOM 4825 C CA . LEU A 1 629 ? 1.873 -16.164 13.285 1.00 94.94 629 LEU A CA 1
ATOM 4826 C C . LEU A 1 629 ? 1.114 -16.395 14.595 1.00 94.94 629 LEU A C 1
ATOM 4828 O O . LEU A 1 629 ? 0.913 -15.436 15.339 1.00 94.94 629 LEU A O 1
ATOM 4832 N N . VAL A 1 630 ? 0.740 -17.640 14.898 1.00 95.81 630 VAL A N 1
ATOM 4833 C CA . VAL A 1 630 ? 0.107 -18.007 16.174 1.00 95.81 630 VAL A CA 1
ATOM 4834 C C . VAL A 1 630 ? 1.051 -17.730 17.347 1.00 95.81 630 VAL A C 1
ATOM 4836 O O . VAL A 1 630 ? 0.630 -17.110 18.320 1.00 95.81 630 VAL A O 1
ATOM 4839 N N . GLU A 1 631 ? 2.336 -18.084 17.249 1.00 95.44 631 GLU A N 1
ATOM 4840 C CA . GLU A 1 631 ? 3.341 -17.763 18.280 1.00 95.44 631 GLU A CA 1
ATOM 4841 C C . GLU A 1 631 ? 3.432 -16.257 18.544 1.00 95.44 631 GLU A C 1
ATOM 4843 O O . GLU A 1 631 ? 3.423 -15.814 19.697 1.00 95.44 631 GLU A O 1
ATOM 4848 N N . LYS A 1 632 ? 3.472 -15.450 17.476 1.00 94.56 632 LYS A N 1
ATOM 4849 C CA . LYS A 1 632 ? 3.494 -13.987 17.593 1.00 94.56 632 LYS A CA 1
ATOM 4850 C C . LYS A 1 632 ? 2.222 -13.439 18.225 1.00 94.56 632 LYS A C 1
ATOM 4852 O O . LYS A 1 632 ? 2.314 -12.505 19.015 1.00 94.56 632 LYS A O 1
ATOM 4857 N N . TRP A 1 633 ? 1.061 -13.999 17.887 1.00 93.88 633 TRP A N 1
ATOM 4858 C CA . TRP A 1 633 ? -0.209 -13.604 18.492 1.00 93.88 633 TRP A CA 1
ATOM 4859 C C . TRP A 1 633 ? -0.222 -13.896 19.991 1.00 93.88 633 TRP A C 1
ATOM 4861 O O . TRP A 1 633 ? -0.490 -12.997 20.782 1.00 93.88 633 TRP A O 1
ATOM 4871 N N . LEU A 1 634 ? 0.128 -15.122 20.383 1.00 91.88 634 LEU A N 1
ATOM 4872 C CA . LEU A 1 634 ? 0.167 -15.543 21.785 1.00 91.88 634 LEU A CA 1
ATOM 4873 C C . LEU A 1 634 ? 1.156 -14.703 22.600 1.00 91.88 634 LEU A C 1
ATOM 4875 O O . LEU A 1 634 ? 0.845 -14.304 23.718 1.00 91.88 634 LEU A O 1
ATOM 4879 N N . SER A 1 635 ? 2.302 -14.358 22.008 1.00 89.69 635 SER A N 1
ATOM 4880 C CA . SER A 1 635 ? 3.287 -13.466 22.632 1.00 89.69 635 SER A CA 1
ATOM 4881 C C . SER A 1 635 ? 2.781 -12.025 22.784 1.00 89.69 635 SER A C 1
ATOM 4883 O O . SER A 1 635 ? 3.249 -11.307 23.662 1.00 89.69 635 SER A O 1
ATOM 4885 N N . ALA A 1 636 ? 1.839 -11.595 21.940 1.00 87.62 636 ALA A N 1
ATOM 4886 C CA . ALA A 1 636 ? 1.303 -10.236 21.919 1.00 87.62 636 ALA A CA 1
ATOM 4887 C C . ALA A 1 636 ? 0.075 -10.032 22.824 1.00 87.62 636 ALA A C 1
ATOM 4889 O O . ALA A 1 636 ? -0.334 -8.898 23.040 1.00 87.62 636 ALA A O 1
ATOM 4890 N N . GLN A 1 637 ? -0.554 -11.090 23.352 1.00 75.62 637 GLN A N 1
ATOM 4891 C CA . GLN A 1 637 ? -1.808 -10.942 24.109 1.00 75.62 637 GLN A CA 1
ATOM 4892 C C . GLN A 1 637 ? -1.647 -10.197 25.444 1.00 75.62 637 GLN A C 1
ATOM 4894 O O . GLN A 1 637 ? -2.630 -9.655 25.951 1.00 75.62 637 GLN A O 1
ATOM 4899 N N . GLY A 1 638 ? -0.434 -10.172 26.005 1.00 66.38 638 GLY A N 1
ATOM 4900 C CA . GLY A 1 638 ? -0.164 -9.648 27.346 1.00 66.38 638 GLY A CA 1
ATOM 4901 C C . GLY A 1 638 ? -0.012 -8.128 27.453 1.00 66.38 638 GLY A C 1
ATOM 4902 O O . GLY A 1 638 ? -0.049 -7.617 28.568 1.00 66.38 638 GLY A O 1
ATOM 4903 N N . ASP A 1 639 ? 0.159 -7.407 26.340 1.00 75.50 639 ASP A N 1
ATOM 4904 C CA . ASP A 1 639 ? 0.441 -5.967 26.354 1.00 75.50 639 ASP A CA 1
ATOM 4905 C C . ASP A 1 639 ? -0.172 -5.237 25.143 1.00 75.50 639 ASP A C 1
ATOM 4907 O O . ASP A 1 639 ? -0.144 -5.734 24.015 1.00 75.50 639 ASP A O 1
ATOM 4911 N N . GLN A 1 640 ? -0.719 -4.040 25.367 1.00 70.56 640 GLN A N 1
ATOM 4912 C CA . GLN A 1 640 ? -1.442 -3.284 24.340 1.00 70.56 640 GLN A CA 1
ATOM 4913 C C . GLN A 1 640 ? -0.534 -2.832 23.184 1.00 70.56 640 GLN A C 1
ATOM 4915 O O . GLN A 1 640 ? -0.968 -2.879 22.029 1.00 70.56 640 GLN A O 1
ATOM 4920 N N . ASP A 1 641 ? 0.724 -2.474 23.450 1.00 75.00 641 ASP A N 1
ATOM 4921 C CA . ASP A 1 641 ? 1.676 -2.059 22.411 1.00 75.00 641 ASP A CA 1
ATOM 4922 C C . ASP A 1 641 ? 2.098 -3.262 21.553 1.00 75.00 641 ASP A C 1
ATOM 4924 O O . ASP A 1 641 ? 2.238 -3.176 20.322 1.00 75.00 641 ASP A O 1
ATOM 4928 N N . THR A 1 642 ? 2.246 -4.434 22.177 1.00 83.06 642 THR A N 1
ATOM 4929 C CA . THR A 1 642 ? 2.516 -5.677 21.443 1.00 83.06 642 THR A CA 1
ATOM 4930 C C . THR A 1 642 ? 1.313 -6.134 20.611 1.00 83.06 642 THR A C 1
ATOM 4932 O O . THR A 1 642 ? 1.505 -6.536 19.456 1.00 83.06 642 THR A O 1
ATOM 4935 N N . LYS A 1 643 ? 0.073 -5.972 21.105 1.00 86.00 643 LYS A N 1
ATOM 4936 C CA . LYS A 1 643 ? -1.150 -6.166 20.301 1.00 86.00 643 LYS A CA 1
ATOM 4937 C C . LYS A 1 643 ? -1.181 -5.211 19.113 1.00 86.00 643 LYS A C 1
ATOM 4939 O O . LYS A 1 643 ? -1.364 -5.666 17.983 1.00 86.00 643 LYS A O 1
ATOM 4944 N N . GLN A 1 644 ? -0.937 -3.919 19.333 1.00 85.69 644 GLN A N 1
ATOM 4945 C CA . GLN A 1 644 ? -0.858 -2.936 18.253 1.00 85.69 644 GLN A CA 1
ATOM 4946 C C . GLN A 1 644 ? 0.148 -3.376 17.188 1.00 85.69 644 GLN A C 1
ATOM 4948 O O . GLN A 1 644 ? -0.149 -3.375 15.990 1.00 85.69 644 GLN A O 1
ATOM 4953 N N . THR A 1 645 ? 1.334 -3.801 17.623 1.00 90.12 645 THR A N 1
ATOM 4954 C CA . THR A 1 645 ? 2.380 -4.297 16.729 1.00 90.12 645 THR A CA 1
ATOM 4955 C C . THR A 1 645 ? 1.887 -5.492 15.914 1.00 90.12 645 THR A C 1
ATOM 4957 O O . THR A 1 645 ? 2.128 -5.539 14.705 1.00 90.12 645 THR A O 1
ATOM 4960 N N . PHE A 1 646 ? 1.161 -6.434 16.521 1.00 92.75 646 PHE A N 1
ATOM 4961 C CA . PHE A 1 646 ? 0.590 -7.578 15.810 1.00 92.75 646 PHE A CA 1
ATOM 4962 C C . PHE A 1 646 ? -0.424 -7.153 14.735 1.00 92.75 646 PHE A C 1
ATOM 4964 O O . PHE A 1 646 ? -0.271 -7.527 13.568 1.00 92.75 646 PHE A O 1
ATOM 4971 N N . TYR A 1 647 ? -1.402 -6.316 15.087 1.00 91.88 647 TYR A N 1
ATOM 4972 C CA . TYR A 1 647 ? -2.420 -5.820 14.152 1.00 91.88 647 TYR A CA 1
ATOM 4973 C C . TYR A 1 647 ? -1.787 -5.074 12.968 1.00 91.88 647 TYR A C 1
ATOM 4975 O O . TYR A 1 647 ? -2.007 -5.421 11.803 1.00 91.88 647 TYR A O 1
ATOM 4983 N N . ASN A 1 648 ? -0.897 -4.129 13.255 1.00 93.25 648 ASN A N 1
ATOM 4984 C CA . ASN A 1 648 ? -0.324 -3.249 12.240 1.00 93.25 648 ASN A CA 1
ATOM 4985 C C . ASN A 1 648 ? 0.687 -3.976 11.346 1.00 93.25 648 ASN A C 1
ATOM 4987 O O . ASN A 1 648 ? 0.686 -3.828 10.120 1.00 93.25 648 ASN A O 1
ATOM 4991 N N . THR A 1 649 ? 1.570 -4.777 11.950 1.00 92.56 649 THR A N 1
ATOM 4992 C CA . THR A 1 649 ? 2.714 -5.365 11.235 1.00 92.56 649 THR A CA 1
ATOM 4993 C C . THR A 1 649 ? 2.466 -6.776 10.725 1.00 92.56 649 THR A C 1
ATOM 4995 O O . THR A 1 649 ? 3.102 -7.151 9.741 1.00 92.56 649 THR A O 1
ATOM 4998 N N . GLN A 1 650 ? 1.565 -7.552 11.344 1.00 95.38 650 GLN A N 1
ATOM 4999 C CA . GLN A 1 650 ? 1.227 -8.910 10.901 1.00 95.38 650 GLN A CA 1
ATOM 5000 C C . GLN A 1 650 ? -0.102 -8.933 10.139 1.00 95.38 650 GLN A C 1
ATOM 5002 O O . GLN A 1 650 ? -0.147 -9.455 9.025 1.00 95.38 650 GLN A O 1
ATOM 5007 N N . LEU A 1 651 ? -1.168 -8.330 10.677 1.00 94.44 651 LEU A N 1
ATOM 5008 C CA . LEU A 1 651 ? -2.480 -8.334 10.013 1.00 94.44 651 LEU A CA 1
ATOM 5009 C C . LEU A 1 651 ? -2.606 -7.260 8.925 1.00 94.44 651 LEU A C 1
ATOM 5011 O O . LEU A 1 651 ? -3.360 -7.438 7.971 1.00 94.44 651 LEU A O 1
ATOM 5015 N N . GLY A 1 652 ? -1.836 -6.172 9.024 1.00 94.38 652 GLY A N 1
ATOM 5016 C CA . GLY A 1 652 ? -1.921 -5.057 8.081 1.00 94.38 652 GLY A CA 1
ATOM 5017 C C . GLY A 1 652 ? -3.252 -4.311 8.175 1.00 94.38 652 GLY A C 1
ATOM 5018 O O . GLY A 1 652 ? -3.714 -3.778 7.172 1.00 94.38 652 GLY A O 1
ATOM 5019 N N . VAL A 1 653 ? -3.879 -4.315 9.352 1.00 91.81 653 VAL A N 1
ATOM 5020 C CA . VAL A 1 653 ? -5.123 -3.593 9.659 1.00 91.81 653 VAL A CA 1
ATOM 5021 C C . VAL A 1 653 ? -4.835 -2.540 10.727 1.00 91.81 653 VAL A C 1
ATOM 5023 O O . VAL A 1 653 ? -3.930 -2.766 11.534 1.00 91.81 653 VAL A O 1
ATOM 5026 N N . PRO A 1 654 ? -5.523 -1.383 10.720 1.00 89.50 654 PRO A N 1
ATOM 5027 C CA . PRO A 1 654 ? -5.306 -0.378 11.749 1.00 89.50 654 PRO A CA 1
ATOM 5028 C C . PRO A 1 654 ? -5.643 -0.959 13.118 1.00 89.50 654 PRO A C 1
ATOM 5030 O O . PRO A 1 654 ? -6.627 -1.686 13.283 1.00 89.50 654 PRO A O 1
ATOM 5033 N N . PHE A 1 655 ? -4.831 -0.623 14.109 1.00 84.38 655 PHE A N 1
ATOM 5034 C CA . PHE A 1 655 ? -5.159 -0.948 15.480 1.00 84.38 655 PHE A CA 1
ATOM 5035 C C . PHE A 1 655 ? -6.166 0.076 15.998 1.00 84.38 655 PHE A C 1
ATOM 5037 O O . PHE A 1 655 ? -5.905 1.282 16.021 1.00 84.38 655 PHE A O 1
ATOM 5044 N N . LYS A 1 656 ? -7.324 -0.419 16.425 1.00 73.44 656 LYS A N 1
ATOM 5045 C CA . LYS A 1 656 ? -8.191 0.313 17.341 1.00 73.44 656 LYS A CA 1
ATOM 5046 C C . LYS A 1 656 ? -7.613 0.090 18.718 1.00 73.44 656 LYS A C 1
ATOM 5048 O O . LYS A 1 656 ? -7.489 -1.062 19.135 1.00 73.44 656 LYS A O 1
ATOM 5053 N N . ALA A 1 657 ? -7.260 1.161 19.419 1.00 55.84 657 ALA A N 1
ATOM 5054 C CA . ALA A 1 657 ? -7.049 1.022 20.846 1.00 55.84 657 ALA A CA 1
ATOM 5055 C C . ALA A 1 657 ? -8.295 0.336 21.426 1.00 55.84 657 ALA A C 1
ATOM 5057 O O . ALA A 1 657 ? -9.415 0.771 21.170 1.00 55.84 657 ALA A O 1
ATOM 5058 N N . GLU A 1 658 ? -8.116 -0.710 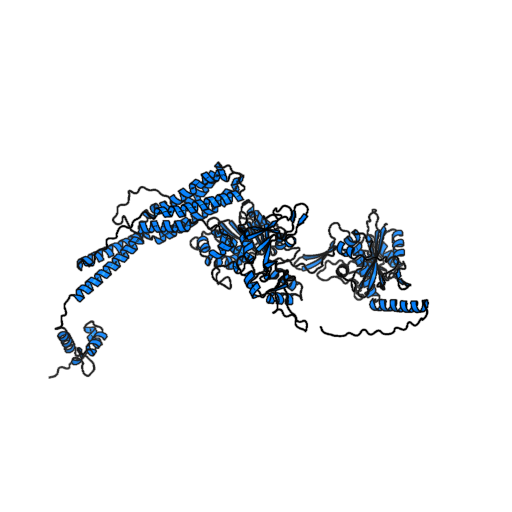22.235 1.00 46.00 658 GLU A N 1
ATOM 5059 C CA . GLU A 1 658 ? -9.198 -1.288 23.051 1.00 46.00 658 GLU A CA 1
ATOM 5060 C C . GLU A 1 658 ? -9.754 -0.267 24.069 1.00 46.00 658 GLU A C 1
ATOM 5062 O O . GLU A 1 658 ? -10.578 -0.609 24.916 1.00 46.00 658 GLU A O 1
ATOM 5067 N N . THR A 1 659 ? -9.354 1.008 23.989 1.00 40.50 659 THR A N 1
ATOM 5068 C CA . THR A 1 659 ? -10.101 2.108 24.579 1.00 40.50 659 THR A CA 1
ATOM 5069 C C . THR A 1 659 ? -11.445 2.230 23.879 1.00 40.50 659 THR A C 1
ATOM 5071 O O . THR A 1 659 ? -11.634 3.017 22.958 1.00 40.50 659 THR A O 1
ATOM 5074 N N . HIS A 1 660 ? -12.369 1.443 24.423 1.00 45.62 660 HIS A N 1
ATOM 5075 C CA . HIS A 1 660 ? -13.808 1.579 24.349 1.00 45.62 660 HIS A CA 1
ATOM 5076 C C . HIS A 1 660 ? -14.409 1.241 22.994 1.00 45.62 660 HIS A C 1
ATOM 5078 O O . HIS A 1 660 ? -14.488 2.069 22.091 1.00 45.62 660 HIS A O 1
ATOM 5084 N N . ARG A 1 661 ? -14.980 0.033 22.900 1.00 44.91 661 ARG A N 1
ATOM 5085 C CA . ARG A 1 661 ? -16.153 -0.190 22.048 1.00 44.91 661 ARG A CA 1
ATOM 5086 C C . ARG A 1 661 ? -17.070 1.021 22.249 1.00 44.91 661 ARG A C 1
ATOM 5088 O O . ARG A 1 661 ? -17.491 1.282 23.371 1.00 44.91 661 ARG A O 1
ATOM 5095 N N . ALA A 1 662 ? -17.279 1.819 21.204 1.00 55.28 662 ALA A N 1
ATOM 5096 C CA . ALA A 1 662 ? -18.183 2.952 21.302 1.00 55.28 662 ALA A CA 1
ATOM 5097 C C . ALA A 1 662 ? -19.543 2.394 21.730 1.00 55.28 662 ALA A C 1
ATOM 5099 O O . ALA A 1 662 ? -20.091 1.525 21.048 1.00 55.28 662 ALA A O 1
ATOM 5100 N N . ILE A 1 663 ? -20.036 2.830 22.888 1.00 69.12 663 ILE A N 1
ATOM 5101 C CA . ILE A 1 663 ? -21.338 2.389 23.369 1.00 69.12 663 ILE A CA 1
ATOM 5102 C C . ILE A 1 663 ? -22.370 3.055 22.468 1.00 69.12 663 ILE A C 1
ATOM 5104 O O . ILE A 1 663 ? -22.479 4.282 22.417 1.00 69.12 663 ILE A O 1
ATOM 5108 N N . ASP A 1 664 ? -23.069 2.239 21.693 1.00 79.56 664 ASP A N 1
ATOM 5109 C CA . ASP A 1 664 ? -24.152 2.701 20.844 1.00 79.56 664 ASP A CA 1
ATOM 5110 C C . ASP A 1 664 ? -25.432 2.834 21.679 1.00 79.56 664 ASP A C 1
ATOM 5112 O O . ASP A 1 664 ? -25.852 1.900 22.365 1.00 79.56 664 ASP A O 1
ATOM 5116 N N . ALA A 1 665 ? -26.054 4.011 21.614 1.00 84.25 665 ALA A N 1
ATOM 5117 C CA . ALA A 1 665 ? -27.261 4.327 22.370 1.00 84.25 665 ALA A CA 1
ATOM 5118 C C . ALA A 1 665 ? -28.426 3.381 22.026 1.00 84.25 665 ALA A C 1
ATOM 5120 O O . ALA A 1 665 ? -29.173 2.988 22.921 1.00 84.25 665 ALA A O 1
ATOM 5121 N N . HIS A 1 666 ? -28.553 2.962 20.759 1.00 84.12 666 HIS A N 1
ATOM 5122 C CA . HIS A 1 666 ? -29.607 2.032 20.341 1.00 84.12 666 HIS A CA 1
ATOM 5123 C C . HIS A 1 666 ? -29.398 0.644 20.946 1.00 84.12 666 HIS A C 1
ATOM 5125 O O . HIS A 1 666 ? -30.358 0.008 21.372 1.00 84.12 666 HIS A O 1
ATOM 5131 N N . SER A 1 667 ? -28.144 0.198 21.034 1.00 84.94 667 SER A N 1
ATOM 5132 C CA . SER A 1 667 ? -27.780 -1.069 21.666 1.00 84.94 667 SER A CA 1
ATOM 5133 C C . SER A 1 667 ? -28.144 -1.085 23.153 1.00 84.94 667 SER A C 1
ATOM 5135 O O . SER A 1 667 ? -28.657 -2.091 23.630 1.00 84.94 667 SER A O 1
ATOM 5137 N N . LEU A 1 668 ? -27.962 0.028 23.879 1.00 86.62 668 LEU A N 1
ATOM 5138 C CA . LEU A 1 668 ? -28.432 0.142 25.268 1.00 86.62 668 LEU A CA 1
ATOM 5139 C C . LEU A 1 668 ? -29.961 0.181 25.366 1.00 86.62 668 LEU A C 1
ATOM 5141 O O . LEU A 1 668 ? -30.531 -0.497 26.217 1.00 86.62 668 LEU A O 1
ATOM 5145 N N . ALA A 1 669 ? -30.629 0.937 24.491 1.00 88.00 669 ALA A N 1
ATOM 5146 C CA . ALA A 1 669 ? -32.088 1.024 24.471 1.00 88.00 669 ALA A CA 1
ATOM 5147 C C . ALA A 1 669 ? -32.748 -0.334 24.173 1.00 88.00 669 ALA A C 1
ATOM 5149 O O . ALA A 1 669 ? -33.782 -0.663 24.751 1.00 88.00 669 ALA A O 1
ATOM 5150 N N . ALA A 1 670 ? -32.122 -1.156 23.326 1.00 88.25 670 ALA A N 1
ATOM 5151 C CA . ALA A 1 670 ? -32.577 -2.511 23.020 1.00 88.25 670 ALA A CA 1
ATOM 5152 C C . ALA A 1 670 ? -32.506 -3.471 24.223 1.00 88.25 670 ALA A C 1
ATOM 5154 O O . ALA A 1 670 ? -33.204 -4.483 24.224 1.00 88.25 670 ALA A O 1
ATOM 5155 N N . ARG A 1 671 ? -31.703 -3.150 25.249 1.00 89.56 671 ARG A N 1
ATOM 5156 C CA . ARG A 1 671 ? -31.610 -3.900 26.515 1.00 89.56 671 ARG A CA 1
ATOM 5157 C C . ARG A 1 671 ? -32.625 -3.438 27.565 1.00 89.56 671 ARG A C 1
ATOM 5159 O O . ARG A 1 671 ? -32.549 -3.884 28.702 1.00 89.56 671 ARG A O 1
ATOM 5166 N N . ALA A 1 672 ? -33.524 -2.509 27.237 1.00 90.56 672 ALA A N 1
ATOM 5167 C CA . ALA A 1 672 ? -34.487 -2.006 28.208 1.00 90.56 672 ALA A CA 1
ATOM 5168 C C . ALA A 1 672 ? -35.442 -3.115 28.680 1.00 90.56 672 ALA A C 1
ATOM 5170 O O . ALA A 1 672 ? -36.009 -3.864 27.884 1.00 90.56 672 ALA A O 1
ATOM 5171 N N . GLU A 1 673 ? -35.654 -3.176 29.989 1.00 92.75 673 GLU A N 1
ATOM 5172 C CA . GLU A 1 673 ? -36.415 -4.223 30.663 1.00 92.75 673 GLU A CA 1
ATOM 5173 C C . GLU A 1 673 ? -37.745 -3.687 31.212 1.00 92.75 673 GLU A C 1
ATOM 5175 O O . GLU A 1 673 ? -37.843 -2.517 31.601 1.00 92.75 673 GLU A O 1
ATOM 5180 N N . PRO A 1 674 ? -38.800 -4.517 31.273 1.00 92.25 674 PRO A N 1
ATOM 5181 C CA . PRO A 1 674 ? -40.092 -4.096 31.795 1.00 92.25 674 PRO A CA 1
ATOM 5182 C C . PRO A 1 674 ? -40.068 -4.020 33.331 1.00 92.25 674 PRO A C 1
ATOM 5184 O O . PRO A 1 674 ? -40.390 -4.990 34.015 1.00 92.25 674 PRO A O 1
ATOM 5187 N N . TYR A 1 675 ? -39.728 -2.854 33.883 1.00 93.94 675 TYR A N 1
ATOM 5188 C CA . TYR A 1 675 ? -39.889 -2.546 35.308 1.00 93.94 675 TYR A CA 1
ATOM 5189 C C . TYR A 1 675 ? -40.190 -1.055 35.545 1.00 93.94 675 TYR A C 1
ATOM 5191 O O . TYR A 1 675 ? -39.880 -0.203 34.714 1.00 93.94 675 TYR A O 1
ATOM 5199 N N . ASP A 1 676 ? -40.790 -0.733 36.696 1.00 92.19 676 ASP A N 1
ATOM 5200 C CA . ASP A 1 676 ? -41.047 0.642 37.146 1.00 92.19 676 ASP A CA 1
ATOM 5201 C C . ASP A 1 676 ? -40.511 0.826 38.570 1.00 92.19 676 ASP A C 1
ATOM 5203 O O . ASP A 1 676 ? -41.228 0.647 39.560 1.00 92.19 676 ASP A O 1
ATOM 5207 N N . GLY A 1 677 ? -39.233 1.206 38.655 1.00 87.62 677 GLY A N 1
ATOM 5208 C CA . GLY A 1 677 ? -38.517 1.367 39.921 1.00 87.62 677 GLY A CA 1
ATOM 5209 C C . GLY A 1 677 ? -39.105 2.442 40.843 1.00 87.62 677 GLY A C 1
ATOM 5210 O O . GLY A 1 677 ? -38.789 2.464 42.030 1.00 87.62 677 GLY A O 1
ATOM 5211 N N . THR A 1 678 ? -39.976 3.318 40.330 1.00 88.38 678 THR A N 1
ATOM 5212 C CA . THR A 1 678 ? -40.665 4.330 41.147 1.00 88.38 678 THR A CA 1
ATOM 5213 C C . THR A 1 678 ? -41.850 3.756 41.924 1.00 88.38 678 THR A C 1
ATOM 5215 O O . THR A 1 678 ? -42.244 4.323 42.943 1.00 88.38 678 THR A O 1
ATOM 5218 N N . LYS A 1 679 ? -42.410 2.623 41.476 1.00 90.19 679 LYS A N 1
ATOM 5219 C CA . LYS A 1 679 ? -43.511 1.920 42.155 1.00 90.19 679 LYS A CA 1
ATOM 5220 C C . LYS A 1 679 ? -43.013 0.774 43.022 1.00 90.19 679 LYS A C 1
ATOM 5222 O O . LYS A 1 679 ? -43.477 0.619 44.151 1.00 90.19 679 LYS A O 1
ATOM 5227 N N . GLU A 1 680 ? -42.108 -0.037 42.486 1.00 94.12 680 GLU A N 1
ATOM 5228 C CA . GLU A 1 680 ? -41.513 -1.179 43.175 1.00 94.12 680 GLU A CA 1
ATOM 5229 C C . GLU A 1 680 ? -40.107 -1.431 42.621 1.00 94.12 680 GLU A C 1
ATOM 5231 O O . GLU A 1 680 ? -39.899 -1.461 41.408 1.00 94.12 680 GLU A O 1
ATOM 5236 N N . LEU A 1 681 ? -39.125 -1.565 43.511 1.00 95.44 681 LEU A N 1
ATOM 5237 C CA . LEU A 1 681 ? -37.727 -1.756 43.142 1.00 95.44 681 LEU A CA 1
ATOM 5238 C C . LEU A 1 681 ? -37.484 -3.154 42.549 1.00 95.44 681 LEU A C 1
ATOM 5240 O O . LEU A 1 681 ? -38.108 -4.122 42.981 1.00 95.44 681 LEU A O 1
ATOM 5244 N N . PRO A 1 682 ? -36.518 -3.301 41.632 1.00 94.94 682 PRO A N 1
ATOM 5245 C CA . PRO A 1 682 ? -35.975 -4.610 41.282 1.00 94.94 682 PRO A CA 1
ATOM 5246 C C . PRO A 1 682 ? -35.381 -5.321 42.513 1.00 94.94 682 PRO A C 1
ATOM 5248 O O . PRO A 1 682 ? -34.733 -4.686 43.343 1.00 94.94 682 PRO A O 1
ATOM 5251 N N . GLU A 1 683 ? -35.578 -6.640 42.624 1.00 90.50 683 GLU A N 1
ATOM 5252 C CA . GLU A 1 683 ? -35.194 -7.443 43.806 1.00 90.50 683 GLU A CA 1
ATOM 5253 C C . GLU A 1 683 ? -33.687 -7.403 44.125 1.00 90.50 683 GLU A C 1
ATOM 5255 O O . GLU A 1 683 ? -33.292 -7.549 45.280 1.00 90.50 683 GLU A O 1
ATOM 5260 N N . GLY A 1 684 ? -32.843 -7.181 43.113 1.00 91.12 684 GLY A N 1
ATOM 5261 C CA . GLY A 1 684 ? -31.389 -7.091 43.267 1.00 91.12 684 GLY A CA 1
ATOM 5262 C C . GLY A 1 684 ? -30.887 -5.794 43.913 1.00 91.12 684 GLY A C 1
ATOM 5263 O O . GLY A 1 684 ? -29.708 -5.711 44.259 1.00 91.12 684 GLY A O 1
ATOM 5264 N N . VAL A 1 685 ? -31.743 -4.781 44.094 1.00 95.44 685 VAL A N 1
ATOM 5265 C CA . VAL A 1 685 ? -31.343 -3.468 44.620 1.00 95.44 685 VAL A CA 1
ATOM 5266 C C . VAL A 1 685 ? -31.156 -3.518 46.136 1.00 95.44 685 VAL A C 1
ATOM 5268 O O . VAL A 1 685 ? -32.103 -3.722 46.891 1.00 95.44 685 VAL A O 1
ATOM 5271 N N . VAL A 1 686 ? -29.939 -3.231 46.602 1.00 94.75 686 VAL A N 1
ATOM 5272 C CA . VAL A 1 686 ? -29.594 -3.234 48.036 1.00 94.75 686 VAL A CA 1
ATOM 5273 C C . VAL A 1 686 ? -29.290 -1.844 48.593 1.00 94.75 686 VAL A C 1
ATOM 5275 O O . VAL A 1 686 ? -29.435 -1.612 49.795 1.00 94.75 686 VAL A O 1
ATOM 5278 N N . VAL A 1 687 ? -28.874 -0.905 47.742 1.00 96.06 687 VAL A N 1
ATOM 5279 C CA . VAL A 1 687 ? -28.571 0.487 48.109 1.00 96.06 687 VAL A CA 1
ATOM 5280 C C . VAL A 1 687 ? -29.070 1.421 47.012 1.00 96.06 687 VAL A C 1
ATOM 5282 O O . VAL A 1 687 ? -28.958 1.103 45.835 1.00 96.06 687 VAL A O 1
ATOM 5285 N N . LEU A 1 688 ? -29.587 2.591 47.391 1.00 97.69 688 LEU A N 1
ATOM 5286 C CA . LEU A 1 688 ? -29.972 3.655 46.462 1.00 97.69 688 LEU A CA 1
ATOM 5287 C C . LEU A 1 688 ? -29.026 4.849 46.610 1.00 97.69 688 LEU A C 1
ATOM 5289 O O . LEU A 1 688 ? -28.770 5.294 47.732 1.00 97.69 688 LEU A O 1
ATOM 5293 N N . THR A 1 689 ? -28.562 5.411 45.496 1.00 98.12 689 THR A N 1
ATOM 5294 C CA . THR A 1 689 ? -27.877 6.713 45.462 1.00 98.12 689 THR A CA 1
ATOM 5295 C C . THR A 1 689 ? -28.491 7.636 44.417 1.00 98.12 689 THR A C 1
ATOM 5297 O O . THR A 1 689 ? -29.221 7.187 43.534 1.00 98.12 689 THR A O 1
ATOM 5300 N N . ALA A 1 690 ? -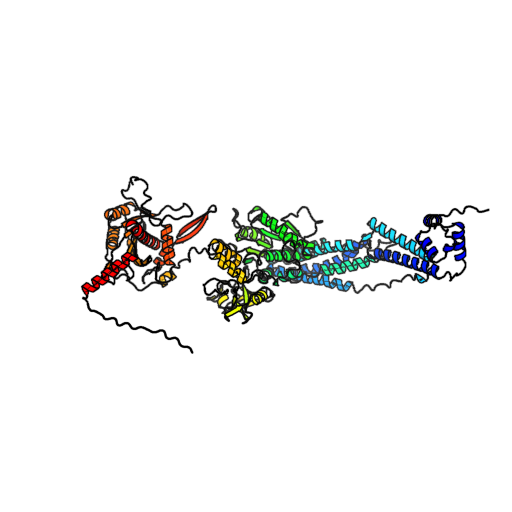28.214 8.937 44.522 1.00 97.81 690 ALA A N 1
ATOM 5301 C CA . ALA A 1 690 ? -28.656 9.920 43.539 1.00 97.81 690 ALA A CA 1
ATOM 5302 C C . ALA A 1 690 ? -27.516 10.834 43.079 1.00 97.81 690 ALA A C 1
ATOM 5304 O O . ALA A 1 690 ? -26.639 11.212 43.862 1.00 97.81 690 ALA A O 1
ATOM 5305 N N . GLY A 1 691 ? -27.555 11.205 41.806 1.00 97.44 691 GLY A N 1
ATOM 5306 C CA . GLY A 1 691 ? -26.712 12.240 41.224 1.00 97.44 691 GLY A CA 1
ATOM 5307 C C . GLY A 1 691 ? -27.574 13.391 40.739 1.00 97.44 691 GLY A C 1
ATOM 5308 O O . GLY A 1 691 ? -28.603 13.154 40.107 1.00 97.44 691 GLY A O 1
ATOM 5309 N N . VAL A 1 692 ? -27.168 14.615 41.068 1.00 95.94 692 VAL A N 1
ATOM 5310 C CA . VAL A 1 692 ? -27.892 15.840 40.725 1.00 95.94 692 VAL A CA 1
ATOM 5311 C C . VAL A 1 692 ? -26.962 16.792 39.988 1.00 95.94 692 VAL A C 1
ATOM 5313 O O . VAL A 1 692 ? -25.924 17.186 40.528 1.00 95.94 692 VAL A O 1
ATOM 5316 N N . ASP A 1 693 ? -27.359 17.185 38.785 1.00 93.00 693 ASP A N 1
ATOM 5317 C CA . AS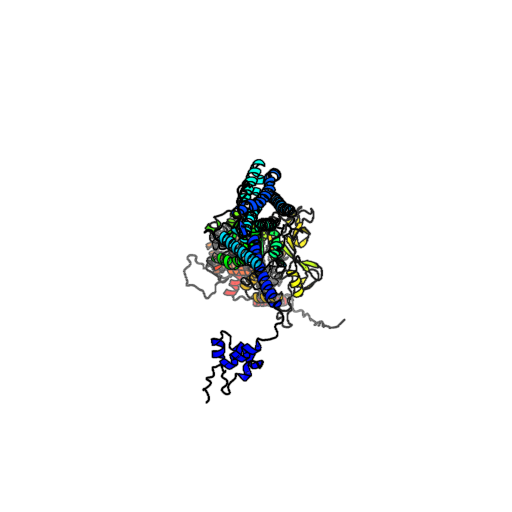P A 1 693 ? -26.660 18.169 37.966 1.00 93.00 693 ASP A CA 1
ATOM 5318 C C . ASP A 1 693 ? -27.431 19.501 37.937 1.00 93.00 693 ASP A C 1
ATOM 5320 O O . ASP A 1 693 ? -28.652 19.545 37.752 1.00 93.00 693 ASP A O 1
ATOM 5324 N N . VAL A 1 694 ? -26.718 20.603 38.185 1.00 90.19 694 VAL A N 1
ATOM 5325 C CA . VAL A 1 694 ? -27.304 21.936 38.389 1.00 90.19 694 VAL A CA 1
ATOM 5326 C C . VAL A 1 694 ? -27.071 22.786 37.150 1.00 90.19 694 VAL A C 1
ATOM 5328 O O . VAL A 1 694 ? -26.010 23.389 36.972 1.00 90.19 694 VAL A O 1
ATOM 5331 N N . GLN A 1 695 ? -28.101 22.911 36.319 1.00 84.50 695 GLN A N 1
ATOM 5332 C CA . GLN A 1 695 ? -28.014 23.616 35.046 1.00 84.50 695 GLN A CA 1
ATOM 5333 C C . GLN A 1 695 ? -28.522 25.055 35.160 1.00 84.50 695 GLN A C 1
ATOM 5335 O O . GLN A 1 695 ? -29.606 25.334 35.676 1.00 84.50 695 GLN A O 1
ATOM 5340 N N . SER A 1 696 ? -27.731 26.006 34.654 1.00 72.12 696 SER A N 1
ATOM 5341 C CA . SER A 1 696 ? -28.090 27.434 34.663 1.00 72.12 696 SER A CA 1
ATOM 5342 C C . SER A 1 696 ? -29.068 27.828 33.544 1.00 72.12 696 SER A C 1
ATOM 5344 O O . SER A 1 696 ? -29.598 28.934 33.589 1.00 72.12 696 SER A O 1
ATOM 5346 N N . MET A 1 697 ? -29.319 26.954 32.558 1.00 65.06 697 MET A N 1
ATOM 5347 C CA . MET A 1 697 ? -30.306 27.162 31.488 1.00 65.06 697 MET A CA 1
ATOM 5348 C C . MET A 1 697 ? -31.029 25.853 31.129 1.00 65.06 697 MET A C 1
ATOM 5350 O O . MET A 1 697 ? -30.400 24.833 30.865 1.00 65.06 697 MET A O 1
ATOM 5354 N N . GLY A 1 698 ? -32.356 25.895 31.114 1.00 58.69 698 GLY A N 1
ATOM 5355 C CA . GLY A 1 698 ? -33.294 24.824 30.781 1.00 58.69 698 GLY A CA 1
ATOM 5356 C C . GLY A 1 698 ? -34.090 25.124 29.513 1.00 58.69 698 GLY A C 1
ATOM 5357 O O . GLY A 1 698 ? -33.931 26.178 28.892 1.00 58.69 698 GLY A O 1
ATOM 5358 N N . ALA A 1 699 ? -34.968 24.197 29.121 1.00 53.78 699 ALA A N 1
ATOM 5359 C CA . ALA A 1 699 ? -35.744 24.300 27.878 1.00 53.78 699 ALA A CA 1
ATOM 5360 C C . ALA A 1 699 ? -36.707 25.506 27.868 1.00 53.78 699 ALA A C 1
ATOM 5362 O O . ALA A 1 699 ? -37.106 25.982 26.806 1.00 53.78 699 ALA A O 1
ATOM 5363 N N . THR A 1 700 ? -37.051 26.016 29.052 1.00 55.09 700 THR A N 1
ATOM 5364 C CA . THR A 1 700 ? -37.933 27.171 29.274 1.00 55.09 700 THR A CA 1
ATOM 5365 C C . THR A 1 700 ? -37.189 28.511 29.377 1.00 55.09 700 THR A C 1
ATOM 5367 O O . THR A 1 700 ? -37.821 29.556 29.530 1.00 55.09 700 THR A O 1
ATOM 5370 N N . GLY A 1 701 ? -35.852 28.504 29.303 1.00 60.41 701 GLY A N 1
ATOM 5371 C CA . GLY A 1 701 ? -35.004 29.680 29.534 1.00 60.41 701 GLY A CA 1
ATOM 5372 C C . GLY A 1 701 ? -34.725 29.991 31.013 1.00 60.41 701 GLY A C 1
ATOM 5373 O O . GLY A 1 701 ? -33.997 30.940 31.297 1.00 60.41 701 GLY A O 1
ATOM 5374 N N . GLN A 1 702 ? -35.267 29.203 31.950 1.00 69.81 702 GLN A N 1
ATOM 5375 C CA . GLN A 1 702 ? -34.943 29.232 33.387 1.00 69.81 702 GLN A CA 1
ATOM 5376 C C . GLN A 1 702 ? -33.950 28.111 33.737 1.00 69.81 702 GLN A C 1
ATOM 5378 O O . GLN A 1 702 ? -33.769 27.211 32.930 1.00 69.81 702 GLN A O 1
ATOM 5383 N N . GLY A 1 703 ? -33.273 28.148 34.892 1.00 80.25 703 GLY A N 1
ATOM 5384 C CA . GLY A 1 703 ? -32.397 27.041 35.321 1.00 80.25 703 GLY A CA 1
ATOM 5385 C C . GLY A 1 703 ? -33.166 25.739 35.601 1.00 80.25 703 GLY A C 1
ATOM 5386 O O . GLY A 1 703 ? -34.396 25.728 35.568 1.00 80.25 703 GLY A O 1
ATOM 5387 N N . ARG A 1 704 ? -32.458 24.632 35.864 1.00 86.62 704 ARG A N 1
ATOM 5388 C CA . ARG A 1 704 ? -33.078 23.346 36.237 1.00 86.62 704 ARG A CA 1
ATOM 5389 C C . ARG A 1 704 ? -32.153 22.452 37.067 1.00 86.62 704 ARG A C 1
ATOM 5391 O O . ARG A 1 704 ? -30.932 22.604 37.014 1.00 86.62 704 ARG A O 1
ATOM 5398 N N . LEU A 1 705 ? -32.745 21.516 37.810 1.00 91.31 705 LEU A N 1
ATOM 5399 C CA . LEU A 1 705 ? -32.043 20.430 38.504 1.00 91.31 705 LEU A CA 1
ATOM 5400 C C . LEU A 1 705 ? -32.359 19.102 37.809 1.00 91.31 705 LEU A C 1
ATOM 5402 O O . LEU A 1 705 ? -33.505 18.654 37.845 1.00 91.31 705 LEU A O 1
ATOM 5406 N N . GLU A 1 706 ? -31.354 18.496 37.185 1.00 92.19 706 GLU A N 1
ATOM 5407 C CA . GLU A 1 706 ? -31.446 17.163 36.580 1.00 92.19 706 GLU A CA 1
ATOM 5408 C C . GLU A 1 706 ? -31.033 16.120 37.615 1.00 92.19 706 GLU A C 1
ATOM 5410 O O . GLU A 1 706 ? -30.058 16.318 38.342 1.00 92.19 706 GLU A O 1
ATOM 5415 N N . VAL A 1 707 ? -31.785 15.028 37.720 1.00 95.31 707 VAL A N 1
ATOM 5416 C CA . VAL A 1 707 ? -31.580 14.004 38.747 1.00 95.31 707 VAL A CA 1
ATOM 5417 C C . VAL A 1 707 ? -31.695 12.618 38.142 1.00 95.31 707 VAL A C 1
ATOM 5419 O O . VAL A 1 707 ? -32.665 12.323 37.443 1.00 95.31 707 VAL A O 1
ATOM 5422 N N . GLU A 1 708 ? -30.773 11.731 38.514 1.00 96.44 708 GLU A N 1
ATOM 5423 C CA . GLU A 1 708 ? -30.961 10.285 38.395 1.00 96.44 708 GLU A CA 1
ATOM 5424 C C . GLU A 1 708 ? -30.832 9.609 39.768 1.00 96.44 708 GLU A C 1
ATOM 5426 O O . GLU A 1 708 ? -29.876 9.850 40.508 1.00 96.44 708 GLU A O 1
ATOM 5431 N N . VAL A 1 709 ? -31.785 8.727 40.082 1.00 97.62 709 VAL A N 1
ATOM 5432 C CA . VAL A 1 709 ? -31.718 7.772 41.196 1.00 97.62 709 VAL A CA 1
ATOM 5433 C C . VAL A 1 709 ? -31.296 6.414 40.651 1.00 97.62 709 VAL A C 1
ATOM 5435 O O . VAL A 1 709 ? -31.943 5.873 39.748 1.00 97.62 709 VAL A O 1
ATOM 5438 N N . VAL A 1 710 ? -30.242 5.846 41.232 1.00 98.19 710 VAL A N 1
ATOM 5439 C CA . VAL A 1 710 ? -29.654 4.567 40.823 1.00 98.19 710 VAL A CA 1
ATOM 5440 C C . VAL A 1 710 ? -29.694 3.586 41.990 1.00 98.19 710 VAL A C 1
ATOM 5442 O O . VAL A 1 710 ? -29.278 3.906 43.105 1.00 98.19 710 VAL A O 1
ATOM 5445 N N . GLY A 1 711 ? -30.210 2.388 41.729 1.00 97.62 711 GLY A N 1
ATOM 5446 C CA . GLY A 1 711 ? -30.139 1.250 42.638 1.00 97.62 711 GLY A CA 1
ATOM 5447 C C . GLY A 1 711 ? -28.909 0.408 42.348 1.00 97.62 711 GLY A C 1
ATOM 5448 O O . GLY A 1 711 ? -28.599 0.177 41.185 1.00 97.62 711 GLY A O 1
ATOM 5449 N N . TRP A 1 712 ? -28.231 -0.053 43.392 1.00 97.69 712 TRP A N 1
ATOM 5450 C CA . TRP A 1 712 ? -27.008 -0.849 43.315 1.00 97.69 712 TRP A CA 1
ATOM 5451 C C . TRP A 1 712 ? -27.214 -2.192 44.004 1.00 97.69 712 TRP A C 1
ATOM 5453 O O . TRP A 1 712 ? -27.754 -2.237 45.113 1.00 97.69 712 TRP A O 1
ATOM 5463 N N . GLY A 1 713 ? -26.783 -3.257 43.338 1.00 94.69 713 GLY A N 1
ATOM 5464 C CA . GLY A 1 713 ? -26.817 -4.651 43.769 1.00 94.69 713 GLY A CA 1
ATOM 5465 C C . GLY A 1 713 ? -25.419 -5.215 44.004 1.00 94.69 713 GLY A C 1
ATOM 5466 O O . GLY A 1 713 ? -24.449 -4.482 44.178 1.00 94.69 713 GLY A O 1
ATOM 5467 N N . LEU A 1 714 ? -25.298 -6.539 44.031 1.00 90.12 714 LEU A N 1
ATOM 5468 C CA . LEU A 1 714 ? -24.009 -7.209 44.219 1.00 90.12 714 LEU A CA 1
ATOM 5469 C C . LEU A 1 714 ? -23.053 -6.913 43.053 1.00 90.12 714 LEU A C 1
ATOM 5471 O O . LEU A 1 714 ? -23.464 -6.860 41.899 1.00 90.12 714 LEU A O 1
ATOM 5475 N N . GLY A 1 715 ? -21.765 -6.722 43.353 1.00 88.56 715 GLY A N 1
ATOM 5476 C CA . GLY A 1 715 ? -20.754 -6.461 42.324 1.00 88.56 715 GLY A CA 1
ATOM 5477 C C . GLY A 1 715 ? -20.988 -5.182 41.510 1.00 88.56 715 GLY A C 1
ATOM 5478 O O . GLY A 1 715 ? -20.546 -5.118 40.369 1.00 88.56 715 GLY A O 1
ATOM 5479 N N . GLU A 1 716 ? -21.692 -4.193 42.072 1.00 94.94 716 GLU A N 1
ATOM 5480 C CA . GLU A 1 716 ? -22.055 -2.932 41.399 1.00 94.94 716 GLU A CA 1
ATOM 5481 C C . GLU A 1 716 ? -22.947 -3.102 40.160 1.00 94.94 716 GLU A C 1
ATOM 5483 O O . GLU A 1 716 ? -23.013 -2.211 39.313 1.00 94.94 716 GLU A O 1
ATOM 5488 N N . GLU A 1 717 ? -23.674 -4.218 40.065 1.00 96.06 717 GLU A N 1
ATOM 5489 C CA . GLU A 1 717 ? -24.834 -4.308 39.176 1.00 96.06 717 GLU A CA 1
ATOM 5490 C C . GLU A 1 717 ? -25.829 -3.186 39.520 1.00 96.06 717 GLU A C 1
ATOM 5492 O O . GLU A 1 717 ? -26.039 -2.877 40.698 1.00 96.06 717 GLU A O 1
ATOM 5497 N N . SER A 1 718 ? -26.393 -2.515 38.515 1.00 97.50 718 SER A N 1
ATOM 5498 C CA . SER A 1 718 ? -27.098 -1.245 38.718 1.00 97.50 718 SER A CA 1
ATOM 5499 C C . SER A 1 718 ? -28.410 -1.133 37.950 1.00 97.50 718 SER A C 1
ATOM 5501 O O . SER A 1 718 ? -28.522 -1.595 36.820 1.00 97.50 718 SER A O 1
ATOM 5503 N N . TRP A 1 719 ? -29.385 -0.432 38.532 1.00 97.50 719 TRP A N 1
ATOM 5504 C CA . TRP A 1 719 ? -30.699 -0.162 37.942 1.00 97.50 719 TRP A CA 1
ATOM 5505 C C . TRP A 1 719 ? -30.969 1.342 37.908 1.00 97.50 719 TRP A C 1
ATOM 5507 O O . TRP A 1 719 ? -30.920 2.007 38.944 1.00 97.50 719 TRP A O 1
ATOM 5517 N N . SER A 1 720 ? -31.309 1.890 36.735 1.00 96.25 720 SER A N 1
ATOM 5518 C CA . SER A 1 720 ? -31.887 3.243 36.663 1.00 96.25 720 SER A CA 1
ATOM 5519 C C . SER A 1 720 ? -33.299 3.207 37.256 1.00 96.25 720 SER A C 1
ATOM 5521 O O . SER A 1 720 ? -34.182 2.564 36.683 1.00 96.25 720 SER A O 1
ATOM 5523 N N . ILE A 1 721 ? -33.518 3.867 38.396 1.00 96.19 721 ILE A N 1
ATOM 5524 C CA . ILE A 1 721 ? -34.787 3.819 39.142 1.00 96.19 721 ILE A CA 1
ATOM 5525 C C . ILE A 1 721 ? -35.692 4.977 38.728 1.00 96.19 721 ILE A C 1
ATOM 5527 O O . ILE A 1 721 ? -36.797 4.763 38.231 1.00 96.19 721 ILE A O 1
ATOM 5531 N N . ALA A 1 722 ? -35.205 6.209 38.862 1.00 93.38 722 ALA A N 1
ATOM 5532 C CA . ALA A 1 722 ? -35.964 7.418 38.560 1.00 93.38 722 ALA A CA 1
ATOM 5533 C C . ALA A 1 722 ? -35.076 8.445 37.856 1.00 93.38 722 ALA A C 1
ATOM 5535 O O . ALA A 1 722 ? -33.905 8.579 38.201 1.00 93.38 722 ALA A O 1
ATOM 5536 N N . ILE A 1 723 ? -35.650 9.178 36.902 1.00 93.31 723 ILE A N 1
ATOM 5537 C CA . ILE A 1 723 ? -35.052 10.393 36.336 1.00 93.31 723 ILE A CA 1
ATOM 5538 C C . ILE A 1 723 ? -36.045 11.540 36.515 1.00 93.31 723 ILE A C 1
ATOM 5540 O O . ILE A 1 723 ? -37.253 11.322 36.383 1.00 93.31 723 ILE A O 1
ATOM 5544 N N . ALA A 1 724 ? -35.560 12.736 36.832 1.00 91.12 724 ALA A N 1
ATOM 5545 C CA . ALA A 1 724 ? -36.398 13.920 36.995 1.00 91.12 724 ALA A CA 1
ATOM 5546 C C . ALA A 1 724 ? -35.644 15.188 36.584 1.00 91.12 724 ALA A C 1
ATOM 5548 O O . ALA A 1 724 ? -34.458 15.314 36.868 1.00 91.12 724 ALA A O 1
ATOM 5549 N N . ALA A 1 725 ? -36.368 16.133 35.984 1.00 89.75 725 ALA A N 1
ATOM 5550 C CA . ALA A 1 725 ? -35.887 17.475 35.676 1.00 89.75 725 ALA A CA 1
ATOM 5551 C C . ALA A 1 725 ? -36.803 18.497 36.365 1.00 89.75 725 ALA A C 1
ATOM 5553 O O . ALA A 1 725 ? -37.966 18.656 35.983 1.00 89.75 725 ALA A O 1
ATOM 5554 N N . PHE A 1 726 ? -36.307 19.167 37.405 1.00 90.38 726 PHE A N 1
ATOM 5555 C CA . PHE A 1 726 ? -37.052 20.206 38.120 1.00 90.38 726 PHE A CA 1
ATOM 5556 C C . PHE A 1 726 ? -36.712 21.580 37.537 1.00 90.38 726 PHE A C 1
ATOM 5558 O O . PHE A 1 726 ? -35.653 22.138 37.825 1.00 90.38 726 PHE A O 1
ATOM 5565 N N . GLU A 1 727 ? -37.599 22.108 36.692 1.00 86.56 727 GLU A N 1
ATOM 5566 C CA . GLU A 1 727 ? -37.454 23.425 36.057 1.00 86.56 727 GLU A CA 1
ATOM 5567 C C . GLU A 1 727 ? -37.687 24.562 37.068 1.00 86.56 727 GLU A C 1
ATOM 5569 O O . GLU A 1 727 ? -38.689 24.588 37.788 1.00 86.56 727 GLU A O 1
ATOM 5574 N N . GLY A 1 728 ? -36.765 25.524 37.097 1.00 84.06 728 GLY A N 1
ATOM 5575 C CA . GLY A 1 728 ? -36.831 26.728 37.919 1.00 84.06 728 GLY A CA 1
ATOM 5576 C C . GLY A 1 728 ? -35.447 27.251 38.312 1.00 84.06 728 GLY A C 1
ATOM 5577 O O . GLY A 1 728 ? -34.460 26.520 38.339 1.00 84.06 728 GLY A O 1
ATOM 5578 N N . ASP A 1 729 ? -35.369 28.544 38.627 1.00 82.44 729 ASP A N 1
ATOM 5579 C CA . ASP A 1 729 ? -34.124 29.188 39.060 1.00 82.44 729 ASP A CA 1
ATOM 5580 C C . ASP A 1 729 ? -33.572 28.517 40.339 1.00 82.44 729 ASP A C 1
ATOM 5582 O O . ASP A 1 729 ? -34.268 28.521 41.359 1.00 82.44 729 ASP A O 1
ATOM 5586 N N . PRO A 1 730 ? -32.337 27.971 40.337 1.00 82.50 730 PRO A N 1
ATOM 5587 C CA . PRO A 1 730 ? -31.710 27.406 41.531 1.00 82.50 730 PRO A CA 1
ATOM 5588 C C . PRO A 1 730 ? -31.476 28.417 42.665 1.00 82.50 730 PRO A C 1
ATOM 5590 O O . PRO A 1 730 ? -31.203 28.000 43.788 1.00 82.50 730 PRO A O 1
ATOM 5593 N N . ALA A 1 731 ? -31.625 29.725 42.438 1.00 80.12 731 ALA A N 1
ATOM 5594 C CA . ALA A 1 731 ? -31.701 30.706 43.525 1.00 80.12 731 ALA A CA 1
ATOM 5595 C C . ALA A 1 731 ? -33.043 30.651 44.295 1.00 80.12 731 ALA A C 1
ATOM 5597 O O . ALA A 1 731 ? -33.168 31.211 45.390 1.00 80.12 731 ALA A O 1
ATOM 5598 N N . SER A 1 732 ? -34.057 29.981 43.739 1.00 82.25 732 SER A N 1
ATOM 5599 C CA . SER A 1 732 ? -35.428 29.926 44.246 1.00 82.25 732 SER A CA 1
ATOM 5600 C C . SER A 1 732 ? -35.696 28.657 45.082 1.00 82.25 732 SER A C 1
ATOM 5602 O O . SER A 1 732 ? -35.313 27.563 44.670 1.00 82.25 732 SER A O 1
ATOM 5604 N N . PRO A 1 733 ? -36.396 28.725 46.235 1.00 84.06 733 PRO A N 1
ATOM 5605 C CA . PRO A 1 733 ? -36.604 27.561 47.117 1.00 84.06 733 PRO A CA 1
ATOM 5606 C C . PRO A 1 733 ? -37.453 26.406 46.550 1.00 84.06 733 PRO A C 1
ATOM 5608 O O . PRO A 1 733 ? -37.446 25.303 47.102 1.00 84.06 733 PRO A O 1
ATOM 5611 N N . GLN A 1 734 ? -38.229 26.648 45.493 1.00 86.62 734 GLN A N 1
ATOM 5612 C CA . GLN A 1 734 ? -39.226 25.715 44.960 1.00 86.62 734 GLN A CA 1
ATOM 5613 C C . GLN A 1 734 ? -38.568 24.454 44.389 1.00 86.62 734 GLN A C 1
ATOM 5615 O O . GLN A 1 734 ? -38.947 23.352 44.784 1.00 86.62 734 GLN A O 1
ATOM 5620 N N . VAL A 1 735 ? -37.551 24.610 43.533 1.00 88.12 735 VAL A N 1
ATOM 5621 C CA . VAL A 1 735 ? -36.839 23.476 42.912 1.00 88.12 735 VAL A CA 1
ATOM 5622 C C . VAL A 1 735 ? -36.112 22.624 43.952 1.00 88.12 735 VAL A C 1
ATOM 5624 O O . VAL A 1 735 ? -36.143 21.398 43.891 1.00 88.12 735 VAL A O 1
ATOM 5627 N N . TRP A 1 736 ? -35.554 23.257 44.987 1.00 90.44 736 TRP A N 1
ATOM 5628 C CA . TRP A 1 736 ? -34.917 22.559 46.105 1.00 90.44 736 TRP A CA 1
ATOM 5629 C C . TRP A 1 736 ? -35.911 21.774 46.958 1.00 90.44 736 TRP A C 1
ATOM 5631 O O . TRP A 1 736 ? -35.584 20.687 47.420 1.00 90.44 736 TRP A O 1
ATOM 5641 N N . SER A 1 737 ? -37.128 22.290 47.148 1.00 91.12 737 SER A N 1
ATOM 5642 C CA . SER A 1 737 ? -38.181 21.582 47.890 1.00 91.12 737 SER A CA 1
ATOM 5643 C C . SER A 1 737 ? -38.663 20.338 47.138 1.00 91.12 737 SER A C 1
ATOM 5645 O O . SER A 1 737 ? -38.942 19.316 47.759 1.00 91.12 737 SER A O 1
ATOM 5647 N N . GLN A 1 738 ? -38.737 20.406 45.805 1.00 91.75 738 GLN A N 1
ATOM 5648 C CA . GLN A 1 738 ? -39.067 19.256 44.955 1.00 91.75 738 GLN A CA 1
ATOM 5649 C C . GLN A 1 738 ? -37.953 18.206 44.964 1.00 91.75 738 GLN A C 1
ATOM 5651 O O . GLN A 1 738 ? -38.234 17.018 45.129 1.00 91.75 738 GLN A O 1
ATOM 5656 N N . LEU A 1 739 ? -36.692 18.644 44.864 1.00 93.00 739 LEU A N 1
ATOM 5657 C CA . LEU A 1 739 ? -35.544 17.755 45.017 1.00 93.00 739 LEU A CA 1
ATOM 5658 C C . LEU A 1 739 ? -35.571 17.059 46.383 1.00 93.00 739 LEU A C 1
ATOM 5660 O O . LEU A 1 739 ? -35.390 15.849 46.455 1.00 93.00 739 LEU A O 1
ATOM 5664 N N . ASP A 1 740 ? -35.846 17.795 47.458 1.00 91.56 740 ASP A N 1
ATOM 5665 C CA . ASP A 1 740 ? -35.896 17.239 48.812 1.00 91.56 740 ASP A CA 1
ATOM 5666 C C . ASP A 1 740 ? -36.970 16.156 48.971 1.00 91.56 740 ASP A C 1
ATOM 5668 O O . ASP A 1 740 ? -36.715 15.107 49.559 1.00 91.56 740 ASP A O 1
ATOM 5672 N N . GLN A 1 741 ? -38.152 16.369 48.383 1.00 92.19 741 GLN A N 1
ATOM 5673 C CA . GLN A 1 741 ? -39.221 15.366 48.367 1.00 92.19 741 GLN A CA 1
ATOM 5674 C C . GLN A 1 741 ? -38.780 14.075 47.672 1.00 92.19 741 GLN A C 1
ATOM 5676 O O . GLN A 1 741 ? -39.075 12.990 48.169 1.00 92.19 741 GLN A O 1
ATOM 5681 N N . LEU A 1 742 ? -38.048 14.182 46.558 1.00 92.50 742 LEU A N 1
ATOM 5682 C CA . LEU A 1 742 ? -37.500 13.022 45.854 1.00 92.50 742 LEU A CA 1
ATOM 5683 C C . LEU A 1 742 ? -36.404 12.330 46.674 1.00 92.50 742 LEU A C 1
ATOM 5685 O O . LEU A 1 742 ? -36.383 11.100 46.746 1.00 92.50 742 LEU A O 1
ATOM 5689 N N . LEU A 1 743 ? -35.520 13.099 47.321 1.00 91.06 743 LEU A N 1
ATOM 5690 C CA . LEU A 1 743 ? -34.430 12.556 48.135 1.00 91.06 743 LEU A CA 1
ATOM 5691 C C . LEU A 1 743 ? -34.931 11.834 49.399 1.00 91.06 743 LEU A C 1
ATOM 5693 O O . LEU A 1 743 ? -34.302 10.876 49.844 1.00 91.06 743 LEU A O 1
ATOM 5697 N N . MET A 1 744 ? -36.064 12.263 49.964 1.00 90.12 744 MET A N 1
ATOM 5698 C CA . MET A 1 744 ? -36.675 11.659 51.158 1.00 90.12 744 MET A CA 1
ATOM 5699 C C . MET A 1 744 ? -37.742 10.594 50.851 1.00 90.12 744 MET A C 1
ATOM 5701 O O . MET A 1 744 ? -38.294 9.995 51.779 1.00 90.12 744 MET A O 1
ATOM 5705 N N . ALA A 1 745 ? -38.056 10.350 49.576 1.00 91.12 745 ALA A N 1
ATOM 5706 C CA . ALA A 1 745 ? -39.109 9.420 49.186 1.00 91.12 745 ALA A CA 1
ATOM 5707 C C . ALA A 1 745 ? -38.781 7.965 49.598 1.00 91.12 745 ALA A C 1
ATOM 5709 O O . ALA A 1 745 ? -37.646 7.514 49.416 1.00 91.12 745 ALA A O 1
ATOM 5710 N N . PRO A 1 746 ? -39.759 7.201 50.129 1.00 93.88 746 PRO A N 1
ATOM 5711 C CA . PRO A 1 746 ? -39.605 5.766 50.338 1.00 93.88 746 PRO A CA 1
ATOM 5712 C C . PRO A 1 746 ? -39.763 5.004 49.016 1.00 93.88 746 PRO A C 1
ATOM 5714 O O . PRO A 1 746 ? -40.738 5.203 48.292 1.00 93.88 746 PRO A O 1
ATOM 5717 N N . TYR A 1 747 ? -38.854 4.070 48.744 1.00 94.94 747 TYR A N 1
ATOM 5718 C CA . TYR A 1 747 ? -38.912 3.174 47.590 1.00 94.94 747 TYR A CA 1
ATOM 5719 C C . TYR A 1 747 ? -39.275 1.764 48.047 1.00 94.94 747 TYR A C 1
ATOM 5721 O O . TYR A 1 747 ? -38.547 1.142 48.824 1.00 94.94 747 TYR A O 1
ATOM 5729 N N . LYS A 1 748 ? -40.413 1.254 47.578 1.00 94.75 748 LYS A N 1
ATOM 5730 C CA . LYS A 1 748 ? -40.932 -0.053 47.986 1.00 94.75 748 LYS A CA 1
ATOM 5731 C C . LYS A 1 748 ? -40.072 -1.177 47.408 1.00 94.75 748 LYS A C 1
ATOM 5733 O O . LYS A 1 748 ? -39.907 -1.262 46.196 1.00 94.75 748 LYS A O 1
ATOM 5738 N N . HIS A 1 749 ? -39.566 -2.061 48.258 1.00 92.94 749 HIS A N 1
ATOM 5739 C CA . HIS A 1 749 ? -38.861 -3.274 47.852 1.00 92.94 749 HIS A CA 1
ATOM 5740 C C . HIS A 1 749 ? -39.846 -4.460 47.771 1.00 92.94 749 HIS A C 1
ATOM 5742 O O . HIS A 1 749 ? -40.723 -4.569 48.636 1.00 92.94 749 HIS A O 1
ATOM 5748 N N . PRO A 1 750 ? -39.706 -5.394 46.808 1.00 89.44 750 PRO A N 1
ATOM 5749 C CA . PRO A 1 750 ? -40.612 -6.543 46.639 1.00 89.44 750 PRO A CA 1
ATOM 5750 C C . PRO A 1 750 ? -40.663 -7.466 47.865 1.00 89.44 750 PRO A C 1
ATOM 5752 O O . PRO A 1 750 ? -41.648 -8.157 48.103 1.00 89.44 750 PRO A O 1
ATOM 5755 N N . LEU A 1 751 ? -39.627 -7.416 48.703 1.00 85.12 751 LEU A N 1
ATOM 5756 C CA . LEU A 1 751 ? -39.550 -8.133 49.980 1.00 85.12 751 LEU A CA 1
ATOM 5757 C C . LEU A 1 751 ? -40.335 -7.469 51.132 1.00 85.12 751 LEU A C 1
ATOM 5759 O O . LEU A 1 751 ? -40.216 -7.894 52.279 1.00 85.12 751 LEU A O 1
ATOM 5763 N N . GLY A 1 752 ? -41.127 -6.430 50.853 1.00 84.00 752 GLY A N 1
ATOM 5764 C CA . GLY A 1 752 ? -42.103 -5.865 51.793 1.00 84.00 752 GLY A CA 1
ATOM 5765 C C . GLY A 1 752 ? -41.594 -4.748 52.711 1.00 84.00 752 GLY A C 1
ATOM 5766 O O . GLY A 1 752 ? -42.344 -4.296 53.573 1.00 84.00 752 GLY A O 1
ATOM 5767 N N . PHE A 1 753 ? -40.359 -4.274 52.531 1.00 87.12 753 PHE A N 1
ATOM 5768 C CA . PHE A 1 753 ? -39.800 -3.117 53.244 1.00 87.12 753 PHE A CA 1
ATOM 5769 C C . PHE A 1 753 ? -39.555 -1.936 52.294 1.00 87.12 753 PHE A C 1
ATOM 5771 O O . PHE A 1 753 ? -39.581 -2.098 51.077 1.00 87.12 753 PHE A O 1
ATOM 5778 N N . ASN A 1 754 ? -39.294 -0.746 52.843 1.00 91.94 754 ASN A N 1
ATOM 5779 C CA . ASN A 1 754 ? -38.913 0.428 52.055 1.00 91.94 754 ASN A CA 1
ATOM 5780 C C . ASN A 1 754 ? -37.403 0.672 52.145 1.00 91.94 754 ASN A C 1
ATOM 5782 O O . ASN A 1 754 ? -36.832 0.620 53.236 1.00 91.94 754 ASN A O 1
ATOM 5786 N N . LEU A 1 755 ? -36.779 0.985 51.012 1.00 93.62 755 LEU A N 1
ATOM 5787 C CA . LEU A 1 755 ? -35.447 1.576 50.951 1.00 93.62 755 LEU A CA 1
ATOM 5788 C C . LEU A 1 755 ? -35.550 3.096 50.821 1.00 93.62 755 LEU A C 1
ATOM 5790 O O . LEU A 1 755 ? -36.502 3.633 50.258 1.00 93.62 755 LEU A O 1
ATOM 5794 N N . TYR A 1 756 ? -34.535 3.777 51.338 1.00 94.12 756 TYR A N 1
ATOM 5795 C CA . TYR A 1 756 ? -34.345 5.217 51.210 1.00 94.12 756 TYR A CA 1
ATOM 5796 C C . TYR A 1 756 ? -32.997 5.471 50.541 1.00 94.12 756 TYR A C 1
ATOM 5798 O O . TYR A 1 756 ? -32.119 4.602 50.546 1.00 94.12 756 TYR A O 1
ATOM 5806 N N . LEU A 1 757 ? -32.822 6.664 49.978 1.00 94.50 757 LEU A N 1
ATOM 5807 C CA . LEU A 1 757 ? -31.536 7.087 49.437 1.00 94.50 757 LEU A CA 1
ATOM 5808 C C . LEU A 1 757 ? -30.462 7.079 50.531 1.00 94.50 757 LEU A C 1
ATOM 5810 O O . LEU A 1 757 ? -30.597 7.734 51.562 1.00 94.50 757 LEU A O 1
ATOM 5814 N N . ALA A 1 758 ? -29.391 6.322 50.298 1.00 94.75 758 ALA A N 1
ATOM 5815 C CA . ALA A 1 758 ? -28.282 6.183 51.235 1.00 94.75 758 ALA A CA 1
ATOM 5816 C C . ALA A 1 758 ? -27.280 7.340 51.129 1.00 94.75 758 ALA A C 1
ATOM 5818 O O . ALA A 1 758 ? -26.592 7.639 52.106 1.00 94.75 758 ALA A O 1
ATOM 5819 N N . GLY A 1 759 ? -27.198 7.982 49.960 1.00 95.25 759 GLY A N 1
ATOM 5820 C CA . GLY A 1 759 ? -26.388 9.174 49.731 1.00 95.25 759 GLY A CA 1
ATOM 5821 C C . GLY A 1 759 ? -26.650 9.814 48.368 1.00 95.25 759 GLY A C 1
ATOM 5822 O O . GLY A 1 759 ? -27.139 9.160 47.443 1.00 95.25 759 GLY A O 1
ATOM 5823 N N . ALA A 1 760 ? -26.321 11.098 48.244 1.00 96.88 760 ALA A N 1
ATOM 5824 C CA . ALA A 1 760 ? -26.498 11.853 47.007 1.00 96.88 760 ALA A CA 1
ATOM 5825 C C . ALA A 1 760 ? -25.364 12.858 46.773 1.00 96.88 760 ALA A C 1
ATOM 5827 O O . ALA A 1 760 ? -24.861 13.474 47.715 1.00 96.88 760 ALA A O 1
ATOM 5828 N N . CYS A 1 761 ? -24.994 13.062 45.511 1.00 96.69 761 CYS A N 1
ATOM 5829 C CA . CYS A 1 761 ? -24.029 14.081 45.102 1.00 96.69 761 CYS A CA 1
ATOM 5830 C C . CYS A 1 761 ? -24.702 15.152 44.242 1.00 96.69 761 CYS A C 1
ATOM 5832 O O . CYS A 1 761 ? -25.412 14.821 43.298 1.00 96.69 761 CYS A O 1
ATOM 5834 N N . ILE A 1 762 ? -24.449 16.423 44.562 1.00 95.00 762 ILE A N 1
ATOM 5835 C CA . ILE A 1 762 ? -25.000 17.585 43.852 1.00 95.00 762 ILE A CA 1
ATOM 5836 C C . ILE A 1 762 ? -23.849 18.421 43.293 1.00 95.00 762 ILE A C 1
ATOM 5838 O O . ILE A 1 762 ? -22.975 18.837 44.066 1.00 95.00 762 ILE A O 1
ATOM 5842 N N . ASP A 1 763 ? -23.831 18.667 41.980 1.00 93.25 763 ASP A N 1
ATOM 5843 C CA . ASP A 1 763 ? -22.777 19.481 41.370 1.00 93.25 763 ASP A CA 1
ATOM 5844 C C . ASP A 1 763 ? -22.834 20.940 41.841 1.00 93.25 763 ASP A C 1
ATOM 5846 O O . ASP A 1 763 ? -23.884 21.574 41.926 1.00 93.25 763 ASP A O 1
ATOM 5850 N N . SER A 1 764 ? -21.660 21.476 42.163 1.00 89.62 764 SER A N 1
ATOM 5851 C CA . SER A 1 764 ? -21.456 22.867 42.577 1.00 89.62 764 SER A CA 1
ATOM 5852 C C . SER A 1 764 ? -20.471 23.606 41.665 1.00 89.62 764 SER A C 1
ATOM 5854 O O . SER A 1 764 ? -19.953 24.665 42.034 1.00 89.62 764 SER A O 1
ATOM 5856 N N . GLY A 1 765 ? -20.176 23.051 40.482 1.00 78.94 765 GLY A N 1
ATOM 5857 C CA . GLY A 1 765 ? -19.239 23.601 39.504 1.00 78.94 765 GLY A CA 1
ATOM 5858 C C . GLY A 1 765 ? -19.705 24.888 38.813 1.00 78.94 765 GLY A C 1
ATOM 5859 O O . GLY A 1 765 ? -18.854 25.665 38.376 1.00 78.94 765 GLY A O 1
ATOM 5860 N N . GLY A 1 766 ? -21.019 25.132 38.745 1.00 76.31 766 GLY A N 1
ATOM 5861 C CA . GLY A 1 766 ? -21.632 26.261 38.032 1.00 76.31 766 GLY A CA 1
ATOM 5862 C C . GLY A 1 766 ? -21.837 27.559 38.837 1.00 76.31 766 GLY A C 1
ATOM 5863 O O . GLY A 1 766 ? -21.298 27.756 39.928 1.00 76.31 766 GLY A O 1
ATOM 5864 N N . HIS A 1 767 ? -22.659 28.467 38.291 1.00 76.62 767 HIS A N 1
ATOM 5865 C CA . HIS A 1 767 ? -22.929 29.799 38.864 1.00 76.62 767 HIS A CA 1
ATOM 5866 C C . HIS A 1 767 ? -23.715 29.767 40.193 1.00 76.62 767 HIS A C 1
ATOM 5868 O O . HIS A 1 767 ? -23.617 30.711 40.974 1.00 76.62 767 HIS A O 1
ATOM 5874 N N . ASN A 1 768 ? -24.422 28.668 40.491 1.00 82.94 768 ASN A N 1
ATOM 5875 C CA . ASN A 1 768 ? -25.320 28.527 41.651 1.00 82.94 768 ASN A CA 1
ATOM 5876 C C . ASN A 1 768 ? -24.695 27.756 42.829 1.00 82.94 768 ASN A C 1
ATOM 5878 O O . ASN A 1 768 ? -25.390 27.174 43.662 1.00 82.94 768 ASN A O 1
ATOM 5882 N N . ALA A 1 769 ? -23.362 27.744 42.924 1.00 85.00 769 ALA A N 1
ATOM 5883 C CA . ALA A 1 769 ? -22.638 26.978 43.939 1.00 85.00 769 ALA A CA 1
ATOM 5884 C C . ALA A 1 769 ? -23.065 27.303 45.386 1.00 85.00 769 ALA A C 1
ATOM 5886 O O . ALA A 1 769 ? -23.065 26.423 46.244 1.00 85.00 769 ALA A O 1
ATOM 5887 N N . GLN A 1 770 ? -23.434 28.557 45.682 1.00 84.50 770 GLN A N 1
ATOM 5888 C CA . GLN A 1 770 ? -23.853 28.939 47.037 1.00 84.50 770 GLN A CA 1
ATOM 5889 C C . GLN A 1 770 ? -25.196 28.332 47.454 1.00 84.50 770 GLN A C 1
ATOM 5891 O O . GLN A 1 770 ? -25.369 28.018 48.634 1.00 84.50 770 GLN A O 1
ATOM 5896 N N . ASP A 1 771 ? -26.125 28.151 46.520 1.00 87.50 771 ASP A N 1
ATOM 5897 C CA . ASP A 1 771 ? -27.441 27.579 46.809 1.00 87.50 771 ASP A CA 1
ATOM 5898 C C . ASP A 1 771 ? -27.330 26.074 47.059 1.00 87.50 771 ASP A C 1
ATOM 5900 O O . ASP A 1 771 ? -27.870 25.578 48.051 1.00 87.50 771 ASP A O 1
ATOM 5904 N N . VAL A 1 772 ? -26.476 25.390 46.288 1.00 89.19 772 VAL A N 1
ATOM 5905 C CA . VAL A 1 772 ? -26.073 23.999 46.551 1.00 89.19 772 VAL A CA 1
ATOM 5906 C C . VAL A 1 772 ? -25.498 23.867 47.964 1.00 89.19 772 VAL A C 1
ATOM 5908 O O . VAL A 1 772 ? -25.939 23.032 48.753 1.00 89.19 772 VAL A O 1
ATOM 5911 N N . TYR A 1 773 ? -24.538 24.722 48.337 1.00 90.31 773 TYR A N 1
ATOM 5912 C CA . TYR A 1 773 ? -23.927 24.670 49.669 1.00 90.31 773 TYR A CA 1
ATOM 5913 C C . TYR A 1 773 ? -24.932 24.916 50.796 1.00 90.31 773 TYR A C 1
ATOM 5915 O O . TYR A 1 773 ? -24.824 24.292 51.853 1.00 90.31 773 TYR A O 1
ATOM 5923 N N . ARG A 1 774 ? -25.911 25.805 50.589 1.00 87.62 774 ARG A N 1
ATOM 5924 C CA . ARG A 1 774 ? -26.980 26.062 51.562 1.00 87.62 774 ARG A CA 1
ATOM 5925 C C . ARG A 1 774 ? -27.849 24.822 51.759 1.00 87.62 774 ARG A C 1
ATOM 5927 O O . ARG A 1 774 ? -27.997 24.382 52.899 1.00 87.62 774 ARG A O 1
ATOM 5934 N N . PHE A 1 775 ? -28.337 24.244 50.662 1.00 89.31 775 PHE A N 1
ATOM 5935 C CA . PHE A 1 775 ? -29.194 23.059 50.664 1.00 89.31 775 PHE A CA 1
ATOM 5936 C C . PHE A 1 775 ? -28.529 21.866 51.357 1.00 89.31 775 PHE A C 1
ATOM 5938 O O . PHE A 1 775 ? -29.131 21.220 52.220 1.00 89.31 775 PHE A O 1
ATOM 5945 N N . VAL A 1 776 ? -27.261 21.609 51.026 1.00 90.31 776 VAL A N 1
ATOM 5946 C CA . VAL A 1 776 ? -26.507 20.478 51.573 1.00 90.31 776 VAL A CA 1
ATOM 5947 C C . VAL A 1 776 ? -26.163 20.678 53.052 1.00 90.31 776 VAL A C 1
ATOM 5949 O O . VAL A 1 776 ? -26.212 19.731 53.834 1.00 90.31 776 VAL A O 1
ATOM 5952 N N . ARG A 1 777 ? -25.848 21.906 53.484 1.00 86.06 777 ARG A N 1
ATOM 5953 C CA . ARG A 1 777 ? -25.492 22.190 54.885 1.00 86.06 777 ARG A CA 1
ATOM 5954 C C . ARG A 1 777 ? -26.631 21.870 55.854 1.00 86.06 777 ARG A C 1
ATOM 5956 O O . ARG A 1 777 ? -26.380 21.300 56.917 1.00 86.06 777 ARG A O 1
ATOM 5963 N N . GLU A 1 778 ? -27.861 22.207 55.477 1.00 84.94 778 GLU A N 1
ATOM 5964 C CA . GLU A 1 778 ? -29.076 21.885 56.243 1.00 84.94 778 GLU A CA 1
ATOM 5965 C C . GLU A 1 778 ? -29.314 20.369 56.363 1.00 84.94 778 GLU A C 1
ATOM 5967 O O . GLU A 1 778 ? -30.028 19.928 57.257 1.00 84.94 778 GLU A O 1
ATOM 5972 N N . ARG A 1 779 ? -28.660 19.569 55.508 1.00 84.50 779 ARG A N 1
ATOM 5973 C CA . ARG A 1 779 ? -28.791 18.107 55.402 1.00 84.50 779 ARG A CA 1
ATOM 5974 C C . ARG A 1 779 ? -27.476 17.368 55.666 1.00 84.50 779 ARG A C 1
ATOM 5976 O O . ARG A 1 779 ? -27.289 16.235 55.232 1.00 84.50 779 ARG A O 1
ATOM 5983 N N . SER A 1 780 ? -26.563 17.990 56.411 1.00 71.81 780 SER A N 1
ATOM 5984 C CA . SER A 1 780 ? -25.222 17.452 56.696 1.00 71.81 780 SER A CA 1
ATOM 5985 C C . SER A 1 780 ? -25.205 16.077 57.390 1.00 71.81 780 SER A C 1
ATOM 5987 O O . SER A 1 780 ? -24.187 15.394 57.331 1.00 71.81 780 SER A O 1
ATOM 5989 N N . GLY A 1 781 ? -26.317 15.643 57.998 1.00 72.19 781 GLY A N 1
ATOM 5990 C CA . GLY A 1 781 ? -26.481 14.298 58.568 1.00 72.19 781 GLY A CA 1
ATOM 5991 C C . GLY A 1 781 ? -27.011 13.224 57.604 1.00 72.19 781 GLY A C 1
ATOM 5992 O O . GLY A 1 781 ? -27.086 12.065 57.995 1.00 72.19 781 GLY A O 1
ATOM 5993 N N . GLY A 1 782 ? -27.393 13.584 56.373 1.00 77.94 782 GLY A N 1
ATOM 5994 C CA . GLY A 1 782 ? -28.099 12.709 55.426 1.00 77.94 782 GLY A CA 1
ATOM 5995 C C . GLY A 1 782 ? -27.255 12.150 54.277 1.00 77.94 782 GLY A C 1
ATOM 5996 O O . GLY A 1 782 ? -27.832 11.726 53.284 1.00 77.94 782 GLY A O 1
ATOM 5997 N N . ASN A 1 783 ? -25.916 12.186 54.360 1.00 91.19 783 ASN A N 1
ATOM 5998 C CA . ASN A 1 783 ? -25.010 11.764 53.272 1.00 91.19 783 ASN A CA 1
ATOM 5999 C C . ASN A 1 783 ? -25.282 12.465 51.927 1.00 91.19 783 ASN A C 1
ATOM 6001 O O . ASN A 1 783 ? -25.150 11.878 50.854 1.00 91.19 783 ASN A O 1
ATOM 6005 N N . ILE A 1 784 ? -25.674 13.735 51.985 1.00 93.06 784 ILE A N 1
ATOM 6006 C CA . ILE A 1 784 ? -25.818 14.582 50.806 1.00 93.06 784 ILE A CA 1
ATOM 6007 C C . ILE A 1 784 ? -24.550 15.430 50.713 1.00 93.06 784 ILE A C 1
ATOM 6009 O O . ILE A 1 784 ? -24.160 16.077 51.688 1.00 93.06 784 ILE A O 1
ATOM 6013 N N . TRP A 1 785 ? -23.883 15.417 49.561 1.00 93.38 785 TRP A N 1
ATOM 6014 C CA . TRP A 1 785 ? -22.595 16.081 49.361 1.00 93.38 785 TRP A CA 1
ATOM 6015 C C . TRP A 1 785 ? -22.639 17.049 48.185 1.00 93.38 785 TRP A C 1
ATOM 6017 O O . TRP A 1 785 ? -23.017 16.673 47.077 1.00 93.38 785 TRP A O 1
ATOM 6027 N N . ALA A 1 786 ? -22.173 18.281 48.406 1.00 93.12 786 ALA A N 1
ATOM 6028 C CA . ALA A 1 786 ? -21.844 19.164 47.294 1.00 93.12 786 ALA A CA 1
ATOM 6029 C C . ALA A 1 786 ? -20.488 18.737 46.725 1.00 93.12 786 ALA A C 1
ATOM 6031 O O . ALA A 1 786 ? -19.497 18.679 47.465 1.00 93.12 786 ALA A O 1
ATOM 6032 N N . ILE A 1 787 ? -20.443 18.438 45.432 1.00 92.62 787 ILE A N 1
ATOM 6033 C CA . ILE A 1 787 ? -19.241 17.956 44.754 1.00 92.62 787 ILE A CA 1
ATOM 6034 C C . ILE A 1 787 ? -18.714 18.985 43.760 1.00 92.62 787 ILE A C 1
ATOM 6036 O O . ILE A 1 787 ? -19.449 19.836 43.260 1.00 92.62 787 ILE A O 1
ATOM 6040 N N . LYS A 1 788 ? -17.415 18.909 43.481 1.00 89.06 788 LYS A N 1
ATOM 6041 C CA . LYS A 1 788 ? -16.779 19.635 42.385 1.00 89.06 788 LYS A CA 1
ATOM 6042 C C . LYS A 1 788 ? -15.739 18.744 41.720 1.00 89.06 788 LYS A C 1
ATOM 6044 O O . LYS A 1 788 ? -14.952 18.094 42.407 1.00 89.06 788 LYS A O 1
ATOM 6049 N N . GLY A 1 789 ? -15.699 18.735 40.393 1.00 82.88 789 GLY A N 1
ATOM 6050 C CA . GLY A 1 789 ? -14.689 17.976 39.660 1.00 82.88 789 GLY A CA 1
ATOM 6051 C C . GLY A 1 789 ? -13.264 18.494 39.881 1.00 82.88 789 GLY A C 1
ATOM 6052 O O . GLY A 1 789 ? -13.026 19.693 40.053 1.00 82.88 789 GLY A O 1
ATOM 6053 N N . THR A 1 790 ? -12.287 17.588 39.870 1.00 76.81 790 THR A N 1
ATOM 6054 C CA . THR A 1 790 ? -10.862 17.949 39.821 1.00 76.81 790 THR A CA 1
ATOM 6055 C C . THR A 1 790 ? -10.509 18.654 38.509 1.00 76.81 790 THR A C 1
ATOM 6057 O O . THR A 1 790 ? -10.878 18.172 37.441 1.00 76.81 790 THR A O 1
ATOM 6060 N N . ASN A 1 791 ? -9.689 19.712 38.560 1.00 58.47 791 ASN A N 1
ATOM 6061 C CA . ASN A 1 791 ? -9.047 20.289 37.370 1.00 58.47 791 ASN A CA 1
ATOM 6062 C C . ASN A 1 791 ? -7.937 19.338 36.871 1.00 58.47 791 ASN A C 1
ATOM 6064 O O . ASN A 1 791 ? -6.767 19.505 37.221 1.00 58.47 791 ASN A O 1
ATOM 6068 N N . ALA A 1 792 ? -8.297 18.299 36.122 1.00 52.78 792 ALA A N 1
ATOM 6069 C CA . ALA A 1 792 ? -7.383 17.237 35.707 1.00 52.78 792 ALA A CA 1
ATOM 6070 C C . ALA A 1 792 ? -6.851 17.444 34.275 1.00 52.78 792 ALA A C 1
ATOM 6072 O O . ALA A 1 792 ? -7.204 16.693 33.378 1.00 52.78 792 ALA A O 1
ATOM 6073 N N . ASP A 1 793 ? -5.953 18.424 34.103 1.00 47.41 793 ASP A N 1
ATOM 6074 C CA . ASP A 1 793 ? -5.076 18.575 32.917 1.00 47.41 793 ASP A CA 1
ATOM 6075 C C . ASP A 1 793 ? -3.601 18.235 33.244 1.00 47.41 793 ASP A C 1
ATOM 6077 O O . ASP A 1 793 ? -2.668 18.664 32.566 1.00 47.41 793 ASP A O 1
ATOM 6081 N N . ARG A 1 794 ? -3.336 17.490 34.328 1.00 42.62 794 ARG A N 1
ATOM 6082 C CA . ARG A 1 794 ? -1.963 17.153 34.749 1.00 42.62 794 ARG A CA 1
ATOM 6083 C C . ARG A 1 794 ? -1.658 15.659 34.611 1.00 42.62 794 ARG A C 1
ATOM 6085 O O . ARG A 1 794 ? -1.575 14.952 35.607 1.00 42.62 794 ARG A O 1
ATOM 6092 N N . GLY A 1 795 ? -1.398 15.222 33.379 1.00 49.44 795 GLY A N 1
ATOM 6093 C CA . GLY A 1 795 ? -0.621 14.008 33.090 1.00 49.44 795 GLY A CA 1
ATOM 6094 C C . GLY A 1 795 ? -1.400 12.694 32.938 1.00 49.44 795 GLY A C 1
ATOM 6095 O O . GLY A 1 795 ? -2.589 12.688 32.641 1.00 49.44 795 GLY A O 1
ATOM 6096 N N . VAL A 1 796 ? -0.670 11.581 33.098 1.00 48.12 796 VAL A N 1
ATOM 6097 C CA . VAL A 1 796 ? -1.046 10.207 32.694 1.00 48.12 796 VAL A CA 1
ATOM 6098 C C . VAL A 1 796 ? -2.033 9.518 33.660 1.00 48.12 796 VAL A C 1
ATOM 6100 O O . VAL A 1 796 ? -2.732 8.596 33.254 1.00 48.12 796 VAL A O 1
ATOM 6103 N N . ASN A 1 797 ? -2.150 9.978 34.916 1.00 56.41 797 ASN A N 1
ATOM 6104 C CA . ASN A 1 797 ? -2.974 9.334 35.952 1.00 56.41 797 ASN A CA 1
ATOM 6105 C C . ASN A 1 797 ? -4.191 10.183 36.354 1.00 56.41 797 ASN A C 1
ATOM 6107 O O . ASN A 1 797 ? -4.056 11.365 36.679 1.00 56.41 797 ASN A O 1
ATOM 6111 N N . TRP A 1 798 ? -5.377 9.566 36.407 1.00 70.06 798 TRP A N 1
ATOM 6112 C CA . TRP A 1 798 ? -6.589 10.208 36.922 1.00 70.06 798 TRP A CA 1
ATOM 6113 C C . TRP A 1 798 ? -6.612 10.273 38.450 1.00 70.06 798 TRP A C 1
ATOM 6115 O O . TRP A 1 798 ? -6.072 9.413 39.143 1.00 70.06 798 TRP A O 1
ATOM 6125 N N . SER A 1 799 ? -7.263 11.313 38.976 1.00 76.69 799 SER A N 1
ATOM 6126 C CA . SER A 1 799 ? -7.555 11.415 40.409 1.00 76.69 799 SER A CA 1
ATOM 6127 C C . SER A 1 799 ? -8.554 10.328 40.833 1.00 76.69 799 SER A C 1
ATOM 6129 O O . SER A 1 799 ? -9.413 9.971 40.022 1.00 76.69 799 SER A O 1
ATOM 6131 N N . PRO A 1 800 ? -8.477 9.818 42.077 1.00 83.00 800 PRO A N 1
ATOM 6132 C CA . PRO A 1 800 ? -9.438 8.838 42.580 1.00 83.00 800 PRO A CA 1
ATOM 6133 C C . PRO A 1 800 ? -10.862 9.409 42.565 1.00 83.00 800 PRO A C 1
ATOM 6135 O O . PRO A 1 800 ? -11.047 10.618 42.719 1.00 83.00 800 PRO A O 1
ATOM 6138 N N . ILE A 1 801 ? -11.864 8.540 42.382 1.00 88.38 801 ILE A N 1
ATOM 6139 C CA . ILE A 1 801 ? -13.281 8.937 42.286 1.00 88.38 801 ILE A CA 1
ATOM 6140 C C . ILE A 1 801 ? -13.701 9.729 43.525 1.00 88.38 801 ILE A C 1
ATOM 6142 O O . ILE A 1 801 ? -14.238 10.830 43.398 1.00 88.38 801 ILE A O 1
ATOM 6146 N N . TRP A 1 802 ? -13.385 9.203 44.709 1.00 90.19 802 TRP A N 1
ATOM 6147 C CA . TRP A 1 802 ? -13.582 9.873 45.989 1.00 90.19 802 TRP A CA 1
ATOM 6148 C C . TRP A 1 802 ? -12.228 10.166 46.652 1.00 90.19 802 TRP A C 1
ATOM 6150 O O . TRP A 1 802 ? -11.316 9.340 46.558 1.00 90.19 802 TRP A O 1
ATOM 6160 N N . PRO A 1 803 ? -12.046 11.327 47.305 1.00 82.81 803 PRO A N 1
ATOM 6161 C CA . PRO A 1 803 ? -10.782 11.663 47.950 1.00 82.81 803 PRO A CA 1
ATOM 6162 C C . PRO A 1 803 ? -10.508 10.769 49.168 1.00 82.81 803 PRO A C 1
ATOM 6164 O O . PRO A 1 803 ? -11.412 10.463 49.944 1.00 82.81 803 PRO A O 1
ATOM 6167 N N . ASP A 1 804 ? -9.239 10.407 49.370 1.00 68.44 804 ASP A N 1
ATOM 6168 C CA . ASP A 1 804 ? -8.796 9.692 50.569 1.00 68.44 804 ASP A CA 1
ATOM 6169 C C . ASP A 1 804 ? -8.843 10.621 51.799 1.00 68.44 804 ASP A C 1
ATOM 6171 O O . ASP A 1 804 ? -8.404 11.777 51.750 1.00 68.44 804 ASP A O 1
ATOM 6175 N N . ALA A 1 805 ? -9.347 10.097 52.919 1.00 56.69 805 ALA A N 1
ATOM 6176 C CA . ALA A 1 805 ? -9.420 10.785 54.206 1.00 56.69 805 ALA A CA 1
ATOM 6177 C C . ALA A 1 805 ? -8.033 11.202 54.735 1.00 56.69 805 ALA A C 1
ATOM 6179 O O . ALA A 1 805 ? -7.930 12.139 55.524 1.00 56.69 805 ALA A O 1
ATOM 6180 N N . THR A 1 806 ? -6.953 10.559 54.278 1.00 46.78 806 THR A N 1
ATOM 6181 C CA . THR A 1 806 ? -5.573 10.889 54.680 1.00 46.78 806 THR A CA 1
ATOM 6182 C C . THR A 1 806 ? -4.986 12.123 53.978 1.00 46.78 806 THR A C 1
ATOM 6184 O O . THR A 1 806 ? -3.971 12.656 54.428 1.00 46.78 806 THR A O 1
ATOM 6187 N N . GLN A 1 807 ? -5.624 12.641 52.919 1.00 48.31 807 GLN A N 1
ATOM 6188 C CA . GLN A 1 807 ? -5.162 13.824 52.174 1.00 48.31 807 GLN A CA 1
ATOM 6189 C C . GLN A 1 807 ? -5.796 15.145 52.648 1.00 48.31 807 GLN A C 1
ATOM 6191 O O . GLN A 1 807 ? -6.022 16.075 51.860 1.00 48.31 807 GLN A O 1
ATOM 6196 N N . GLU A 1 808 ? -6.073 15.275 53.948 1.00 43.12 808 GLU A N 1
ATOM 6197 C CA . GLU A 1 808 ? -6.505 16.545 54.530 1.00 43.12 808 GLU A CA 1
ATOM 6198 C C . GLU A 1 808 ? -5.400 17.612 54.435 1.00 43.12 808 GLU A C 1
ATOM 6200 O O . GLU A 1 808 ? -4.515 17.737 55.280 1.00 43.12 808 GLU A O 1
ATOM 6205 N N . ARG A 1 809 ? -5.474 18.445 53.392 1.00 48.41 809 ARG A N 1
ATOM 6206 C CA . ARG A 1 809 ? -4.742 19.718 53.337 1.00 48.41 809 ARG A CA 1
ATOM 6207 C C . ARG A 1 809 ? -5.181 20.634 54.496 1.00 48.41 809 ARG A C 1
ATOM 6209 O O . ARG A 1 809 ? -6.363 20.628 54.850 1.00 48.41 809 ARG A O 1
ATOM 6216 N N . PRO A 1 810 ? -4.268 21.449 55.064 1.00 42.75 810 PRO A N 1
ATOM 6217 C CA . PRO A 1 810 ? -4.531 22.251 56.257 1.00 42.75 810 PRO A CA 1
ATOM 6218 C C . PRO A 1 810 ? -5.738 23.190 56.102 1.00 42.75 810 PRO A C 1
ATOM 6220 O O . PRO A 1 810 ? -5.998 23.720 55.022 1.00 42.75 810 PRO A O 1
ATOM 6223 N N . LYS A 1 811 ? -6.454 23.394 57.220 1.00 46.28 811 LYS A N 1
ATOM 6224 C CA . LYS A 1 811 ? -7.707 24.158 57.381 1.00 46.28 811 LYS A CA 1
ATOM 6225 C C . LYS A 1 811 ? -7.613 25.592 56.836 1.00 46.28 811 LYS A C 1
ATOM 6227 O O . LYS A 1 811 ? -7.405 26.544 57.587 1.00 46.28 811 LYS A O 1
ATOM 6232 N N . GLN A 1 812 ? -7.819 25.771 55.537 1.00 47.34 812 GLN A N 1
ATOM 6233 C CA . GLN A 1 812 ? -8.032 27.089 54.949 1.00 47.34 812 GLN A CA 1
ATOM 6234 C C . GLN A 1 812 ? -9.496 27.489 55.190 1.00 47.34 812 GLN A C 1
ATOM 6236 O O . GLN A 1 812 ? -10.414 26.745 54.850 1.00 47.34 812 GLN A O 1
ATOM 6241 N N . ARG A 1 813 ? -9.734 28.645 55.825 1.00 46.53 813 ARG A N 1
ATOM 6242 C CA . ARG A 1 813 ? -11.093 29.175 56.034 1.00 46.53 813 ARG A CA 1
ATOM 6243 C C . ARG A 1 813 ? -11.729 29.480 54.674 1.00 46.53 813 ARG A C 1
ATOM 6245 O O . ARG A 1 813 ? -11.388 30.478 54.042 1.00 46.53 813 ARG A O 1
ATOM 6252 N N . TYR A 1 814 ? -12.654 28.635 54.231 1.00 53.97 814 TYR A N 1
ATOM 6253 C CA . TYR A 1 814 ? -13.461 28.896 53.042 1.00 53.97 814 TYR A CA 1
ATOM 6254 C C . TYR A 1 814 ? -14.392 30.084 53.309 1.00 53.97 814 TYR A C 1
ATOM 6256 O O . TYR A 1 814 ? -15.161 30.067 54.270 1.00 53.97 814 TYR A O 1
ATOM 6264 N N . ARG A 1 815 ? -14.345 31.110 52.447 1.00 52.84 815 ARG A N 1
ATOM 6265 C CA . ARG A 1 815 ? -15.224 32.297 52.526 1.00 52.84 815 ARG A CA 1
ATOM 6266 C C . ARG A 1 815 ? -16.723 31.953 52.469 1.00 52.84 815 ARG A C 1
ATOM 6268 O O . ARG A 1 815 ? -17.531 32.765 52.892 1.00 52.84 815 ARG A O 1
ATOM 6275 N N . THR A 1 816 ? -17.080 30.773 51.959 1.00 56.84 816 THR A N 1
ATOM 6276 C CA . THR A 1 816 ? -18.455 30.316 51.690 1.00 56.84 816 THR A CA 1
ATOM 6277 C C . THR A 1 816 ? -19.059 29.425 52.782 1.00 56.84 816 THR A C 1
ATOM 6279 O O . THR A 1 816 ? -20.234 29.091 52.703 1.00 56.84 816 THR A O 1
ATOM 6282 N N . GLY A 1 817 ? -18.293 29.019 53.803 1.00 64.25 817 GLY A N 1
ATOM 6283 C CA . GLY A 1 817 ? -18.810 28.243 54.943 1.00 64.25 817 GLY A CA 1
ATOM 6284 C C . GLY A 1 817 ? -19.102 26.749 54.701 1.00 64.25 817 GLY A C 1
ATOM 6285 O O . GLY A 1 817 ? -19.459 26.067 55.657 1.00 64.25 817 GLY A O 1
ATOM 6286 N N . TYR A 1 818 ? -18.914 26.223 53.483 1.00 75.94 818 TYR A N 1
ATOM 6287 C CA . TYR A 1 818 ? -18.987 24.788 53.150 1.00 75.94 818 TYR A CA 1
ATOM 6288 C C . TYR A 1 818 ? -17.781 24.384 52.287 1.00 75.94 818 TYR A C 1
ATOM 6290 O O . TYR A 1 818 ? -17.339 25.165 51.439 1.00 75.94 818 TYR A O 1
ATOM 6298 N N . ARG A 1 819 ? -17.237 23.178 52.502 1.00 80.00 819 ARG A N 1
ATOM 6299 C CA . ARG A 1 819 ? -16.119 22.618 51.725 1.00 80.00 819 ARG A CA 1
ATOM 6300 C C . ARG A 1 819 ? -16.663 21.540 50.773 1.00 80.00 819 ARG A C 1
ATOM 6302 O O . ARG A 1 819 ? -16.997 20.470 51.271 1.00 80.00 819 ARG A O 1
ATOM 6309 N N . PRO A 1 820 ? -16.743 21.787 49.451 1.00 86.50 820 PRO A N 1
ATOM 6310 C CA . PRO A 1 820 ? -17.180 20.765 48.505 1.00 86.50 820 PRO A CA 1
ATOM 6311 C C . PRO A 1 820 ? -16.192 19.597 48.448 1.00 86.50 820 PRO A C 1
ATOM 6313 O O . PRO A 1 820 ? -14.974 19.790 48.563 1.00 86.50 820 PRO A O 1
ATOM 6316 N N . THR A 1 821 ? -16.721 18.397 48.231 1.00 89.25 821 THR A N 1
ATOM 6317 C CA . THR A 1 821 ? -15.919 17.196 47.990 1.00 89.25 821 THR A CA 1
ATOM 6318 C C . THR A 1 821 ? -15.363 17.247 46.572 1.00 89.25 821 THR A C 1
ATOM 6320 O O . THR A 1 821 ? -16.104 17.404 45.603 1.00 89.25 821 THR A O 1
ATOM 6323 N N . ILE A 1 822 ? -14.042 17.124 46.442 1.00 88.88 822 ILE A N 1
ATOM 6324 C CA . ILE A 1 822 ? -13.378 17.133 45.140 1.00 88.88 822 ILE A CA 1
ATOM 6325 C C . ILE A 1 822 ? -13.352 15.711 44.582 1.00 88.88 822 ILE A C 1
ATOM 6327 O O . ILE A 1 822 ? -12.626 14.874 45.113 1.00 88.88 822 ILE A O 1
ATOM 6331 N N . VAL A 1 823 ? -14.129 15.452 43.530 1.00 89.44 823 VAL A N 1
ATOM 6332 C CA . VAL A 1 823 ? -14.305 14.112 42.946 1.00 89.44 823 VAL A CA 1
ATOM 6333 C C . VAL A 1 823 ? -13.510 13.942 41.650 1.00 89.44 823 VAL A C 1
ATOM 6335 O O . VAL A 1 823 ? -13.413 14.858 40.823 1.00 89.44 823 VAL A O 1
ATOM 6338 N N . GLY A 1 824 ? -12.939 12.752 41.458 1.00 88.44 824 GLY A N 1
ATOM 6339 C CA . GLY A 1 824 ? -12.238 12.359 40.237 1.00 88.44 824 GLY A CA 1
ATOM 6340 C C . GLY A 1 824 ? -13.210 11.992 39.117 1.00 88.44 824 GLY A C 1
ATOM 6341 O O . GLY A 1 824 ? -13.387 10.816 38.810 1.00 88.44 824 GLY A O 1
ATOM 6342 N N . VAL A 1 825 ? -13.824 12.998 38.484 1.00 87.12 825 VAL A N 1
ATOM 6343 C CA . VAL A 1 825 ? -14.871 12.811 37.455 1.00 87.12 825 VAL A CA 1
ATOM 6344 C C . VAL A 1 825 ? -14.397 11.932 36.294 1.00 87.12 825 VAL A C 1
ATOM 6346 O O . VAL A 1 825 ? -15.146 11.078 35.842 1.00 87.12 825 VAL A O 1
ATOM 6349 N N . ASN A 1 826 ? -13.143 12.068 35.851 1.00 86.00 826 ASN A N 1
ATOM 6350 C CA . ASN A 1 826 ? -12.607 11.256 34.750 1.00 86.00 826 ASN A CA 1
ATOM 6351 C C . ASN A 1 826 ? -12.531 9.759 35.092 1.00 86.00 826 ASN A C 1
ATOM 6353 O O . ASN A 1 826 ? -12.825 8.927 34.236 1.00 86.00 826 ASN A O 1
ATOM 6357 N N . ALA A 1 827 ? -12.161 9.421 36.334 1.00 86.38 827 ALA A N 1
ATOM 6358 C CA . ALA A 1 827 ? -12.130 8.037 36.803 1.00 86.38 827 ALA A CA 1
ATOM 6359 C C . ALA A 1 827 ? -13.549 7.469 36.952 1.00 86.38 827 ALA A C 1
ATOM 6361 O O . ALA A 1 827 ? -13.789 6.314 36.611 1.00 86.38 827 ALA A O 1
ATOM 6362 N N . ALA A 1 828 ? -14.501 8.295 37.394 1.00 89.75 828 ALA A N 1
ATOM 6363 C CA . ALA A 1 828 ? -15.901 7.903 37.508 1.00 89.75 828 ALA A CA 1
ATOM 6364 C C . ALA A 1 828 ? -16.558 7.703 36.130 1.00 89.75 828 ALA A C 1
ATOM 6366 O O . ALA A 1 828 ? -17.216 6.689 35.919 1.00 89.75 828 ALA A O 1
ATOM 6367 N N . LYS A 1 829 ? -16.301 8.602 35.166 1.00 90.50 829 LYS A N 1
ATOM 6368 C CA . LYS A 1 829 ? -16.715 8.459 33.757 1.00 90.50 829 LYS A CA 1
ATOM 6369 C C . LYS A 1 829 ? -16.177 7.174 33.144 1.00 90.50 829 LYS A C 1
ATOM 6371 O O . LYS A 1 829 ? -16.922 6.448 32.497 1.00 90.50 829 LYS A O 1
ATOM 6376 N N . TRP A 1 830 ? -14.913 6.849 33.410 1.00 86.56 830 TRP A N 1
ATOM 6377 C CA . TRP A 1 830 ? -14.340 5.578 32.979 1.00 86.56 830 TRP A CA 1
ATOM 6378 C C . TRP A 1 830 ? -15.047 4.369 33.582 1.00 86.56 830 TRP A C 1
ATOM 6380 O O . TRP A 1 830 ? -15.404 3.466 32.835 1.00 86.56 830 TRP A O 1
ATOM 6390 N N . ALA A 1 831 ? -15.264 4.340 34.898 1.00 89.62 831 ALA A N 1
ATOM 6391 C CA . ALA A 1 831 ? -15.923 3.213 35.554 1.00 89.62 831 ALA A CA 1
ATOM 6392 C C . ALA A 1 831 ? -17.348 2.993 35.021 1.00 89.62 831 ALA A C 1
ATOM 6394 O O . ALA A 1 831 ? -17.678 1.882 34.612 1.00 89.62 831 ALA A O 1
ATOM 6395 N N . VAL A 1 832 ? -18.143 4.065 34.917 1.00 92.81 832 VAL A N 1
ATOM 6396 C CA . VAL A 1 832 ? -19.489 4.017 34.320 1.00 92.81 832 VAL A CA 1
ATOM 6397 C C . VAL A 1 832 ? -19.422 3.537 32.870 1.00 92.81 832 VAL A C 1
ATOM 6399 O O . VAL A 1 832 ? -20.189 2.665 32.475 1.00 92.81 832 VAL A O 1
ATOM 6402 N N . HIS A 1 833 ? -18.471 4.032 32.075 1.00 89.62 833 HIS A N 1
ATOM 6403 C CA . HIS A 1 833 ? -18.287 3.555 30.706 1.00 89.62 833 HIS A CA 1
ATOM 6404 C C . HIS A 1 833 ? -17.969 2.049 30.656 1.00 89.62 833 HIS A C 1
ATOM 6406 O O . HIS A 1 833 ? -18.451 1.357 29.763 1.00 89.62 833 HIS A O 1
ATOM 6412 N N . GLN A 1 834 ? -17.157 1.512 31.573 1.00 88.00 834 GLN A N 1
ATOM 6413 C CA . GLN A 1 834 ? -16.881 0.069 31.615 1.00 88.00 834 GLN A CA 1
ATOM 6414 C C . GLN A 1 834 ? -18.128 -0.744 31.987 1.00 88.00 834 GLN A C 1
ATOM 6416 O O . GLN A 1 834 ? -18.374 -1.777 31.375 1.00 88.00 834 GLN A O 1
ATOM 6421 N N . GLN A 1 835 ? -18.941 -0.259 32.926 1.00 91.56 835 GLN A N 1
ATOM 6422 C CA . GLN A 1 835 ? -20.200 -0.904 33.322 1.00 91.56 835 GLN A CA 1
ATOM 6423 C C . GLN A 1 835 ? -21.207 -0.961 32.158 1.00 91.56 835 GLN A C 1
ATOM 6425 O O . GLN A 1 835 ? -21.810 -1.996 31.883 1.00 91.56 835 GLN A O 1
ATOM 6430 N N . LEU A 1 836 ? -21.324 0.121 31.383 1.00 92.06 836 LEU A N 1
ATOM 6431 C CA . LEU A 1 836 ? -22.202 0.169 30.208 1.00 92.06 836 LEU A CA 1
ATOM 6432 C C . LEU A 1 836 ? -21.802 -0.815 29.092 1.00 92.06 836 LEU A C 1
ATOM 6434 O O . LEU A 1 836 ? -22.648 -1.169 28.272 1.00 92.06 836 LEU A O 1
ATOM 6438 N N . LEU A 1 837 ? -20.541 -1.258 29.059 1.00 87.94 837 LEU A N 1
ATOM 6439 C CA . LEU A 1 837 ? -20.031 -2.244 28.099 1.00 87.94 837 LEU A CA 1
ATOM 6440 C C . LEU A 1 837 ? -20.324 -3.698 28.475 1.00 87.94 837 LEU A C 1
ATOM 6442 O O . LEU A 1 837 ? -20.091 -4.585 27.653 1.00 87.94 837 LEU A O 1
ATOM 6446 N N . VAL A 1 838 ? -20.792 -3.955 29.696 1.00 86.50 838 VAL A N 1
ATOM 6447 C CA . VAL A 1 838 ? -21.187 -5.298 30.117 1.00 86.50 838 VAL A CA 1
ATOM 6448 C C . VAL A 1 838 ? -22.500 -5.645 29.415 1.00 86.50 838 VAL A C 1
ATOM 6450 O O . VAL A 1 838 ? -23.489 -4.922 29.548 1.00 86.50 838 VAL A O 1
ATOM 6453 N N . ASP A 1 839 ? -22.488 -6.722 28.628 1.00 85.38 839 ASP A N 1
ATOM 6454 C CA . ASP A 1 839 ? -23.611 -7.122 27.767 1.00 85.38 839 ASP A CA 1
ATOM 6455 C C . ASP A 1 839 ? -24.585 -8.100 28.448 1.00 85.38 839 ASP A C 1
ATOM 6457 O O . ASP A 1 839 ? -25.741 -8.180 28.040 1.00 85.38 839 ASP A O 1
ATOM 6461 N N . GLU A 1 840 ? -24.147 -8.786 29.508 1.00 86.38 840 GLU A N 1
ATOM 6462 C CA . GLU A 1 840 ? -24.911 -9.823 30.215 1.00 86.38 840 GLU A CA 1
ATOM 6463 C C . GLU A 1 840 ? -25.181 -9.427 31.680 1.00 86.38 840 GLU A C 1
ATOM 6465 O O . GLU A 1 840 ? -24.272 -8.883 32.317 1.00 86.38 840 GLU A O 1
ATOM 6470 N N . PRO A 1 841 ? -26.374 -9.724 32.239 1.00 89.12 841 PRO A N 1
ATOM 6471 C CA . PRO A 1 841 ? -26.688 -9.481 33.650 1.00 89.12 841 PRO A CA 1
ATOM 6472 C C . PRO A 1 841 ? -25.670 -10.106 34.617 1.00 89.12 841 PRO A C 1
ATOM 6474 O O . PRO A 1 841 ? -25.189 -11.224 34.405 1.00 89.12 841 PRO A O 1
ATOM 6477 N N . GLY A 1 842 ? -25.358 -9.391 35.698 1.00 86.75 842 GLY A N 1
ATOM 6478 C CA . GLY A 1 842 ? -24.326 -9.742 36.672 1.00 86.75 842 GLY A CA 1
ATOM 6479 C C . GLY A 1 842 ? -23.469 -8.545 37.118 1.00 86.75 842 GLY A C 1
ATOM 6480 O O . GLY A 1 842 ? -23.824 -7.388 36.887 1.00 86.75 842 GLY A O 1
ATOM 6481 N N . PRO A 1 843 ? -22.311 -8.799 37.764 1.00 88.69 843 PRO A N 1
ATOM 6482 C CA . PRO A 1 843 ? -21.444 -7.749 38.299 1.00 88.69 843 PRO A CA 1
ATOM 6483 C C . PRO A 1 843 ? -21.104 -6.662 37.270 1.00 88.69 843 PRO A C 1
ATOM 6485 O O . PRO A 1 843 ? -20.528 -6.942 36.218 1.00 88.69 843 PRO A O 1
ATOM 6488 N N . GLY A 1 844 ? -21.445 -5.415 37.596 1.00 89.81 844 GLY A N 1
ATOM 6489 C CA . GLY A 1 844 ? -21.206 -4.244 36.756 1.00 89.81 844 GLY A CA 1
ATOM 6490 C C . GLY A 1 844 ? -22.195 -4.041 35.603 1.00 89.81 844 GLY A C 1
ATOM 6491 O O . GLY A 1 844 ? -22.029 -3.074 34.865 1.00 89.81 844 GLY A O 1
ATOM 6492 N N . TYR A 1 845 ? -23.214 -4.892 35.436 1.00 94.75 845 TYR A N 1
ATOM 6493 C CA . TYR A 1 845 ? -24.248 -4.693 34.418 1.00 94.75 845 TYR A CA 1
ATOM 6494 C C . TYR A 1 845 ? -25.173 -3.511 34.757 1.00 94.75 845 TYR A C 1
ATOM 6496 O O . TYR A 1 845 ? -25.457 -3.222 35.923 1.00 94.75 845 TYR A O 1
ATOM 6504 N N . CYS A 1 846 ? -25.656 -2.808 33.728 1.00 96.38 846 CYS A N 1
ATOM 6505 C CA . CYS A 1 846 ? -26.587 -1.684 33.869 1.00 96.38 846 CYS A CA 1
ATOM 6506 C C . CYS A 1 846 ? -27.956 -2.013 33.262 1.00 96.38 846 CYS A C 1
ATOM 6508 O O . CYS A 1 846 ? -28.091 -2.085 32.035 1.00 96.38 846 CYS A O 1
ATOM 6510 N N . HIS A 1 847 ? -28.967 -2.109 34.122 1.00 96.38 847 HIS A N 1
ATOM 6511 C CA . HIS A 1 847 ? -30.374 -2.260 33.770 1.00 96.38 847 HIS A CA 1
ATOM 6512 C C . HIS A 1 847 ? -31.058 -0.899 33.573 1.00 96.38 847 HIS A C 1
ATOM 6514 O O . HIS A 1 847 ? -30.855 0.056 34.343 1.00 96.38 847 HIS A O 1
ATOM 6520 N N . PHE A 1 848 ? -31.922 -0.830 32.558 1.00 95.69 848 PHE A N 1
ATOM 6521 C CA . PHE A 1 848 ? -32.716 0.353 32.222 1.00 95.69 848 PHE A CA 1
ATOM 6522 C C . PHE A 1 848 ? -34.190 -0.023 32.049 1.00 95.69 848 PHE A C 1
ATOM 6524 O O . PHE A 1 848 ? -34.469 -1.065 31.455 1.00 95.69 848 PHE A O 1
ATOM 6531 N N . PRO A 1 849 ? -35.147 0.800 32.517 1.00 94.38 849 PRO A N 1
ATOM 6532 C CA . PRO A 1 849 ? -36.558 0.489 32.364 1.00 94.38 849 PRO A CA 1
ATOM 6533 C C . PRO A 1 849 ? -37.040 0.828 30.949 1.00 94.38 849 PRO A C 1
ATOM 6535 O O . PRO A 1 849 ? -36.603 1.811 30.336 1.00 94.38 849 PRO A O 1
ATOM 6538 N N . THR A 1 850 ? -38.013 0.072 30.445 1.00 90.88 850 THR A N 1
ATOM 6539 C CA . THR A 1 850 ? -38.770 0.454 29.245 1.00 90.88 850 THR A CA 1
ATOM 6540 C C . THR A 1 850 ? -39.432 1.822 29.433 1.00 90.88 850 THR A C 1
ATOM 6542 O O . THR A 1 850 ? -39.946 2.126 30.509 1.00 90.88 850 THR A O 1
ATOM 6545 N N . GLY A 1 851 ? -39.464 2.641 28.378 1.00 83.56 851 GLY A N 1
ATOM 6546 C CA . GLY A 1 851 ? -40.110 3.961 28.396 1.00 83.56 851 GLY A CA 1
ATOM 6547 C C . GLY A 1 851 ? -39.178 5.144 28.681 1.00 83.56 851 GLY A C 1
ATOM 6548 O O . GLY A 1 851 ? -39.648 6.280 28.730 1.00 83.56 851 GLY A O 1
ATOM 6549 N N . ARG A 1 852 ? -37.865 4.918 28.833 1.00 88.25 852 ARG A N 1
ATOM 6550 C CA . ARG A 1 852 ? -36.867 5.999 28.766 1.00 88.25 852 ARG A CA 1
ATOM 6551 C C . ARG A 1 852 ? -36.847 6.607 27.353 1.00 88.25 852 ARG A C 1
ATOM 6553 O O . ARG A 1 852 ? -36.904 5.846 26.389 1.00 88.25 852 ARG A O 1
ATOM 6560 N N . PRO A 1 853 ? -36.770 7.941 27.211 1.00 86.06 853 PRO A N 1
ATOM 6561 C CA . PRO A 1 853 ? -36.745 8.571 25.897 1.00 86.06 853 PRO A CA 1
ATOM 6562 C C . PRO A 1 853 ? -35.387 8.349 25.211 1.00 86.06 853 PRO A C 1
ATOM 6564 O O . PRO A 1 853 ? -34.350 8.346 25.870 1.00 86.06 853 PRO A O 1
ATOM 6567 N N . ASP A 1 854 ? -35.374 8.201 23.885 1.00 83.19 854 ASP A N 1
ATOM 6568 C CA . ASP A 1 854 ? -34.154 7.889 23.115 1.00 83.19 854 ASP A CA 1
ATOM 6569 C C . ASP A 1 854 ? -33.029 8.910 23.337 1.00 83.19 854 ASP A C 1
ATOM 6571 O O . ASP A 1 854 ? -31.848 8.562 23.424 1.00 83.19 854 ASP A O 1
ATOM 6575 N N . ASN A 1 855 ? -33.392 10.188 23.495 1.00 86.12 855 ASN A N 1
ATOM 6576 C CA . ASN A 1 855 ? -32.432 11.257 23.761 1.00 86.12 855 ASN A CA 1
ATOM 6577 C C . ASN A 1 855 ? -31.663 11.052 25.078 1.00 86.12 855 ASN A C 1
ATOM 6579 O O . ASN A 1 855 ? -30.525 11.500 25.177 1.00 86.12 855 ASN A O 1
ATOM 6583 N N . TRP A 1 856 ? -32.234 10.357 26.063 1.00 90.38 856 TRP A N 1
ATOM 6584 C CA . TRP A 1 856 ? -31.571 10.062 27.330 1.00 90.38 856 TRP A CA 1
ATOM 6585 C C . TRP A 1 856 ? -30.411 9.077 27.141 1.00 90.38 856 TRP A C 1
ATOM 6587 O O . TRP A 1 856 ? -29.316 9.328 27.638 1.00 90.38 856 TRP A O 1
ATOM 6597 N N . TYR A 1 857 ? -30.596 8.018 26.341 1.00 90.75 857 TYR A N 1
ATOM 6598 C CA . TYR A 1 857 ? -29.509 7.088 25.998 1.00 90.75 857 TYR A CA 1
ATOM 6599 C C . TYR A 1 857 ? -28.393 7.796 25.228 1.00 90.75 857 TYR A C 1
ATOM 6601 O O . TYR A 1 857 ? -27.212 7.606 25.507 1.00 90.75 857 TYR A O 1
ATOM 6609 N N . HIS A 1 858 ? -28.772 8.680 24.305 1.00 88.69 858 HIS A N 1
ATOM 6610 C CA . HIS A 1 858 ? -27.837 9.530 23.577 1.00 88.69 858 HIS A CA 1
ATOM 6611 C C . HIS A 1 858 ? -27.029 10.463 24.490 1.00 88.69 858 HIS A C 1
ATOM 6613 O O . HIS A 1 858 ? -25.834 10.649 24.251 1.00 88.69 858 HIS A O 1
ATOM 6619 N N . GLN A 1 859 ? -27.652 11.030 25.527 1.00 90.94 859 GLN A N 1
ATOM 6620 C CA . GLN A 1 859 ? -26.969 11.849 26.532 1.00 90.94 859 GLN A CA 1
ATOM 6621 C C . GLN A 1 859 ? -26.053 11.016 27.438 1.00 90.94 859 GLN A C 1
ATOM 6623 O O . GLN A 1 859 ? -24.954 11.464 27.767 1.00 90.94 859 GLN A O 1
ATOM 6628 N N . LEU A 1 860 ? -26.466 9.795 27.796 1.00 91.62 860 LEU A N 1
ATOM 6629 C CA . LEU A 1 860 ? -25.683 8.858 28.608 1.00 91.62 860 LEU A CA 1
ATOM 6630 C C . LEU A 1 860 ? -24.390 8.421 27.897 1.00 91.62 860 LEU A C 1
ATOM 6632 O O . LEU A 1 860 ? -23.373 8.197 28.544 1.00 91.62 860 LEU A O 1
ATOM 6636 N N . THR A 1 861 ? -24.404 8.350 26.564 1.00 89.88 861 THR A N 1
ATOM 6637 C CA . THR A 1 861 ? -23.247 7.982 25.725 1.00 89.88 861 THR A CA 1
ATOM 6638 C C . THR A 1 861 ? -22.664 9.180 24.958 1.00 89.88 861 THR A C 1
ATOM 6640 O O . THR A 1 861 ? -22.117 9.018 23.863 1.00 89.88 861 THR A O 1
ATOM 6643 N N . SER A 1 862 ? -22.867 10.405 25.452 1.00 87.31 862 SER A N 1
ATOM 6644 C CA . SER A 1 862 ? -22.579 11.639 24.700 1.00 87.31 862 SER A CA 1
ATOM 6645 C C . SER A 1 862 ? -21.102 12.027 24.659 1.00 87.31 862 SER A C 1
ATOM 6647 O O . SER A 1 862 ? -20.684 12.744 23.746 1.00 87.31 862 SER A O 1
ATOM 6649 N N . GLU A 1 863 ? -20.303 11.553 25.612 1.00 87.94 863 GLU A N 1
ATOM 6650 C CA . GLU A 1 863 ? -18.864 11.795 25.673 1.00 87.94 863 GLU A CA 1
ATOM 6651 C C . GLU A 1 863 ? -18.070 10.579 25.201 1.00 87.94 863 GLU A C 1
ATOM 6653 O O . GLU A 1 863 ? -18.413 9.432 25.480 1.00 87.94 863 GLU A O 1
ATOM 6658 N N . GLU A 1 864 ? -16.962 10.840 24.514 1.00 77.00 864 GLU A N 1
ATOM 6659 C CA . GLU A 1 864 ? -16.001 9.825 24.095 1.00 77.00 864 GLU A CA 1
ATOM 6660 C C . GLU A 1 864 ? -14.619 10.134 24.665 1.00 77.00 864 GLU A C 1
ATOM 6662 O O . GLU A 1 864 ? -14.218 11.297 24.780 1.00 77.00 864 GLU A O 1
ATOM 6667 N N . LEU A 1 865 ? -13.887 9.092 25.053 1.00 72.50 865 LEU A N 1
ATOM 6668 C CA . LEU A 1 865 ? -12.520 9.248 25.520 1.00 72.50 865 LEU A CA 1
ATOM 6669 C C . LEU A 1 865 ? -11.585 9.356 24.315 1.00 72.50 865 LEU A C 1
ATOM 6671 O O . LEU A 1 865 ? -11.386 8.389 23.587 1.00 72.50 865 LEU A O 1
ATOM 6675 N N . LEU A 1 866 ? -10.979 10.524 24.133 1.00 68.38 866 LEU A N 1
ATOM 6676 C CA . LEU A 1 866 ? -9.943 10.747 23.135 1.00 68.38 866 LEU A CA 1
ATOM 6677 C C . LEU A 1 866 ? -8.558 10.604 23.757 1.00 68.38 866 LEU A C 1
ATOM 6679 O O . LEU A 1 866 ? -8.310 11.059 24.877 1.00 68.38 866 LEU A O 1
ATOM 6683 N N . ILE A 1 867 ? -7.640 10.009 23.000 1.00 66.56 867 ILE A N 1
ATOM 6684 C CA . ILE A 1 867 ? -6.214 10.005 23.320 1.00 66.56 867 ILE A CA 1
ATOM 6685 C C . ILE A 1 867 ? -5.548 11.034 22.415 1.00 66.56 867 ILE A C 1
ATOM 6687 O O . ILE A 1 867 ? -5.429 10.840 21.207 1.00 66.56 867 ILE A O 1
ATOM 6691 N N . GLU A 1 868 ? -5.121 12.148 22.996 1.00 60.78 868 GLU A N 1
ATOM 6692 C CA . GLU A 1 868 ? -4.353 13.163 22.283 1.00 60.78 868 GLU A CA 1
ATOM 6693 C C . GLU A 1 868 ? -2.877 13.021 22.650 1.00 60.78 868 GLU A C 1
ATOM 6695 O O . GLU A 1 868 ? -2.502 12.967 23.824 1.00 60.78 868 GLU A O 1
ATOM 6700 N N . ARG A 1 869 ? -2.014 12.966 21.632 1.00 61.81 869 ARG A N 1
ATOM 6701 C CA . ARG A 1 869 ? -0.565 12.965 21.828 1.00 61.81 869 ARG A CA 1
ATOM 6702 C C . ARG A 1 869 ? -0.065 14.400 21.746 1.00 61.81 869 ARG A C 1
ATOM 6704 O O . ARG A 1 869 ? -0.034 14.988 20.666 1.00 61.81 869 ARG A O 1
ATOM 6711 N N . LYS A 1 870 ? 0.330 14.962 22.886 1.00 54.47 870 LYS A N 1
ATOM 6712 C CA . LYS A 1 870 ? 0.877 16.319 22.979 1.00 54.47 870 LYS A CA 1
ATOM 6713 C C . LYS A 1 870 ? 2.280 16.244 23.567 1.00 54.47 870 LYS A C 1
ATOM 6715 O O . LYS A 1 870 ? 2.482 15.626 24.607 1.00 54.47 870 LYS A O 1
ATOM 6720 N N . ASP A 1 871 ? 3.257 16.810 22.861 1.00 58.31 871 ASP A N 1
ATOM 6721 C CA . ASP A 1 871 ? 4.672 16.821 23.269 1.00 58.31 871 ASP A CA 1
ATOM 6722 C C . ASP A 1 871 ? 5.256 15.421 23.567 1.00 58.31 871 ASP A C 1
ATOM 6724 O O . ASP A 1 871 ? 6.087 15.242 24.453 1.00 58.31 871 ASP A O 1
ATOM 6728 N N . GLY A 1 872 ? 4.800 14.397 22.835 1.00 52.91 872 GLY A N 1
ATOM 6729 C CA . GLY A 1 872 ? 5.254 13.010 23.000 1.00 52.91 872 GLY A CA 1
ATOM 6730 C C . GLY A 1 872 ? 4.606 12.241 24.159 1.00 52.91 872 GLY A C 1
ATOM 6731 O O . GLY A 1 872 ? 4.829 11.035 24.259 1.00 52.91 872 GLY A O 1
ATOM 6732 N N . VAL A 1 873 ? 3.764 12.888 24.972 1.00 49.19 873 VAL A N 1
ATOM 6733 C CA . VAL A 1 873 ? 3.020 12.270 26.079 1.00 49.19 873 VAL A CA 1
ATOM 6734 C C . VAL A 1 873 ? 1.566 12.044 25.664 1.00 49.19 873 VAL A C 1
ATOM 6736 O O . VAL A 1 873 ? 0.914 12.940 25.125 1.00 49.19 873 VAL A O 1
ATOM 6739 N N . GLU A 1 874 ? 1.054 10.840 25.906 1.00 58.28 874 GLU A N 1
ATOM 6740 C CA . GLU A 1 874 ? -0.359 10.523 25.694 1.00 58.28 874 GLU A CA 1
ATOM 6741 C C . GLU A 1 874 ? -1.206 11.089 26.833 1.00 58.28 874 GLU A C 1
ATOM 6743 O O . GLU A 1 874 ? -0.948 10.840 28.014 1.00 58.28 874 GLU A O 1
ATOM 6748 N N . GLN A 1 875 ? -2.225 11.865 26.474 1.00 62.56 875 GLN A N 1
ATOM 6749 C CA . GLN A 1 875 ? -3.203 12.404 27.408 1.00 62.56 875 GLN A CA 1
ATOM 6750 C C . GLN A 1 875 ? -4.586 11.869 27.048 1.00 62.56 875 GLN A C 1
ATOM 6752 O O . GLN A 1 875 ? -5.034 11.985 25.909 1.00 62.56 875 GLN A O 1
ATOM 6757 N N . ARG A 1 876 ? -5.264 11.275 28.035 1.00 69.56 876 ARG A N 1
ATOM 6758 C CA . ARG A 1 876 ? -6.632 10.762 27.900 1.00 69.56 876 ARG A CA 1
ATOM 6759 C C . ARG A 1 876 ? -7.619 11.845 28.321 1.00 69.56 876 ARG A C 1
ATOM 6761 O O . ARG A 1 876 ? -7.575 12.290 29.471 1.00 69.56 876 ARG A O 1
ATOM 6768 N N . ARG A 1 877 ? -8.523 12.239 27.425 1.00 73.38 877 ARG A N 1
ATOM 6769 C CA . ARG A 1 877 ? -9.492 13.316 27.652 1.00 73.38 877 ARG A CA 1
ATOM 6770 C C . ARG A 1 877 ? -10.892 12.906 27.209 1.00 73.38 877 ARG A C 1
ATOM 6772 O O . ARG A 1 877 ? -11.095 12.564 26.052 1.00 73.38 877 ARG A O 1
ATOM 6779 N N . TRP A 1 878 ? -11.865 13.010 28.112 1.00 80.38 878 TRP A N 1
ATOM 6780 C CA . TRP A 1 878 ? -13.281 12.897 27.759 1.00 80.38 878 TRP A CA 1
ATOM 6781 C C . TRP A 1 878 ? -13.716 14.139 26.980 1.00 80.38 878 TRP A C 1
ATOM 6783 O O . TRP A 1 878 ? -13.483 15.271 27.418 1.00 80.38 878 TRP A O 1
ATOM 6793 N N . LYS A 1 879 ? -14.302 13.934 25.802 1.00 83.25 879 LYS A N 1
ATOM 6794 C CA . LYS A 1 879 ? -14.800 15.001 24.939 1.00 83.25 879 LYS A CA 1
ATOM 6795 C C . LYS A 1 879 ? -16.265 14.758 24.612 1.00 83.25 879 LYS A C 1
ATOM 6797 O O . LYS A 1 879 ? -16.630 13.705 24.101 1.00 83.25 879 LYS A O 1
ATOM 6802 N N . LEU A 1 880 ? -17.081 15.778 24.847 1.00 83.19 880 LEU A N 1
ATOM 6803 C CA . LEU A 1 880 ? -18.472 15.812 24.420 1.00 83.19 880 LEU A CA 1
ATOM 6804 C C . LEU A 1 880 ? -18.574 15.827 22.891 1.00 83.19 880 LEU A C 1
ATOM 6806 O O . LEU A 1 880 ? -17.943 16.655 22.220 1.00 83.19 880 LEU A O 1
ATOM 6810 N N . ARG A 1 881 ? -19.378 14.917 22.335 1.00 78.75 881 ARG A N 1
ATOM 6811 C CA . ARG A 1 881 ? -19.671 14.866 20.900 1.00 78.75 881 ARG A CA 1
ATOM 6812 C C . ARG A 1 881 ? -20.412 16.127 20.460 1.00 78.75 881 ARG A C 1
ATOM 6814 O O . ARG A 1 881 ? -21.211 16.710 21.192 1.00 78.75 881 ARG A O 1
ATOM 6821 N N . LYS A 1 882 ? -20.132 16.570 19.233 1.00 73.25 882 LYS A N 1
ATOM 6822 C CA . LYS A 1 882 ? -20.690 17.814 18.692 1.00 73.25 882 LYS A CA 1
ATOM 6823 C C . LYS A 1 882 ? -22.222 17.755 18.695 1.00 73.25 882 LYS A C 1
ATOM 6825 O O . LYS A 1 882 ? -22.791 16.787 18.206 1.00 73.25 882 LYS A O 1
ATOM 6830 N N . SER A 1 883 ? -22.856 18.819 19.192 1.00 73.12 883 SER A N 1
ATOM 6831 C CA . SER A 1 883 ? -24.319 18.969 19.251 1.00 73.12 883 SER A CA 1
ATOM 6832 C C . SER A 1 883 ? -25.043 17.977 20.171 1.00 73.12 883 SER A C 1
ATOM 6834 O O . SER A 1 883 ? -26.251 17.807 20.034 1.00 73.12 883 SER A O 1
ATOM 6836 N N . MET A 1 884 ? -24.328 17.358 21.113 1.00 78.75 884 MET A N 1
ATOM 6837 C CA . MET A 1 884 ? -24.910 16.490 22.134 1.00 78.75 884 MET A CA 1
ATOM 6838 C C . MET A 1 884 ? -24.985 17.204 23.483 1.00 78.75 884 MET A C 1
ATOM 6840 O O . MET A 1 884 ? -24.186 18.090 23.782 1.00 78.75 884 MET A O 1
ATOM 6844 N N . LEU A 1 885 ? -25.961 16.787 24.276 1.00 84.75 885 LEU A N 1
ATOM 6845 C CA . LEU A 1 885 ? -26.148 17.132 25.681 1.00 84.75 885 LEU A CA 1
ATOM 6846 C C . LEU A 1 885 ? -25.597 15.974 26.544 1.00 84.75 885 LEU A C 1
ATOM 6848 O O . LEU A 1 885 ? -25.503 14.857 26.029 1.00 84.75 885 LEU A O 1
ATOM 6852 N N . ASN A 1 886 ? -25.201 16.203 27.798 1.00 90.38 886 ASN A N 1
ATOM 6853 C CA . ASN A 1 886 ? -24.488 15.210 28.628 1.00 90.38 886 ASN A CA 1
ATOM 6854 C C . ASN A 1 886 ? -25.013 15.052 30.065 1.00 90.38 886 ASN A C 1
ATOM 6856 O O . ASN A 1 886 ? -24.425 14.313 30.854 1.00 90.38 886 ASN A O 1
ATOM 6860 N N . GLU A 1 887 ? -26.142 15.672 30.395 1.00 90.25 887 GLU A N 1
ATOM 6861 C CA . GLU A 1 887 ? -26.688 15.736 31.753 1.00 90.25 887 GLU A CA 1
ATOM 6862 C C . GLU A 1 887 ? -27.026 14.340 32.299 1.00 90.25 887 GLU A C 1
ATOM 6864 O O . GLU A 1 887 ? -26.761 14.054 33.466 1.00 90.25 887 GLU A O 1
ATOM 6869 N N . ALA A 1 888 ? -27.532 13.428 31.457 1.00 92.19 888 ALA A N 1
ATOM 6870 C CA . ALA A 1 888 ? -27.778 12.038 31.856 1.00 92.19 888 ALA A CA 1
ATOM 6871 C C . ALA A 1 888 ? -26.492 11.300 32.277 1.00 92.19 888 ALA A C 1
ATOM 6873 O O . ALA A 1 888 ? -26.496 10.571 33.271 1.00 92.19 888 ALA A O 1
ATOM 6874 N N . LEU A 1 889 ? -25.385 11.500 31.547 1.00 94.44 889 LEU A N 1
ATOM 6875 C CA . LEU A 1 889 ? -24.087 10.917 31.895 1.00 94.44 889 LEU A CA 1
ATOM 6876 C C . LEU A 1 889 ? -23.552 11.517 33.196 1.00 94.44 889 LEU A C 1
ATOM 6878 O O . LEU A 1 889 ? -23.094 10.775 34.066 1.00 94.44 889 LEU A O 1
ATOM 6882 N N . ASP A 1 890 ? -23.631 12.838 33.350 1.00 93.62 890 ASP A N 1
ATOM 6883 C CA . ASP A 1 890 ? -23.143 13.514 34.550 1.00 93.62 890 ASP A CA 1
ATOM 6884 C C . ASP A 1 890 ? -23.959 13.099 35.795 1.00 93.62 890 ASP A C 1
ATOM 6886 O O . ASP A 1 890 ? -23.364 12.726 36.810 1.00 93.62 890 ASP A O 1
ATOM 6890 N N . CYS A 1 891 ? -25.294 12.994 35.706 1.00 95.88 891 CYS A N 1
ATOM 6891 C CA . CYS A 1 891 ? -26.134 12.459 36.789 1.00 95.88 891 CYS A CA 1
ATOM 6892 C C . CYS A 1 891 ? -25.744 11.022 37.177 1.00 95.88 891 CYS A C 1
ATOM 6894 O O . CYS A 1 891 ? -25.555 10.733 38.363 1.00 95.88 891 CYS A O 1
ATOM 6896 N N . ARG A 1 892 ? -25.546 10.127 36.197 1.00 97.12 892 ARG A N 1
ATOM 6897 C CA . ARG A 1 892 ? -25.105 8.744 36.452 1.00 97.12 892 ARG A CA 1
ATOM 6898 C C . ARG A 1 892 ? -23.744 8.702 37.148 1.00 97.12 892 ARG A C 1
ATOM 6900 O O . ARG A 1 892 ? -23.551 7.961 38.115 1.00 97.12 892 ARG A O 1
ATOM 6907 N N . VAL A 1 893 ? -22.802 9.517 36.677 1.00 96.19 893 VAL A N 1
ATOM 6908 C CA . VAL A 1 893 ? -21.450 9.643 37.238 1.00 96.19 893 VAL A CA 1
ATOM 6909 C C . VAL A 1 893 ? -21.492 10.148 38.678 1.00 96.19 893 VAL A C 1
ATOM 6911 O O . VAL A 1 893 ? -20.753 9.643 39.525 1.00 96.19 893 VAL A O 1
ATOM 6914 N N . TYR A 1 894 ? -22.369 11.100 38.992 1.00 96.88 894 TYR A N 1
ATOM 6915 C CA . TYR A 1 894 ? -22.513 11.633 40.346 1.00 96.88 894 TYR A CA 1
ATOM 6916 C C . TYR A 1 894 ? -23.216 10.656 41.291 1.00 96.88 894 TYR A C 1
ATOM 6918 O O . TYR A 1 894 ? -22.799 10.535 42.443 1.00 96.88 894 TYR A O 1
ATOM 6926 N N . ALA A 1 895 ? -24.195 9.884 40.812 1.00 97.62 895 ALA A N 1
ATOM 6927 C CA . ALA A 1 895 ? -24.783 8.791 41.587 1.00 97.62 895 ALA A CA 1
ATOM 6928 C C . ALA A 1 895 ? -23.734 7.717 41.934 1.00 97.62 895 ALA A C 1
ATOM 6930 O O . ALA A 1 895 ? -23.706 7.214 43.063 1.00 97.62 895 ALA A O 1
ATOM 6931 N N . TYR A 1 896 ? -22.827 7.407 41.000 1.00 97.62 896 TYR A N 1
ATOM 6932 C CA . TYR A 1 896 ? -21.709 6.493 41.246 1.00 97.62 896 TYR A CA 1
ATOM 6933 C C . TYR A 1 896 ? -20.647 7.094 42.180 1.00 97.62 896 TYR A C 1
ATOM 6935 O O . TYR A 1 896 ? -20.104 6.402 43.047 1.00 97.62 896 TYR A O 1
ATOM 6943 N N . ALA A 1 897 ? -20.384 8.399 42.078 1.00 96.00 897 ALA A N 1
ATOM 6944 C CA . ALA A 1 897 ? -19.531 9.102 43.032 1.00 96.00 897 ALA A CA 1
ATOM 6945 C C . ALA A 1 897 ? -20.115 9.044 44.455 1.00 96.00 897 ALA A C 1
ATOM 6947 O O . ALA A 1 897 ? -19.366 8.800 45.398 1.00 96.00 897 ALA A O 1
ATOM 6948 N N . ALA A 1 898 ? -21.436 9.179 44.615 1.00 96.56 898 ALA A N 1
ATOM 6949 C CA . ALA A 1 898 ? -22.107 9.027 45.906 1.00 96.56 898 ALA A CA 1
ATOM 6950 C C . ALA A 1 898 ? -21.940 7.611 46.485 1.00 96.56 898 ALA A C 1
ATOM 6952 O O . ALA A 1 898 ? -21.667 7.479 47.678 1.00 96.56 898 ALA A O 1
ATOM 6953 N N . LEU A 1 899 ? -22.017 6.560 45.655 1.00 96.62 899 LEU A N 1
ATOM 6954 C CA . LEU A 1 899 ? -21.730 5.182 46.085 1.00 96.62 899 LEU A CA 1
ATOM 6955 C C . LEU A 1 899 ? -20.287 5.048 46.595 1.00 96.62 899 LEU A C 1
ATOM 6957 O O . LEU A 1 899 ? -20.056 4.521 47.682 1.00 96.62 899 LEU A O 1
ATOM 6961 N N . ASN A 1 900 ? -19.322 5.600 45.856 1.00 95.44 900 ASN A N 1
ATOM 6962 C CA . ASN A 1 900 ? -17.916 5.621 46.266 1.00 95.44 900 ASN A CA 1
ATOM 6963 C C . ASN A 1 900 ? -17.693 6.428 47.557 1.00 95.44 900 ASN A C 1
ATOM 6965 O O . ASN A 1 900 ? -16.865 6.058 48.392 1.00 95.44 900 ASN A O 1
ATOM 6969 N N . GLY A 1 901 ? -18.468 7.494 47.768 1.00 92.62 901 GLY A N 1
ATOM 6970 C CA . GLY A 1 901 ? -18.506 8.217 49.035 1.00 92.62 901 GLY A CA 1
ATOM 6971 C C . GLY A 1 901 ? -18.994 7.352 50.193 1.00 92.62 901 GLY A C 1
ATOM 6972 O O . GLY A 1 901 ? -18.403 7.394 51.269 1.00 92.62 901 GLY A O 1
ATOM 6973 N N . LEU A 1 902 ? -20.005 6.507 49.979 1.00 93.56 902 LEU A N 1
ATOM 6974 C CA . LEU A 1 902 ? -20.474 5.551 50.988 1.00 93.56 902 LEU A CA 1
ATOM 6975 C C . LEU A 1 902 ? -19.432 4.467 51.290 1.00 93.56 902 LEU A C 1
ATOM 6977 O O . LEU A 1 902 ? -19.242 4.129 52.461 1.00 93.56 902 LEU A O 1
ATOM 6981 N N . TYR A 1 903 ? -18.715 3.967 50.280 1.00 92.75 903 TYR A N 1
ATOM 6982 C CA . TYR A 1 903 ? -17.580 3.065 50.502 1.00 92.75 903 TYR A CA 1
ATOM 6983 C C . TYR A 1 903 ? -16.509 3.718 51.370 1.00 92.75 903 TYR A C 1
ATOM 6985 O O . TYR A 1 903 ? -16.069 3.125 52.350 1.00 92.75 903 TYR A O 1
ATOM 6993 N N . GLN A 1 904 ? -16.126 4.959 51.069 1.00 88.56 904 GLN A N 1
ATOM 6994 C CA . GLN A 1 904 ? -15.044 5.611 51.799 1.00 88.56 904 GLN A CA 1
ATOM 6995 C C . GLN A 1 904 ? -15.460 6.056 53.211 1.00 88.56 904 GLN A C 1
ATOM 6997 O O . GLN A 1 904 ? -14.711 5.860 54.169 1.00 88.56 904 GLN A O 1
ATOM 7002 N N . VAL A 1 905 ? -16.633 6.681 53.346 1.00 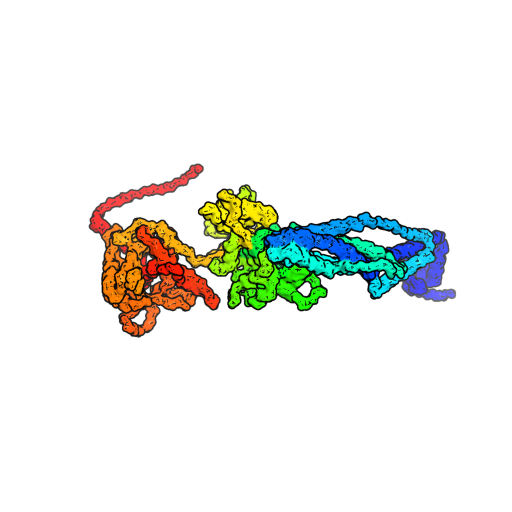85.56 905 VAL A N 1
ATOM 7003 C CA . VAL A 1 905 ? -17.087 7.317 54.595 1.00 85.56 905 VAL A CA 1
ATOM 7004 C C . VAL A 1 905 ? -17.684 6.298 55.562 1.00 85.56 905 VAL A C 1
ATOM 7006 O O . VAL A 1 905 ? -17.412 6.369 56.758 1.00 85.56 905 VAL A O 1
ATOM 7009 N N . HIS A 1 906 ? -18.470 5.344 55.058 1.00 85.50 906 HIS A N 1
ATOM 7010 C CA . HIS A 1 906 ? -19.200 4.374 55.884 1.00 85.50 906 HIS A CA 1
ATOM 7011 C C . HIS A 1 906 ? -18.641 2.957 55.798 1.00 85.50 906 HIS A C 1
ATOM 7013 O O . HIS A 1 906 ? -19.193 2.060 56.433 1.00 85.50 906 HIS A O 1
ATOM 7019 N N . GLN A 1 907 ? -17.564 2.736 55.031 1.00 86.62 907 GLN A N 1
ATOM 7020 C CA . GLN A 1 907 ? -17.024 1.394 54.777 1.00 86.62 907 GLN A CA 1
ATOM 7021 C C . GLN A 1 907 ? -18.122 0.448 54.272 1.00 86.62 907 GLN A C 1
ATOM 7023 O O . GLN A 1 907 ? -18.193 -0.721 54.668 1.00 86.62 907 GLN A O 1
ATOM 7028 N N . LEU A 1 908 ? -19.024 0.993 53.441 1.00 90.31 908 LEU A N 1
ATOM 7029 C CA . LEU A 1 908 ? -20.127 0.242 52.859 1.00 90.31 908 LEU A CA 1
ATOM 7030 C C . LEU A 1 908 ? -19.569 -0.997 52.149 1.00 90.31 908 LEU A C 1
ATOM 7032 O O . LEU A 1 908 ? -18.547 -0.949 51.471 1.00 90.31 908 LEU A O 1
ATOM 7036 N N . ASN A 1 909 ? -20.255 -2.120 52.306 1.00 90.38 909 ASN A N 1
ATOM 7037 C CA . ASN A 1 909 ? -19.942 -3.348 51.598 1.00 90.38 909 ASN A CA 1
ATOM 7038 C C . ASN A 1 909 ? -21.261 -3.949 51.111 1.00 90.38 909 ASN A C 1
ATOM 7040 O O . ASN A 1 909 ? -22.126 -4.288 51.926 1.00 90.38 909 ASN A O 1
ATOM 7044 N N . LEU A 1 910 ? -21.426 -4.025 49.790 1.00 89.31 910 LEU A N 1
ATOM 7045 C CA . LEU A 1 910 ? -22.691 -4.414 49.168 1.00 89.31 910 LEU A CA 1
ATOM 7046 C C . LEU A 1 910 ? -23.055 -5.868 49.496 1.00 89.31 910 LEU A C 1
ATOM 7048 O O . LEU A 1 910 ? -24.228 -6.148 49.728 1.00 89.31 910 LEU A O 1
ATOM 7052 N N . GLU A 1 911 ? -22.078 -6.768 49.646 1.00 86.38 911 GLU A N 1
ATOM 7053 C CA . GLU A 1 911 ? -22.325 -8.166 50.026 1.00 86.38 911 GLU A CA 1
ATOM 7054 C C . GLU A 1 911 ? -22.907 -8.283 51.441 1.00 86.38 911 GLU A C 1
ATOM 7056 O O . GLU A 1 911 ? -23.888 -8.995 51.675 1.00 86.38 911 GLU A O 1
ATOM 7061 N N . LYS A 1 912 ? -22.329 -7.559 52.405 1.00 86.44 912 LYS A N 1
ATOM 7062 C CA . LYS A 1 912 ? -22.823 -7.510 53.788 1.00 86.44 912 LYS A CA 1
ATOM 7063 C C . LYS A 1 912 ? -24.190 -6.843 53.863 1.00 86.44 912 LYS A C 1
ATOM 7065 O O . LYS A 1 912 ? -25.040 -7.317 54.620 1.00 86.44 912 LYS A O 1
ATOM 7070 N N . GLN A 1 913 ? -24.402 -5.777 53.091 1.00 87.56 913 GLN A N 1
ATOM 7071 C CA . GLN A 1 913 ? -25.677 -5.068 53.043 1.00 87.56 913 GLN A CA 1
ATOM 7072 C C . GLN A 1 913 ? -26.783 -5.960 52.469 1.00 87.56 913 GLN A C 1
ATOM 7074 O O . GLN A 1 913 ? -27.831 -6.098 53.099 1.00 87.56 913 GLN A O 1
ATOM 7079 N N . ALA A 1 914 ? -26.516 -6.646 51.354 1.00 85.38 914 ALA A N 1
ATOM 7080 C CA . ALA A 1 914 ? -27.409 -7.638 50.760 1.00 85.38 914 ALA A CA 1
ATOM 7081 C C . ALA A 1 914 ? -27.764 -8.741 51.767 1.00 85.38 914 ALA A C 1
ATOM 7083 O O . ALA A 1 914 ? -28.934 -9.001 52.042 1.00 85.38 914 ALA A O 1
ATOM 7084 N N . ALA A 1 915 ? -26.750 -9.341 52.402 1.00 82.69 915 ALA A N 1
ATOM 7085 C CA . ALA A 1 915 ? -26.957 -10.391 53.395 1.00 82.69 915 ALA A CA 1
ATOM 7086 C C . ALA A 1 915 ? -27.777 -9.906 54.604 1.00 82.69 915 ALA A C 1
ATOM 7088 O O . ALA A 1 915 ? -28.549 -10.676 55.171 1.00 82.69 915 ALA A O 1
ATOM 7089 N N . SER A 1 916 ? -27.613 -8.649 55.022 1.00 83.19 916 SER A N 1
ATOM 7090 C CA . SER A 1 916 ? -28.408 -8.036 56.091 1.00 83.19 916 SER A CA 1
ATOM 7091 C C . SER A 1 916 ? -29.871 -7.858 55.676 1.00 83.19 916 SER A C 1
ATOM 7093 O O . SER A 1 916 ? -30.765 -8.346 56.366 1.00 83.19 916 SER A O 1
ATOM 7095 N N . LEU A 1 917 ? -30.119 -7.236 54.519 1.00 80.62 917 LEU A N 1
ATOM 7096 C CA . LEU A 1 917 ? -31.465 -6.974 54.005 1.00 80.62 917 LEU A CA 1
ATOM 7097 C C . LEU A 1 917 ? -32.250 -8.266 53.767 1.00 80.62 917 LEU A C 1
ATOM 7099 O O . LEU A 1 917 ? -33.387 -8.385 54.221 1.00 80.62 917 LEU A O 1
ATOM 7103 N N . PHE A 1 918 ? -31.628 -9.263 53.136 1.00 77.38 918 PHE A N 1
ATOM 7104 C CA . PHE A 1 918 ? -32.286 -10.536 52.845 1.00 77.38 918 PHE A CA 1
ATOM 7105 C C . PHE A 1 918 ? -32.520 -11.391 54.099 1.00 77.38 918 PHE A C 1
ATOM 7107 O O . PHE A 1 918 ? -33.542 -12.073 54.189 1.00 77.38 918 PHE A O 1
ATOM 7114 N N . ARG A 1 919 ? -31.646 -11.317 55.118 1.00 73.88 919 ARG A N 1
ATOM 7115 C CA . ARG A 1 919 ? -31.918 -11.938 56.430 1.00 73.88 919 ARG A CA 1
ATOM 7116 C C . ARG A 1 919 ? -33.090 -11.269 57.145 1.00 73.88 919 ARG A C 1
ATOM 7118 O O . ARG A 1 919 ? -33.986 -11.972 57.605 1.00 73.88 919 ARG A O 1
ATOM 7125 N N . ASN A 1 920 ? -33.113 -9.939 57.186 1.00 67.25 920 ASN A N 1
ATOM 7126 C CA . ASN A 1 920 ? -34.186 -9.181 57.833 1.00 67.25 920 ASN A CA 1
ATOM 7127 C C . ASN A 1 920 ? -35.535 -9.404 57.131 1.00 67.25 920 ASN A C 1
ATOM 7129 O O . ASN A 1 920 ? -36.557 -9.538 57.798 1.00 67.25 920 ASN A O 1
ATOM 7133 N N . ALA A 1 921 ? -35.542 -9.523 55.799 1.00 64.75 921 ALA A N 1
ATOM 7134 C CA . ALA A 1 921 ? -36.725 -9.900 55.028 1.00 64.75 921 ALA A CA 1
ATOM 7135 C C . ALA A 1 921 ? -37.234 -11.306 55.382 1.00 64.75 921 ALA A C 1
ATOM 7137 O O . ALA A 1 921 ? -38.434 -11.501 55.566 1.00 64.75 921 ALA A O 1
ATOM 7138 N N . ALA A 1 922 ? -36.333 -12.283 55.533 1.00 63.25 922 ALA A N 1
ATOM 7139 C CA . ALA A 1 922 ? -36.700 -13.632 55.959 1.00 63.25 922 ALA A CA 1
ATOM 7140 C C . ALA A 1 922 ? -37.268 -13.660 57.392 1.00 63.25 922 ALA A C 1
ATOM 7142 O O . ALA A 1 922 ? -38.181 -14.436 57.677 1.00 63.25 922 ALA A O 1
ATOM 7143 N N . GLU A 1 923 ? -36.765 -12.815 58.296 1.00 63.22 923 GLU A N 1
ATOM 7144 C CA . GLU A 1 923 ? -37.311 -12.654 59.651 1.00 63.22 923 GLU A CA 1
ATOM 7145 C C . GLU A 1 923 ? -38.676 -11.950 59.660 1.00 63.22 923 GLU A C 1
ATOM 7147 O O . GLU A 1 923 ? -39.591 -12.420 60.339 1.00 63.22 923 GLU A O 1
ATOM 7152 N N . LEU A 1 924 ? -38.855 -10.897 58.855 1.00 59.91 924 LEU A N 1
ATOM 7153 C CA . LEU A 1 924 ? -40.141 -10.218 58.653 1.00 59.91 924 LEU A CA 1
ATOM 7154 C C . LEU A 1 924 ? -41.192 -11.169 58.067 1.00 59.91 924 LEU A C 1
ATOM 7156 O O . LEU A 1 924 ? -42.301 -11.248 58.591 1.00 59.91 924 LEU A O 1
ATOM 7160 N N . ALA A 1 925 ? -40.835 -11.970 57.059 1.00 58.72 925 ALA A N 1
ATOM 7161 C CA . ALA A 1 925 ? -41.719 -12.989 56.496 1.00 58.72 925 ALA A CA 1
ATOM 7162 C C . ALA A 1 925 ? -42.113 -14.053 57.540 1.00 58.72 925 ALA A C 1
ATOM 7164 O O . ALA A 1 925 ? -43.275 -14.455 57.608 1.00 58.72 925 ALA A O 1
ATOM 7165 N N . ARG A 1 926 ? -41.187 -14.472 58.417 1.00 59.62 926 ARG A N 1
ATOM 7166 C CA . ARG A 1 926 ? -41.498 -15.388 59.534 1.00 59.62 926 ARG A CA 1
ATOM 7167 C C . ARG A 1 926 ? -42.449 -14.766 60.559 1.00 59.62 926 ARG A C 1
ATOM 7169 O O . ARG A 1 926 ? -43.325 -15.469 61.056 1.00 59.62 926 ARG A O 1
ATOM 7176 N N . GLN A 1 927 ? -42.295 -13.477 60.867 1.00 58.81 927 GLN A N 1
ATOM 7177 C CA . GLN A 1 927 ? -43.184 -12.755 61.786 1.00 58.81 927 GLN A CA 1
ATOM 7178 C C . GLN A 1 927 ? -44.574 -12.506 61.186 1.00 58.81 927 GLN A C 1
ATOM 7180 O O . GLN A 1 927 ? -45.565 -12.559 61.910 1.00 58.81 927 GLN A O 1
ATOM 7185 N N . GLN A 1 928 ? -44.655 -12.259 59.877 1.00 53.12 928 GLN A N 1
ATOM 7186 C CA . GLN A 1 928 ? -45.893 -11.886 59.192 1.00 53.12 928 GLN A CA 1
ATOM 7187 C C . GLN A 1 928 ? -46.756 -13.096 58.789 1.00 53.12 928 GLN A C 1
ATOM 7189 O O . GLN A 1 928 ? -47.975 -12.961 58.720 1.00 53.12 928 GLN A O 1
ATOM 7194 N N . TYR A 1 929 ? -46.152 -14.274 58.572 1.00 54.28 929 TYR A N 1
ATOM 7195 C CA . TYR A 1 929 ? -46.867 -15.471 58.097 1.00 54.28 929 TYR A CA 1
ATOM 7196 C C . TYR A 1 929 ? -46.905 -16.658 59.075 1.00 54.28 929 TYR A C 1
ATOM 7198 O O . TYR A 1 929 ? -47.671 -17.589 58.838 1.00 54.28 929 TYR A O 1
ATOM 7206 N N . GLY A 1 930 ? -46.162 -16.629 60.189 1.00 45.44 930 GLY A N 1
ATOM 7207 C CA . GLY A 1 930 ? -46.133 -17.725 61.166 1.00 45.44 930 GLY A CA 1
ATOM 7208 C C . GLY A 1 930 ? -45.499 -19.016 60.620 1.00 45.44 930 GLY A C 1
ATOM 7209 O O . GLY A 1 930 ? -45.525 -19.315 59.431 1.00 45.44 930 GLY A O 1
ATOM 7210 N N . THR A 1 931 ? -44.865 -19.801 61.489 1.00 45.00 931 THR A N 1
ATOM 7211 C CA . THR A 1 931 ? -44.139 -21.023 61.108 1.00 45.00 931 THR A CA 1
ATOM 7212 C C . THR A 1 931 ? -45.076 -22.109 60.568 1.00 45.00 931 THR A C 1
ATOM 7214 O O . THR A 1 931 ? -45.652 -22.869 61.344 1.00 45.00 931 THR A O 1
ATOM 7217 N N . ALA A 1 932 ? -45.184 -22.233 59.245 1.00 40.03 932 ALA A N 1
ATOM 7218 C CA . ALA A 1 932 ? -45.611 -23.466 58.595 1.00 40.03 932 ALA A CA 1
ATOM 7219 C C . ALA A 1 932 ? -44.360 -24.228 58.132 1.00 40.03 932 ALA A C 1
ATOM 7221 O O . ALA A 1 932 ? -43.671 -23.813 57.200 1.00 40.03 932 ALA A O 1
ATOM 7222 N N . GLU A 1 933 ? -44.033 -25.325 58.818 1.00 42.25 933 GLU A N 1
ATOM 7223 C CA . GLU A 1 933 ? -42.989 -26.258 58.391 1.00 42.25 933 GLU A CA 1
ATOM 7224 C C . GLU A 1 933 ? -43.337 -26.840 57.015 1.00 42.25 933 GLU A C 1
ATOM 7226 O O . GLU A 1 933 ? -44.266 -27.637 56.877 1.00 42.25 933 GLU A O 1
ATOM 7231 N N . VAL A 1 934 ? -42.562 -26.488 55.989 1.00 35.56 934 VAL A N 1
ATOM 7232 C CA . VAL A 1 934 ? -42.570 -27.205 54.711 1.00 35.56 934 VAL A CA 1
ATOM 7233 C C . VAL A 1 934 ? -41.425 -28.212 54.733 1.00 35.56 934 VAL A C 1
ATOM 7235 O O . VAL A 1 934 ? -40.252 -27.855 54.629 1.00 35.56 934 VAL A O 1
ATOM 7238 N N . ARG A 1 935 ? -41.771 -29.496 54.882 1.00 33.47 935 ARG A N 1
ATOM 7239 C CA . ARG A 1 935 ? -40.857 -30.624 54.652 1.00 33.47 935 ARG A CA 1
ATOM 7240 C C . ARG A 1 935 ? -40.420 -30.630 53.188 1.00 33.47 935 ARG A C 1
ATOM 7242 O O . ARG A 1 935 ? -41.236 -30.858 52.299 1.00 33.47 935 ARG A O 1
ATOM 7249 N N . VAL A 1 936 ? -39.125 -30.449 52.951 1.00 33.25 936 VAL A N 1
ATOM 7250 C CA . VAL A 1 936 ? -38.495 -30.709 51.652 1.00 33.25 936 VAL A CA 1
ATOM 7251 C C . VAL A 1 936 ? -37.954 -32.139 51.663 1.00 33.25 936 VAL A C 1
ATOM 7253 O O . VAL A 1 936 ? -36.991 -32.435 52.369 1.00 33.25 936 VAL A O 1
ATOM 7256 N N . GLU A 1 937 ? -38.571 -33.042 50.897 1.00 29.34 937 GLU A N 1
ATOM 7257 C CA . GLU A 1 937 ? -37.962 -34.336 50.567 1.00 29.34 937 GLU A CA 1
ATOM 7258 C C . GLU A 1 937 ? -36.899 -34.165 49.463 1.00 29.34 937 GLU A C 1
ATOM 7260 O O . GLU A 1 937 ? -37.145 -33.478 48.467 1.00 29.34 937 GLU A O 1
ATOM 7265 N N . PRO A 1 938 ? -35.724 -34.812 49.576 1.00 31.27 938 PRO A N 1
ATOM 7266 C CA . PRO A 1 938 ? -34.653 -34.667 48.601 1.00 31.27 938 PRO A CA 1
ATOM 7267 C C . PRO A 1 938 ? -34.844 -35.637 47.426 1.00 31.27 938 PRO A C 1
ATOM 7269 O O . PRO A 1 938 ? -34.615 -36.841 47.550 1.00 31.27 938 PRO A O 1
ATOM 7272 N N . ARG A 1 939 ? -35.177 -35.127 46.234 1.00 30.23 939 ARG A N 1
ATOM 7273 C CA . ARG A 1 939 ? -35.041 -35.907 44.991 1.00 30.23 939 ARG A CA 1
ATOM 7274 C C . ARG A 1 939 ? -33.631 -35.766 44.417 1.00 30.23 939 ARG A C 1
ATOM 7276 O O . ARG A 1 939 ? -33.328 -34.829 43.685 1.00 30.23 939 ARG A O 1
ATOM 7283 N N . ARG A 1 940 ? -32.782 -36.757 44.715 1.00 32.16 940 ARG A N 1
ATOM 7284 C CA . ARG A 1 940 ? -31.565 -37.076 43.946 1.00 32.16 940 ARG A CA 1
ATOM 7285 C C . ARG A 1 940 ? -31.942 -37.355 42.484 1.00 32.16 940 ARG A C 1
ATOM 7287 O O . ARG A 1 940 ? -32.752 -38.245 42.230 1.00 32.16 940 ARG A O 1
ATOM 7294 N N . ARG A 1 941 ? -31.311 -36.666 41.527 1.00 30.94 941 ARG A N 1
ATOM 7295 C CA . ARG A 1 941 ? -31.242 -37.114 40.127 1.00 30.94 941 ARG A CA 1
ATOM 7296 C C . ARG A 1 941 ? -29.862 -37.703 39.855 1.00 30.94 941 ARG A C 1
ATOM 7298 O O . ARG A 1 941 ? -28.848 -37.021 39.910 1.00 30.94 941 ARG A O 1
ATOM 7305 N N . THR A 1 942 ? -29.875 -39.004 39.618 1.00 30.55 942 THR A N 1
ATOM 7306 C CA . THR A 1 942 ? -28.762 -39.873 39.248 1.00 30.55 942 THR A CA 1
ATOM 7307 C C . THR A 1 942 ? -28.321 -39.574 37.814 1.00 30.55 942 THR A C 1
ATOM 7309 O O . THR A 1 942 ? -29.150 -39.609 36.907 1.00 30.55 942 THR A O 1
ATOM 7312 N N . ILE A 1 943 ? -27.028 -39.330 37.598 1.00 31.84 943 ILE A N 1
ATOM 7313 C CA . ILE A 1 943 ? -26.396 -39.412 36.274 1.00 31.84 943 ILE A CA 1
ATOM 7314 C C . ILE A 1 943 ? -26.200 -40.905 35.973 1.00 31.84 943 ILE A C 1
ATOM 7316 O O . ILE A 1 943 ? -25.562 -41.611 36.755 1.00 31.84 943 ILE A O 1
ATOM 7320 N N . ARG A 1 944 ? -26.772 -41.404 34.872 1.00 30.36 944 ARG A N 1
ATOM 7321 C CA . ARG A 1 944 ? -26.445 -42.719 34.300 1.00 30.36 944 ARG A CA 1
ATOM 7322 C C . ARG A 1 944 ? -25.705 -42.512 32.983 1.00 30.36 944 ARG A C 1
ATOM 7324 O O . ARG A 1 944 ? -26.233 -41.880 32.078 1.00 30.36 944 ARG A O 1
ATOM 7331 N N . HIS A 1 945 ? -24.507 -43.083 32.911 1.00 35.16 945 HIS A N 1
ATOM 7332 C CA . HIS A 1 945 ? -23.818 -43.442 31.675 1.00 35.16 945 HIS A CA 1
ATOM 7333 C C . HIS A 1 945 ? -24.491 -44.659 31.013 1.00 35.16 945 HIS A C 1
ATOM 7335 O O . HIS A 1 945 ? -24.773 -45.635 31.707 1.00 35.16 945 HIS A O 1
ATOM 7341 N N . SER A 1 946 ? -24.654 -44.612 29.688 1.00 32.28 946 SER A N 1
ATOM 7342 C CA . SER A 1 946 ? -24.581 -45.732 28.718 1.00 32.28 946 SER A CA 1
ATOM 7343 C C . SER A 1 946 ? -24.660 -45.100 27.316 1.00 32.28 946 SER A C 1
ATOM 7345 O O . SER A 1 946 ? -25.594 -44.344 27.075 1.00 32.28 946 SER A O 1
ATOM 7347 N N . LEU A 1 947 ? -23.610 -45.121 26.485 1.00 34.38 947 LEU A N 1
ATOM 7348 C CA . LEU A 1 947 ? -23.306 -46.185 25.509 1.00 34.38 947 LEU A CA 1
ATOM 7349 C C . LEU A 1 947 ? -24.545 -46.625 24.712 1.00 34.38 947 LEU A C 1
ATOM 7351 O O . LEU A 1 947 ? -25.300 -47.461 25.199 1.00 34.38 947 LEU A O 1
ATOM 7355 N N . ASP A 1 948 ? -24.733 -46.002 23.546 1.00 33.69 948 ASP A N 1
ATOM 7356 C CA . ASP A 1 948 ? -24.836 -46.625 22.212 1.00 33.69 948 ASP A CA 1
ATOM 7357 C C . ASP A 1 948 ? -24.515 -45.573 21.136 1.00 33.69 948 ASP A C 1
ATOM 7359 O O . ASP A 1 948 ? -24.902 -44.394 21.338 1.00 33.69 948 ASP A O 1
#

Radius of gyration: 47.87 Å; chains: 1; bounding box: 152×79×118 Å